Protein 5XEY (pdb70)

Organism: Mycobacteroides abscessus (strain ATCC 19977 / DSM 44196 / CCUG 20993 / CIP 104536 / JCM 13569 / NCTC 13031 / TMC 1543 / L948) (NCBI:txid561007)

Nearest PDB structures (foldseek):
  5xey-assembly1_A  TM=1.004E+00  e=2.949E-61  Mycobacteroides abscessus ATCC 19977
  5xey-assembly1_B  TM=1.003E+00  e=7.861E-56  Mycobacteroides abscessus ATCC 19977
  5xey-assembly1_C  TM=9.994E-01  e=1.393E-51  Mycobacteroides abscessus ATCC 19977
  5xey-assembly1_D  TM=1.002E+00  e=4.803E-51  Mycobacteroides abscessus ATCC 19977
  3hwp-assembly1_B  TM=9.232E-01  e=6.201E-28  Pseudomonas protegens Pf-5

Solvent-accessible surface area: 45513 Å² total; per-residue (Å²): 133,43,33,10,2,21,6,19,3,33,1,0,113,22,12,111,61,1,44,103,80,5,128,169,60,112,15,28,126,22,31,72,52,92,9,27,2,25,110,122,6,8,81,14,3,45,36,57,20,98,103,133,51,34,13,26,46,48,28,108,54,0,39,97,1,24,66,75,43,116,27,128,14,19,28,1,0,8,31,46,129,125,38,12,0,1,0,0,0,27,3,104,0,85,52,1,64,12,75,21,0,60,31,0,4,29,38,2,1,35,43,39,25,26,5,0,0,13,8,0,9,14,3,20,57,3,125,21,108,34,91,117,17,44,111,27,104,144,57,80,33,60,103,27,1,45,57,12,44,1,34,11,36,10,22,10,16,53,75,65,39,59,4,28,14,47,4,17,76,0,53,119,0,26,7,50,29,147,14,14,89,103,26,18,7,23,2,19,0,1,0,14,7,46,34,130,60,52,79,40,26,6,3,0,10,0,5,0,0,19,102,40,156,112,11,2,3,0,1,0,3,8,13,0,0,24,167,16,28,9,148,75,125,74,100,100,87,66,50,56,15,37,87,52,129,86,52,38,3,49,66,25,0,2,30,13,0,26,9,0,0,6,12,2,23,10,0,15,102,13,0,34,79,8,72,158,135,134,45,31,9,1,21,7,20,4,27,1,4,116,23,2,115,66,1,19,123,85,0,125,148,51,51,2,9,29,11,24,71,45,92,9,27,2,22,111,115,8,10,82,14,3,56,36,38,20,107,104,140,45,34,9,26,49,62,39,100,46,0,42,94,0,24,77,128,42,116,26,120,15,20,26,0,0,7,31,44,141,80,39,3,0,1,0,0,0,18,2,103,0,79,53,2,63,11,82,21,0,51,9,0,4,33,14,3,1,32,41,34,27,31,4,0,0,14,9,0,6,13,3,21,52,4,113,14,102,35,83,135,35,102,54,59,148,95,0,39,64,9,37,1,28,11,32,11,22,9,16,52,77,64,40,66,3,34,17,48,3,23,78,2,51,115,2,16,8,69,38,137,17,12,88,104,22,18,7,25,1,21,0,1,0,14,8,47,33,112,56,50,95,30,25,5,2,0,11,0,5,0,0,20,104,42,156,107,14,1,4,0,0,0,2,8,12,0,0,18,162,22,23,6,176,76,122,46,103,98,86,62,55,47,12,34,88,50,130,87,50,39,1,34,67,27,0,2,28,12,0,24,9,0,0,6,12,2,26,9,0,14,104,12,0,24,32,0,54,115,26,44,64,130,75,92,31,131,149,61,21,101,39,1,65,138,22,14,153,56,1,42,107,90,5,140,152,67,113,14,22,89,18,32,73,58,108,8,31,4,36,108,143,11,59,80,14,34,159,57,68,21,107,103,142,43,33,13,29,47,62,47,102,53,0,38,94,0,22,60,128,40,119,29,126,14,20,28,0,25,7,34,42,142,75,36,2,0,2,0,0,0,23,2,124,1,81,54,2,62,11,81,25,1,126,38,0,24,129,39,3,0,105,37,38,27,43,5,0,0,14,9,0,37,13,3,20,51,3,116,69,164,74,44,4,37,8,33,10,17,8,16,93,93,66,44,71,3,38,18,53,42,43,81,2,42,123,0,20,7,70,44,145,14,15,94,102,22,19,9,32,2,80,7,1,0,14,8,51,24,118,56,48,96,34,31,3,2,0,12,0,4,0,0,22,107,51,150,102,14,0,6,0,0,0,2,7,10,0,0,17,148,20,36,7,166,75,120,50,111,96,86,60,56,39,11,38,87,52,139,79,50,40,3,85,182,23,0,72,64,12,0,44,11,0,0,7,12,2,30,9,0,17,105,12,0,37,84,5,72,164,127,108,96,28,129,151,63,20,97,48,1,81,133,24,12,167,62,1,38,95,87,4,141,154,67,108,14,22,122,25,30,68,51,113,8,48,7,34,118,114,4,58,76,14,36,160,54,67,20,100,96,139,52,39,14,30,79,63,59,106,58,5,12,98,0,0,38,24,38,117,25,130,15,19,26,0,26,6,34,42,123,146,54,30,0,1,0,0,0,16,2,116,0,80,56,3,66,10,74,22,0,56,33,0,6,27,37,2,0,35,40,35,26,30,2,0,0,12,10,0,38,11,2,21,46,4,114,31,117,90,120,41,46,116,51,94,141,70,32,57,123,35,0,42,61,20,44,1,26,13,56,13,33,11,14,111,82,76,34,62,5,30,11,50,4,26,58,2,48,162,64,26,7,38,41,75,0,15,91,33,10,17,8,24,1,21,0,1,0,19,8,48,49,116,55,72,111,123,138,41,7,31,19,0,5,0,0,18,104,43,156,112,12,1,3,0,0,0,3,3,28,42,43,101,195,54,0,67,60,15,0,47,8,0,0,6,12,2,27,9,0,15,102,12,0,32,79,8,75,149,133

Sequence (1059 aa):
VHPITYYPVDTQRLVRSNAERIRHKPYAHYFNPDVAVPEEVFAALKAPLEPEQVLGTSSTELNRLLEPGYLEGETGYCGLPDGAGYTSSLVRFPGATPEMFRWWFWWHSFEPERYSLWHPWCHADIWRTDPETETAPNLTDEQRYVGSTHHINEYIGQDPLDIEITFIDPARWGFDADGFAAAGIGAHACGSVLMKGSHMRLATMVHLARITDDGFELRSRYWIADRAEPRHDPVAGIAQLTTVPGFSGERQAYEQLVHDQTEFNHLATFLPDIYQEVHPITYYPVDTQRLVRSNAERIRHKPYAHYFNPDVAVPEEVFAALKAPLEPEQVLGTSSTELNRLLEPGYLEGETGYCGLPDGAGYTSSLVRFPGATPEMFRWWFWWHSFEPERYSLWHPWCHADIWRTDPETEDEQRYVGSTHHINEYIGQDPLDIEITFIDPARWGFDADGFAAAGIGAHACGSVLMKGSHMRLATMVHLARITDDGFELRSRYWIADRAEPRHDPVAGIAQLTTVPGFSGERQAYEQLVHDQTEFNHLATFLPDIYQEFGVHPITYYPVDTQRLVRSNAERIRHKPYAHYFNPDVAVPEEVFAALKAPLEPEQVLGTSSTELNRLLEPGYLEGETGYCGLPDGAGYTSSLVRFPGATPEMFRWWFWWHSFEPERYSLWHPWCHADIWRTSTHHINEYIGQDPLDIEITFIDPARWGFDADGFAAAGIGAHACGSVLMKGSHMRLATMVHLARITDDGFELRSRYWIADRAEPRHDPVAGIAQLTTVPGFSGERQAYEQLVHDQTEFNHLATFLPDIYQEHPITYYPVDTQRLVRSNAERIRHKPYAHYFNPDVAVPEEVFAALKAPLEPEQVLGTSSTELNRLLEPGYLEGETGYCGLPDGAGYTSSLVRFPGATPEMFRWWFWWHSFEPERYSLWHPWCHADIWRTPETETAPNTDEQRYVGSTHHINEYIGQDPLDIEITFIDPARWGFDADGFAAAGIGAHACGSVLMKGSHMRLATMVHLARITDDGFELRSRYWIGERQAYEQLVHDQTEFNHLATFLPDIYQE

Radius of gyration: 37.28 Å; Cα contacts (8 Å, |Δi|>4): 2227; chains: 4; bounding box: 93×84×107 Å

Foldseek 3Di:
DAWDDDAAPQLVVQLVVLLVVCPPPPCSVLADQTWGFDPVCPVQLPDADDPVQAFDLALVSVQVVLDPDDGRCQAHKFADDQQAIKGKAKADQFPAAQLLVLQLQQPQQPFQSSVCSLNSRWWRDKHWPPNVLVPDPPDRSNSRAAQTKIFTWTDLDNDTFTKIWHWHQCVLQNHPSVCCVVSQFDHKTWTFIAGPPLRATQWGKIWTWGDDPRYTMIIIMITGQDQDDHPDDRDPPHDGPSVDPPRGNGVSNSSVSVVCSGRVNSCSVCSVVVSVD/DAWDDDAAPQLVVQLVVLLVVCPPPPCSVLADQTWDFDPVCVVQLPDADDPVQAFDQALVRVQVVLDPDDGRCQAHKFADDVLAIKGKAKADQFPAAQVLVQCLQQVQQPFQSSVCSLNSRWFHDWYWPCNVLPGNVSQAQTKIFGWTDLDRDTFTKIWHWHDCVLQNYPSVCCVVSQFSHKTWTWIAGPPLRATQWGKIWTWGQDPRHTMIIMMITGQDQDRHPDHRDPPHDRPSPDPPDGNGVSNSSVSVVCSTRVNSCSVCSVPVSVVPD/DAWDPDAAPQLVVQLVVLLVVCPPPPCNVLADQTWGFDPVCVVQLPDADDPVQAFDQALVRVQVLLDPDDGRCQAHKFADDVLAIKGKDKADQFPAAQVLVVVLVVVQADFQSSVCSLHSRWFHDWHPVVKIFGWTDLDNDTFTKIKDWDDVCLLNYPVVSCVVSQFSHKTWTWIAGPPLRATAWGKIWTWGDDPRYTMIIMMITGLDQDHRVDHRDPPRDRPSVPVPDGNGVSNSSVSCVCSTSVNSCSVCSVVVSVD/DWDDDAAPQLVVQLVVLLVVCPPPPCSVLADQTWDFDPVQVVQLPDADDPVQAFDLALVRVQVVLDPDDGHCQAHKFADPPQDIKGKDKADQFPAAQLLVLQLQQPLQPFQSSVCSLNSRWFRDKYFPHCLVPPPDGSNSSAAQTKIFTWTDQDNDTFTKIWHWHDCVVSNHPPVSCVVSQFPDKTWTWIAGPPVRHTAWTKIWTWGDDPRYTMIIMMITGHRVSNSSVSVVCSGRVNSCSVCSVVVSVD

GO terms:
  GO:0050180 phloretin hydrolase activity (F, EXP)

InterPro domains:
  IPR041526 DAPG hydrolase, PhiG domain [PF18089] (59-276)

B-factor: mean 22.13, std 8.42, range [7.18, 62.17]

Secondary structure (DSSP, 8-state):
-EE-----HHHHHHHHHHHHHHTTSTTGGG-----EE-GGGHHHHHSPPPGGG----SHHHHHGGGSSS--TTSSEEEE-TTS-EEEEEEEEEET--HHHHHHHHHHGGG-HHHHHHH-TTTEEEEE-S-GGGGT-TT--TGGGTTT-EEEEEEESSSSEEEEEEEEE-GGGGT--GGGTGGGTEEEE-EEEEEETTT--EEEEEEEEEEE-SSEEEEEEEEEET-SS-TTSPPPTT---GGGSTT--HHHHHHHHHHHHHHHHHHHHHHHHHHHH-/-EE-----HHHHHHHHHHHHHTTTSTTGGG-----EE-GGGHHHHHSPPPGGG----SHHHHGGGGSSS--TTSSEEEE-TTS-EEEEEEEEEET--HHHHHHHHHHGGG-HHHHHHH-TTTEEEEE-S-GGG--GGGTTT-EEEEEEESSSSEEEEEEEEE-GGGGT--GGGTTTTTEEEEEEEEEEETTT--EEEEEEEEEEE-SSEEEEEEEEEET-SS-TTSPPPTTS--GGGSTT--HHHHHHHHHHHHHHHHHHHHTTHHHHHHHH-/-EE-----HHHHHHHHHHHHHTTTSTTGGG-----EE-GGGTGGGTSPPPGGG----SHHHHHGGGSSS--TTSSEEEE-TTS-EEEEEEEEEET--HHHHHHHHHHGGG-HHHHHHH-TTTEEEEE---EEEEEEESSSSEEEEEEEEE-GGGGT--GGGHHHHTEEEEEEEEEEETTT--EEEEEEEEEEEETTEEEEEEEEEET-SS-TTSPPPTT---GGGSTT--HHHHHHHHHHHHHHHHHHHHTTHHHHHH-/-B-----HHHHHHHHHHHHHHTTSTTGGG-----B--GGGTGGGTSPPPGGG----SHHHHGGGGSSS--S-SSEEEE-STT-EEEEEEEEEET--HHHHHHHHHHGGG-HHHHHHH-TTTEEEEE---GGGTS---TGGGTTT-EEEEEEEETTEEEEEEEEE--GGGGT--GGGTTTTTEEEEEEEEEEETTT--EEEEEEEEEEE-SSEEEEEEEEE--HHHHHHHHHHHHHHHHHHHTTHHHHHH-

Structure (mmCIF, N/CA/C/O backbone):
data_5XEY
#
_entry.id   5XEY
#
_cell.length_a   75.195
_cell.length_b   65.091
_cell.length_c   136.861
_cell.angle_alpha   90.000
_cell.angle_beta   105.740
_cell.angle_gamma   90.000
#
_symmetry.space_group_name_H-M   'P 1 21 1'
#
loop_
_entity.id
_entity.type
_entity.pdbx_description
1 polymer 'phloretin hydrolase'
2 non-polymer 1-[2,4,6-tris(oxidanyl)phenyl]ethanone
3 water water
#
loop_
_atom_site.group_PDB
_atom_site.id
_atom_site.type_symbol
_atom_site.label_atom_id
_atom_site.label_alt_id
_atom_site.label_comp_id
_atom_site.label_asym_id
_atom_site.label_entity_id
_atom_site.label_seq_id
_atom_site.pdbx_PDB_ins_code
_atom_site.Cartn_x
_atom_site.Cartn_y
_atom_site.Cartn_z
_atom_site.occupancy
_atom_site.B_iso_or_equiv
_atom_site.auth_seq_id
_atom_site.auth_comp_id
_atom_site.auth_asym_id
_atom_site.auth_atom_id
_atom_site.pdbx_PDB_model_num
ATOM 1 N N . VAL A 1 1 ? 63.924 28.484 99.646 1.00 28.33 11 VAL A N 1
ATOM 2 C CA . VAL A 1 1 ? 64.265 27.630 100.783 1.00 23.52 11 VAL A CA 1
ATOM 3 C C . VAL A 1 1 ? 63.997 28.358 102.088 1.00 26.23 11 VAL A C 1
ATOM 4 O O . VAL A 1 1 ? 63.885 29.588 102.118 1.00 25.71 11 VAL A O 1
ATOM 8 N N . HIS A 1 2 ? 63.895 27.576 103.158 1.00 19.96 12 HIS A N 1
ATOM 9 C CA . HIS A 1 2 ? 63.616 28.082 104.489 1.00 21.22 12 HIS A CA 1
ATOM 10 C C . HIS A 1 2 ? 64.643 27.541 105.469 1.00 17.12 12 HIS A C 1
ATOM 11 O O . HIS A 1 2 ? 64.889 26.331 105.498 1.00 15.42 12 HIS A O 1
ATOM 18 N N . PRO A 1 3 ? 65.262 28.435 106.256 1.00 16.20 13 PRO A N 1
ATOM 19 C CA . PRO A 1 3 ? 66.327 28.027 107.176 1.00 14.02 13 PRO A CA 1
ATOM 20 C C . PRO A 1 3 ? 65.795 27.119 108.274 1.00 14.99 13 PRO A C 1
ATOM 21 O O . PRO A 1 3 ? 64.675 27.342 108.728 1.00 12.20 13 PRO A O 1
ATOM 25 N N . ILE A 1 4 ? 66.589 26.129 108.677 1.00 12.57 14 ILE A N 1
ATOM 26 C CA . ILE A 1 4 ? 66.255 25.247 109.785 1.00 11.18 14 ILE A CA 1
ATOM 27 C C . ILE A 1 4 ? 66.054 26.085 111.041 1.00 11.99 14 ILE A C 1
ATOM 28 O O . ILE A 1 4 ? 66.828 26.998 111.299 1.00 12.66 14 ILE A O 1
ATOM 33 N N . THR A 1 5 ? 65.015 25.767 111.812 1.00 9.94 15 THR A N 1
ATOM 34 C CA . THR A 1 5 ? 64.662 26.523 112.997 1.00 9.58 15 THR A CA 1
ATOM 35 C C . THR A 1 5 ? 64.850 25.734 114.282 1.00 10.54 15 THR A C 1
ATOM 36 O O . THR A 1 5 ? 64.436 26.184 115.340 1.00 11.47 15 THR A O 1
ATOM 40 N N . TYR A 1 6 ? 65.486 24.572 114.196 1.00 10.21 16 TYR A N 1
ATOM 41 C CA . TYR A 1 6 ? 65.645 23.715 115.374 1.00 9.25 16 TYR A CA 1
ATOM 42 C C . TYR A 1 6 ? 66.985 23.004 115.317 1.00 9.77 16 TYR A C 1
ATOM 43 O O . TYR A 1 6 ? 67.260 22.267 114.369 1.00 10.30 16 TYR A O 1
ATOM 52 N N . TYR A 1 7 ? 67.820 23.261 116.319 1.00 10.53 17 TYR A N 1
ATOM 53 C CA . TYR A 1 7 ? 69.158 22.709 116.393 1.00 11.61 17 TYR A CA 1
ATOM 54 C C . TYR A 1 7 ? 69.346 22.120 117.777 1.00 10.32 17 TYR A C 1
ATOM 55 O O . TYR A 1 7 ? 69.548 22.862 118.725 1.00 9.47 17 TYR A O 1
ATOM 64 N N . PRO A 1 8 ? 69.264 20.788 117.896 1.00 11.59 18 PRO A N 1
ATOM 65 C CA . PRO A 1 8 ? 69.446 20.156 119.214 1.00 12.36 18 PRO A CA 1
ATOM 66 C C . PRO A 1 8 ? 70.713 20.643 119.896 1.00 10.45 18 PRO A C 1
ATOM 67 O O . PRO A 1 8 ? 71.721 20.881 119.223 1.00 10.32 18 PRO A O 1
ATOM 71 N N . VAL A 1 9 ? 70.664 20.794 121.212 1.00 10.96 19 VAL A N 1
ATOM 72 C CA . VAL A 1 9 ? 71.720 21.512 121.923 1.00 12.56 19 VAL A CA 1
ATOM 73 C C . VAL A 1 9 ? 73.109 20.923 121.722 1.00 11.61 19 VAL A C 1
ATOM 74 O O . VAL A 1 9 ? 74.081 21.664 121.570 1.00 13.36 19 VAL A O 1
ATOM 78 N N . ASP A 1 10 ? 73.214 19.598 121.688 1.00 10.89 20 ASP A N 1
ATOM 79 C CA . ASP A 1 10 ? 74.517 18.976 121.443 1.00 13.32 20 ASP A CA 1
ATOM 80 C C . ASP A 1 10 ? 75.069 19.310 120.062 1.00 15.09 20 ASP A C 1
ATOM 81 O O . ASP A 1 10 ? 76.284 19.363 119.888 1.00 12.58 20 ASP A O 1
ATOM 86 N N . THR A 1 11 ? 74.189 19.507 119.081 1.00 11.30 21 THR A N 1
ATOM 87 C CA . THR A 1 11 ? 74.653 19.806 117.727 1.00 12.83 21 THR A CA 1
ATOM 88 C C . THR A 1 11 ? 75.124 21.253 117.648 1.00 12.16 21 THR A C 1
ATOM 89 O O . THR A 1 11 ? 75.980 21.584 116.836 1.00 11.78 21 THR A O 1
ATOM 93 N N . GLN A 1 12 ? 74.613 22.107 118.530 1.00 10.96 22 GLN A N 1
ATOM 94 C CA . GLN A 1 12 ? 75.134 23.469 118.609 1.00 14.71 22 GLN A CA 1
ATOM 95 C C . GLN A 1 12 ? 76.607 23.483 119.053 1.00 13.83 22 GLN A C 1
ATOM 96 O O . GLN A 1 12 ? 77.378 24.330 118.603 1.00 13.51 22 GLN A O 1
ATOM 102 N N . ARG A 1 13 ? 76.995 22.564 119.939 1.00 11.28 23 ARG A N 1
ATOM 103 C CA . ARG A 1 13 ? 78.407 22.414 120.284 1.00 12.37 23 ARG A CA 1
ATOM 104 C C . ARG A 1 13 ? 79.191 21.824 119.122 1.00 14.18 23 ARG A C 1
ATOM 105 O O . ARG A 1 13 ? 80.311 22.267 118.813 1.00 15.37 23 ARG A O 1
ATOM 113 N N . LEU A 1 14 ? 78.603 20.818 118.483 1.00 13.00 24 LEU A N 1
ATOM 114 C CA . LEU A 1 14 ? 79.325 20.070 117.460 1.00 12.02 24 LEU A CA 1
ATOM 115 C C . LEU A 1 14 ? 79.672 20.959 116.272 1.00 12.99 24 LEU A C 1
ATOM 116 O O . LEU A 1 14 ? 80.760 20.844 115.723 1.00 12.92 24 LEU A O 1
ATOM 121 N N . VAL A 1 15 ? 78.759 21.840 115.861 1.00 10.89 25 VAL A N 1
ATOM 122 C CA . VAL A 1 15 ? 79.058 22.664 114.690 1.00 13.15 25 VAL A CA 1
ATOM 123 C C . VAL A 1 15 ? 80.269 23.568 114.974 1.00 14.36 25 VAL A C 1
ATOM 124 O O . VAL A 1 15 ? 81.071 23.870 114.070 1.00 13.46 25 VAL A O 1
ATOM 128 N N . ARG A 1 16 ? 80.427 23.979 116.230 1.00 13.64 26 ARG A N 1
ATOM 129 C CA . ARG A 1 16 ? 81.544 24.854 116.583 1.00 14.70 26 ARG A CA 1
ATOM 130 C C . ARG A 1 16 ? 82.862 24.089 116.633 1.00 16.22 26 ARG A C 1
ATOM 131 O O . ARG A 1 16 ? 83.899 24.572 116.150 1.00 16.70 26 ARG A O 1
ATOM 139 N N . SER A 1 17 ? 82.837 22.894 117.199 1.00 16.50 27 SER A N 1
ATOM 140 C CA . SER A 1 17 ? 84.045 22.085 117.231 1.00 18.11 27 SER A CA 1
ATOM 141 C C . SER A 1 17 ? 84.414 21.640 115.810 1.00 19.64 27 SER A C 1
ATOM 142 O O . SER A 1 17 ? 85.591 21.583 115.462 1.00 16.89 27 SER A O 1
ATOM 145 N N . ASN A 1 18 ? 83.410 21.356 114.979 1.00 14.63 28 ASN A N 1
ATOM 146 C CA . ASN A 1 18 ? 83.667 21.056 113.576 1.00 13.79 28 ASN A CA 1
ATOM 147 C C . ASN A 1 18 ? 84.306 22.238 112.843 1.00 16.65 28 ASN A C 1
ATOM 148 O O . ASN A 1 18 ? 85.223 22.050 112.045 1.00 16.23 28 ASN A O 1
ATOM 153 N N . ALA A 1 19 ? 83.837 23.450 113.117 1.00 16.73 29 ALA A N 1
ATOM 154 C CA . ALA A 1 19 ? 84.395 24.633 112.464 1.00 16.67 29 ALA A CA 1
ATOM 155 C C . ALA A 1 19 ? 85.861 24.818 112.841 1.00 17.77 29 ALA A C 1
ATOM 156 O O . ALA A 1 19 ? 86.686 25.179 111.997 1.00 20.95 29 ALA A O 1
ATOM 158 N N . GLU A 1 20 ? 86.178 24.557 114.104 1.00 14.69 30 GLU A N 1
ATOM 159 C CA . GLU A 1 20 ? 87.547 24.689 114.601 1.00 20.39 30 GLU A CA 1
ATOM 160 C C . GLU A 1 20 ? 88.476 23.650 113.979 1.00 21.27 30 GLU A C 1
ATOM 161 O O . GLU A 1 20 ? 89.577 23.965 113.529 1.00 25.37 30 GLU A O 1
ATOM 167 N N . ARG A 1 21 ? 88.006 22.411 113.955 1.00 19.41 31 ARG A N 1
ATOM 168 C CA . ARG A 1 21 ? 88.782 21.277 113.483 1.00 18.90 31 ARG A CA 1
ATOM 169 C C . ARG A 1 21 ? 89.143 21.392 111.985 1.00 22.71 31 ARG A C 1
ATOM 170 O O . ARG A 1 21 ? 90.195 20.916 111.540 1.00 22.68 31 ARG A O 1
ATOM 178 N N . ILE A 1 22 ? 88.267 22.013 111.207 1.00 20.51 32 ILE A N 1
ATOM 179 C CA . ILE A 1 22 ? 88.445 22.024 109.758 1.00 21.43 32 ILE A CA 1
ATOM 180 C C . ILE A 1 22 ? 89.316 23.186 109.281 1.00 22.93 32 ILE A C 1
ATOM 181 O O . ILE A 1 22 ? 89.751 23.205 108.134 1.00 19.73 32 ILE A O 1
ATOM 186 N N . ARG A 1 23 ? 89.587 24.146 110.161 1.00 22.49 33 ARG A N 1
ATOM 187 C CA . ARG A 1 23 ? 90.466 25.248 109.794 1.00 29.18 33 ARG A CA 1
ATOM 188 C C . ARG A 1 23 ? 91.804 24.695 109.276 1.00 27.95 33 ARG A C 1
ATOM 189 O O . ARG A 1 23 ? 92.297 23.670 109.759 1.00 30.65 33 ARG A O 1
ATOM 197 N N . HIS A 1 24 ? 92.340 25.346 108.252 1.00 31.76 34 HIS A N 1
ATOM 198 C CA . HIS A 1 24 ? 93.616 24.964 107.641 1.00 29.24 34 HIS A CA 1
ATOM 199 C C . HIS A 1 24 ? 93.551 23.663 106.829 1.00 30.08 34 HIS A C 1
ATOM 200 O O . HIS A 1 24 ? 94.579 23.205 106.336 1.00 27.27 34 HIS A O 1
ATOM 207 N N . LYS A 1 25 ? 92.366 23.063 106.684 1.00 24.01 35 LYS A N 1
ATOM 208 C CA . LYS A 1 25 ? 92.190 22.008 105.677 1.00 24.29 35 LYS A CA 1
ATOM 209 C C . LYS A 1 25 ? 92.028 22.648 104.297 1.00 22.68 35 LYS A C 1
ATOM 210 O O . LYS A 1 25 ? 91.498 23.755 104.186 1.00 20.90 35 LYS A O 1
ATOM 216 N N . PRO A 1 26 ? 92.465 21.955 103.236 1.00 20.93 36 PRO A N 1
ATOM 217 C CA . PRO A 1 26 ? 92.372 22.557 101.899 1.00 21.10 36 PRO A CA 1
ATOM 218 C C . PRO A 1 26 ? 90.936 22.896 101.501 1.00 25.54 36 PRO A C 1
ATOM 219 O O . PRO A 1 26 ? 90.707 23.826 100.735 1.00 19.24 36 PRO A O 1
ATOM 223 N N . TYR A 1 27 ? 89.986 22.134 102.031 1.00 21.77 37 TYR A N 1
ATOM 224 C CA . TYR A 1 27 ? 88.582 22.276 101.663 1.00 23.59 37 TYR A CA 1
ATOM 225 C C . TYR A 1 27 ? 87.791 23.056 102.715 1.00 22.61 37 TYR A C 1
ATOM 226 O O . TYR A 1 27 ? 86.557 23.007 102.738 1.00 20.16 37 TYR A O 1
ATOM 235 N N . ALA A 1 28 ? 88.500 23.786 103.575 1.00 21.93 38 ALA A N 1
ATOM 236 C CA . ALA A 1 28 ? 87.853 24.489 104.678 1.00 18.63 38 ALA A CA 1
ATOM 237 C C . ALA A 1 28 ? 86.815 25.503 104.206 1.00 17.27 38 ALA A C 1
ATOM 238 O O . ALA A 1 28 ? 85.822 25.714 104.885 1.00 20.71 38 ALA A O 1
ATOM 240 N N . HIS A 1 29 ? 87.009 26.123 103.043 1.00 18.26 39 HIS A N 1
ATOM 241 C CA . HIS A 1 29 ? 86.060 27.154 102.617 1.00 16.24 39 HIS A CA 1
ATOM 242 C C . HIS A 1 29 ? 84.700 26.584 102.163 1.00 18.70 39 HIS A C 1
ATOM 243 O O . HIS A 1 29 ? 83.755 27.346 101.922 1.00 20.88 39 HIS A O 1
ATOM 250 N N . TYR A 1 30 ? 84.587 25.258 102.075 1.00 14.21 40 TYR A N 1
ATOM 251 C CA . TYR A 1 30 ? 83.280 24.631 101.848 1.00 16.55 40 TYR A CA 1
ATOM 252 C C . TYR A 1 30 ? 82.479 24.458 103.145 1.00 14.21 40 TYR A C 1
ATOM 253 O O . TYR A 1 30 ? 81.297 24.102 103.114 1.00 15.67 40 TYR A O 1
ATOM 262 N N . PHE A 1 31 ? 83.107 24.727 104.278 1.00 14.32 41 PHE A N 1
ATOM 263 C CA . PHE A 1 31 ? 82.391 24.623 105.542 1.00 15.54 41 PHE A CA 1
ATOM 264 C C . PHE A 1 31 ? 81.470 25.815 105.748 1.00 17.00 41 PHE A C 1
ATOM 265 O O . PHE A 1 31 ? 81.917 26.961 105.871 1.00 15.82 41 PHE A O 1
ATOM 273 N N . ASN A 1 32 ? 80.171 25.530 105.787 1.00 14.92 42 ASN A N 1
ATOM 274 C CA . ASN A 1 32 ? 79.154 26.554 105.998 1.00 14.77 42 ASN A CA 1
ATOM 275 C C . ASN A 1 32 ? 78.041 25.980 106.854 1.00 15.05 42 ASN A C 1
ATOM 276 O O . ASN A 1 32 ? 77.374 25.049 106.432 1.00 13.68 42 ASN A O 1
ATOM 281 N N . PRO A 1 33 ? 77.820 26.547 108.050 1.00 14.17 43 PRO A N 1
ATOM 282 C CA . PRO A 1 33 ? 76.779 25.996 108.928 1.00 14.39 43 PRO A CA 1
ATOM 283 C C . PRO A 1 33 ? 75.350 26.287 108.461 1.00 14.10 43 PRO A C 1
ATOM 284 O O . PRO A 1 33 ? 74.413 25.679 108.971 1.00 12.22 43 PRO A O 1
ATOM 288 N N . ASP A 1 34 ? 75.181 27.223 107.534 1.00 14.63 44 ASP A N 1
ATOM 289 C CA . ASP A 1 34 ? 73.844 27.618 107.114 1.00 15.18 44 ASP A CA 1
ATOM 290 C C . ASP A 1 34 ? 73.121 26.449 106.443 1.00 12.87 44 ASP A C 1
ATOM 291 O O . ASP A 1 34 ? 73.566 25.942 105.424 1.00 13.05 44 ASP A O 1
ATOM 296 N N . VAL A 1 35 ? 72.008 26.028 107.032 1.00 12.04 45 VAL A N 1
ATOM 297 C CA . VAL A 1 35 ? 71.212 24.945 106.462 1.00 12.39 45 VAL A CA 1
ATOM 298 C C . VAL A 1 35 ? 69.740 25.345 106.288 1.00 15.57 45 VAL A C 1
ATOM 299 O O . VAL A 1 35 ? 69.198 26.150 107.046 1.00 14.29 45 VAL A O 1
ATOM 303 N N . ALA A 1 36 ? 69.095 24.769 105.278 1.00 12.33 46 ALA A N 1
ATOM 304 C CA . ALA A 1 36 ? 67.753 25.171 104.902 1.00 15.50 46 ALA A CA 1
ATOM 305 C C . ALA A 1 36 ? 67.070 24.022 104.184 1.00 17.71 46 ALA A C 1
ATOM 306 O O . ALA A 1 36 ? 67.736 23.109 103.694 1.00 19.24 46 ALA A O 1
ATOM 308 N N . VAL A 1 37 ? 65.748 24.073 104.091 1.00 14.03 47 VAL A N 1
ATOM 309 C CA . VAL A 1 37 ? 65.022 23.063 103.330 1.00 16.15 47 VAL A CA 1
ATOM 310 C C . VAL A 1 37 ? 64.068 23.760 102.371 1.00 18.63 47 VAL A C 1
ATOM 311 O O . VAL A 1 37 ? 63.613 24.871 102.660 1.00 16.04 47 VAL A O 1
ATOM 315 N N . PRO A 1 38 ? 63.790 23.131 101.221 1.00 19.01 48 PRO A N 1
ATOM 316 C CA . PRO A 1 38 ? 62.903 23.689 100.191 1.00 19.33 48 PRO A CA 1
ATOM 317 C C . PRO A 1 38 ? 61.459 23.785 100.630 1.00 21.86 48 PRO A C 1
ATOM 318 O O . PRO A 1 38 ? 60.986 22.903 101.339 1.00 19.05 48 PRO A O 1
ATOM 322 N N . GLU A 1 39 ? 60.766 24.826 100.173 1.00 21.53 49 GLU A N 1
ATOM 323 C CA . GLU A 1 39 ? 59.341 25.009 100.436 1.00 23.47 49 GLU A CA 1
ATOM 324 C C . GLU A 1 39 ? 58.520 23.750 100.139 1.00 21.61 49 GLU A C 1
ATOM 325 O O . GLU A 1 39 ? 57.551 23.439 100.836 1.00 24.82 49 GLU A O 1
ATOM 331 N N . GLU A 1 40 ? 58.928 23.023 99.112 1.00 21.57 50 GLU A N 1
ATOM 332 C CA . GLU A 1 40 ? 58.148 21.890 98.621 1.00 27.13 50 GLU A CA 1
ATOM 333 C C . GLU A 1 40 ? 58.113 20.677 99.550 1.00 25.33 50 GLU A C 1
ATOM 334 O O . GLU A 1 40 ? 57.263 19.806 99.393 1.00 29.79 50 GLU A O 1
ATOM 340 N N . VAL A 1 41 ? 59.016 20.612 100.523 1.00 27.00 51 VAL A N 1
ATOM 341 C CA . VAL A 1 41 ? 58.998 19.498 101.468 1.00 24.77 51 VAL A CA 1
ATOM 342 C C . VAL A 1 41 ? 58.357 19.877 102.794 1.00 19.40 51 VAL A C 1
ATOM 343 O O . VAL A 1 41 ? 58.329 19.074 103.727 1.00 20.21 51 VAL A O 1
ATOM 347 N N . PHE A 1 42 ? 57.839 21.093 102.909 1.00 17.71 52 PHE A N 1
ATOM 348 C CA . PHE A 1 42 ? 57.284 21.475 104.198 1.00 18.75 52 PHE A CA 1
ATOM 349 C C . PHE A 1 42 ? 56.069 20.657 104.589 1.00 15.30 52 PHE A C 1
ATOM 350 O O . PHE A 1 42 ? 55.912 20.322 105.762 1.00 17.80 52 PHE A O 1
ATOM 358 N N . ALA A 1 43 ? 55.229 20.294 103.620 1.00 18.83 53 ALA A N 1
ATOM 359 C CA . ALA A 1 43 ? 54.067 19.467 103.927 1.00 15.45 53 ALA A CA 1
ATOM 360 C C . ALA A 1 43 ? 54.517 18.143 104.544 1.00 14.18 53 ALA A C 1
ATOM 361 O O . ALA A 1 43 ? 53.862 17.608 105.444 1.00 15.83 53 ALA A O 1
ATOM 363 N N . ALA A 1 44 ? 55.643 17.634 104.065 1.00 15.53 54 ALA A N 1
ATOM 364 C CA . ALA A 1 44 ? 56.196 16.375 104.570 1.00 15.32 54 ALA A CA 1
ATOM 365 C C . ALA A 1 44 ? 56.675 16.447 106.027 1.00 15.51 54 ALA A C 1
ATOM 366 O O . ALA A 1 44 ? 56.694 15.427 106.742 1.00 16.08 54 ALA A O 1
ATOM 368 N N . LEU A 1 45 ? 57.080 17.635 106.469 1.00 14.34 55 LEU A N 1
ATOM 369 C CA . LEU A 1 45 ? 57.572 17.815 107.831 1.00 12.93 55 LEU A CA 1
ATOM 370 C C . LEU A 1 45 ? 56.433 17.939 108.835 1.00 15.42 55 LEU A C 1
ATOM 371 O O . LEU A 1 45 ? 56.659 17.917 110.048 1.00 15.42 55 LEU A O 1
ATOM 376 N N . LYS A 1 46 ? 55.213 18.078 108.330 1.00 12.01 56 LYS A N 1
ATOM 377 C CA . LYS A 1 46 ? 54.067 18.403 109.179 1.00 12.52 56 LYS A CA 1
ATOM 378 C C . LYS A 1 46 ? 53.054 17.284 109.378 1.00 14.73 56 LYS A C 1
ATOM 379 O O . LYS A 1 46 ? 52.175 17.386 110.247 1.00 14.71 56 LYS A O 1
ATOM 385 N N . ALA A 1 47 ? 53.136 16.243 108.562 1.00 12.73 57 ALA A N 1
ATOM 386 C CA . ALA A 1 47 ? 52.199 15.113 108.672 1.00 15.01 57 ALA A CA 1
ATOM 387 C C . ALA A 1 47 ? 52.816 13.838 108.112 1.00 13.77 57 ALA A C 1
ATOM 388 O O . ALA A 1 47 ? 53.570 13.902 107.150 1.00 16.42 57 ALA A O 1
ATOM 390 N N . PRO A 1 48 ? 52.496 12.674 108.707 1.00 14.50 58 PRO A N 1
ATOM 391 C CA . PRO A 1 48 ? 53.051 11.422 108.173 1.00 15.45 58 PRO A CA 1
ATOM 392 C C . PRO A 1 48 ? 52.427 11.000 106.842 1.00 17.64 58 PRO A C 1
ATOM 393 O O . PRO A 1 48 ? 51.317 11.425 106.489 1.00 15.11 58 PRO A O 1
ATOM 397 N N . LEU A 1 49 ? 53.168 10.181 106.099 1.00 15.99 59 LEU A N 1
ATOM 398 C CA . LEU A 1 49 ? 52.643 9.451 104.949 1.00 16.67 59 LEU A CA 1
ATOM 399 C C . LEU A 1 49 ? 51.531 8.491 105.358 1.00 16.59 59 LEU A C 1
ATOM 400 O O . LEU A 1 49 ? 51.510 7.998 106.483 1.00 17.10 59 LEU A O 1
ATOM 405 N N . GLU A 1 50 ? 50.634 8.201 104.423 1.00 19.46 60 GLU A N 1
ATOM 406 C CA . GLU A 1 50 ? 49.651 7.147 104.613 1.00 25.04 60 GLU A CA 1
ATOM 407 C C . GLU A 1 50 ? 50.298 5.816 104.255 1.00 22.35 60 GLU A C 1
ATOM 408 O O . GLU A 1 50 ? 51.246 5.786 103.475 1.00 20.06 60 GLU A O 1
ATOM 414 N N . PRO A 1 51 ? 49.788 4.704 104.808 1.00 27.07 61 PRO A N 1
ATOM 415 C CA . PRO A 1 51 ? 50.424 3.410 104.528 1.00 25.50 61 PRO A CA 1
ATOM 416 C C . PRO A 1 51 ? 50.504 3.079 103.034 1.00 25.35 61 PRO A C 1
ATOM 417 O O . PRO A 1 51 ? 51.433 2.392 102.625 1.00 29.26 61 PRO A O 1
ATOM 421 N N . GLU A 1 52 ? 49.582 3.596 102.230 1.00 22.88 62 GLU A N 1
ATOM 422 C CA . GLU A 1 52 ? 49.572 3.300 100.798 1.00 28.54 62 GLU A CA 1
ATOM 423 C C . GLU A 1 52 ? 50.725 3.984 100.075 1.00 24.09 62 GLU A C 1
ATOM 424 O O . GLU A 1 52 ? 51.052 3.637 98.944 1.00 26.12 62 GLU A O 1
ATOM 430 N N . GLN A 1 53 ? 51.349 4.949 100.739 1.00 22.54 63 GLN A N 1
ATOM 431 C CA . GLN A 1 53 ? 52.428 5.707 100.129 1.00 22.12 63 GLN A CA 1
ATOM 432 C C . GLN A 1 53 ? 53.788 5.111 100.445 1.00 20.79 63 GLN A C 1
ATOM 433 O O . GLN A 1 53 ? 54.815 5.680 100.081 1.00 25.52 63 GLN A O 1
ATOM 439 N N . VAL A 1 54 ? 53.789 3.978 101.135 1.00 20.28 64 VAL A N 1
ATOM 440 C CA . VAL A 1 54 ? 55.021 3.340 101.598 1.00 19.29 64 VAL A CA 1
ATOM 441 C C . VAL A 1 54 ? 55.514 2.264 100.637 1.00 23.99 64 VAL A C 1
ATOM 442 O O . VAL A 1 54 ? 54.788 1.327 100.327 1.00 23.60 64 VAL A O 1
ATOM 446 N N . LEU A 1 55 ? 56.758 2.384 100.188 1.00 19.37 65 LEU A N 1
ATOM 447 C CA . LEU A 1 55 ? 57.325 1.375 99.301 1.00 19.24 65 LEU A CA 1
ATOM 448 C C . LEU A 1 55 ? 57.795 0.157 100.082 1.00 17.62 65 LEU A C 1
ATOM 449 O O . LEU A 1 55 ? 58.378 0.310 101.146 1.00 17.34 65 LEU A O 1
ATOM 454 N N . GLY A 1 56 ? 57.549 -1.052 99.566 1.00 18.17 66 GLY A N 1
ATOM 455 C CA . GLY A 1 56 ? 58.045 -2.267 100.212 1.00 17.29 66 GLY A CA 1
ATOM 456 C C . GLY A 1 56 ? 59.503 -2.567 99.866 1.00 17.51 66 GLY A C 1
ATOM 457 O O . GLY A 1 56 ? 60.138 -1.801 99.135 1.00 20.95 66 GLY A O 1
ATOM 458 N N . THR A 1 57 ? 60.031 -3.687 100.360 1.00 20.07 67 THR A N 1
ATOM 459 C CA . THR A 1 57 ? 61.425 -4.067 100.074 1.00 18.97 67 THR A CA 1
ATOM 460 C C . THR A 1 57 ? 61.544 -5.353 99.251 1.00 21.39 67 THR A C 1
ATOM 461 O O . THR A 1 57 ? 62.642 -5.893 99.086 1.00 19.11 67 THR A O 1
ATOM 465 N N . SER A 1 58 ? 60.420 -5.855 98.750 1.00 22.54 68 SER A N 1
ATOM 466 C CA . SER A 1 58 ? 60.454 -6.949 97.790 1.00 21.54 68 SER A CA 1
ATOM 467 C C . SER A 1 58 ? 61.156 -6.464 96.528 1.00 20.33 68 SER A C 1
ATOM 468 O O . SER A 1 58 ? 61.191 -5.260 96.265 1.00 20.77 68 SER A O 1
ATOM 471 N N . SER A 1 59 ? 61.704 -7.389 95.743 1.00 21.27 69 SER A N 1
ATOM 472 C CA . SER A 1 59 ? 62.415 -7.005 94.522 1.00 20.85 69 SER A CA 1
ATOM 473 C C . SER A 1 59 ? 61.525 -6.205 93.589 1.00 20.97 69 SER A C 1
ATOM 474 O O . SER A 1 59 ? 61.963 -5.230 92.985 1.00 18.03 69 SER A O 1
ATOM 477 N N . THR A 1 60 ? 60.266 -6.611 93.489 1.00 18.05 70 THR A N 1
ATOM 478 C CA . THR A 1 60 ? 59.326 -5.927 92.619 1.00 20.56 70 THR A CA 1
ATOM 479 C C . THR A 1 60 ? 59.076 -4.501 93.117 1.00 18.13 70 THR A C 1
ATOM 480 O O . THR A 1 60 ? 59.027 -3.552 92.334 1.00 19.82 70 THR A O 1
ATOM 484 N N . GLU A 1 61 ? 58.955 -4.350 94.427 1.00 18.48 71 GLU A N 1
ATOM 485 C CA . GLU A 1 61 ? 58.759 -3.027 95.014 1.00 18.67 71 GLU A CA 1
ATOM 486 C C . GLU A 1 61 ? 60.002 -2.149 94.821 1.00 17.18 71 GLU A C 1
ATOM 487 O O . GLU A 1 61 ? 59.897 -1.004 94.374 1.00 14.64 71 GLU A O 1
ATOM 493 N N . LEU A 1 62 ? 61.176 -2.686 95.143 1.00 17.50 72 LEU A N 1
ATOM 494 C CA . LEU A 1 62 ? 62.412 -1.925 94.975 1.00 15.19 72 LEU A CA 1
ATOM 495 C C . LEU A 1 62 ? 62.557 -1.445 93.541 1.00 18.30 72 LEU A C 1
ATOM 496 O O . LEU A 1 62 ? 62.899 -0.292 93.290 1.00 16.21 72 LEU A O 1
ATOM 501 N N . ASN A 1 63 ? 62.268 -2.317 92.585 1.00 18.71 73 ASN A N 1
ATOM 502 C CA . ASN A 1 63 ? 62.500 -1.939 91.198 1.00 17.51 73 ASN A CA 1
ATOM 503 C C . ASN A 1 63 ? 61.490 -0.934 90.658 1.00 19.79 73 ASN A C 1
ATOM 504 O O . ASN A 1 63 ? 61.691 -0.378 89.578 1.00 16.45 73 ASN A O 1
ATOM 509 N N . ARG A 1 64 ? 60.443 -0.642 91.428 1.00 17.38 74 ARG A N 1
ATOM 510 C CA . ARG A 1 64 ? 59.553 0.457 91.067 1.00 16.72 74 ARG A CA 1
ATOM 511 C C . ARG A 1 64 ? 60.312 1.782 91.019 1.00 18.68 74 ARG A C 1
ATOM 512 O O . ARG A 1 64 ? 59.943 2.690 90.280 1.00 16.80 74 ARG A O 1
ATOM 520 N N . LEU A 1 65 ? 61.399 1.876 91.782 1.00 15.13 75 LEU A N 1
ATOM 521 C CA . LEU A 1 65 ? 62.215 3.078 91.784 1.00 16.28 75 LEU A CA 1
ATOM 522 C C . LEU A 1 65 ? 62.866 3.346 90.422 1.00 18.19 75 LEU A C 1
ATOM 523 O O . LEU A 1 65 ? 63.321 4.451 90.180 1.00 16.97 75 LEU A O 1
ATOM 528 N N . LEU A 1 66 ? 62.896 2.346 89.540 1.00 17.53 76 LEU A N 1
ATOM 529 C CA . LEU A 1 66 ? 63.485 2.510 88.206 1.00 16.73 76 LEU A CA 1
ATOM 530 C C . LEU A 1 66 ? 62.494 3.078 87.207 1.00 20.44 76 LEU A C 1
ATOM 531 O O . LEU A 1 66 ? 62.873 3.506 86.110 1.00 18.52 76 LEU A O 1
ATOM 536 N N . GLU A 1 67 ? 61.219 3.052 87.577 1.00 18.28 77 GLU A N 1
ATOM 537 C CA . GLU A 1 67 ? 60.173 3.612 86.731 1.00 21.25 77 GLU A CA 1
ATOM 538 C C . GLU A 1 67 ? 60.384 5.097 86.498 1.00 21.51 77 GLU A C 1
ATOM 539 O O . GLU A 1 67 ? 60.755 5.833 87.422 1.00 19.88 77 GLU A O 1
ATOM 545 N N . PRO A 1 68 ? 60.160 5.548 85.253 1.00 20.47 78 PRO A N 1
ATOM 546 C CA . PRO A 1 68 ? 60.221 6.983 84.977 1.00 21.72 78 PRO A CA 1
ATOM 547 C C . PRO A 1 68 ? 59.181 7.713 85.823 1.00 22.41 78 PRO A C 1
ATOM 548 O O . PRO A 1 68 ? 58.223 7.095 86.287 1.00 21.79 78 PRO A O 1
ATOM 552 N N . GLY A 1 69 ? 59.361 9.007 86.029 1.00 22.38 79 GLY A N 1
ATOM 553 C CA . GLY A 1 69 ? 58.406 9.748 86.831 1.00 22.99 79 GLY A CA 1
ATOM 554 C C . GLY A 1 69 ? 58.509 9.408 88.309 1.00 23.92 79 GLY A C 1
ATOM 555 O O . GLY A 1 69 ? 59.471 8.783 88.760 1.00 20.98 79 GLY A O 1
ATOM 556 N N . TYR A 1 70 ? 57.496 9.805 89.066 1.00 18.90 80 TYR A N 1
ATOM 557 C CA . TYR A 1 70 ? 57.554 9.670 90.510 1.00 20.97 80 TYR A CA 1
ATOM 558 C C . TYR A 1 70 ? 56.520 8.693 91.036 1.00 22.02 80 TYR A C 1
ATOM 559 O O . TYR A 1 70 ? 55.539 8.374 90.357 1.00 24.25 80 TYR A O 1
ATOM 568 N N . LEU A 1 71 ? 56.778 8.197 92.239 1.00 22.89 81 LEU A N 1
ATOM 569 C CA . LEU A 1 71 ? 55.852 7.345 92.965 1.00 22.06 81 LEU A CA 1
ATOM 570 C C . LEU A 1 71 ? 55.134 8.180 94.010 1.00 21.05 81 LEU A C 1
ATOM 571 O O . LEU A 1 71 ? 55.520 9.318 94.260 1.00 20.35 81 LEU A O 1
ATOM 576 N N . GLU A 1 72 ? 54.103 7.618 94.632 1.00 19.29 82 GLU A N 1
ATOM 577 C CA . GLU A 1 72 ? 53.450 8.301 95.739 1.00 21.85 82 GLU A CA 1
ATOM 578 C C . GLU A 1 72 ? 54.398 8.436 96.936 1.00 22.26 82 GLU A C 1
ATOM 579 O O . GLU A 1 72 ? 55.118 7.496 97.273 1.00 19.83 82 GLU A O 1
ATOM 585 N N . GLY A 1 73 ? 54.405 9.613 97.553 1.00 21.47 83 GLY A N 1
ATOM 586 C CA . GLY A 1 73 ? 55.217 9.857 98.736 1.00 21.23 83 GLY A CA 1
ATOM 587 C C . GLY A 1 73 ? 56.717 9.836 98.502 1.00 19.74 83 GLY A C 1
ATOM 588 O O . GLY A 1 73 ? 57.446 9.130 99.212 1.00 17.91 83 GLY A O 1
ATOM 589 N N . GLU A 1 74 ? 57.196 10.612 97.532 1.00 17.42 84 GLU A N 1
ATOM 590 C CA . GLU A 1 74 ? 58.632 10.686 97.289 1.00 18.36 84 GLU A CA 1
ATOM 591 C C . GLU A 1 74 ? 59.349 11.245 98.514 1.00 17.88 84 GLU A C 1
ATOM 592 O O . GLU A 1 74 ? 60.513 10.929 98.746 1.00 14.98 84 GLU A O 1
ATOM 598 N N . THR A 1 75 ? 58.651 12.074 99.287 1.00 16.53 85 THR A N 1
ATOM 599 C CA . THR A 1 75 ? 59.226 12.643 100.502 1.00 14.88 85 THR A CA 1
ATOM 600 C C . THR A 1 75 ? 58.230 12.545 101.646 1.00 16.42 85 THR A C 1
ATOM 601 O O . THR A 1 75 ? 57.080 12.971 101.527 1.00 17.60 85 THR A O 1
ATOM 605 N N . GLY A 1 76 ? 58.677 12.001 102.765 1.00 12.30 86 GLY A N 1
ATOM 606 C CA . GLY A 1 76 ? 57.807 11.848 103.910 1.00 12.02 86 GLY A CA 1
ATOM 607 C C . GLY A 1 76 ? 58.339 10.827 104.893 1.00 12.34 86 GLY A C 1
ATOM 608 O O . GLY A 1 76 ? 59.409 10.256 104.688 1.00 14.47 86 GLY A O 1
ATOM 609 N N . TYR A 1 77 ? 57.594 10.614 105.973 1.00 12.03 87 TYR A N 1
ATOM 610 C CA . TYR A 1 77 ? 57.960 9.621 106.974 1.00 9.48 87 TYR A CA 1
ATOM 611 C C . TYR A 1 77 ? 56.675 9.007 107.517 1.00 12.95 87 TYR A C 1
ATOM 612 O O . TYR A 1 77 ? 55.596 9.595 107.395 1.00 14.30 87 TYR A O 1
ATOM 621 N N . CYS A 1 78 ? 56.789 7.837 108.121 1.00 12.12 88 CYS A N 1
ATOM 622 C CA . CYS A 1 78 ? 55.706 7.332 108.948 1.00 15.58 88 CYS A CA 1
ATOM 623 C C . CYS A 1 78 ? 56.209 6.220 109.837 1.00 15.90 88 CYS A C 1
ATOM 624 O O . CYS A 1 78 ? 57.292 5.684 109.626 1.00 15.50 88 CYS A O 1
ATOM 627 N N . GLY A 1 79 ? 55.417 5.908 110.857 1.00 17.65 89 GLY A N 1
ATOM 628 C CA . GLY A 1 79 ? 55.612 4.696 111.624 1.00 18.86 89 GLY A CA 1
ATOM 629 C C . GLY A 1 79 ? 55.084 3.526 110.811 1.00 18.46 89 GLY A C 1
ATOM 630 O O . GLY A 1 79 ? 54.253 3.691 109.917 1.00 19.90 89 GLY A O 1
ATOM 631 N N . LEU A 1 80 ? 55.607 2.344 111.099 1.00 19.36 90 LEU A N 1
ATOM 632 C CA . LEU A 1 80 ? 55.155 1.101 110.486 1.00 22.74 90 LEU A CA 1
ATOM 633 C C . LEU A 1 80 ? 54.574 0.211 111.594 1.00 24.08 90 LEU A C 1
ATOM 634 O O . LEU A 1 80 ? 54.874 0.434 112.769 1.00 25.21 90 LEU A O 1
ATOM 639 N N . PRO A 1 81 ? 53.735 -0.787 111.229 1.00 33.93 91 PRO A N 1
ATOM 640 C CA . PRO A 1 81 ? 52.918 -1.597 112.152 1.00 33.18 91 PRO A CA 1
ATOM 641 C C . PRO A 1 81 ? 53.539 -2.057 113.474 1.00 37.86 91 PRO A C 1
ATOM 642 O O . PRO A 1 81 ? 52.921 -1.845 114.524 1.00 42.40 91 PRO A O 1
ATOM 646 N N . ASP A 1 82 ? 54.705 -2.691 113.444 1.00 37.65 92 ASP A N 1
ATOM 647 C CA . ASP A 1 82 ? 55.253 -3.244 114.677 1.00 34.84 92 ASP A CA 1
ATOM 648 C C . ASP A 1 82 ? 56.485 -2.503 115.170 1.00 31.77 92 ASP A C 1
ATOM 649 O O . ASP A 1 82 ? 57.511 -3.116 115.468 1.00 32.57 92 ASP A O 1
ATOM 654 N N . GLY A 1 83 ? 56.364 -1.183 115.274 1.00 27.82 93 GLY A N 1
ATOM 655 C CA . GLY A 1 83 ? 57.386 -0.365 115.898 1.00 27.70 93 GLY A CA 1
ATOM 656 C C . GLY A 1 83 ? 58.483 0.117 114.962 1.00 21.95 93 GLY A C 1
ATOM 657 O O . GLY A 1 83 ? 59.375 0.858 115.382 1.00 21.31 93 GLY A O 1
ATOM 658 N N . ALA A 1 84 ? 58.427 -0.297 113.701 1.00 22.14 94 ALA A N 1
ATOM 659 C CA . ALA A 1 84 ? 59.448 0.104 112.740 1.00 21.00 94 ALA A CA 1
ATOM 660 C C . ALA A 1 84 ? 59.107 1.473 112.150 1.00 16.09 94 ALA A C 1
ATOM 661 O O . ALA A 1 84 ? 58.104 2.083 112.508 1.00 16.72 94 ALA A O 1
ATOM 663 N N . GLY A 1 85 ? 59.963 1.972 111.272 1.00 14.51 95 GLY A N 1
ATOM 664 C CA . GLY A 1 85 ? 59.739 3.284 110.699 1.00 11.07 95 GLY A CA 1
ATOM 665 C C . GLY A 1 85 ? 60.117 3.333 109.242 1.00 10.62 95 GLY A C 1
ATOM 666 O O . GLY A 1 85 ? 60.788 2.429 108.733 1.00 13.22 95 GLY A O 1
ATOM 667 N N . TYR A 1 86 ? 59.711 4.405 108.571 1.00 11.59 96 TYR A N 1
ATOM 668 C CA . TYR A 1 86 ? 59.971 4.548 107.144 1.00 13.25 96 TYR A CA 1
ATOM 669 C C . TYR A 1 86 ? 60.187 5.994 106.775 1.00 11.49 96 TYR A C 1
ATOM 670 O O . TYR A 1 86 ? 59.456 6.876 107.237 1.00 11.53 96 TYR A O 1
ATOM 679 N N . THR A 1 87 ? 61.179 6.222 105.925 1.00 11.40 97 THR A N 1
ATOM 680 C CA . THR A 1 87 ? 61.519 7.555 105.466 1.00 11.50 97 THR A CA 1
ATOM 681 C C . THR A 1 87 ? 61.760 7.519 103.974 1.00 9.89 97 THR A C 1
ATOM 682 O O . THR A 1 87 ? 62.452 6.636 103.480 1.00 11.33 97 THR A O 1
ATOM 686 N N . SER A 1 88 ? 61.150 8.449 103.254 1.00 12.52 98 SER A N 1
ATOM 687 C CA . SER A 1 88 ? 61.473 8.666 101.846 1.00 10.18 98 SER A CA 1
ATOM 688 C C . SER A 1 88 ? 61.898 10.111 101.732 1.00 13.66 98 SER A C 1
ATOM 689 O O . SER A 1 88 ? 61.383 10.976 102.453 1.00 12.72 98 SER A O 1
ATOM 692 N N . SER A 1 89 ? 62.824 10.397 100.830 1.00 11.60 99 SER A N 1
ATOM 693 C CA . SER A 1 89 ? 63.278 11.776 100.712 1.00 11.63 99 SER A CA 1
ATOM 694 C C . SER A 1 89 ? 63.844 12.051 99.330 1.00 12.24 99 SER A C 1
ATOM 695 O O . SER A 1 89 ? 64.771 11.377 98.873 1.00 11.03 99 SER A O 1
ATOM 698 N N . LEU A 1 90 ? 63.259 13.039 98.663 1.00 11.39 100 LEU A N 1
ATOM 699 C CA . LEU A 1 90 ? 63.726 13.452 97.348 1.00 13.53 100 LEU A CA 1
ATOM 700 C C . LEU A 1 90 ? 64.482 14.771 97.487 1.00 12.65 100 LEU A C 1
ATOM 701 O O . LEU A 1 90 ? 63.949 15.728 98.043 1.00 13.55 100 LEU A O 1
ATOM 706 N N . VAL A 1 91 ? 65.716 14.824 96.992 1.00 11.42 101 VAL A N 1
ATOM 707 C CA . VAL A 1 91 ? 66.514 16.054 97.067 1.00 11.83 101 VAL A CA 1
ATOM 708 C C . VAL A 1 91 ? 67.085 16.364 95.688 1.00 16.37 101 VAL A C 1
ATOM 709 O O . VAL A 1 91 ? 67.675 15.496 95.021 1.00 12.81 101 VAL A O 1
ATOM 713 N N . ARG A 1 92 ? 66.919 17.606 95.256 1.00 14.46 102 ARG A N 1
ATOM 714 C CA . ARG A 1 92 ? 67.439 18.003 93.954 1.00 15.70 102 ARG A CA 1
ATOM 715 C C . ARG A 1 92 ? 68.861 18.523 94.022 1.00 12.86 102 ARG A C 1
ATOM 716 O O . ARG A 1 92 ? 69.224 19.290 94.928 1.00 16.44 102 ARG A O 1
ATOM 724 N N . PHE A 1 93 ? 69.655 18.102 93.035 1.00 13.42 103 PHE A N 1
ATOM 725 C CA . PHE A 1 93 ? 71.047 18.510 92.897 1.00 14.47 103 PHE A CA 1
ATOM 726 C C . PHE A 1 93 ? 71.268 19.256 91.580 1.00 15.08 103 PHE A C 1
ATOM 727 O O . PHE A 1 93 ? 71.885 18.719 90.647 1.00 15.31 103 PHE A O 1
ATOM 735 N N . PRO A 1 94 ? 70.761 20.488 91.491 1.00 20.20 104 PRO A N 1
ATOM 736 C CA . PRO A 1 94 ? 70.942 21.218 90.231 1.00 17.05 104 PRO A CA 1
ATOM 737 C C . PRO A 1 94 ? 72.420 21.445 89.956 1.00 16.01 104 PRO A C 1
ATOM 738 O O . PRO A 1 94 ? 73.178 21.738 90.882 1.00 16.68 104 PRO A O 1
ATOM 742 N N . GLY A 1 95 ? 72.833 21.264 88.703 1.00 16.06 105 GLY A N 1
ATOM 743 C CA . GLY A 1 95 ? 74.210 21.526 88.327 1.00 19.94 105 GLY A CA 1
ATOM 744 C C . GLY A 1 95 ? 75.200 20.430 88.670 1.00 17.84 105 GLY A C 1
ATOM 745 O O . GLY A 1 95 ? 76.404 20.590 88.454 1.00 19.71 105 GLY A O 1
ATOM 746 N N . ALA A 1 96 ? 74.704 19.318 89.214 1.00 15.62 106 ALA A N 1
ATOM 747 C CA . ALA A 1 96 ? 75.561 18.197 89.562 1.00 14.53 106 ALA A CA 1
ATOM 748 C C . ALA A 1 96 ? 75.302 17.015 88.634 1.00 14.88 106 ALA A C 1
ATOM 749 O O . ALA A 1 96 ? 74.278 16.957 87.960 1.00 16.88 106 ALA A O 1
ATOM 751 N N . THR A 1 97 ? 76.245 16.082 88.595 1.00 14.20 107 THR A N 1
ATOM 752 C CA . THR A 1 97 ? 76.078 14.853 87.838 1.00 18.04 107 THR A CA 1
ATOM 753 C C . THR A 1 97 ? 76.194 13.657 88.797 1.00 15.76 107 THR A C 1
ATOM 754 O O . THR A 1 97 ? 76.841 13.754 89.838 1.00 14.30 107 THR A O 1
ATOM 758 N N . PRO A 1 98 ? 75.547 12.534 88.458 1.00 16.44 108 PRO A N 1
ATOM 759 C CA . PRO A 1 98 ? 75.628 11.344 89.319 1.00 15.19 108 PRO A CA 1
ATOM 760 C C . PRO A 1 98 ? 77.072 10.936 89.608 1.00 15.19 108 PRO A C 1
ATOM 761 O O . PRO A 1 98 ? 77.377 10.499 90.714 1.00 15.59 108 PRO A O 1
ATOM 765 N N . GLU A 1 99 ? 77.964 11.113 88.642 1.00 13.24 109 GLU A N 1
ATOM 766 C CA . GLU A 1 99 ? 79.382 10.860 88.887 1.00 16.11 109 GLU A CA 1
ATOM 767 C C . GLU A 1 99 ? 79.923 11.573 90.139 1.00 17.75 109 GLU A C 1
ATOM 768 O O . GLU A 1 99 ? 80.760 11.037 90.867 1.00 14.60 109 GLU A O 1
ATOM 774 N N . MET A 1 100 ? 79.446 12.783 90.395 1.00 15.51 110 MET A N 1
ATOM 775 C CA . MET A 1 100 ? 79.916 13.528 91.550 1.00 15.81 110 MET A CA 1
ATOM 776 C C . MET A 1 100 ? 79.476 12.851 92.829 1.00 12.12 110 MET A C 1
ATOM 777 O O . MET A 1 100 ? 80.144 12.942 93.828 1.00 13.50 110 MET A O 1
ATOM 782 N N . PHE A 1 101 ? 78.328 12.191 92.773 1.00 14.19 111 PHE A N 1
ATOM 783 C CA . PHE A 1 101 ? 77.773 11.512 93.942 1.00 14.84 111 PHE A CA 1
ATOM 784 C C . PHE A 1 101 ? 78.575 10.247 94.243 1.00 14.00 111 PHE A C 1
ATOM 785 O O . PHE A 1 101 ? 78.924 9.992 95.401 1.00 13.65 111 PHE A O 1
ATOM 793 N N . ARG A 1 102 ? 78.890 9.464 93.210 1.00 13.00 112 ARG A N 1
ATOM 794 C CA . ARG A 1 102 ? 79.785 8.316 93.369 1.00 16.23 112 ARG A CA 1
ATOM 795 C C . ARG A 1 102 ? 81.122 8.759 93.946 1.00 16.26 112 ARG A C 1
ATOM 796 O O . ARG A 1 102 ? 81.679 8.116 94.837 1.00 16.56 112 ARG A O 1
ATOM 804 N N . TRP A 1 103 ? 81.647 9.863 93.426 1.00 15.44 113 TRP A N 1
ATOM 805 C CA . TRP A 1 103 ? 82.911 10.370 93.932 1.00 14.45 113 TRP A CA 1
ATOM 806 C C . TRP A 1 103 ? 82.790 10.747 95.406 1.00 12.66 113 TRP A C 1
ATOM 807 O O . TRP A 1 103 ? 83.621 10.367 96.235 1.00 13.90 113 TRP A O 1
ATOM 818 N N . TRP A 1 104 ? 81.751 11.507 95.724 1.00 13.83 114 TRP A N 1
ATOM 819 C CA . TRP A 1 104 ? 81.536 11.984 97.086 1.00 13.71 114 TRP A CA 1
ATOM 820 C C . TRP A 1 104 ? 81.474 10.831 98.090 1.00 13.81 114 TRP A C 1
ATOM 821 O O . TRP A 1 104 ? 82.012 10.929 99.205 1.00 13.47 114 TRP A O 1
ATOM 832 N N . PHE A 1 105 ? 80.841 9.731 97.699 1.00 12.39 115 PHE A N 1
ATOM 833 C CA . PHE A 1 105 ? 80.631 8.656 98.662 1.00 14.05 115 PHE A CA 1
ATOM 834 C C . PHE A 1 105 ? 81.888 7.859 99.014 1.00 14.85 115 PHE A C 1
ATOM 835 O O . PHE A 1 105 ? 81.892 7.141 100.012 1.00 14.96 115 PHE A O 1
ATOM 843 N N . TRP A 1 106 ? 82.979 8.030 98.270 1.00 14.76 116 TRP A N 1
ATOM 844 C CA . TRP A 1 106 ? 84.238 7.531 98.795 1.00 13.82 116 TRP A CA 1
ATOM 845 C C . TRP A 1 106 ? 85.085 8.649 99.361 1.00 15.34 116 TRP A C 1
ATOM 846 O O . TRP A 1 106 ? 85.689 8.486 100.423 1.00 14.46 116 TRP A O 1
ATOM 857 N N . TRP A 1 107 ? 85.096 9.796 98.689 1.00 13.53 117 TRP A N 1
ATOM 858 C CA . TRP A 1 107 ? 86.021 10.853 99.054 1.00 15.00 117 TRP A CA 1
ATOM 859 C C . TRP A 1 107 ? 85.793 11.388 100.475 1.00 14.00 117 TRP A C 1
ATOM 860 O O . TRP A 1 107 ? 86.753 11.606 101.213 1.00 14.00 117 TRP A O 1
ATOM 871 N N . HIS A 1 108 ? 84.542 11.574 100.873 1.00 12.57 118 HIS A N 1
ATOM 872 C CA . HIS A 1 108 ? 84.268 12.071 102.220 1.00 11.97 118 HIS A CA 1
ATOM 873 C C . HIS A 1 108 ? 84.709 11.113 103.330 1.00 14.17 118 HIS A C 1
ATOM 874 O O . HIS A 1 108 ? 84.940 11.545 104.461 1.00 13.73 118 HIS A O 1
ATOM 881 N N . SER A 1 109 ? 84.810 9.823 103.019 1.00 11.74 119 SER A N 1
ATOM 882 C CA . SER A 1 109 ? 84.903 8.804 104.072 1.00 14.22 119 SER A CA 1
ATOM 883 C C . SER A 1 109 ? 86.291 8.634 104.676 1.00 13.93 119 SER A C 1
ATOM 884 O O . SER A 1 109 ? 86.456 7.875 105.624 1.00 17.51 119 SER A O 1
ATOM 887 N N . PHE A 1 110 ? 87.289 9.332 104.147 1.00 15.98 120 PHE A N 1
ATOM 888 C CA . PHE A 1 110 ? 88.664 9.076 104.592 1.00 15.68 120 PHE A CA 1
ATOM 889 C C . PHE A 1 110 ? 89.192 10.142 105.538 1.00 16.45 120 PHE A C 1
ATOM 890 O O . PHE A 1 110 ? 90.301 10.024 106.059 1.00 19.35 120 PHE A O 1
ATOM 898 N N . GLU A 1 111 ? 88.390 11.176 105.778 1.00 14.28 121 GLU A N 1
ATOM 899 C CA . GLU A 1 111 ? 88.731 12.191 106.771 1.00 14.38 121 GLU A CA 1
ATOM 900 C C . GLU A 1 111 ? 87.473 12.691 107.442 1.00 15.01 121 GLU A C 1
ATOM 901 O O . GLU A 1 111 ? 86.523 13.075 106.762 1.00 15.71 121 GLU A O 1
ATOM 907 N N . PRO A 1 112 ? 87.466 12.706 108.779 1.00 16.06 122 PRO A N 1
ATOM 908 C CA . PRO A 1 112 ? 86.317 13.214 109.536 1.00 16.30 122 PRO A CA 1
ATOM 909 C C . PRO A 1 112 ? 85.936 14.636 109.132 1.00 17.56 122 PRO A C 1
ATOM 910 O O . PRO A 1 112 ? 84.755 14.956 109.072 1.00 13.56 122 PRO A O 1
ATOM 914 N N . GLU A 1 113 ? 86.927 15.477 108.843 1.00 15.05 123 GLU A N 1
ATOM 915 C CA . GLU A 1 113 ? 86.667 16.859 108.470 1.00 15.10 123 GLU A CA 1
ATOM 916 C C . GLU A 1 113 ? 85.874 16.972 107.160 1.00 16.18 123 GLU A C 1
ATOM 917 O O . GLU A 1 113 ? 85.024 17.866 107.011 1.00 13.02 123 GLU A O 1
ATOM 923 N N . ARG A 1 114 ? 86.135 16.062 106.223 1.00 13.35 124 ARG A N 1
ATOM 924 C CA . ARG A 1 114 ? 85.388 16.036 104.964 1.00 14.69 124 ARG A CA 1
ATOM 925 C C . ARG A 1 114 ? 83.930 15.680 105.212 1.00 13.40 124 ARG A C 1
ATOM 926 O O . ARG A 1 114 ? 83.001 16.271 104.650 1.00 10.92 124 ARG A O 1
ATOM 934 N N . TYR A 1 115 ? 83.745 14.693 106.075 1.00 13.63 125 TYR A N 1
ATOM 935 C CA . TYR A 1 115 ? 82.418 14.251 106.471 1.00 12.79 125 TYR A CA 1
ATOM 936 C C . TYR A 1 115 ? 81.649 15.402 107.147 1.00 10.99 125 TYR A C 1
ATOM 937 O O . TYR A 1 115 ? 80.436 15.540 106.984 1.00 12.35 125 TYR A O 1
ATOM 946 N N . SER A 1 116 ? 82.353 16.253 107.888 1.00 13.07 126 SER A N 1
ATOM 947 C CA . SER A 1 116 ? 81.673 17.364 108.566 1.00 12.96 126 SER A CA 1
ATOM 948 C C . SER A 1 116 ? 81.138 18.433 107.604 1.00 14.05 126 SER A C 1
ATOM 949 O O . SER A 1 116 ? 80.208 19.163 107.946 1.00 12.45 126 SER A O 1
ATOM 952 N N . LEU A 1 117 ? 81.721 18.546 106.408 1.00 12.79 127 LEU A N 1
ATOM 953 C CA . LEU A 1 117 ? 81.195 19.469 105.390 1.00 10.78 127 LEU A CA 1
ATOM 954 C C . LEU A 1 117 ? 79.731 19.203 105.093 1.00 13.27 127 LEU A C 1
ATOM 955 O O . LEU A 1 117 ? 78.954 20.110 104.839 1.00 11.50 127 LEU A O 1
ATOM 960 N N . TRP A 1 118 ? 79.392 17.919 105.114 1.00 11.70 128 TRP A N 1
ATOM 961 C CA . TRP A 1 118 ? 78.117 17.395 104.643 1.00 12.23 128 TRP A CA 1
ATOM 962 C C . TRP A 1 118 ? 76.972 17.752 105.588 1.00 11.17 128 TRP A C 1
ATOM 963 O O . TRP A 1 118 ? 75.903 18.188 105.166 1.00 12.94 128 TRP A O 1
ATOM 974 N N . HIS A 1 119 ? 77.207 17.541 106.876 1.00 10.84 129 HIS A N 1
ATOM 975 C CA . HIS A 1 119 ? 76.283 18.025 107.885 1.00 12.58 129 HIS A CA 1
ATOM 976 C C . HIS A 1 119 ? 77.079 18.630 109.024 1.00 10.04 129 HIS A C 1
ATOM 977 O O . HIS A 1 119 ? 77.491 17.919 109.961 1.00 10.60 129 HIS A O 1
ATOM 984 N N . PRO A 1 120 ? 77.339 19.938 108.934 1.00 11.34 130 PRO A N 1
ATOM 985 C CA . PRO A 1 120 ? 78.191 20.628 109.903 1.00 11.49 130 PRO A CA 1
ATOM 986 C C . PRO A 1 120 ? 77.719 20.454 111.351 1.00 10.28 130 PRO A C 1
ATOM 987 O O . PRO A 1 120 ? 78.547 20.422 112.245 1.00 12.59 130 PRO A O 1
ATOM 991 N N . TRP A 1 121 ? 76.421 20.275 111.545 1.00 10.67 131 TRP A N 1
ATOM 992 C CA . TRP A 1 121 ? 75.826 20.190 112.885 1.00 12.26 131 TRP A CA 1
ATOM 993 C C . TRP A 1 121 ? 75.814 18.782 113.493 1.00 11.95 131 TRP A C 1
ATOM 994 O O . TRP A 1 121 ? 75.841 18.637 114.718 1.00 12.67 131 TRP A O 1
ATOM 1005 N N . CYS A 1 122 ? 75.755 17.757 112.650 1.00 10.41 132 CYS A N 1
ATOM 1006 C CA . CYS A 1 122 ? 75.462 16.405 113.132 1.00 12.15 132 CYS A CA 1
ATOM 1007 C C . CYS A 1 122 ? 76.601 15.387 112.928 1.00 13.18 132 CYS A C 1
ATOM 1008 O O . CYS A 1 122 ? 76.633 14.370 113.593 1.00 9.45 132 CYS A O 1
ATOM 1011 N N . HIS A 1 123 ? 77.524 15.660 112.010 1.00 12.19 133 HIS A N 1
ATOM 1012 C CA . HIS A 1 123 ? 78.581 14.692 111.681 1.00 10.06 133 HIS A CA 1
ATOM 1013 C C . HIS A 1 123 ? 79.794 14.862 112.569 1.00 13.13 133 HIS A C 1
ATOM 1014 O O . HIS A 1 123 ? 80.488 15.883 112.486 1.00 13.73 133 HIS A O 1
ATOM 1021 N N . ALA A 1 124 ? 80.076 13.866 113.405 1.00 12.56 134 ALA A N 1
ATOM 1022 C CA . ALA A 1 124 ? 81.151 14.030 114.391 1.00 13.03 134 ALA A CA 1
ATOM 1023 C C . ALA A 1 124 ? 82.406 13.252 114.015 1.00 13.37 134 ALA A C 1
ATOM 1024 O O . ALA A 1 124 ? 83.512 13.726 114.224 1.00 14.91 134 ALA A O 1
ATOM 1026 N N . ASP A 1 125 ? 82.235 12.048 113.476 1.00 14.46 135 ASP A N 1
ATOM 1027 C CA . ASP A 1 125 ? 83.393 11.221 113.146 1.00 10.79 135 ASP A CA 1
ATOM 1028 C C . ASP A 1 125 ? 83.061 10.180 112.085 1.00 13.74 135 ASP A C 1
ATOM 1029 O O . ASP A 1 125 ? 81.919 9.744 111.953 1.00 11.65 135 ASP A O 1
ATOM 1034 N N . ILE A 1 126 ? 84.082 9.773 111.342 1.00 14.18 136 ILE A N 1
ATOM 1035 C CA . ILE A 1 126 ? 83.946 8.674 110.415 1.00 13.26 136 ILE A CA 1
ATOM 1036 C C . ILE A 1 126 ? 85.310 8.021 110.257 1.00 13.79 136 ILE A C 1
ATOM 1037 O O . ILE A 1 126 ? 86.344 8.702 110.277 1.00 14.93 136 ILE A O 1
ATOM 1042 N N . TRP A 1 127 ? 85.315 6.697 110.170 1.00 13.45 137 TRP A N 1
ATOM 1043 C CA . TRP A 1 127 ? 86.540 5.969 109.843 1.00 12.81 137 TRP A CA 1
ATOM 1044 C C . TRP A 1 127 ? 86.275 4.647 109.113 1.00 14.20 137 TRP A C 1
ATOM 1045 O O . TRP A 1 127 ? 85.218 4.037 109.259 1.00 14.18 137 TRP A O 1
ATOM 1056 N N . ARG A 1 128 ? 87.267 4.231 108.324 1.00 13.84 138 ARG A N 1
ATOM 1057 C CA . ARG A 1 128 ? 87.268 2.972 107.590 1.00 14.95 138 ARG A CA 1
ATOM 1058 C C . ARG A 1 128 ? 88.624 2.348 107.851 1.00 16.13 138 ARG A C 1
ATOM 1059 O O . ARG A 1 128 ? 89.566 3.045 108.199 1.00 18.16 138 ARG A O 1
ATOM 1067 N N . THR A 1 129 ? 88.729 1.046 107.656 1.00 16.01 139 THR A N 1
ATOM 1068 C CA . THR A 1 129 ? 89.963 0.347 107.968 1.00 17.11 139 THR A CA 1
ATOM 1069 C C . THR A 1 129 ? 90.761 -0.012 106.717 1.00 20.51 139 THR A C 1
ATOM 1070 O O . THR A 1 129 ? 91.731 -0.762 106.793 1.00 19.42 139 THR A O 1
ATOM 1074 N N . ASP A 1 130 ? 90.340 0.520 105.571 1.00 16.66 140 ASP A N 1
ATOM 1075 C CA . ASP A 1 130 ? 91.077 0.357 104.319 1.00 20.37 140 ASP A CA 1
ATOM 1076 C C . ASP A 1 130 ? 91.552 1.700 103.763 1.00 21.54 140 ASP A C 1
ATOM 1077 O O . ASP A 1 130 ? 91.107 2.134 102.705 1.00 19.65 140 ASP A O 1
ATOM 1082 N N . PRO A 1 131 ? 92.474 2.368 104.470 1.00 22.20 141 PRO A N 1
ATOM 1083 C CA . PRO A 1 131 ? 92.872 3.701 104.005 1.00 18.26 141 PRO A CA 1
ATOM 1084 C C . PRO A 1 131 ? 93.519 3.652 102.618 1.00 21.09 141 PRO A C 1
ATOM 1085 O O . PRO A 1 131 ? 93.404 4.604 101.852 1.00 20.50 141 PRO A O 1
ATOM 1089 N N . GLU A 1 132 ? 94.159 2.535 102.304 1.00 21.19 142 GLU A N 1
ATOM 1090 C CA . GLU A 1 132 ? 94.782 2.328 100.993 1.00 24.82 142 GLU A CA 1
ATOM 1091 C C . GLU A 1 132 ? 93.804 2.511 99.825 1.00 22.38 142 GLU A C 1
ATOM 1092 O O . GLU A 1 132 ? 94.203 2.855 98.716 1.00 20.53 142 GLU A O 1
ATOM 1098 N N . THR A 1 133 ? 92.521 2.274 100.075 1.00 20.15 143 THR A N 1
ATOM 1099 C CA . THR A 1 133 ? 91.522 2.356 99.019 1.00 21.57 143 THR A CA 1
ATOM 1100 C C . THR A 1 133 ? 91.366 3.789 98.493 1.00 21.33 143 THR A C 1
ATOM 1101 O O . THR A 1 133 ? 90.946 3.995 97.351 1.00 19.51 143 THR A O 1
ATOM 1105 N N . GLU A 1 134 ? 91.728 4.782 99.303 1.00 16.15 144 GLU A N 1
ATOM 1106 C CA . GLU A 1 134 ? 91.593 6.160 98.854 1.00 17.27 144 GLU A CA 1
ATOM 1107 C C . GLU A 1 134 ? 92.471 6.462 97.644 1.00 22.26 144 GLU A C 1
ATOM 1108 O O . GLU A 1 134 ? 92.067 7.179 96.724 1.00 21.23 144 GLU A O 1
ATOM 1114 N N . THR A 1 135 ? 93.686 5.935 97.663 1.00 22.19 145 THR A N 1
ATOM 1115 C CA . THR A 1 135 ? 94.650 6.287 96.635 1.00 25.24 145 THR A CA 1
ATOM 1116 C C . THR A 1 135 ? 95.068 5.116 95.749 1.00 24.84 145 THR A C 1
ATOM 1117 O O . THR A 1 135 ? 95.961 5.270 94.926 1.00 23.18 145 THR A O 1
ATOM 1121 N N . ALA A 1 136 ? 94.434 3.957 95.917 1.00 21.70 146 ALA A N 1
ATOM 1122 C CA . ALA A 1 136 ? 94.720 2.807 95.061 1.00 22.66 146 ALA A CA 1
ATOM 1123 C C . ALA A 1 136 ? 94.475 3.156 93.599 1.00 26.51 146 ALA A C 1
ATOM 1124 O O . ALA A 1 136 ? 93.417 3.684 93.255 1.00 24.87 146 ALA A O 1
ATOM 1126 N N . PRO A 1 137 ? 95.448 2.858 92.726 1.00 26.36 147 PRO A N 1
ATOM 1127 C CA . PRO A 1 137 ? 95.264 3.213 91.316 1.00 26.77 147 PRO A CA 1
ATOM 1128 C C . PRO A 1 137 ? 94.152 2.417 90.631 1.00 24.82 147 PRO A C 1
ATOM 1129 O O . PRO A 1 137 ? 93.849 1.282 91.011 1.00 25.92 147 PRO A O 1
ATOM 1133 N N . ASN A 1 138 ? 93.528 3.048 89.644 1.00 24.55 148 ASN A N 1
ATOM 1134 C CA . ASN A 1 138 ? 92.667 2.363 88.691 1.00 24.82 148 ASN A CA 1
ATOM 1135 C C . ASN A 1 138 ? 91.346 1.844 89.255 1.00 25.90 148 ASN A C 1
ATOM 1136 O O . ASN A 1 138 ? 90.685 1.021 88.620 1.00 27.95 148 ASN A O 1
ATOM 1141 N N . LEU A 1 139 ? 90.944 2.303 90.435 1.00 20.72 149 LEU A N 1
ATOM 1142 C CA . LEU A 1 139 ? 89.629 1.914 90.927 1.00 21.23 149 LEU A CA 1
ATOM 1143 C C . LEU A 1 139 ? 88.585 2.908 90.462 1.00 18.47 149 LEU A C 1
ATOM 1144 O O . LEU A 1 139 ? 88.837 4.110 90.463 1.00 23.28 149 LEU A O 1
ATOM 1149 N N . THR A 1 140 ? 87.413 2.409 90.087 1.00 19.82 150 THR A N 1
ATOM 1150 C CA . THR A 1 140 ? 86.273 3.269 89.806 1.00 20.60 150 THR A CA 1
ATOM 1151 C C . THR A 1 140 ? 85.824 3.942 91.099 1.00 21.25 150 THR A C 1
ATOM 1152 O O . THR A 1 140 ? 86.223 3.526 92.188 1.00 19.70 150 THR A O 1
ATOM 1156 N N . ASP A 1 141 ? 84.979 4.962 90.980 1.00 19.34 151 ASP A N 1
ATOM 1157 C CA . ASP A 1 141 ? 84.457 5.641 92.165 1.00 17.00 151 ASP A CA 1
ATOM 1158 C C . ASP A 1 141 ? 83.701 4.659 93.023 1.00 16.61 151 ASP A C 1
ATOM 1159 O O . ASP A 1 141 ? 83.867 4.634 94.246 1.00 19.23 151 ASP A O 1
ATOM 1164 N N . GLU A 1 142 ? 82.871 3.842 92.384 1.00 19.82 152 GLU A N 1
ATOM 1165 C CA . GLU A 1 142 ? 82.096 2.834 93.100 1.00 19.17 152 GLU A CA 1
ATOM 1166 C C . GLU A 1 142 ? 82.977 1.827 93.830 1.00 21.34 152 GLU A C 1
ATOM 1167 O O . GLU A 1 142 ? 82.668 1.426 94.951 1.00 21.63 152 GLU A O 1
ATOM 1173 N N . GLN A 1 143 ? 84.068 1.403 93.195 1.00 20.70 153 GLN A N 1
ATOM 1174 C CA . GLN A 1 143 ? 84.970 0.427 93.811 1.00 23.42 153 GLN A CA 1
ATOM 1175 C C . GLN A 1 143 ? 85.602 0.962 95.096 1.00 21.73 153 GLN A C 1
ATOM 1176 O O . GLN A 1 143 ? 86.085 0.196 95.935 1.00 19.47 153 GLN A O 1
ATOM 1182 N N . ARG A 1 144 ? 85.598 2.280 95.248 1.00 17.97 154 ARG A N 1
ATOM 1183 C CA . ARG A 1 144 ? 86.198 2.885 96.421 1.00 16.81 154 ARG A CA 1
ATOM 1184 C C . ARG A 1 144 ? 85.217 3.032 97.592 1.00 16.88 154 ARG A C 1
ATOM 1185 O O . ARG A 1 144 ? 85.620 3.494 98.652 1.00 14.88 154 ARG A O 1
ATOM 1193 N N . TYR A 1 145 ? 83.947 2.662 97.421 1.00 14.68 155 TYR A N 1
ATOM 1194 C CA . TYR A 1 145 ? 83.104 2.534 98.613 1.00 14.52 155 TYR A CA 1
ATOM 1195 C C . TYR A 1 145 ? 82.182 1.315 98.645 1.00 16.65 155 TYR A C 1
ATOM 1196 O O . TYR A 1 145 ? 81.815 0.875 99.728 1.00 15.67 155 TYR A O 1
ATOM 1205 N N . VAL A 1 146 ? 81.782 0.779 97.499 1.00 13.88 156 VAL A N 1
ATOM 1206 C CA . VAL A 1 146 ? 80.908 -0.386 97.547 1.00 13.06 156 VAL A CA 1
ATOM 1207 C C . VAL A 1 146 ? 81.714 -1.543 98.130 1.00 17.68 156 VAL A C 1
ATOM 1208 O O . VAL A 1 146 ? 82.851 -1.805 97.703 1.00 14.11 156 VAL A O 1
ATOM 1212 N N . GLY A 1 147 ? 81.140 -2.187 99.145 1.00 14.97 157 GLY A N 1
ATOM 1213 C CA . GLY A 1 147 ? 81.815 -3.234 99.886 1.00 16.88 157 GLY A CA 1
ATOM 1214 C C . GLY A 1 147 ? 82.543 -2.743 101.129 1.00 17.06 157 GLY A C 1
ATOM 1215 O O . GLY A 1 147 ? 82.958 -3.549 101.961 1.00 19.02 157 GLY A O 1
ATOM 1216 N N . SER A 1 148 ? 82.679 -1.428 101.276 1.00 14.55 158 SER A N 1
ATOM 1217 C CA . SER A 1 148 ? 83.428 -0.885 102.407 1.00 16.38 158 SER A CA 1
ATOM 1218 C C . SER A 1 148 ? 82.482 -0.661 103.574 1.00 18.11 158 SER A C 1
ATOM 1219 O O . SER A 1 148 ? 81.271 -0.593 103.393 1.00 16.55 158 SER A O 1
ATOM 1222 N N . THR A 1 149 ? 83.039 -0.544 104.769 1.00 17.03 159 THR A N 1
ATOM 1223 C CA . THR A 1 149 ? 82.231 -0.282 105.948 1.00 15.23 159 THR A CA 1
ATOM 1224 C C . THR A 1 149 ? 82.674 1.048 106.526 1.00 13.02 159 THR A C 1
ATOM 1225 O O . THR A 1 149 ? 83.850 1.235 106.825 1.00 14.60 159 THR A O 1
ATOM 1229 N N . HIS A 1 150 ? 81.732 1.978 106.666 1.00 11.34 160 HIS A N 1
ATOM 1230 C CA . HIS A 1 150 ? 82.021 3.279 107.247 1.00 10.83 160 HIS A CA 1
ATOM 1231 C C . HIS A 1 150 ? 81.596 3.293 108.704 1.00 10.50 160 HIS A C 1
ATOM 1232 O O . HIS A 1 150 ? 80.430 3.073 109.018 1.00 12.28 160 HIS A O 1
ATOM 1239 N N . HIS A 1 151 ? 82.544 3.546 109.599 1.00 10.43 161 HIS A N 1
ATOM 1240 C CA . HIS A 1 151 ? 82.211 3.612 111.027 1.00 12.72 161 HIS A CA 1
ATOM 1241 C C . HIS A 1 151 ? 81.945 5.063 111.411 1.00 11.57 161 HIS A C 1
ATOM 1242 O O . HIS A 1 151 ? 82.852 5.890 111.411 1.00 13.66 161 HIS A O 1
ATOM 1249 N N . ILE A 1 152 ? 80.697 5.347 111.759 1.00 13.60 162 ILE A N 1
ATOM 1250 C CA . ILE A 1 152 ? 80.195 6.711 111.845 1.00 12.07 162 ILE A CA 1
ATOM 1251 C C . ILE A 1 152 ? 79.694 7.040 113.231 1.00 13.34 162 ILE A C 1
ATOM 1252 O O . ILE A 1 152 ? 79.009 6.223 113.866 1.00 11.48 162 ILE A O 1
ATOM 1257 N N . ASN A 1 153 ? 80.089 8.213 113.714 1.00 11.10 163 ASN A N 1
ATOM 1258 C CA . ASN A 1 153 ? 79.465 8.817 114.885 1.00 13.14 163 ASN A CA 1
ATOM 1259 C C . ASN A 1 153 ? 78.747 10.082 114.455 1.00 13.82 163 ASN A C 1
ATOM 1260 O O . ASN A 1 153 ? 79.377 11.019 113.952 1.00 9.83 163 ASN A O 1
ATOM 1265 N N . GLU A 1 154 ? 77.434 10.108 114.636 1.00 14.24 164 GLU A N 1
ATOM 1266 C CA . GLU A 1 154 ? 76.663 11.289 114.275 1.00 11.74 164 GLU A CA 1
ATOM 1267 C C . GLU A 1 154 ? 75.380 11.391 115.062 1.00 14.28 164 GLU A C 1
ATOM 1268 O O . GLU A 1 154 ? 74.934 10.419 115.691 1.00 12.98 164 GLU A O 1
ATOM 1274 N N . TYR A 1 155 ? 74.785 12.575 114.992 1.00 13.16 165 TYR A N 1
ATOM 1275 C CA . TYR A 1 155 ? 73.481 12.841 115.570 1.00 13.54 165 TYR A CA 1
ATOM 1276 C C . TYR A 1 155 ? 72.398 12.619 114.525 1.00 11.80 165 TYR A C 1
ATOM 1277 O O . TYR A 1 155 ? 72.475 13.147 113.415 1.00 12.14 165 TYR A O 1
ATOM 1286 N N . ILE A 1 156 ? 71.403 11.810 114.858 1.00 13.63 166 ILE A N 1
ATOM 1287 C CA . ILE A 1 156 ? 70.187 11.758 114.052 1.00 14.97 166 ILE A CA 1
ATOM 1288 C C . ILE A 1 156 ? 69.026 11.954 115.013 1.00 15.54 166 ILE A C 1
ATOM 1289 O O . ILE A 1 156 ? 68.222 11.040 115.254 1.00 19.31 166 ILE A O 1
ATOM 1294 N N . GLY A 1 157 ? 68.958 13.158 115.567 1.00 16.21 167 GLY A N 1
ATOM 1295 C CA . GLY A 1 157 ? 68.156 13.415 116.751 1.00 18.67 167 GLY A CA 1
ATOM 1296 C C . GLY A 1 157 ? 69.026 14.030 117.833 1.00 16.04 167 GLY A C 1
ATOM 1297 O O . GLY A 1 157 ? 70.010 14.702 117.527 1.00 14.12 167 GLY A O 1
ATOM 1298 N N . GLN A 1 158 ? 68.685 13.779 119.096 1.00 15.75 168 GLN A N 1
ATOM 1299 C CA . GLN A 1 158 ? 69.301 14.489 120.214 1.00 15.29 168 GLN A CA 1
ATOM 1300 C C . GLN A 1 158 ? 70.652 13.929 120.637 1.00 15.88 168 GLN A C 1
ATOM 1301 O O . GLN A 1 158 ? 71.457 14.632 121.231 1.00 13.72 168 GLN A O 1
ATOM 1307 N N . ASP A 1 159 ? 70.876 12.655 120.372 1.00 19.45 169 ASP A N 1
ATOM 1308 C CA . ASP A 1 159 ? 71.992 11.954 120.988 1.00 17.90 169 ASP A CA 1
ATOM 1309 C C . ASP A 1 159 ? 72.925 11.397 119.934 1.00 15.61 169 ASP A C 1
ATOM 1310 O O . ASP A 1 159 ? 72.489 11.105 118.823 1.00 17.80 169 ASP A O 1
ATOM 1315 N N . PRO A 1 160 ? 74.221 11.282 120.264 1.00 14.77 170 PRO A N 1
ATOM 1316 C CA . PRO A 1 160 ? 75.127 10.700 119.277 1.00 16.14 170 PRO A CA 1
ATOM 1317 C C . PRO A 1 160 ? 74.863 9.213 119.116 1.00 17.23 170 PRO A C 1
ATOM 1318 O O . PRO A 1 160 ? 74.523 8.529 120.073 1.00 16.22 170 PRO A O 1
ATOM 1322 N N . LEU A 1 161 ? 74.983 8.737 117.884 1.00 16.75 171 LEU A N 1
ATOM 1323 C CA . LEU A 1 161 ? 74.833 7.335 117.566 1.00 15.79 171 LEU A CA 1
ATOM 1324 C C . LEU A 1 161 ? 76.154 6.847 117.015 1.00 17.77 171 LEU A C 1
ATOM 1325 O O . LEU A 1 161 ? 76.819 7.577 116.296 1.00 14.78 171 LEU A O 1
ATOM 1330 N N . ASP A 1 162 ? 76.526 5.625 117.360 1.00 14.73 172 ASP A N 1
ATOM 1331 C CA . ASP A 1 162 ? 77.643 4.968 116.715 1.00 15.67 172 ASP A CA 1
ATOM 1332 C C . ASP A 1 162 ? 77.088 3.890 115.816 1.00 15.62 172 ASP A C 1
ATOM 1333 O O . ASP A 1 162 ? 76.483 2.922 116.279 1.00 13.33 172 ASP A O 1
ATOM 1338 N N . ILE A 1 163 ? 77.263 4.090 114.517 1.00 12.76 173 ILE A N 1
ATOM 1339 C CA . ILE A 1 163 ? 76.717 3.168 113.549 1.00 9.77 173 ILE A CA 1
ATOM 1340 C C . ILE A 1 163 ? 77.773 2.697 112.554 1.00 13.51 173 ILE A C 1
ATOM 1341 O O . ILE A 1 163 ? 78.851 3.273 112.443 1.00 11.34 173 ILE A O 1
ATOM 1346 N N . GLU A 1 164 ? 77.447 1.628 111.845 1.00 13.16 174 GLU A N 1
ATOM 1347 C CA . GLU A 1 164 ? 78.331 1.058 110.844 1.00 12.16 174 GLU A CA 1
ATOM 1348 C C . GLU A 1 164 ? 77.538 0.842 109.573 1.00 14.59 174 GLU A C 1
ATOM 1349 O O . GLU A 1 164 ? 76.549 0.111 109.570 1.00 11.89 174 GLU A O 1
ATOM 1355 N N . ILE A 1 165 ? 77.967 1.488 108.499 1.00 13.41 175 ILE A N 1
ATOM 1356 C CA . ILE A 1 165 ? 77.291 1.336 107.223 1.00 13.98 175 ILE A CA 1
ATOM 1357 C C . ILE A 1 165 ? 78.146 0.550 106.246 1.00 12.30 175 ILE A C 1
ATOM 1358 O O . ILE A 1 165 ? 79.256 0.950 105.937 1.00 11.74 175 ILE A O 1
ATOM 1363 N N . THR A 1 166 ? 77.614 -0.565 105.762 1.00 13.83 176 THR A N 1
ATOM 1364 C CA . THR A 1 166 ? 78.307 -1.357 104.756 1.00 11.49 176 THR A CA 1
ATOM 1365 C C . THR A 1 166 ? 77.562 -1.235 103.435 1.00 12.93 176 THR A C 1
ATOM 1366 O O . THR A 1 166 ? 76.395 -1.617 103.343 1.00 16.23 176 THR A O 1
ATOM 1370 N N . PHE A 1 167 ? 78.230 -0.678 102.431 1.00 10.94 177 PHE A N 1
ATOM 1371 C CA . PHE A 1 167 ? 77.623 -0.424 101.136 1.00 13.63 177 PHE A CA 1
ATOM 1372 C C . PHE A 1 167 ? 77.642 -1.674 100.271 1.00 15.97 177 PHE A C 1
ATOM 1373 O O . PHE A 1 167 ? 78.639 -2.388 100.221 1.00 16.38 177 PHE A O 1
ATOM 1381 N N . ILE A 1 168 ? 76.522 -1.948 99.616 1.00 15.96 178 ILE A N 1
ATOM 1382 C CA . ILE A 1 168 ? 76.395 -3.175 98.837 1.00 14.74 178 ILE A CA 1
ATOM 1383 C C . ILE A 1 168 ? 76.048 -2.884 97.385 1.00 17.05 178 ILE A C 1
ATOM 1384 O O . ILE A 1 168 ? 75.605 -1.795 97.057 1.00 15.93 178 ILE A O 1
ATOM 1389 N N . ASP A 1 169 ? 76.280 -3.869 96.525 1.00 16.11 179 ASP A N 1
ATOM 1390 C CA . ASP A 1 169 ? 75.768 -3.855 95.162 1.00 16.06 179 ASP A CA 1
ATOM 1391 C C . ASP A 1 169 ? 74.235 -4.036 95.216 1.00 14.75 179 ASP A C 1
ATOM 1392 O O . ASP A 1 169 ? 73.760 -5.025 95.742 1.00 18.07 179 ASP A O 1
ATOM 1397 N N . PRO A 1 170 ? 73.456 -3.054 94.705 1.00 15.51 180 PRO A N 1
ATOM 1398 C CA . PRO A 1 170 ? 71.990 -3.128 94.770 1.00 15.85 180 PRO A CA 1
ATOM 1399 C C . PRO A 1 170 ? 71.429 -4.439 94.216 1.00 17.76 180 PRO A C 1
ATOM 1400 O O . PRO A 1 170 ? 70.340 -4.870 94.620 1.00 16.23 180 PRO A O 1
ATOM 1404 N N . ALA A 1 171 ? 72.176 -5.072 93.317 1.00 17.84 181 ALA A N 1
ATOM 1405 C CA . ALA A 1 171 ? 71.782 -6.376 92.781 1.00 19.92 181 ALA A CA 1
ATOM 1406 C C . ALA A 1 171 ? 71.536 -7.389 93.897 1.00 19.41 181 ALA A C 1
ATOM 1407 O O . ALA A 1 171 ? 70.660 -8.248 93.787 1.00 21.35 181 ALA A O 1
ATOM 1409 N N . ARG A 1 172 ? 72.300 -7.261 94.978 1.00 18.34 182 ARG A N 1
ATOM 1410 C CA . ARG A 1 172 ? 72.183 -8.129 96.146 1.00 21.07 182 ARG A CA 1
ATOM 1411 C C . ARG A 1 172 ? 70.773 -8.117 96.740 1.00 23.15 182 ARG A C 1
ATOM 1412 O O . ARG A 1 172 ? 70.330 -9.099 97.340 1.00 17.84 182 ARG A O 1
ATOM 1420 N N . TRP A 1 173 ? 70.073 -7.000 96.568 1.00 17.35 183 TRP A N 1
ATOM 1421 C CA . TRP A 1 173 ? 68.735 -6.845 97.126 1.00 20.02 183 TRP A CA 1
ATOM 1422 C C . TRP A 1 173 ? 67.634 -7.089 96.097 1.00 20.43 183 TRP A C 1
ATOM 1423 O O . TRP A 1 173 ? 66.456 -6.913 96.395 1.00 21.50 183 TRP A O 1
ATOM 1434 N N . GLY A 1 174 ? 68.018 -7.487 94.889 1.00 17.31 184 GLY A N 1
ATOM 1435 C CA . GLY A 1 174 ? 67.046 -7.783 93.851 1.00 20.32 184 GLY A CA 1
ATOM 1436 C C . GLY A 1 174 ? 66.791 -6.644 92.881 1.00 21.44 184 GLY A C 1
ATOM 1437 O O . GLY A 1 174 ? 65.951 -6.754 91.982 1.00 17.59 184 GLY A O 1
ATOM 1438 N N . PHE A 1 175 ? 67.495 -5.534 93.064 1.00 16.20 185 PHE A N 1
ATOM 1439 C CA . PHE A 1 175 ? 67.411 -4.454 92.092 1.00 15.47 185 PHE A CA 1
ATOM 1440 C C . PHE A 1 175 ? 67.897 -4.973 90.755 1.00 24.41 185 PHE A C 1
ATOM 1441 O O . PHE A 1 175 ? 68.887 -5.715 90.700 1.00 21.78 185 PHE A O 1
ATOM 1449 N N . ASP A 1 176 ? 67.230 -4.570 89.683 1.00 18.79 186 ASP A N 1
ATOM 1450 C CA . ASP A 1 176 ? 67.768 -4.782 88.338 1.00 22.90 186 ASP A CA 1
ATOM 1451 C C . ASP A 1 176 ? 68.928 -3.812 88.118 1.00 22.74 186 ASP A C 1
ATOM 1452 O O . ASP A 1 176 ? 68.772 -2.784 87.457 1.00 23.91 186 ASP A O 1
ATOM 1457 N N . ALA A 1 177 ? 70.086 -4.141 88.693 1.00 24.59 187 ALA A N 1
ATOM 1458 C CA . ALA A 1 177 ? 71.240 -3.238 88.711 1.00 21.71 187 ALA A CA 1
ATOM 1459 C C . ALA A 1 177 ? 71.790 -3.001 87.316 1.00 25.97 187 ALA A C 1
ATOM 1460 O O . ALA A 1 177 ? 72.283 -1.918 87.015 1.00 24.32 187 ALA A O 1
ATOM 1462 N N . ASP A 1 178 ? 71.700 -4.019 86.465 1.00 25.65 188 ASP A N 1
ATOM 1463 C CA . ASP A 1 178 ? 72.146 -3.893 85.087 1.00 26.46 188 ASP A CA 1
ATOM 1464 C C . ASP A 1 178 ? 71.227 -2.982 84.280 1.00 25.38 188 ASP A C 1
ATOM 1465 O O . ASP A 1 178 ? 71.565 -2.589 83.167 1.00 29.77 188 ASP A O 1
ATOM 1470 N N . GLY A 1 179 ? 70.070 -2.655 84.849 1.00 25.53 189 GLY A N 1
ATOM 1471 C CA . GLY A 1 179 ? 69.094 -1.792 84.209 1.00 23.11 189 GLY A CA 1
ATOM 1472 C C . GLY A 1 179 ? 69.094 -0.353 84.703 1.00 23.77 189 GLY A C 1
ATOM 1473 O O . GLY A 1 179 ? 68.303 0.461 84.232 1.00 22.25 189 GLY A O 1
ATOM 1474 N N . PHE A 1 180 ? 69.977 -0.040 85.646 1.00 23.12 190 PHE A N 1
ATOM 1475 C CA . PHE A 1 180 ? 70.090 1.317 86.190 1.00 21.82 190 PHE A CA 1
ATOM 1476 C C . PHE A 1 180 ? 70.329 2.376 85.102 1.00 23.96 190 PHE A C 1
ATOM 1477 O O . PHE A 1 180 ? 69.634 3.396 85.045 1.00 19.93 190 PHE A O 1
ATOM 1485 N N . ALA A 1 181 ? 71.314 2.132 84.241 1.00 25.68 191 ALA A N 1
ATOM 1486 C CA . ALA A 1 181 ? 71.688 3.115 83.224 1.00 25.77 191 ALA A CA 1
ATOM 1487 C C . ALA A 1 181 ? 70.500 3.470 82.336 1.00 24.60 191 ALA A C 1
ATOM 1488 O O . ALA A 1 181 ? 70.261 4.641 82.043 1.00 22.95 191 ALA A O 1
ATOM 1490 N N . ALA A 1 182 ? 69.742 2.460 81.926 1.00 26.30 192 ALA A N 1
ATOM 1491 C CA . ALA A 1 182 ? 68.573 2.699 81.095 1.00 24.22 192 ALA A CA 1
ATOM 1492 C C . ALA A 1 182 ? 67.519 3.533 81.828 1.00 24.16 192 ALA A C 1
ATOM 1493 O O . ALA A 1 182 ? 66.781 4.299 81.209 1.00 23.13 192 ALA A O 1
ATOM 1495 N N . ALA A 1 183 ? 67.454 3.395 83.149 1.00 22.21 193 ALA A N 1
ATOM 1496 C CA . ALA A 1 183 ? 66.452 4.107 83.943 1.00 22.42 193 ALA A CA 1
ATOM 1497 C C . ALA A 1 183 ? 66.959 5.492 84.380 1.00 20.53 193 ALA A C 1
ATOM 1498 O O . ALA A 1 183 ? 66.304 6.208 85.150 1.00 20.27 193 ALA A O 1
ATOM 1500 N N . GLY A 1 184 ? 68.123 5.872 83.865 1.00 19.77 194 GLY A N 1
ATOM 1501 C CA . GLY A 1 184 ? 68.705 7.162 84.180 1.00 18.13 194 GLY A CA 1
ATOM 1502 C C . GLY A 1 184 ? 69.306 7.197 85.571 1.00 19.58 194 GLY A C 1
ATOM 1503 O O . GLY A 1 184 ? 69.573 8.272 86.097 1.00 20.60 194 GLY A O 1
ATOM 1504 N N . ILE A 1 185 ? 69.530 6.026 86.165 1.00 15.97 195 ILE A N 1
ATOM 1505 C CA . ILE A 1 185 ? 70.151 5.960 87.486 1.00 19.48 195 ILE A CA 1
ATOM 1506 C C . ILE A 1 185 ? 71.657 5.896 87.342 1.00 20.46 195 ILE A C 1
ATOM 1507 O O . ILE A 1 185 ? 72.202 4.870 86.955 1.00 20.67 195 ILE A O 1
ATOM 1512 N N . GLY A 1 186 ? 72.335 6.998 87.640 1.00 17.31 196 GLY A N 1
ATOM 1513 C CA . GLY A 1 186 ? 73.758 7.079 87.377 1.00 15.86 196 GLY A CA 1
ATOM 1514 C C . GLY A 1 186 ? 74.628 6.815 88.591 1.00 16.14 196 GLY A C 1
ATOM 1515 O O . GLY A 1 186 ? 75.830 6.651 88.463 1.00 20.90 196 GLY A O 1
ATOM 1516 N N . ALA A 1 187 ? 74.027 6.793 89.775 1.00 16.94 197 ALA A N 1
ATOM 1517 C CA . ALA A 1 187 ? 74.771 6.456 90.980 1.00 14.90 197 ALA A CA 1
ATOM 1518 C C . ALA A 1 187 ? 73.861 5.814 92.016 1.00 13.14 197 ALA A C 1
ATOM 1519 O O . ALA A 1 187 ? 72.654 6.039 92.029 1.00 12.45 197 ALA A O 1
ATOM 1521 N N . HIS A 1 188 ? 74.461 5.020 92.890 1.00 15.12 198 HIS A N 1
ATOM 1522 C CA . HIS A 1 188 ? 73.738 4.436 94.000 1.00 15.77 198 HIS A CA 1
ATOM 1523 C C . HIS A 1 188 ? 74.615 4.405 95.241 1.00 16.67 198 HIS A C 1
ATOM 1524 O O . HIS A 1 188 ? 75.855 4.283 95.172 1.00 14.99 198 HIS A O 1
ATOM 1531 N N . ALA A 1 189 ? 73.957 4.481 96.383 1.00 12.65 199 ALA A N 1
ATOM 1532 C CA . ALA A 1 189 ? 74.625 4.272 97.648 1.00 14.12 199 ALA A CA 1
ATOM 1533 C C . ALA A 1 189 ? 73.623 3.580 98.532 1.00 17.68 199 ALA A C 1
ATOM 1534 O O . ALA A 1 189 ? 72.791 4.220 99.158 1.00 17.85 199 ALA A O 1
ATOM 1536 N N . CYS A 1 190 ? 73.698 2.257 98.541 1.00 15.54 200 CYS A N 1
ATOM 1537 C CA . CYS A 1 190 ? 72.768 1.428 99.286 1.00 16.37 200 CYS A CA 1
ATOM 1538 C C . CYS A 1 190 ? 73.507 0.582 100.296 1.00 17.87 200 CYS A C 1
ATOM 1539 O O . CYS A 1 190 ? 74.609 0.087 100.026 1.00 15.02 200 CYS A O 1
ATOM 1542 N N . GLY A 1 191 ? 72.901 0.398 101.455 1.00 16.19 201 GLY A N 1
ATOM 1543 C CA . GLY A 1 191 ? 73.478 -0.527 102.398 1.00 18.37 201 GLY A CA 1
ATOM 1544 C C . GLY A 1 191 ? 72.703 -0.680 103.676 1.00 16.79 201 GLY A C 1
ATOM 1545 O O . GLY A 1 191 ? 71.645 -0.071 103.867 1.00 15.55 201 GLY A O 1
ATOM 1546 N N . SER A 1 192 ? 73.253 -1.508 104.553 1.00 14.78 202 SER A N 1
ATOM 1547 C CA . SER A 1 192 ? 72.694 -1.722 105.884 1.00 15.35 202 SER A CA 1
ATOM 1548 C C . SER A 1 192 ? 73.371 -0.811 106.896 1.00 16.05 202 SER A C 1
ATOM 1549 O O . SER A 1 192 ? 74.600 -0.672 106.915 1.00 14.54 202 SER A O 1
ATOM 1552 N N . VAL A 1 193 ? 72.556 -0.174 107.725 1.00 14.55 203 VAL A N 1
ATOM 1553 C CA . VAL A 1 193 ? 73.042 0.655 108.812 1.00 14.31 203 VAL A CA 1
ATOM 1554 C C . VAL A 1 193 ? 72.847 -0.114 110.105 1.00 13.93 203 VAL A C 1
ATOM 1555 O O . VAL A 1 193 ? 71.712 -0.321 110.541 1.00 16.51 203 VAL A O 1
ATOM 1559 N N . LEU A 1 194 ? 73.958 -0.527 110.710 1.00 12.52 204 LEU A N 1
ATOM 1560 C CA . LEU A 1 194 ? 73.922 -1.320 111.938 1.00 14.39 204 LEU A CA 1
ATOM 1561 C C . LEU A 1 194 ? 74.461 -0.537 113.114 1.00 13.04 204 LEU A C 1
ATOM 1562 O O . LEU A 1 194 ? 75.337 0.303 112.957 1.00 14.61 204 LEU A O 1
ATOM 1567 N N . MET A 1 195 ? 73.953 -0.832 114.301 1.00 14.56 205 MET A N 1
ATOM 1568 C CA . MET A 1 195 ? 74.448 -0.188 115.508 1.00 13.73 205 MET A CA 1
ATOM 1569 C C . MET A 1 195 ? 75.798 -0.788 115.883 1.00 15.34 205 MET A C 1
ATOM 1570 O O . MET A 1 195 ? 75.992 -2.002 115.800 1.00 16.82 205 MET A O 1
ATOM 1575 N N . LYS A 1 196 ? 76.744 0.064 116.265 1.00 13.76 206 LYS A N 1
ATOM 1576 C CA . LYS A 1 196 ? 78.027 -0.417 116.759 1.00 13.60 206 LYS A CA 1
ATOM 1577 C C . LYS A 1 196 ? 77.809 -1.383 117.932 1.00 15.06 206 LYS A C 1
ATOM 1578 O O . LYS A 1 196 ? 76.901 -1.193 118.746 1.00 16.47 206 LYS A O 1
ATOM 1584 N N . GLY A 1 197 ? 78.617 -2.434 117.999 1.00 18.58 207 GLY A N 1
ATOM 1585 C CA . GLY A 1 197 ? 78.532 -3.367 119.116 1.00 21.02 207 GLY A CA 1
ATOM 1586 C C . GLY A 1 197 ? 77.392 -4.363 118.998 1.00 21.73 207 GLY A C 1
ATOM 1587 O O . GLY A 1 197 ? 77.624 -5.539 118.714 1.00 22.00 207 GLY A O 1
ATOM 1588 N N . SER A 1 198 ? 76.159 -3.889 119.186 1.00 18.37 208 SER A N 1
ATOM 1589 C CA . SER A 1 198 ? 74.983 -4.761 119.158 1.00 18.66 208 SER A CA 1
ATOM 1590 C C . SER A 1 198 ? 74.686 -5.315 117.764 1.00 22.52 208 SER A C 1
ATOM 1591 O O . SER A 1 198 ? 74.118 -6.397 117.631 1.00 19.30 208 SER A O 1
ATOM 1594 N N . HIS A 1 199 ? 75.080 -4.559 116.740 1.00 18.35 209 HIS A N 1
ATOM 1595 C CA . HIS A 1 199 ? 74.780 -4.843 115.336 1.00 22.26 209 HIS A CA 1
ATOM 1596 C C . HIS A 1 199 ? 73.293 -4.954 115.026 1.00 17.25 209 HIS A C 1
ATOM 1597 O O . HIS A 1 199 ? 72.910 -5.539 114.018 1.00 18.50 209 HIS A O 1
ATOM 1604 N N . MET A 1 200 ? 72.456 -4.363 115.875 1.00 16.69 210 MET A N 1
ATOM 1605 C CA . MET A 1 200 ? 71.038 -4.268 115.579 1.00 18.36 210 MET A CA 1
ATOM 1606 C C . MET A 1 200 ? 70.855 -3.421 114.330 1.00 19.62 210 MET A C 1
ATOM 1607 O O . MET A 1 200 ? 71.616 -2.474 114.115 1.00 16.25 210 MET A O 1
ATOM 1612 N N . ARG A 1 201 ? 69.856 -3.751 113.516 1.00 19.12 211 ARG A N 1
ATOM 1613 C CA . ARG A 1 201 ? 69.607 -2.989 112.293 1.00 19.62 211 ARG A CA 1
ATOM 1614 C C . ARG A 1 201 ? 68.924 -1.660 112.595 1.00 20.11 211 ARG A C 1
ATOM 1615 O O . ARG A 1 201 ? 67.787 -1.639 113.055 1.00 18.46 211 ARG A O 1
ATOM 1623 N N . LEU A 1 202 ? 69.612 -0.555 112.322 1.00 15.62 212 LEU A N 1
ATOM 1624 C CA . LEU A 1 202 ? 68.996 0.762 112.421 1.00 14.48 212 LEU A CA 1
ATOM 1625 C C . LEU A 1 202 ? 68.235 1.077 111.127 1.00 18.66 212 LEU A C 1
ATOM 1626 O O . LEU A 1 202 ? 67.131 1.628 111.168 1.00 18.01 212 LEU A O 1
ATOM 1631 N N . ALA A 1 203 ? 68.802 0.707 109.982 1.00 16.10 213 ALA A N 1
ATOM 1632 C CA . ALA A 1 203 ? 68.135 0.961 108.713 1.00 13.72 213 ALA A CA 1
ATOM 1633 C C . ALA A 1 203 ? 68.612 0.102 107.547 1.00 14.26 213 ALA A C 1
ATOM 1634 O O . ALA A 1 203 ? 69.795 -0.240 107.435 1.00 15.63 213 ALA A O 1
ATOM 1636 N N . THR A 1 204 ? 67.665 -0.229 106.676 1.00 15.78 214 THR A N 1
ATOM 1637 C CA . THR A 1 204 ? 67.970 -0.595 105.308 1.00 15.18 214 THR A CA 1
ATOM 1638 C C . THR A 1 204 ? 67.912 0.707 104.540 1.00 16.98 214 THR A C 1
ATOM 1639 O O . THR A 1 204 ? 66.912 1.431 104.635 1.00 13.78 214 THR A O 1
ATOM 1643 N N . MET A 1 205 ? 68.977 1.019 103.810 1.00 13.51 215 MET A N 1
ATOM 1644 C CA . MET A 1 205 ? 69.151 2.348 103.222 1.00 13.71 215 MET A CA 1
ATOM 1645 C C . MET A 1 205 ? 69.346 2.276 101.720 1.00 13.07 215 MET A C 1
ATOM 1646 O O . MET A 1 205 ? 70.157 1.482 101.233 1.00 12.62 215 MET A O 1
ATOM 1651 N N . VAL A 1 206 ? 68.585 3.093 100.992 1.00 11.76 216 VAL A N 1
ATOM 1652 C CA . VAL A 1 206 ? 68.717 3.230 99.544 1.00 13.57 216 VAL A CA 1
ATOM 1653 C C . VAL A 1 206 ? 68.870 4.707 99.155 1.00 13.33 216 VAL A C 1
ATOM 1654 O O . VAL A 1 206 ? 68.105 5.559 99.597 1.00 13.31 216 VAL A O 1
ATOM 1658 N N . HIS A 1 207 ? 69.903 5.002 98.372 1.00 13.96 217 HIS A N 1
ATOM 1659 C CA . HIS A 1 207 ? 70.085 6.301 97.745 1.00 12.46 217 HIS A CA 1
ATOM 1660 C C . HIS A 1 207 ? 70.276 6.045 96.266 1.00 12.96 217 HIS A C 1
ATOM 1661 O O . HIS A 1 207 ? 71.198 5.315 95.908 1.00 14.24 217 HIS A O 1
ATOM 1668 N N . LEU A 1 208 ? 69.412 6.613 95.424 1.00 10.76 218 LEU A N 1
ATOM 1669 C CA . LEU A 1 208 ? 69.558 6.496 93.967 1.00 11.53 218 LEU A CA 1
ATOM 1670 C C . LEU A 1 208 ? 69.646 7.886 93.361 1.00 14.39 218 LEU A C 1
ATOM 1671 O O . LEU A 1 208 ? 68.786 8.735 93.614 1.00 13.99 218 LEU A O 1
ATOM 1676 N N . ALA A 1 209 ? 70.696 8.127 92.583 1.00 16.22 219 ALA A N 1
ATOM 1677 C CA . ALA A 1 209 ? 70.829 9.388 91.877 1.00 13.51 219 ALA A CA 1
ATOM 1678 C C . ALA A 1 209 ? 70.339 9.247 90.432 1.00 13.43 219 ALA A C 1
ATOM 1679 O O . ALA A 1 209 ? 70.912 8.506 89.638 1.00 15.73 219 ALA A O 1
ATOM 1681 N N . ARG A 1 210 ? 69.256 9.940 90.113 1.00 14.21 220 ARG A N 1
ATOM 1682 C CA . ARG A 1 210 ? 68.642 9.853 88.789 1.00 15.32 220 ARG A CA 1
ATOM 1683 C C . ARG A 1 210 ? 68.842 11.139 88.002 1.00 15.08 220 ARG A C 1
ATOM 1684 O O . ARG A 1 210 ? 68.501 12.229 88.472 1.00 15.61 220 ARG A O 1
ATOM 1692 N N . ILE A 1 211 ? 69.409 10.999 86.802 1.00 16.07 221 ILE A N 1
ATOM 1693 C CA . ILE A 1 211 ? 69.679 12.125 85.904 1.00 14.35 221 ILE A CA 1
ATOM 1694 C C . ILE A 1 211 ? 68.431 12.954 85.608 1.00 20.50 221 ILE A C 1
ATOM 1695 O O . ILE A 1 211 ? 67.367 12.405 85.311 1.00 18.03 221 ILE A O 1
ATOM 1700 N N . THR A 1 212 ? 68.576 14.274 85.691 1.00 17.57 222 THR A N 1
ATOM 1701 C CA . THR A 1 212 ? 67.551 15.223 85.261 1.00 22.21 222 THR A CA 1
ATOM 1702 C C . THR A 1 212 ? 68.194 16.220 84.290 1.00 19.61 222 THR A C 1
ATOM 1703 O O . THR A 1 212 ? 69.413 16.244 84.153 1.00 18.49 222 THR A O 1
ATOM 1707 N N . ASP A 1 213 ? 67.412 17.058 83.624 1.00 24.95 223 ASP A N 1
ATOM 1708 C CA . ASP A 1 213 ? 68.055 17.997 82.704 1.00 28.12 223 ASP A CA 1
ATOM 1709 C C . ASP A 1 213 ? 68.863 19.037 83.475 1.00 27.97 223 ASP A C 1
ATOM 1710 O O . ASP A 1 213 ? 69.873 19.528 82.974 1.00 33.23 223 ASP A O 1
ATOM 1715 N N . ASP A 1 214 ? 68.426 19.345 84.693 1.00 24.40 224 ASP A N 1
ATOM 1716 C CA . ASP A 1 214 ? 69.074 20.359 85.535 1.00 23.52 224 ASP A CA 1
ATOM 1717 C C . ASP A 1 214 ? 70.326 19.854 86.263 1.00 22.04 224 ASP A C 1
ATOM 1718 O O . ASP A 1 214 ? 71.138 20.653 86.726 1.00 20.24 224 ASP A O 1
ATOM 1723 N N . GLY A 1 215 ? 70.456 18.537 86.388 1.00 20.93 225 GLY A N 1
ATOM 1724 C CA . GLY A 1 215 ? 71.524 17.934 87.174 1.00 17.98 225 GLY A CA 1
ATOM 1725 C C . GLY A 1 215 ? 71.181 16.491 87.495 1.00 17.74 225 GLY A C 1
ATOM 1726 O O . GLY A 1 215 ? 71.120 15.661 86.607 1.00 16.67 225 GLY A O 1
ATOM 1727 N N . PHE A 1 216 ? 70.947 16.182 88.765 1.00 14.13 226 PHE A N 1
ATOM 1728 C CA . PHE A 1 216 ? 70.290 14.927 89.082 1.00 15.69 226 PHE A CA 1
ATOM 1729 C C . PHE A 1 216 ? 69.386 15.121 90.288 1.00 17.26 226 PHE A C 1
ATOM 1730 O O . PHE A 1 216 ? 69.396 16.171 90.922 1.00 13.82 226 PHE A O 1
ATOM 1738 N N . GLU A 1 217 ? 68.569 14.118 90.566 1.00 12.09 227 GLU A N 1
ATOM 1739 C CA . GLU A 1 217 ? 67.741 14.138 91.761 1.00 14.16 227 GLU A CA 1
ATOM 1740 C C . GLU A 1 217 ? 68.091 12.903 92.576 1.00 13.60 227 GLU A C 1
ATOM 1741 O O . GLU A 1 217 ? 68.363 11.843 92.023 1.00 15.17 227 GLU A O 1
ATOM 1747 N N . LEU A 1 218 ? 68.169 13.074 93.886 1.00 11.79 228 LEU A N 1
ATOM 1748 C CA . LEU A 1 218 ? 68.474 11.983 94.798 1.00 12.04 228 LEU A CA 1
ATOM 1749 C C . LEU A 1 218 ? 67.180 11.479 95.391 1.00 12.07 228 LEU A C 1
ATOM 1750 O O . LEU A 1 218 ? 66.435 12.248 95.991 1.00 13.26 228 LEU A O 1
ATOM 1755 N N . ARG A 1 219 ? 66.913 10.192 95.198 1.00 12.69 229 ARG A N 1
ATOM 1756 C CA . ARG A 1 219 ? 65.731 9.559 95.749 1.00 10.38 229 ARG A CA 1
ATOM 1757 C C . ARG A 1 219 ? 66.176 8.553 96.793 1.00 10.85 229 ARG A C 1
ATOM 1758 O O . ARG A 1 219 ? 66.945 7.640 96.493 1.00 11.02 229 ARG A O 1
ATOM 1766 N N . SER A 1 220 ? 65.749 8.776 98.028 1.00 12.68 230 SER A N 1
ATOM 1767 C CA . SER A 1 220 ? 66.259 7.997 99.151 1.00 13.95 230 SER A CA 1
ATOM 1768 C C . SER A 1 220 ? 65.133 7.293 99.885 1.00 11.26 230 SER A C 1
ATOM 1769 O O . SER A 1 220 ? 64.042 7.840 100.023 1.00 11.94 230 SER A O 1
ATOM 1772 N N . ARG A 1 221 ? 65.417 6.090 100.365 1.00 11.05 231 ARG A N 1
ATOM 1773 C CA . ARG A 1 221 ? 64.452 5.322 101.133 1.00 12.00 231 ARG A CA 1
ATOM 1774 C C . ARG A 1 221 ? 65.153 4.747 102.346 1.00 11.09 231 ARG A C 1
ATOM 1775 O O . ARG A 1 221 ? 66.293 4.310 102.244 1.00 12.44 231 ARG A O 1
ATOM 1783 N N . TYR A 1 222 ? 64.478 4.762 103.489 1.00 11.44 232 TYR A N 1
ATOM 1784 C CA . TYR A 1 222 ? 65.016 4.120 104.693 1.00 12.21 232 TYR A CA 1
ATOM 1785 C C . TYR A 1 222 ? 63.926 3.288 105.322 1.00 13.60 232 TYR A C 1
ATOM 1786 O O . TYR A 1 222 ? 62.854 3.797 105.626 1.00 13.09 232 TYR A O 1
ATOM 1795 N N . TRP A 1 223 ? 64.194 2.014 105.520 1.00 12.56 233 TRP A N 1
ATOM 1796 C CA . TRP A 1 223 ? 63.298 1.219 106.344 1.00 13.92 233 TRP A CA 1
ATOM 1797 C C . TRP A 1 223 ? 63.967 1.084 107.698 1.00 13.87 233 TRP A C 1
ATOM 1798 O O . TRP A 1 223 ? 64.985 0.403 107.843 1.00 16.13 233 TRP A O 1
ATOM 1809 N N . ILE A 1 224 ? 63.404 1.787 108.672 1.00 13.14 234 ILE A N 1
ATOM 1810 C CA . ILE A 1 224 ? 63.986 1.935 110.000 1.00 14.70 234 ILE A CA 1
ATOM 1811 C C . ILE A 1 224 ? 63.618 0.788 110.935 1.00 16.51 234 ILE A C 1
ATOM 1812 O O . ILE A 1 224 ? 62.445 0.422 111.042 1.00 17.58 234 ILE A O 1
ATOM 1817 N N . ALA A 1 225 ? 64.627 0.250 111.611 1.00 14.66 235 ALA A N 1
ATOM 1818 C CA . ALA A 1 225 ? 64.466 -0.782 112.633 1.00 18.98 235 ALA A CA 1
ATOM 1819 C C . ALA A 1 225 ? 63.723 -2.002 112.083 1.00 21.11 235 ALA A C 1
ATOM 1820 O O . ALA A 1 225 ? 62.855 -2.564 112.757 1.00 24.39 235 ALA A O 1
ATOM 1822 N N . ASP A 1 226 ? 64.061 -2.396 110.855 1.00 18.79 236 ASP A N 1
ATOM 1823 C CA . ASP A 1 226 ? 63.406 -3.522 110.201 1.00 18.13 236 ASP A CA 1
ATOM 1824 C C . ASP A 1 226 ? 64.037 -4.835 110.666 1.00 24.40 236 ASP A C 1
ATOM 1825 O O . ASP A 1 226 ? 65.061 -4.828 111.346 1.00 21.01 236 ASP A O 1
ATOM 1830 N N . ARG A 1 227 ? 63.422 -5.963 110.332 1.00 26.46 237 ARG A N 1
ATOM 1831 C CA . ARG A 1 227 ? 63.862 -7.219 110.937 1.00 29.13 237 ARG A CA 1
ATOM 1832 C C . ARG A 1 227 ? 64.946 -7.921 110.122 1.00 27.15 237 ARG A C 1
ATOM 1833 O O . ARG A 1 227 ? 65.701 -8.723 110.668 1.00 32.10 237 ARG A O 1
ATOM 1841 N N . ALA A 1 228 ? 65.053 -7.614 108.829 1.00 23.38 238 ALA A N 1
ATOM 1842 C CA . ALA A 1 228 ? 66.103 -8.223 108.017 1.00 25.36 238 ALA A CA 1
ATOM 1843 C C . ALA A 1 228 ? 66.540 -7.405 106.798 1.00 24.07 238 ALA A C 1
ATOM 1844 O O . ALA A 1 228 ? 65.791 -6.587 106.265 1.00 20.14 238 ALA A O 1
ATOM 1846 N N . GLU A 1 229 ? 67.775 -7.649 106.373 1.00 22.94 239 GLU A N 1
ATOM 1847 C CA . GLU A 1 229 ? 68.272 -7.177 105.086 1.00 21.73 239 GLU A CA 1
ATOM 1848 C C . GLU A 1 229 ? 67.425 -7.799 103.972 1.00 21.25 239 GLU A C 1
ATOM 1849 O O . GLU A 1 229 ? 67.091 -8.980 104.052 1.00 21.44 239 GLU A O 1
ATOM 1855 N N . PRO A 1 230 ? 67.053 -7.008 102.947 1.00 19.20 240 PRO A N 1
ATOM 1856 C CA . PRO A 1 230 ? 66.268 -7.563 101.837 1.00 20.96 240 PRO A CA 1
ATOM 1857 C C . PRO A 1 230 ? 66.928 -8.802 101.220 1.00 25.27 240 PRO A C 1
ATOM 1858 O O . PRO A 1 230 ? 68.148 -8.815 101.062 1.00 21.12 240 PRO A O 1
ATOM 1862 N N . ARG A 1 231 ? 66.126 -9.829 100.935 1.00 22.48 241 ARG A N 1
ATOM 1863 C CA . ARG A 1 231 ? 66.585 -11.068 100.291 1.00 23.58 241 ARG A CA 1
ATOM 1864 C C . ARG A 1 231 ? 67.461 -11.917 101.226 1.00 28.67 241 ARG A C 1
ATOM 1865 O O . ARG A 1 231 ? 68.113 -12.878 100.800 1.00 27.54 241 ARG A O 1
ATOM 1873 N N . HIS A 1 232 ? 67.431 -11.575 102.510 1.00 23.83 242 HIS A N 1
ATOM 1874 C CA . HIS A 1 232 ? 68.157 -12.309 103.536 1.00 26.88 242 HIS A CA 1
ATOM 1875 C C . HIS A 1 232 ? 67.277 -12.614 104.748 1.00 28.38 242 HIS A C 1
ATOM 1876 O O . HIS A 1 232 ? 66.318 -11.896 105.028 1.00 28.58 242 HIS A O 1
ATOM 1883 N N . ASP A 1 233 ? 67.606 -13.688 105.461 1.00 32.75 243 ASP A N 1
ATOM 1884 C CA . ASP A 1 233 ? 66.938 -14.022 106.719 1.00 32.99 243 ASP A CA 1
ATOM 1885 C C . ASP A 1 233 ? 67.387 -13.092 107.839 1.00 31.41 243 ASP A C 1
ATOM 1886 O O . ASP A 1 233 ? 68.506 -12.583 107.796 1.00 28.12 243 ASP A O 1
ATOM 1891 N N . PRO A 1 234 ? 66.533 -12.897 108.863 1.00 34.36 244 PRO A N 1
ATOM 1892 C CA . PRO A 1 234 ? 66.973 -12.203 110.080 1.00 29.22 244 PRO A CA 1
ATOM 1893 C C . PRO A 1 234 ? 68.227 -12.858 110.654 1.00 33.03 244 PRO A C 1
ATOM 1894 O O . PRO A 1 234 ? 68.379 -14.076 110.559 1.00 37.45 244 PRO A O 1
ATOM 1898 N N . VAL A 1 235 ? 69.129 -12.068 111.219 1.00 32.45 245 VAL A N 1
ATOM 1899 C CA . VAL A 1 235 ? 70.389 -12.616 111.706 1.00 32.42 245 VAL A CA 1
ATOM 1900 C C . VAL A 1 235 ? 70.210 -13.221 113.093 1.00 29.35 245 VAL A C 1
ATOM 1901 O O . VAL A 1 235 ? 69.704 -12.568 114.000 1.00 26.25 245 VAL A O 1
ATOM 1905 N N . ALA A 1 236 ? 70.623 -14.475 113.245 1.00 30.45 246 ALA A N 1
ATOM 1906 C CA . ALA A 1 236 ? 70.420 -15.202 114.489 1.00 30.84 246 ALA A CA 1
ATOM 1907 C C . ALA A 1 236 ? 71.206 -14.572 115.629 1.00 24.65 246 ALA A C 1
ATOM 1908 O O . ALA A 1 236 ? 72.378 -14.234 115.474 1.00 31.04 246 ALA A O 1
ATOM 1910 N N . GLY A 1 237 ? 70.547 -14.408 116.768 1.00 27.86 247 GLY A N 1
ATOM 1911 C CA . GLY A 1 237 ? 71.202 -13.928 117.964 1.00 25.27 247 GLY A CA 1
ATOM 1912 C C . GLY A 1 237 ? 71.025 -12.441 118.194 1.00 28.63 247 GLY A C 1
ATOM 1913 O O . GLY A 1 237 ? 71.350 -11.931 119.271 1.00 29.92 247 GLY A O 1
ATOM 1914 N N . ILE A 1 238 ? 70.493 -11.737 117.198 1.00 25.66 248 ILE A N 1
ATOM 1915 C CA . ILE A 1 238 ? 70.418 -10.277 117.280 1.00 23.05 248 ILE A CA 1
ATOM 1916 C C . ILE A 1 238 ? 68.986 -9.762 117.259 1.00 20.69 248 ILE A C 1
ATOM 1917 O O . ILE A 1 238 ? 68.219 -10.054 116.352 1.00 24.07 248 ILE A O 1
ATOM 1922 N N . ALA A 1 239 ? 68.630 -9.008 118.291 1.00 22.19 249 ALA A N 1
ATOM 1923 C CA . ALA A 1 239 ? 67.271 -8.511 118.444 1.00 25.74 249 ALA A CA 1
ATOM 1924 C C . ALA A 1 239 ? 66.974 -7.360 117.490 1.00 29.83 249 ALA A C 1
ATOM 1925 O O . ALA A 1 239 ? 67.871 -6.578 117.132 1.00 20.76 249 ALA A O 1
ATOM 1927 N N . GLN A 1 240 ? 65.711 -7.272 117.071 1.00 27.84 250 GLN A N 1
ATOM 1928 C CA . GLN A 1 240 ? 65.243 -6.138 116.284 1.00 28.29 250 GLN A CA 1
ATOM 1929 C C . GLN A 1 240 ? 65.320 -4.890 117.159 1.00 26.85 250 GLN A C 1
ATOM 1930 O O . GLN A 1 240 ? 65.109 -4.952 118.370 1.00 24.72 250 GLN A O 1
ATOM 1936 N N . LEU A 1 241 ? 65.630 -3.755 116.547 1.00 21.91 251 LEU A N 1
ATOM 1937 C CA . LEU A 1 241 ? 65.837 -2.530 117.311 1.00 25.05 251 LEU A CA 1
ATOM 1938 C C . LEU A 1 241 ? 64.561 -2.095 118.030 1.00 23.09 251 LEU A C 1
ATOM 1939 O O . LEU A 1 241 ? 64.603 -1.377 119.026 1.00 24.81 251 LEU A O 1
ATOM 1944 N N . THR A 1 242 ? 63.424 -2.547 117.517 1.00 23.83 252 THR A N 1
ATOM 1945 C CA . THR A 1 242 ? 62.135 -2.224 118.107 1.00 27.15 252 THR A CA 1
ATOM 1946 C C . THR A 1 242 ? 61.955 -2.844 119.499 1.00 28.20 252 THR A C 1
ATOM 1947 O O . THR A 1 242 ? 61.009 -2.510 120.211 1.00 29.64 252 THR A O 1
ATOM 1951 N N . THR A 1 243 ? 62.857 -3.743 119.882 1.00 27.95 253 THR A N 1
ATOM 1952 C CA . THR A 1 243 ? 62.795 -4.382 121.200 1.00 32.55 253 THR A CA 1
ATOM 1953 C C . THR A 1 243 ? 63.414 -3.510 122.285 1.00 32.08 253 THR A C 1
ATOM 1954 O O . THR A 1 243 ? 63.205 -3.740 123.473 1.00 33.46 253 THR A O 1
ATOM 1958 N N . VAL A 1 244 ? 64.189 -2.514 121.868 1.00 31.39 254 VAL A N 1
ATOM 1959 C CA . VAL A 1 244 ? 64.858 -1.609 122.797 1.00 29.43 254 VAL A CA 1
ATOM 1960 C C . VAL A 1 244 ? 63.849 -0.725 123.520 1.00 30.94 254 VAL A C 1
ATOM 1961 O O . VAL A 1 244 ? 63.021 -0.075 122.881 1.00 29.15 254 VAL A O 1
ATOM 1965 N N . PRO A 1 245 ? 63.904 -0.710 124.862 1.00 30.38 255 PRO A N 1
ATOM 1966 C CA . PRO A 1 245 ? 62.979 0.136 125.619 1.00 32.25 255 PRO A CA 1
ATOM 1967 C C . PRO A 1 245 ? 63.136 1.607 125.247 1.00 28.47 255 PRO A C 1
ATOM 1968 O O . PRO A 1 245 ? 64.248 2.138 125.251 1.00 29.61 255 PRO A O 1
ATOM 1972 N N . GLY A 1 246 ? 62.029 2.247 124.895 1.00 26.99 256 GLY A N 1
ATOM 1973 C CA . GLY A 1 246 ? 62.037 3.669 124.619 1.00 25.11 256 GLY A CA 1
ATOM 1974 C C . GLY A 1 246 ? 62.352 4.008 123.175 1.00 26.83 256 GLY A C 1
ATOM 1975 O O . GLY A 1 246 ? 62.364 5.183 122.795 1.00 27.04 256 GLY A O 1
ATOM 1976 N N . PHE A 1 247 ? 62.620 3.000 122.354 1.00 21.58 257 PHE A N 1
ATOM 1977 C CA . PHE A 1 247 ? 62.876 3.302 120.951 1.00 25.34 257 PHE A CA 1
ATOM 1978 C C . PHE A 1 247 ? 61.565 3.501 120.214 1.00 22.61 257 PHE A C 1
ATOM 1979 O O . PHE A 1 247 ? 60.605 2.755 120.413 1.00 25.32 257 PHE A O 1
ATOM 1987 N N . SER A 1 248 ? 61.521 4.516 119.359 1.00 19.57 258 SER A N 1
ATOM 1988 C CA . SER A 1 248 ? 60.324 4.771 118.569 1.00 16.83 258 SER A CA 1
ATOM 1989 C C . SER A 1 248 ? 60.676 4.828 117.101 1.00 18.85 258 SER A C 1
ATOM 1990 O O . SER A 1 248 ? 61.317 5.783 116.653 1.00 18.61 258 SER A O 1
ATOM 1993 N N . GLY A 1 249 ? 60.252 3.812 116.354 1.00 16.58 259 GLY A N 1
ATOM 1994 C CA . GLY A 1 249 ? 60.479 3.786 114.920 1.00 17.14 259 GLY A CA 1
ATOM 1995 C C . GLY A 1 249 ? 59.883 4.995 114.222 1.00 13.77 259 GLY A C 1
ATOM 1996 O O . GLY A 1 249 ? 60.465 5.555 113.282 1.00 15.43 259 GLY A O 1
ATOM 1997 N N . GLU A 1 250 ? 58.717 5.405 114.693 1.00 18.18 260 GLU A N 1
ATOM 1998 C CA . GLU A 1 250 ? 58.021 6.544 114.129 1.00 17.75 260 GLU A CA 1
ATOM 1999 C C . GLU A 1 250 ? 58.817 7.828 114.312 1.00 15.54 260 GLU A C 1
ATOM 2000 O O . GLU A 1 250 ? 59.031 8.593 113.361 1.00 12.80 260 GLU A O 1
ATOM 2006 N N . ARG A 1 251 ? 59.245 8.073 115.544 1.00 14.64 261 ARG A N 1
ATOM 2007 C CA . ARG A 1 251 ? 60.048 9.263 115.820 1.00 12.95 261 ARG A CA 1
ATOM 2008 C C . ARG A 1 251 ? 61.402 9.212 115.114 1.00 13.96 261 ARG A C 1
ATOM 2009 O O . ARG A 1 251 ? 61.902 10.241 114.646 1.00 12.13 261 ARG A O 1
ATOM 2017 N N . GLN A 1 252 ? 62.002 8.027 115.049 1.00 14.83 262 GLN A N 1
ATOM 2018 C CA . GLN A 1 252 ? 63.299 7.911 114.391 1.00 15.69 262 GLN A CA 1
ATOM 2019 C C . GLN A 1 252 ? 63.178 8.215 112.900 1.00 12.84 262 GLN A C 1
ATOM 2020 O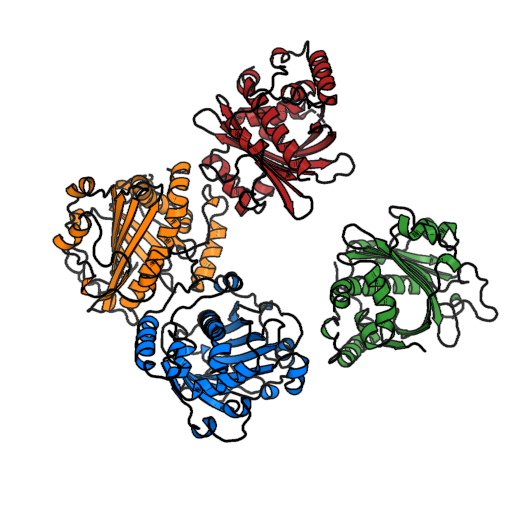 O . GLN A 1 252 ? 64.057 8.863 112.327 1.00 12.00 262 GLN A O 1
ATOM 2026 N N . ALA A 1 253 ? 62.089 7.767 112.278 1.00 11.83 263 ALA A N 1
ATOM 2027 C CA . ALA A 1 253 ? 61.847 8.047 110.873 1.00 13.44 263 ALA A CA 1
ATOM 2028 C C . ALA A 1 253 ? 61.685 9.545 110.633 1.00 11.75 263 ALA A C 1
ATOM 2029 O O . ALA A 1 253 ? 62.100 10.048 109.603 1.00 9.67 263 ALA A O 1
ATOM 2031 N N . TYR A 1 254 ? 61.055 10.248 111.568 1.00 11.64 264 TYR A N 1
ATOM 2032 C CA . TYR A 1 254 ? 60.932 11.686 111.417 1.00 11.19 264 TYR A CA 1
ATOM 2033 C C . TYR A 1 254 ? 62.297 12.348 111.503 1.00 12.10 264 TYR A C 1
ATOM 2034 O O . TYR A 1 254 ? 62.610 13.252 110.715 1.00 10.46 264 TYR A O 1
ATOM 2043 N N . GLU A 1 255 ? 63.126 11.891 112.440 1.00 10.57 265 GLU A N 1
ATOM 2044 C CA . GLU A 1 255 ? 64.475 12.446 112.548 1.00 12.41 265 GLU A CA 1
ATOM 2045 C C . GLU A 1 255 ? 65.256 12.181 111.269 1.00 11.49 265 GLU A C 1
ATOM 2046 O O . GLU A 1 255 ? 65.968 13.054 110.786 1.00 12.44 265 GLU A O 1
ATOM 2052 N N . GLN A 1 256 ? 65.106 10.980 110.716 1.00 10.80 266 GLN A N 1
ATOM 2053 C CA . GLN A 1 256 ? 65.824 10.628 109.509 1.00 11.24 266 GLN A CA 1
ATOM 2054 C C . GLN A 1 256 ? 65.379 11.489 108.318 1.00 12.31 266 GLN A C 1
ATOM 2055 O O . GLN A 1 256 ? 66.205 11.823 107.455 1.00 12.53 266 GLN A O 1
ATOM 2061 N N . LEU A 1 257 ? 64.094 11.858 108.278 1.00 11.24 267 LEU A N 1
ATOM 2062 C CA . LEU A 1 257 ? 63.583 12.747 107.224 1.00 10.33 267 LEU A CA 1
ATOM 2063 C C . LEU A 1 257 ? 64.191 14.143 107.298 1.00 10.54 267 LEU A C 1
ATOM 2064 O O . LEU A 1 257 ? 64.622 14.705 106.293 1.00 10.95 267 LEU A O 1
ATOM 2069 N N . VAL A 1 258 ? 64.186 14.706 108.495 1.00 8.20 268 VAL A N 1
ATOM 2070 C CA . VAL A 1 258 ? 64.782 16.022 108.731 1.00 12.93 268 VAL A CA 1
ATOM 2071 C C . VAL A 1 258 ? 66.273 15.993 108.424 1.00 11.42 268 VAL A C 1
ATOM 2072 O O . VAL A 1 258 ? 66.810 16.901 107.778 1.00 10.92 268 VAL A O 1
ATOM 2076 N N . HIS A 1 259 ? 66.920 14.910 108.846 1.00 9.20 269 HIS A N 1
ATOM 2077 C CA . HIS A 1 259 ? 68.356 14.717 108.676 1.00 11.46 269 HIS A CA 1
ATOM 2078 C C . HIS A 1 259 ? 68.739 14.599 107.199 1.00 13.41 269 HIS A C 1
ATOM 2079 O O . HIS A 1 259 ? 69.643 15.298 106.723 1.00 10.58 269 HIS A O 1
ATOM 2086 N N . ASP A 1 260 ? 68.022 13.749 106.470 1.00 10.10 270 ASP A N 1
ATOM 2087 C CA . ASP A 1 260 ? 68.255 13.592 105.042 1.00 10.84 270 ASP A CA 1
ATOM 2088 C C . ASP A 1 260 ? 68.046 14.897 104.272 1.00 12.69 270 ASP A C 1
ATOM 2089 O O . ASP A 1 260 ? 68.905 15.304 103.486 1.00 10.15 270 ASP A O 1
ATOM 2094 N N . GLN A 1 261 ? 66.899 15.542 104.478 1.00 10.20 271 GLN A N 1
ATOM 2095 C CA . GLN A 1 261 ? 66.623 16.806 103.809 1.00 9.85 271 GLN A CA 1
ATOM 2096 C C . GLN A 1 261 ? 67.662 17.867 104.164 1.00 11.83 271 GLN A C 1
ATOM 2097 O O . GLN A 1 261 ? 68.115 18.627 103.301 1.00 12.86 271 GLN A O 1
ATOM 2103 N N . THR A 1 262 ? 68.073 17.910 105.420 1.00 9.01 272 THR A N 1
ATOM 2104 C CA . THR A 1 262 ? 69.044 18.922 105.833 1.00 12.16 272 THR A CA 1
ATOM 2105 C C . THR A 1 262 ? 70.398 18.696 105.179 1.00 12.31 272 THR A C 1
ATOM 2106 O O . THR A 1 262 ? 70.963 19.616 104.574 1.00 11.60 272 THR A O 1
ATOM 2110 N N . GLU A 1 263 ? 70.929 17.481 105.284 1.00 13.02 273 GLU A N 1
ATOM 2111 C CA . GLU A 1 263 ? 72.305 17.269 104.837 1.00 11.38 273 GLU A CA 1
ATOM 2112 C C . GLU A 1 263 ? 72.423 17.129 103.323 1.00 11.56 273 GLU A C 1
ATOM 2113 O O . GLU A 1 263 ? 73.384 17.613 102.736 1.00 9.89 273 GLU A O 1
ATOM 2119 N N . PHE A 1 264 ? 71.460 16.493 102.663 1.00 9.78 274 PHE A N 1
ATOM 2120 C CA . PHE A 1 264 ? 71.619 16.375 101.221 1.00 11.36 274 PHE A CA 1
ATOM 2121 C C . PHE A 1 264 ? 71.311 17.689 100.507 1.00 14.05 274 PHE A C 1
ATOM 2122 O O . PHE A 1 264 ? 71.935 18.000 99.495 1.00 11.50 274 PHE A O 1
ATOM 2130 N N . ASN A 1 265 ? 70.396 18.501 101.037 1.00 11.34 275 ASN A N 1
ATOM 2131 C CA . ASN A 1 265 ? 70.269 19.826 100.458 1.00 13.90 275 ASN A CA 1
ATOM 2132 C C . ASN A 1 265 ? 71.536 20.624 100.691 1.00 12.80 275 ASN A C 1
ATOM 2133 O O . ASN A 1 265 ? 71.958 21.382 99.829 1.00 12.64 275 ASN A O 1
ATOM 2138 N N . HIS A 1 266 ? 72.146 20.448 101.851 1.00 13.12 276 HIS A N 1
ATOM 2139 C CA . HIS A 1 266 ? 73.384 21.140 102.112 1.00 14.07 276 HIS A CA 1
ATOM 2140 C C . HIS A 1 266 ? 74.461 20.669 101.126 1.00 12.31 276 HIS A C 1
ATOM 2141 O O . HIS A 1 266 ? 75.164 21.490 100.539 1.00 13.37 276 HIS A O 1
ATOM 2148 N N . LEU A 1 267 ? 74.551 19.363 100.901 1.00 11.80 277 LEU A N 1
ATOM 2149 C CA . LEU A 1 267 ? 75.552 18.834 99.976 1.00 13.00 277 LEU A CA 1
ATOM 2150 C C . LEU A 1 267 ? 75.340 19.398 98.567 1.00 14.37 277 LEU A C 1
ATOM 2151 O O . LEU A 1 267 ? 76.301 19.693 97.856 1.00 14.72 277 LEU A O 1
ATOM 2156 N N . ALA A 1 268 ? 74.080 19.572 98.182 1.00 11.23 278 ALA A N 1
ATOM 2157 C CA . ALA A 1 268 ? 73.764 20.099 96.857 1.00 14.19 278 ALA A CA 1
ATOM 2158 C C . ALA A 1 268 ? 74.325 21.512 96.657 1.00 16.07 278 ALA A C 1
ATOM 2159 O O . ALA A 1 268 ? 74.592 21.920 95.522 1.00 14.53 278 ALA A O 1
ATOM 2161 N N . THR A 1 269 ? 74.508 22.267 97.735 1.00 14.97 279 THR A N 1
ATOM 2162 C CA . THR A 1 269 ? 74.992 23.646 97.573 1.00 18.16 279 THR A CA 1
ATOM 2163 C C . THR A 1 269 ? 76.458 23.745 97.177 1.00 16.20 279 THR A C 1
ATOM 2164 O O . THR A 1 269 ? 76.878 24.791 96.672 1.00 19.20 279 THR A O 1
ATOM 2168 N N . PHE A 1 270 ? 77.252 22.703 97.417 1.00 13.36 280 PHE A N 1
ATOM 2169 C CA . PHE A 1 270 ? 78.680 22.813 97.118 1.00 17.80 280 PHE A CA 1
ATOM 2170 C C . PHE A 1 270 ? 79.262 21.601 96.393 1.00 13.60 280 PHE A C 1
ATOM 2171 O O . PHE A 1 270 ? 80.444 21.596 96.085 1.00 15.63 280 PHE A O 1
ATOM 2179 N N . LEU A 1 271 ? 78.449 20.581 96.123 1.00 13.54 281 LEU A N 1
ATOM 2180 C CA . LEU A 1 271 ? 78.990 19.369 95.502 1.00 12.96 281 LEU A CA 1
ATOM 2181 C C . LEU A 1 271 ? 79.662 19.652 94.147 1.00 14.80 281 LEU A C 1
ATOM 2182 O O . LEU A 1 271 ? 80.749 19.147 93.891 1.00 13.23 281 LEU A O 1
ATOM 2187 N N . PRO A 1 272 ? 79.022 20.441 93.272 1.00 14.57 282 PRO A N 1
ATOM 2188 C CA . PRO A 1 272 ? 79.734 20.607 91.998 1.00 16.00 282 PRO A CA 1
ATOM 2189 C C . PRO A 1 272 ? 81.070 21.349 92.142 1.00 16.34 282 PRO A C 1
ATOM 2190 O O . PRO A 1 272 ? 82.035 20.958 91.481 1.00 18.97 282 PRO A O 1
ATOM 2194 N N . ASP A 1 273 ? 81.141 22.357 93.006 1.00 18.14 283 ASP A N 1
ATOM 2195 C CA . ASP A 1 273 ? 82.401 23.076 93.228 1.00 20.44 283 ASP A CA 1
ATOM 2196 C C . ASP A 1 273 ? 83.475 22.202 93.846 1.00 15.30 283 ASP A C 1
ATOM 2197 O O . ASP A 1 273 ? 84.635 22.209 93.418 1.00 15.03 283 ASP A O 1
ATOM 2202 N N . ILE A 1 274 ? 83.119 21.465 94.889 1.00 15.44 284 ILE A N 1
ATOM 2203 C CA . ILE A 1 274 ? 84.131 20.692 95.568 1.00 13.26 284 ILE A CA 1
ATOM 2204 C C . ILE A 1 274 ? 84.592 19.533 94.685 1.00 13.41 284 ILE A C 1
ATOM 2205 O O . ILE A 1 274 ? 85.747 19.109 94.764 1.00 14.32 284 ILE A O 1
ATOM 2210 N N . TYR A 1 275 ? 83.699 19.023 93.844 1.00 12.49 285 TYR A N 1
ATOM 2211 C CA . TYR A 1 275 ? 84.071 17.995 92.883 1.00 13.77 285 TYR A CA 1
ATOM 2212 C C . TYR A 1 275 ? 85.080 18.580 91.903 1.00 14.87 285 TYR A C 1
ATOM 2213 O O . TYR A 1 275 ? 86.071 17.947 91.538 1.00 15.40 285 TYR A O 1
ATOM 2222 N N . GLN A 1 276 ? 84.818 19.800 91.479 1.00 16.64 286 GLN A N 1
ATOM 2223 C CA . GLN A 1 276 ? 85.701 20.439 90.508 1.00 19.40 286 GLN A CA 1
ATOM 2224 C C . GLN A 1 276 ? 87.092 20.681 91.094 1.00 19.62 286 GLN A C 1
ATOM 2225 O O . GLN A 1 276 ? 88.107 20.563 90.398 1.00 21.48 286 GLN A O 1
ATOM 2231 N N . GLU A 1 277 ? 87.143 20.986 92.384 1.00 15.37 287 GLU A N 1
ATOM 2232 C CA . GLU A 1 277 ? 88.407 21.330 93.021 1.00 17.92 287 GLU A CA 1
ATOM 2233 C C . GLU A 1 277 ? 89.147 20.100 93.513 1.00 25.20 287 GLU A C 1
ATOM 2234 O O . GLU A 1 277 ? 90.360 19.986 93.304 1.00 25.06 287 GLU A O 1
ATOM 2240 N N . VAL B 1 1 ? 60.302 36.782 108.674 1.00 23.79 11 VAL B N 1
ATOM 2241 C CA . VAL B 1 1 ? 60.031 35.577 109.467 1.00 20.75 11 VAL B CA 1
ATOM 2242 C C . VAL B 1 1 ? 60.298 34.302 108.670 1.00 24.14 11 VAL B C 1
ATOM 2243 O O . VAL B 1 1 ? 60.189 34.272 107.440 1.00 26.65 11 VAL B O 1
ATOM 2247 N N . HIS B 1 2 ? 60.638 33.242 109.386 1.00 20.15 12 HIS B N 1
ATOM 2248 C CA . HIS B 1 2 ? 60.970 31.964 108.770 1.00 22.39 12 HIS B CA 1
ATOM 2249 C C . HIS B 1 2 ? 60.093 30.884 109.382 1.00 16.39 12 HIS B C 1
ATOM 2250 O O . HIS B 1 2 ? 59.974 30.830 110.598 1.00 15.84 12 HIS B O 1
ATOM 2257 N N . PRO B 1 3 ? 59.466 30.031 108.546 1.00 16.10 13 PRO B N 1
ATOM 2258 C CA . PRO B 1 3 ? 58.531 29.024 109.073 1.00 12.35 13 PRO B CA 1
ATOM 2259 C C . PRO B 1 3 ? 59.243 27.976 109.903 1.00 14.83 13 PRO B C 1
ATOM 2260 O O . PRO B 1 3 ? 60.367 27.621 109.573 1.00 13.45 13 PRO B O 1
ATOM 2264 N N . ILE B 1 4 ? 58.588 27.477 110.943 1.00 14.17 14 ILE B N 1
ATOM 2265 C CA . ILE B 1 4 ? 59.154 26.401 111.743 1.00 13.46 14 ILE B CA 1
ATOM 2266 C C . ILE B 1 4 ? 59.419 25.171 110.862 1.00 14.53 14 ILE B C 1
ATOM 2267 O O . ILE B 1 4 ? 58.607 24.823 110.010 1.00 13.80 14 ILE B O 1
ATOM 2272 N N . THR B 1 5 ? 60.561 24.521 111.062 1.00 11.35 15 THR B N 1
ATOM 2273 C CA . THR B 1 5 ? 60.933 23.378 110.219 1.00 10.90 15 THR B CA 1
ATOM 2274 C C . THR B 1 5 ? 60.929 22.063 110.983 1.00 11.18 15 THR B C 1
ATOM 2275 O O . THR B 1 5 ? 61.385 21.044 110.466 1.00 11.06 15 THR B O 1
ATOM 2279 N N . TYR B 1 6 ? 60.439 22.088 112.216 1.00 10.69 16 TYR B N 1
ATOM 2280 C CA . TYR B 1 6 ? 60.493 20.897 113.060 1.00 10.62 16 TYR B CA 1
ATOM 2281 C C . TYR B 1 6 ? 59.247 20.777 113.911 1.00 11.14 16 TYR B C 1
ATOM 2282 O O . TYR B 1 6 ? 58.949 21.665 114.718 1.00 12.45 16 TYR B O 1
ATOM 2291 N N . TYR B 1 7 ? 58.524 19.679 113.726 1.00 10.70 17 TYR B N 1
ATOM 2292 C CA . TYR B 1 7 ? 57.253 19.474 114.391 1.00 9.98 17 TYR B CA 1
ATOM 2293 C C . TYR B 1 7 ? 57.252 18.067 114.975 1.00 11.57 17 TYR B C 1
ATOM 2294 O O . TYR B 1 7 ? 57.091 17.102 114.230 1.00 12.32 17 TYR B O 1
ATOM 2303 N N . PRO B 1 8 ? 57.459 17.945 116.292 1.00 12.46 18 PRO B N 1
ATOM 2304 C CA . PRO B 1 8 ? 57.475 16.615 116.917 1.00 11.62 18 PRO B CA 1
ATOM 2305 C C . PRO B 1 8 ? 56.247 15.814 116.513 1.00 11.73 18 PRO B C 1
ATOM 2306 O O . PRO B 1 8 ? 55.163 16.395 116.357 1.00 12.48 18 PRO B O 1
ATOM 2310 N N . VAL B 1 9 ? 56.429 14.515 116.319 1.00 11.98 19 VAL B N 1
ATOM 2311 C CA . VAL B 1 9 ? 55.389 13.675 115.728 1.00 14.44 19 VAL B CA 1
ATOM 2312 C C . VAL B 1 9 ? 54.061 13.766 116.478 1.00 14.94 19 VAL B C 1
ATOM 2313 O O . VAL B 1 9 ? 53.009 13.866 115.846 1.00 14.66 19 VAL B O 1
ATOM 2317 N N . ASP B 1 10 ? 54.101 13.772 117.813 1.00 14.22 20 ASP B N 1
ATOM 2318 C CA . ASP B 1 10 ? 52.863 13.859 118.594 1.00 16.51 20 ASP B CA 1
ATOM 2319 C C . ASP B 1 10 ? 52.111 15.173 118.353 1.00 14.71 20 ASP B C 1
ATOM 2320 O O . ASP B 1 10 ? 50.875 15.207 118.365 1.00 15.38 20 ASP B O 1
ATOM 2325 N N . THR B 1 11 ? 52.846 16.259 118.136 1.00 12.38 21 THR B N 1
ATOM 2326 C CA . THR B 1 11 ? 52.187 17.535 117.897 1.00 13.70 21 THR B CA 1
ATOM 2327 C C . THR B 1 11 ? 51.544 17.560 116.515 1.00 13.99 21 THR B C 1
ATOM 2328 O O . THR B 1 11 ? 50.628 18.356 116.251 1.00 11.63 21 THR B O 1
ATOM 2332 N N . GLN B 1 12 ? 52.034 16.703 115.624 1.00 12.03 22 GLN B N 1
ATOM 2333 C CA . GLN B 1 12 ? 51.458 16.639 114.296 1.00 13.13 22 GLN B CA 1
ATOM 2334 C C . GLN B 1 12 ? 50.056 16.048 114.401 1.00 15.84 22 GLN B C 1
ATOM 2335 O O . GLN B 1 12 ? 49.170 16.374 113.613 1.00 18.20 22 GLN B O 1
ATOM 2341 N N . ARG B 1 13 ? 49.854 15.178 115.381 1.00 13.42 23 ARG B N 1
ATOM 2342 C CA . ARG B 1 13 ? 48.511 14.655 115.618 1.00 15.14 23 ARG B CA 1
ATOM 2343 C C . ARG B 1 13 ? 47.641 15.675 116.362 1.00 16.46 23 ARG B C 1
ATOM 2344 O O . ARG B 1 13 ? 46.462 15.859 116.035 1.00 16.05 23 ARG B O 1
ATOM 2352 N N . LEU B 1 14 ? 48.231 16.347 117.341 1.00 15.29 24 LEU B N 1
ATOM 2353 C CA . LEU B 1 14 ? 47.508 17.350 118.129 1.00 14.15 24 LEU B CA 1
ATOM 2354 C C . LEU B 1 14 ? 46.975 18.513 117.295 1.00 15.74 24 LEU B C 1
ATOM 2355 O O . LEU B 1 14 ? 45.850 18.970 117.510 1.00 16.04 24 LEU B O 1
ATOM 2360 N N . VAL B 1 15 ? 47.761 19.015 116.350 1.00 13.98 25 VAL B N 1
ATOM 2361 C CA . VAL B 1 15 ? 47.291 20.161 115.574 1.00 12.48 25 VAL B CA 1
ATOM 2362 C C . VAL B 1 15 ? 46.016 19.785 114.785 1.00 16.47 25 VAL B C 1
ATOM 2363 O O . VAL B 1 15 ? 45.137 20.627 114.578 1.00 15.64 25 VAL B O 1
ATOM 2367 N N . ARG B 1 16 ? 45.895 18.516 114.403 1.00 13.15 26 ARG B N 1
ATOM 2368 C CA . ARG B 1 16 ? 44.750 18.065 113.619 1.00 16.38 26 ARG B CA 1
ATOM 2369 C C . ARG B 1 16 ? 43.529 17.860 114.532 1.00 18.02 26 ARG B C 1
ATOM 2370 O O . ARG B 1 16 ? 42.420 18.263 114.180 1.00 18.61 26 ARG B O 1
ATOM 2378 N N . SER B 1 17 ? 43.736 17.250 115.703 1.00 17.90 27 SER B N 1
ATOM 2379 C CA . SER B 1 17 ? 42.675 17.151 116.712 1.00 19.22 27 SER B CA 1
ATOM 2380 C C . SER B 1 17 ? 42.177 18.540 117.085 1.00 18.68 27 SER B C 1
ATOM 2381 O O . SER B 1 17 ? 40.979 18.763 117.203 1.00 18.29 27 SER B O 1
ATOM 2384 N N . ASN B 1 18 ? 43.105 19.475 117.275 1.00 14.84 28 ASN B N 1
ATOM 2385 C CA . ASN B 1 18 ? 42.716 20.840 117.621 1.00 15.65 28 ASN B CA 1
ATOM 2386 C C . ASN B 1 18 ? 41.899 21.516 116.530 1.00 17.12 28 ASN B C 1
ATOM 2387 O O . ASN B 1 18 ? 40.911 22.186 116.818 1.00 16.46 28 ASN B O 1
ATOM 2392 N N . ALA B 1 19 ? 42.312 21.341 115.280 1.00 16.60 29 ALA B N 1
ATOM 2393 C CA . ALA B 1 19 ? 41.566 21.921 114.173 1.00 18.61 29 ALA B CA 1
ATOM 2394 C C . ALA B 1 19 ? 40.138 21.362 114.165 1.00 21.84 29 ALA B C 1
ATOM 2395 O O . ALA B 1 19 ? 39.177 22.099 113.997 1.00 18.86 29 ALA B O 1
ATOM 2397 N N . GLU B 1 20 ? 40.010 20.063 114.390 1.00 18.47 30 GLU B N 1
ATOM 2398 C CA . GLU B 1 20 ? 38.699 19.414 114.364 1.00 23.57 30 GLU B CA 1
ATOM 2399 C C . GLU B 1 20 ? 37.764 19.909 115.459 1.00 23.14 30 GLU B C 1
ATOM 2400 O O . GLU B 1 20 ? 36.603 20.228 115.196 1.00 25.69 30 GLU B O 1
ATOM 2406 N N . ARG B 1 21 ? 38.256 19.966 116.691 1.00 20.25 31 ARG B N 1
ATOM 2407 C CA . ARG B 1 21 ? 37.372 20.276 117.803 1.00 20.27 31 ARG B CA 1
ATOM 2408 C C . ARG B 1 21 ? 37.026 21.763 117.860 1.00 19.75 31 ARG B C 1
ATOM 2409 O O . ARG B 1 21 ? 36.056 22.145 118.493 1.00 21.75 31 ARG B O 1
ATOM 2417 N N . ILE B 1 22 ? 37.811 22.608 117.201 1.00 20.87 32 ILE B N 1
ATOM 2418 C CA . ILE B 1 22 ? 37.524 24.036 117.252 1.00 17.86 32 ILE B CA 1
ATOM 2419 C C . ILE B 1 22 ? 36.504 24.469 116.187 1.00 20.68 32 ILE B C 1
ATOM 2420 O O . ILE B 1 22 ? 36.069 25.622 116.167 1.00 22.39 32 ILE B O 1
ATOM 2425 N N . ARG B 1 23 ? 36.119 23.555 115.304 1.00 24.32 33 ARG B N 1
ATOM 2426 C CA . ARG B 1 23 ? 35.061 23.878 114.339 1.00 27.76 33 ARG B CA 1
ATOM 2427 C C . ARG B 1 23 ? 33.791 24.340 115.069 1.00 25.22 33 ARG B C 1
ATOM 2428 O O . ARG B 1 23 ? 33.424 23.781 116.109 1.00 28.02 33 ARG B O 1
ATOM 2436 N N . HIS B 1 24 ? 33.175 25.394 114.534 1.00 26.26 34 HIS B N 1
ATOM 2437 C CA . HIS B 1 24 ? 31.901 25.954 115.010 1.00 29.37 34 HIS B CA 1
ATOM 2438 C C . HIS B 1 24 ? 32.029 26.830 116.247 1.00 28.26 34 HIS B C 1
ATOM 2439 O O . HIS B 1 24 ? 31.036 27.387 116.715 1.00 27.76 34 HIS B O 1
ATOM 2446 N N . LYS B 1 25 ? 33.242 26.965 116.772 1.00 22.91 35 LYS B N 1
ATOM 2447 C CA . LYS B 1 25 ? 33.489 27.970 117.798 1.00 20.65 35 LYS B CA 1
ATOM 2448 C C . LYS B 1 25 ? 33.476 29.332 117.122 1.00 19.98 35 LYS B C 1
ATOM 2449 O O . LYS B 1 25 ? 33.912 29.462 115.983 1.00 19.45 35 LYS B O 1
ATOM 2455 N N . PRO B 1 26 ? 32.976 30.357 117.818 1.00 18.09 36 PRO B N 1
ATOM 2456 C CA . PRO B 1 26 ? 32.890 31.666 117.159 1.00 19.76 36 PRO B CA 1
ATOM 2457 C C . PRO B 1 26 ? 34.259 32.217 116.774 1.00 20.64 36 PRO B C 1
ATOM 2458 O O . PRO B 1 26 ? 34.348 33.025 115.851 1.00 18.52 36 PRO B O 1
ATOM 2462 N N . TYR B 1 27 ? 35.314 31.758 117.449 1.00 21.71 37 TYR B N 1
ATOM 2463 C CA . TYR B 1 27 ? 36.676 32.222 117.163 1.00 18.93 37 TYR B CA 1
ATOM 2464 C C . TYR B 1 27 ? 37.461 31.247 116.278 1.00 21.56 37 TYR B C 1
ATOM 2465 O O . TYR B 1 27 ? 38.679 31.382 116.131 1.00 18.40 37 TYR B O 1
ATOM 2474 N N . ALA B 1 28 ? 36.770 30.269 115.695 1.00 20.24 38 ALA B N 1
ATOM 2475 C CA . ALA B 1 28 ? 37.420 29.260 114.856 1.00 19.43 38 ALA B CA 1
ATOM 2476 C C . ALA B 1 28 ? 38.342 29.839 113.776 1.00 20.87 38 ALA B C 1
ATOM 2477 O O . ALA B 1 28 ? 39.409 29.274 113.501 1.00 19.30 38 ALA B O 1
ATOM 2479 N N . HIS B 1 29 ? 37.982 30.963 113.158 1.00 19.22 39 HIS B N 1
ATOM 2480 C CA . HIS B 1 29 ? 38.794 31.389 112.014 1.00 20.52 39 HIS B CA 1
ATOM 2481 C C . HIS B 1 29 ? 40.145 31.977 112.433 1.00 19.45 39 HIS B C 1
ATOM 2482 O O . HIS B 1 29 ? 40.944 32.343 111.575 1.00 20.56 39 HIS B O 1
ATOM 2489 N N . TYR B 1 30 ? 40.404 32.056 113.743 1.00 17.98 40 TYR B N 1
ATOM 2490 C CA . TYR B 1 30 ? 41.714 32.482 114.228 1.00 19.55 40 TYR B CA 1
ATOM 2491 C C . TYR B 1 30 ? 42.653 31.300 114.343 1.00 18.87 40 TYR B C 1
ATOM 2492 O O . TYR B 1 30 ? 43.856 31.468 114.588 1.00 19.18 40 TYR B O 1
ATOM 2501 N N . PHE B 1 31 ? 42.101 30.109 114.161 1.00 15.57 41 PHE B N 1
ATOM 2502 C CA . PHE B 1 31 ? 42.915 28.906 114.210 1.00 17.43 41 PHE B CA 1
ATOM 2503 C C . PHE B 1 31 ? 43.699 28.798 112.910 1.00 19.80 41 PHE B C 1
ATOM 2504 O O . PHE B 1 31 ? 43.137 28.652 111.829 1.00 19.79 41 PHE B O 1
ATOM 2512 N N . ASN B 1 32 ? 45.013 28.886 113.036 1.00 17.80 42 ASN B N 1
ATOM 2513 C CA . ASN B 1 32 ? 45.916 28.868 111.903 1.00 16.97 42 ASN B CA 1
ATOM 2514 C C . ASN B 1 32 ? 47.184 28.133 112.312 1.00 15.78 42 ASN B C 1
ATOM 2515 O O . ASN B 1 32 ? 47.917 28.616 113.172 1.00 16.08 42 ASN B O 1
ATOM 2520 N N . PRO B 1 33 ? 47.444 26.976 111.699 1.00 14.71 43 PRO B N 1
ATOM 2521 C CA . PRO B 1 33 ? 48.615 26.161 112.053 1.00 15.07 43 PRO B CA 1
ATOM 2522 C C . PRO B 1 33 ? 49.958 26.767 111.629 1.00 15.42 43 PRO B C 1
ATOM 2523 O O . PRO B 1 33 ? 50.998 26.303 112.095 1.00 14.62 43 PRO B O 1
ATOM 2527 N N . ASP B 1 34 ? 49.951 27.766 110.756 1.00 14.94 44 ASP B N 1
ATOM 2528 C CA . ASP B 1 34 ? 51.209 28.313 110.267 1.00 14.71 44 ASP B CA 1
ATOM 2529 C C . ASP B 1 34 ? 51.954 29.048 111.371 1.00 16.99 44 ASP B C 1
ATOM 2530 O O . ASP B 1 34 ? 51.443 29.997 111.975 1.00 15.25 44 ASP B O 1
ATOM 2535 N N . VAL B 1 35 ? 53.165 28.583 111.641 1.00 14.69 45 VAL B N 1
ATOM 2536 C CA . VAL B 1 35 ? 53.990 29.186 112.679 1.00 12.39 45 VAL B CA 1
ATOM 2537 C C . VAL B 1 35 ? 55.372 29.529 112.131 1.00 15.05 45 VAL B C 1
ATOM 2538 O O . VAL B 1 35 ? 55.861 28.885 111.207 1.00 15.15 45 VAL B O 1
ATOM 2542 N N . ALA B 1 36 ? 55.983 30.558 112.707 1.00 14.43 46 ALA B N 1
ATOM 2543 C CA . ALA B 1 36 ? 57.268 31.084 112.234 1.00 16.78 46 ALA B CA 1
ATOM 2544 C C . ALA B 1 36 ? 57.966 31.871 113.328 1.00 18.58 46 ALA B C 1
ATOM 2545 O O . ALA B 1 36 ? 57.339 32.297 114.297 1.00 21.24 46 ALA B O 1
ATOM 2547 N N . VAL B 1 37 ? 59.267 32.087 113.157 1.00 17.65 47 VAL B N 1
ATOM 2548 C CA . VAL B 1 37 ? 60.024 32.903 114.090 1.00 17.15 47 VAL B CA 1
ATOM 2549 C C . VAL B 1 37 ? 60.788 33.953 113.293 1.00 20.67 47 VAL B C 1
ATOM 2550 O O . VAL B 1 37 ? 61.199 33.704 112.149 1.00 17.43 47 VAL B O 1
ATOM 2554 N N . PRO B 1 38 ? 60.961 35.142 113.881 1.00 18.91 48 PRO B N 1
ATOM 2555 C CA . PRO B 1 38 ? 61.592 36.246 113.152 1.00 21.50 48 PRO B CA 1
ATOM 2556 C C . PRO B 1 38 ? 63.092 36.084 113.002 1.00 22.87 48 PRO B C 1
ATOM 2557 O O . PRO B 1 38 ? 63.755 35.529 113.885 1.00 23.93 48 PRO B O 1
ATOM 2561 N N . GLU B 1 39 ? 63.611 36.592 111.885 1.00 23.71 49 GLU B N 1
ATOM 2562 C CA . GLU B 1 39 ? 65.028 36.532 111.559 1.00 27.17 49 GLU B CA 1
ATOM 2563 C C . GLU B 1 39 ? 65.905 37.017 112.705 1.00 24.74 49 GLU B C 1
ATOM 2564 O O . GLU B 1 39 ? 66.995 36.500 112.927 1.00 25.62 49 GLU B O 1
ATOM 2570 N N . GLU B 1 40 ? 65.411 37.994 113.454 1.00 25.73 50 GLU B N 1
ATOM 2571 C CA . GLU B 1 40 ? 66.219 38.604 114.499 1.00 30.14 50 GLU B CA 1
ATOM 2572 C C . GLU B 1 40 ? 66.519 37.667 115.675 1.00 30.23 50 GLU B C 1
ATOM 2573 O O . GLU B 1 40 ? 67.389 37.965 116.487 1.00 32.41 50 GLU B O 1
ATOM 2579 N N . VAL B 1 41 ? 65.829 36.533 115.778 1.00 27.36 51 VAL B N 1
ATOM 2580 C CA . VAL B 1 41 ? 66.134 35.628 116.886 1.00 26.34 51 VAL B CA 1
ATOM 2581 C C . VAL B 1 41 ? 66.848 34.364 116.430 1.00 23.20 51 VAL B C 1
ATOM 2582 O O . VAL B 1 41 ? 67.101 33.475 117.229 1.00 17.59 51 VAL B O 1
ATOM 2586 N N . PHE B 1 42 ? 67.202 34.278 115.150 1.00 20.49 52 PHE B N 1
ATOM 2587 C CA . PHE B 1 42 ? 67.831 33.056 114.672 1.00 20.29 52 PHE B CA 1
ATOM 2588 C C . PHE B 1 42 ? 69.168 32.768 115.320 1.00 19.02 52 PHE B C 1
ATOM 2589 O O . PHE B 1 42 ? 69.514 31.603 115.527 1.00 19.15 52 PHE B O 1
ATOM 2597 N N . ALA B 1 43 ? 69.923 33.805 115.669 1.00 16.37 53 ALA B N 1
ATOM 2598 C CA . ALA B 1 43 ? 71.192 33.541 116.341 1.00 16.81 53 ALA B CA 1
ATOM 2599 C C . ALA B 1 43 ? 70.947 32.811 117.665 1.00 13.48 53 ALA B C 1
ATOM 2600 O O . ALA B 1 43 ? 71.724 31.938 118.053 1.00 13.16 53 ALA B O 1
ATOM 2602 N N . ALA B 1 44 ? 69.862 33.165 118.346 1.00 15.07 54 ALA B N 1
ATOM 2603 C CA . ALA B 1 44 ? 69.545 32.566 119.638 1.00 14.70 54 ALA B CA 1
ATOM 2604 C C . ALA B 1 44 ? 69.138 31.102 119.511 1.00 12.80 54 ALA B C 1
ATOM 2605 O O . ALA B 1 44 ? 69.267 30.325 120.459 1.00 13.90 54 ALA B O 1
ATOM 2607 N N . LEU B 1 45 ? 68.671 30.701 118.340 1.00 11.28 55 LEU B N 1
ATOM 2608 C CA . LEU B 1 45 ? 68.326 29.293 118.144 1.00 15.23 55 LEU B CA 1
ATOM 2609 C C . LEU B 1 45 ? 69.547 28.414 117.934 1.00 16.31 55 LEU B C 1
ATOM 2610 O O . LEU B 1 45 ? 69.439 27.180 117.992 1.00 13.44 55 LEU B O 1
ATOM 2615 N N . LYS B 1 46 ? 70.702 29.035 117.687 1.00 11.67 56 LYS B N 1
ATOM 2616 C CA . LYS B 1 46 ? 71.868 28.285 117.209 1.00 11.64 56 LYS B CA 1
ATOM 2617 C C . LYS B 1 46 ? 72.998 28.148 118.214 1.00 13.51 56 LYS B C 1
ATOM 2618 O O . LYS B 1 46 ? 73.914 27.366 118.002 1.00 13.73 56 LYS B O 1
ATOM 2624 N N . ALA B 1 47 ? 72.954 28.930 119.290 1.00 11.31 57 ALA B N 1
ATOM 2625 C CA . ALA B 1 47 ? 74.017 28.885 120.289 1.00 15.39 57 ALA B CA 1
ATOM 2626 C C . ALA B 1 47 ? 73.486 29.387 121.624 1.00 12.02 57 ALA B C 1
ATOM 2627 O O . ALA B 1 47 ? 72.659 30.308 121.662 1.00 12.91 57 ALA B O 1
ATOM 2629 N N . PRO B 1 48 ? 73.965 28.790 122.725 1.00 12.22 58 PRO B N 1
ATOM 2630 C CA . PRO B 1 48 ? 73.476 29.225 124.038 1.00 11.62 58 PRO B CA 1
ATOM 2631 C C . PRO B 1 48 ? 73.982 30.600 124.458 1.00 13.41 58 PRO B C 1
ATOM 2632 O O . PRO B 1 48 ? 74.989 31.110 123.933 1.00 12.09 58 PRO B O 1
ATOM 2636 N N . LEU B 1 49 ? 73.278 31.195 125.414 1.00 15.47 59 LEU B N 1
ATOM 2637 C CA . LEU B 1 49 ? 73.768 32.400 126.076 1.00 14.30 59 LEU B CA 1
ATOM 2638 C C . LEU B 1 49 ? 75.042 32.107 126.828 1.00 15.79 59 LEU B C 1
ATOM 2639 O O . LEU B 1 49 ? 75.303 30.962 127.192 1.00 13.88 59 LEU B O 1
ATOM 2644 N N . GLU B 1 50 ? 75.821 33.158 127.072 1.00 15.04 60 GLU B N 1
ATOM 2645 C CA . GLU B 1 50 ? 76.986 33.063 127.936 1.00 18.37 60 GLU B CA 1
ATOM 2646 C C . GLU B 1 50 ? 76.517 33.285 129.359 1.00 20.88 60 GLU B C 1
ATOM 2647 O O . GLU B 1 50 ? 75.534 33.994 129.565 1.00 18.83 60 GLU B O 1
ATOM 2653 N N . PRO B 1 51 ? 77.224 32.709 130.344 1.00 19.87 61 PRO B N 1
ATOM 2654 C CA . PRO B 1 51 ? 76.813 32.847 131.747 1.00 24.37 61 PRO B CA 1
ATOM 2655 C C . PRO B 1 51 ? 76.603 34.298 132.187 1.00 23.02 61 PRO B C 1
ATOM 2656 O O . PRO B 1 51 ? 75.740 34.560 133.022 1.00 23.69 61 PRO B O 1
ATOM 2660 N N . GLU B 1 52 ? 77.379 35.218 131.622 1.00 23.87 62 GLU B N 1
ATOM 2661 C CA . GLU B 1 52 ? 77.284 36.630 131.956 1.00 29.23 62 GLU B CA 1
ATOM 2662 C C . GLU B 1 52 ? 75.935 37.232 131.571 1.00 24.55 62 GLU B C 1
ATOM 2663 O O . GLU B 1 52 ? 75.493 38.201 132.177 1.00 27.77 62 GLU B O 1
ATOM 2669 N N . GLN B 1 53 ? 75.286 36.647 130.567 1.00 19.16 63 GLN B N 1
ATOM 2670 C CA . GLN B 1 53 ? 74.047 37.190 130.004 1.00 17.88 63 GLN B CA 1
ATOM 2671 C C . GLN B 1 53 ? 72.765 36.695 130.691 1.00 17.90 63 GLN B C 1
ATOM 2672 O O . GLN B 1 53 ? 71.658 37.052 130.272 1.00 22.39 63 GLN B O 1
ATOM 2678 N N . VAL B 1 54 ? 72.929 35.886 131.731 1.00 15.06 64 VAL B N 1
ATOM 2679 C CA . VAL B 1 54 ? 71.822 35.313 132.484 1.00 17.03 64 VAL B CA 1
ATOM 2680 C C . VAL B 1 54 ? 71.380 36.240 133.602 1.00 18.87 64 VAL B C 1
ATOM 2681 O O . VAL B 1 54 ? 72.191 36.667 134.422 1.00 17.85 64 VAL B O 1
ATOM 2685 N N . LEU B 1 55 ? 70.092 36.554 133.619 1.00 10.21 65 LEU B N 1
ATOM 2686 C CA . LEU B 1 55 ? 69.507 37.369 134.690 1.00 14.41 65 LEU B CA 1
ATOM 2687 C C . LEU B 1 55 ? 69.273 36.533 135.939 1.00 13.54 65 LEU B C 1
ATOM 2688 O O . LEU B 1 55 ? 68.772 35.420 135.849 1.00 14.91 65 LEU B O 1
ATOM 2693 N N . GLY B 1 56 ? 69.621 37.079 137.097 1.00 15.89 66 GLY B N 1
ATOM 2694 C CA . GLY B 1 56 ? 69.346 36.412 138.365 1.00 15.93 66 GLY B CA 1
ATOM 2695 C C . GLY B 1 56 ? 67.939 36.651 138.874 1.00 17.23 66 GLY B C 1
ATOM 2696 O O . GLY B 1 56 ? 67.149 37.344 138.224 1.00 16.70 66 GLY B O 1
ATOM 2697 N N . THR B 1 57 ? 67.639 36.115 140.061 1.00 15.38 67 THR B N 1
ATOM 2698 C CA . THR B 1 57 ? 66.294 36.181 140.622 1.00 14.55 67 THR B CA 1
ATOM 2699 C C . THR B 1 57 ? 66.216 37.008 141.900 1.00 15.43 67 THR B C 1
ATOM 2700 O O . THR B 1 57 ? 65.154 37.075 142.521 1.00 16.09 67 THR B O 1
ATOM 2704 N N . SER B 1 58 ? 67.321 37.641 142.295 1.00 14.35 68 SER B N 1
ATOM 2705 C CA . SER B 1 58 ? 67.263 38.600 143.400 1.00 18.62 68 SER B CA 1
ATOM 2706 C C . SER B 1 58 ? 66.383 39.792 143.011 1.00 15.99 68 SER B C 1
ATOM 2707 O O . SER B 1 58 ? 66.161 40.034 141.834 1.00 15.32 68 SER B O 1
ATOM 2710 N N . SER B 1 59 ? 65.909 40.554 143.997 1.00 17.05 69 SER B N 1
ATOM 2711 C CA . SER B 1 59 ? 65.116 41.752 143.714 1.00 18.04 69 SER B CA 1
ATOM 2712 C C . SER B 1 59 ? 65.875 42.732 142.808 1.00 18.33 69 SER B C 1
ATOM 2713 O O . SER B 1 59 ? 65.316 43.262 141.852 1.00 18.35 69 SER B O 1
ATOM 2716 N N . THR B 1 60 ? 67.147 42.958 143.117 1.00 18.84 70 THR B N 1
ATOM 2717 C CA . THR B 1 60 ? 68.026 43.803 142.313 1.00 21.57 70 THR B CA 1
ATOM 2718 C C . THR B 1 60 ? 68.052 43.386 140.846 1.00 17.00 70 THR B C 1
ATOM 2719 O O . THR B 1 60 ? 67.947 44.215 139.936 1.00 14.27 70 THR B O 1
ATOM 2723 N N . GLU B 1 61 ? 68.213 42.091 140.625 1.00 18.76 71 GLU B N 1
ATOM 2724 C CA . GLU B 1 61 ? 68.296 41.566 139.264 1.00 17.67 71 GLU B CA 1
ATOM 2725 C C . GLU B 1 61 ? 66.943 41.669 138.557 1.00 17.51 71 GLU B C 1
ATOM 2726 O O . GLU B 1 61 ? 66.870 42.176 137.434 1.00 16.62 71 GLU B O 1
ATOM 2732 N N . LEU B 1 62 ? 65.875 41.204 139.206 1.00 15.26 72 LEU B N 1
ATOM 2733 C CA . LEU B 1 62 ? 64.545 41.263 138.585 1.00 15.69 72 LEU B CA 1
ATOM 2734 C C . LEU B 1 62 ? 64.161 42.703 138.190 1.00 17.32 72 LEU B C 1
ATOM 2735 O O . LEU B 1 62 ? 63.589 42.946 137.124 1.00 18.45 72 LEU B O 1
ATOM 2740 N N . ASN B 1 63 ? 64.503 43.658 139.045 1.00 17.10 73 ASN B N 1
ATOM 2741 C CA . ASN B 1 63 ? 64.140 45.044 138.794 1.00 17.20 73 ASN B CA 1
ATOM 2742 C C . ASN B 1 63 ? 64.957 45.681 137.671 1.00 19.94 73 ASN B C 1
ATOM 2743 O O . ASN B 1 63 ? 64.604 46.748 137.192 1.00 17.76 73 ASN B O 1
ATOM 2748 N N . ARG B 1 64 ? 66.021 45.017 137.227 1.00 17.29 74 ARG B N 1
ATOM 2749 C CA . ARG B 1 64 ? 66.762 45.516 136.067 1.00 17.89 74 ARG B CA 1
ATOM 2750 C C . ARG B 1 64 ? 65.895 45.478 134.815 1.00 16.93 74 ARG B C 1
ATOM 2751 O O . ARG B 1 64 ? 66.126 46.228 133.864 1.00 15.34 74 ARG B O 1
ATOM 2759 N N . LEU B 1 65 ? 64.894 44.606 134.820 1.00 15.50 75 LEU B N 1
ATOM 2760 C CA . LEU B 1 65 ? 63.922 44.536 133.732 1.00 19.12 75 LEU B CA 1
ATOM 2761 C C . LEU B 1 65 ? 63.099 45.833 133.613 1.00 19.93 75 LEU B C 1
ATOM 2762 O O . LEU B 1 65 ? 62.460 46.077 132.595 1.00 18.95 75 LEU B O 1
ATOM 2767 N N . LEU B 1 66 ? 63.106 46.651 134.657 1.00 17.34 76 LEU B N 1
ATOM 2768 C CA . LEU B 1 66 ? 62.404 47.932 134.589 1.00 19.00 76 LEU B CA 1
ATOM 2769 C C . LEU B 1 66 ? 63.262 49.038 133.953 1.00 19.23 76 LEU B C 1
ATOM 2770 O O . LEU B 1 66 ? 62.743 50.111 133.625 1.00 22.78 76 LEU B O 1
ATOM 2775 N N . GLU B 1 67 ? 64.559 48.785 133.783 1.00 19.12 77 GLU B N 1
ATOM 2776 C CA . GLU B 1 67 ? 65.461 49.773 133.167 1.00 19.49 77 GLU B CA 1
ATOM 2777 C C . GLU B 1 67 ? 65.107 50.029 131.703 1.00 24.06 77 GLU B C 1
ATOM 2778 O O . GLU B 1 67 ? 64.791 49.094 130.964 1.00 18.79 77 GLU B O 1
ATOM 2784 N N . PRO B 1 68 ? 65.166 51.304 131.271 1.00 23.13 78 PRO B N 1
ATOM 2785 C CA . PRO B 1 68 ? 64.952 51.620 129.856 1.00 23.53 78 PRO B CA 1
ATOM 2786 C C . PRO B 1 68 ? 65.945 50.876 128.982 1.00 19.35 78 PRO B C 1
ATOM 2787 O O . PRO B 1 68 ? 67.024 50.528 129.452 1.00 22.98 78 PRO B O 1
ATOM 2791 N N . GLY B 1 69 ? 65.591 50.658 127.723 1.00 20.93 79 GLY B N 1
ATOM 2792 C CA . GLY B 1 69 ? 66.459 49.941 126.817 1.00 24.17 79 GLY B CA 1
ATOM 2793 C C . GLY B 1 69 ? 66.487 48.460 127.132 1.00 21.36 79 GLY B C 1
ATOM 2794 O O . GLY B 1 69 ? 65.565 47.911 127.740 1.00 19.68 79 GLY B O 1
ATOM 2795 N N . TYR B 1 70 ? 67.567 47.813 126.723 1.00 20.50 80 TYR B N 1
ATOM 2796 C CA . TYR B 1 70 ? 67.632 46.363 126.776 1.00 18.79 80 TYR B CA 1
ATOM 2797 C C . TYR B 1 70 ? 68.814 45.868 127.592 1.00 20.62 80 TYR B C 1
ATOM 2798 O O . TYR B 1 70 ? 69.817 46.566 127.759 1.00 21.80 80 TYR B O 1
ATOM 2807 N N . LEU B 1 71 ? 68.663 44.658 128.115 1.00 15.16 81 LEU B N 1
ATOM 2808 C CA . LEU B 1 71 ? 69.720 43.988 128.833 1.00 18.32 81 LEU B CA 1
ATOM 2809 C C . LEU B 1 71 ? 70.437 43.055 127.888 1.00 18.23 81 LEU B C 1
ATOM 2810 O O . LEU B 1 71 ? 69.974 42.820 126.774 1.00 21.91 81 LEU B O 1
ATOM 2815 N N . GLU B 1 72 ? 71.558 42.521 128.344 1.00 14.09 82 GLU B N 1
ATOM 2816 C CA . GLU B 1 72 ? 72.251 41.461 127.630 1.00 22.12 82 GLU B CA 1
ATOM 2817 C C . GLU B 1 72 ? 71.361 40.228 127.525 1.00 18.10 82 GLU B C 1
ATOM 2818 O O . GLU B 1 72 ? 70.647 39.886 128.471 1.00 20.85 82 GLU B O 1
ATOM 2824 N N . GLY B 1 73 ? 71.399 39.583 126.367 1.00 16.80 83 GLY B N 1
ATOM 2825 C CA . GLY B 1 73 ? 70.642 38.361 126.139 1.00 17.97 83 GLY B CA 1
ATOM 2826 C C . GLY B 1 73 ? 69.133 38.462 126.317 1.00 16.76 83 GLY B C 1
ATOM 2827 O O . GLY B 1 73 ? 68.555 37.642 127.038 1.00 13.89 83 GLY B O 1
ATOM 2828 N N . GLU B 1 74 ? 68.478 39.427 125.659 1.00 13.87 84 GLU B N 1
ATOM 2829 C CA . GLU B 1 74 ? 67.008 39.511 125.739 1.00 16.34 84 GLU B CA 1
ATOM 2830 C C . GLU B 1 74 ? 66.335 38.254 125.209 1.00 15.02 84 GLU B C 1
ATOM 2831 O O . GLU B 1 74 ? 65.199 37.924 125.592 1.00 12.39 84 GLU B O 1
ATOM 2837 N N . THR B 1 75 ? 67.025 37.564 124.306 1.00 14.15 85 THR B N 1
ATOM 2838 C CA . THR B 1 75 ? 66.502 36.328 123.748 1.00 11.32 85 THR B CA 1
ATOM 2839 C C . THR B 1 75 ? 67.617 35.279 123.707 1.00 13.22 85 THR B C 1
ATOM 2840 O O . THR B 1 75 ? 68.682 35.513 123.146 1.00 12.69 85 THR B O 1
ATOM 2844 N N . GLY B 1 76 ? 67.373 34.129 124.322 1.00 11.05 86 GLY B N 1
ATOM 2845 C CA . GLY B 1 76 ? 68.319 33.027 124.246 1.00 10.37 86 GLY B CA 1
ATOM 2846 C C . GLY B 1 76 ? 68.043 31.964 125.293 1.00 10.21 86 GLY B C 1
ATOM 2847 O O . GLY B 1 76 ? 67.027 31.995 125.971 1.00 12.25 86 GLY B O 1
ATOM 2848 N N . TYR B 1 77 ? 68.951 31.008 125.416 1.00 10.64 87 TYR B N 1
ATOM 2849 C CA . TYR B 1 77 ? 68.780 29.943 126.401 1.00 11.04 87 TYR B CA 1
ATOM 2850 C C . TYR B 1 77 ? 70.161 29.517 126.868 1.00 11.95 87 TYR B C 1
ATOM 2851 O O . TYR B 1 77 ? 71.140 29.784 126.190 1.00 13.95 87 TYR B O 1
ATOM 2860 N N . CYS B 1 78 ? 70.239 28.814 127.994 1.00 10.07 88 CYS B N 1
ATOM 2861 C CA . CYS B 1 78 ? 71.466 28.091 128.337 1.00 15.32 88 CYS B CA 1
ATOM 2862 C C . CYS B 1 78 ? 71.218 27.116 129.475 1.00 15.99 88 CYS B C 1
ATOM 2863 O O . CYS B 1 78 ? 70.188 27.183 130.146 1.00 14.11 88 CYS B O 1
ATOM 2866 N N . GLY B 1 79 ? 72.147 26.190 129.692 1.00 17.03 89 GLY B N 1
ATOM 2867 C CA . GLY B 1 79 ? 72.089 25.377 130.896 1.00 14.86 89 GLY B CA 1
ATOM 2868 C C . GLY B 1 79 ? 72.667 26.190 132.038 1.00 19.16 89 GLY B C 1
ATOM 2869 O O . GLY B 1 79 ? 73.447 27.111 131.805 1.00 18.61 89 GLY B O 1
ATOM 2870 N N . LEU B 1 80 ? 72.271 25.875 133.267 1.00 15.04 90 LEU B N 1
ATOM 2871 C CA . LEU B 1 80 ? 72.859 26.499 134.450 1.00 19.73 90 LEU B CA 1
ATOM 2872 C C . LEU B 1 80 ? 73.622 25.435 135.253 1.00 22.07 90 LEU B C 1
ATOM 2873 O O . LEU B 1 80 ? 73.465 24.241 134.987 1.00 20.97 90 LEU B O 1
ATOM 2878 N N . PRO B 1 81 ? 74.468 25.861 136.213 1.00 23.55 91 PRO B N 1
ATOM 2879 C CA . PRO B 1 81 ? 75.402 24.918 136.847 1.00 31.17 91 PRO B CA 1
ATOM 2880 C C . PRO B 1 81 ? 74.803 23.728 137.613 1.00 32.23 91 PRO B C 1
ATOM 2881 O O . PRO B 1 81 ? 75.498 22.718 137.732 1.00 38.65 91 PRO B O 1
ATOM 2885 N N . ASP B 1 82 ? 73.581 23.813 138.127 1.00 32.08 92 ASP B N 1
ATOM 2886 C CA . ASP B 1 82 ? 73.082 22.686 138.919 1.00 32.20 92 ASP B CA 1
ATOM 2887 C C . ASP B 1 82 ? 72.253 21.719 138.060 1.00 30.22 92 ASP B C 1
ATOM 2888 O O . ASP B 1 82 ? 71.512 20.881 138.581 1.00 27.58 92 ASP B O 1
ATOM 2893 N N . GLY B 1 83 ? 72.410 21.819 136.741 1.00 23.95 93 GLY B N 1
ATOM 2894 C CA . GLY B 1 83 ? 71.603 21.041 135.818 1.00 20.51 93 GLY B CA 1
ATOM 2895 C C . GLY B 1 83 ? 70.304 21.771 135.495 1.00 16.77 93 GLY B C 1
ATOM 2896 O O . GLY B 1 83 ? 69.444 21.254 134.783 1.00 15.71 93 GLY B O 1
ATOM 2897 N N . ALA B 1 84 ? 70.151 22.970 136.043 1.00 16.18 94 ALA B N 1
ATOM 2898 C CA . ALA B 1 84 ? 68.971 23.786 135.771 1.00 15.39 94 ALA B CA 1
ATOM 2899 C C . ALA B 1 84 ? 69.108 24.429 134.392 1.00 13.82 94 ALA B C 1
ATOM 2900 O O . ALA B 1 84 ? 70.083 24.185 133.681 1.00 15.22 94 ALA B O 1
ATOM 2902 N N . GLY B 1 85 ? 68.137 25.248 134.003 1.00 14.15 95 GLY B N 1
ATOM 2903 C CA . GLY B 1 85 ? 68.219 25.915 132.716 1.00 11.81 95 GLY B CA 1
ATOM 2904 C C . GLY B 1 85 ? 67.615 27.310 132.757 1.00 10.97 95 GLY B C 1
ATOM 2905 O O . GLY B 1 85 ? 67.015 27.719 133.747 1.00 10.40 95 GLY B O 1
ATOM 2906 N N . TYR B 1 86 ? 67.803 28.052 131.672 1.00 10.64 96 TYR B N 1
ATOM 2907 C CA . TYR B 1 86 ? 67.386 29.449 131.631 1.00 11.67 96 TYR B CA 1
ATOM 2908 C C . TYR B 1 86 ? 66.940 29.796 130.237 1.00 10.08 96 TYR B C 1
ATOM 2909 O O . TYR B 1 86 ? 67.598 29.436 129.262 1.00 9.71 96 TYR B O 1
ATOM 2918 N N . THR B 1 87 ? 65.816 30.498 130.151 1.00 8.83 97 THR B N 1
ATOM 2919 C CA . THR B 1 87 ? 65.286 30.928 128.874 1.00 11.09 97 THR B CA 1
ATOM 2920 C C . THR B 1 87 ? 64.915 32.397 128.953 1.00 7.96 97 THR B C 1
ATOM 2921 O O . THR B 1 87 ? 64.282 32.805 129.908 1.00 10.36 97 THR B O 1
ATOM 2925 N N . SER B 1 88 ? 65.341 33.187 127.973 1.00 9.96 98 SER B N 1
ATOM 2926 C CA . SER B 1 88 ? 64.901 34.563 127.855 1.00 11.33 98 SER B CA 1
ATOM 2927 C C . SER B 1 88 ? 64.335 34.725 126.455 1.00 13.02 98 SER B C 1
ATOM 2928 O O . SER B 1 88 ? 64.837 34.124 125.515 1.00 12.90 98 SER B O 1
ATOM 2931 N N . SER B 1 89 ? 63.288 35.523 126.310 1.00 12.71 99 SER B N 1
ATOM 2932 C CA . SER B 1 89 ? 62.646 35.614 125.020 1.00 10.12 99 SER B CA 1
ATOM 2933 C C . SER B 1 89 ? 61.910 36.945 124.826 1.00 14.34 99 SER B C 1
ATOM 2934 O O . SER B 1 89 ? 60.990 37.258 125.565 1.00 13.56 99 SER B O 1
ATOM 2937 N N . LEU B 1 90 ? 62.315 37.698 123.805 1.00 13.88 100 LEU B N 1
ATOM 2938 C CA . LEU B 1 90 ? 61.663 38.956 123.467 1.00 16.67 100 LEU B CA 1
ATOM 2939 C C . LEU B 1 90 ? 60.806 38.761 122.221 1.00 14.11 100 LEU B C 1
ATOM 2940 O O . LEU B 1 90 ? 61.300 38.296 121.194 1.00 15.50 100 LEU B O 1
ATOM 2945 N N . VAL B 1 91 ? 59.526 39.103 122.317 1.00 13.33 101 VAL B N 1
ATOM 2946 C CA . VAL B 1 91 ? 58.617 38.977 121.187 1.00 14.35 101 VAL B CA 1
ATOM 2947 C C . VAL B 1 91 ? 57.868 40.285 121.001 1.00 17.47 101 VAL B C 1
ATOM 2948 O O . VAL B 1 91 ? 57.321 40.850 121.959 1.00 16.26 101 VAL B O 1
ATOM 2952 N N . ARG B 1 92 ? 57.847 40.777 119.768 1.00 16.20 102 ARG B N 1
ATOM 2953 C CA . ARG B 1 92 ? 57.171 42.037 119.507 1.00 16.71 102 ARG B CA 1
ATOM 2954 C C . ARG B 1 92 ? 55.699 41.837 119.183 1.00 19.68 102 ARG B C 1
ATOM 2955 O O . ARG B 1 92 ? 55.319 40.885 118.487 1.00 15.08 102 ARG B O 1
ATOM 2963 N N . PHE B 1 93 ? 54.872 42.751 119.695 1.00 17.69 103 PHE B N 1
ATOM 2964 C CA . PHE B 1 93 ? 53.432 42.729 119.450 1.00 16.89 103 PHE B CA 1
ATOM 2965 C C . PHE B 1 93 ? 52.992 44.047 118.814 1.00 20.74 103 PHE B C 1
ATOM 2966 O O . PHE B 1 93 ? 52.374 44.882 119.468 1.00 17.94 103 PHE B O 1
ATOM 2974 N N . PRO B 1 94 ? 53.320 44.236 117.535 1.00 24.53 104 PRO B N 1
ATOM 2975 C CA . PRO B 1 94 ? 52.898 45.473 116.863 1.00 23.39 104 PRO B CA 1
ATOM 2976 C C . PRO B 1 94 ? 51.377 45.576 116.824 1.00 20.16 104 PRO B C 1
ATOM 2977 O O . PRO B 1 94 ? 50.676 44.572 116.721 1.00 19.37 104 PRO B O 1
ATOM 2981 N N . GLY B 1 95 ? 50.858 46.787 116.973 1.00 25.11 105 GLY B N 1
ATOM 2982 C CA . GLY B 1 95 ? 49.421 46.984 116.911 1.00 21.59 105 GLY B CA 1
ATOM 2983 C C . GLY B 1 95 ? 48.645 46.539 118.130 1.00 23.04 105 GLY B C 1
ATOM 2984 O O . GLY B 1 95 ? 47.420 46.710 118.184 1.00 25.91 105 GLY B O 1
ATOM 2985 N N . ALA B 1 96 ? 49.326 45.967 119.120 1.00 20.59 106 ALA B N 1
ATOM 2986 C CA . ALA B 1 96 ? 48.633 45.566 120.343 1.00 18.95 106 ALA B CA 1
ATOM 2987 C C . ALA B 1 96 ? 48.935 46.475 121.534 1.00 16.84 106 ALA B C 1
ATOM 2988 O O . ALA B 1 96 ? 49.913 47.224 121.528 1.00 21.80 106 ALA B O 1
ATOM 2990 N N . THR B 1 97 ? 48.092 46.395 122.564 1.00 17.16 107 THR B N 1
ATOM 2991 C CA . THR B 1 97 ? 48.360 47.086 123.819 1.00 19.13 107 THR B CA 1
ATOM 2992 C C . THR B 1 97 ? 48.495 46.077 124.966 1.00 17.94 107 THR B C 1
ATOM 2993 O O . THR B 1 97 ? 47.974 44.977 124.874 1.00 22.11 107 THR B O 1
ATOM 2997 N N . PRO B 1 98 ? 49.207 46.454 126.042 1.00 20.28 108 PRO B N 1
ATOM 2998 C CA . PRO B 1 98 ? 49.296 45.641 127.260 1.00 18.47 108 PRO B CA 1
ATOM 2999 C C . PRO B 1 98 ? 47.935 45.191 127.783 1.00 23.88 108 PRO B C 1
ATOM 3000 O O . PRO B 1 98 ? 47.799 44.066 128.297 1.00 21.51 108 PRO B O 1
ATOM 3004 N N . GLU B 1 99 ? 46.936 46.061 127.653 1.00 19.57 109 GLU B N 1
ATOM 3005 C CA . GLU B 1 99 ? 45.575 45.729 128.056 1.00 22.47 109 GLU B CA 1
ATOM 3006 C C . GLU B 1 99 ? 45.099 44.434 127.393 1.00 20.01 109 GLU B C 1
ATOM 3007 O O . GLU B 1 99 ? 44.376 43.626 127.991 1.00 21.47 109 GLU B O 1
ATOM 3013 N N . MET B 1 100 ? 45.487 44.266 126.136 1.00 17.64 110 MET B N 1
ATOM 3014 C CA . MET B 1 100 ? 45.101 43.096 125.358 1.00 20.37 110 MET B CA 1
ATOM 3015 C C . MET B 1 100 ? 45.768 41.855 125.923 1.00 19.06 110 MET B C 1
ATOM 3016 O O . MET B 1 100 ? 45.172 40.784 125.945 1.00 16.73 110 MET B O 1
ATOM 3021 N N . PHE B 1 101 ? 47.008 42.019 126.372 1.00 19.26 111 PHE B N 1
ATOM 3022 C CA . PHE B 1 101 ? 47.764 40.916 126.964 1.00 20.11 111 PHE B CA 1
ATOM 3023 C C . PHE B 1 101 ? 47.120 40.489 128.276 1.00 18.57 111 PHE B C 1
ATOM 3024 O O . PHE B 1 101 ? 46.907 39.304 128.500 1.00 15.85 111 PHE B O 1
ATOM 3032 N N . ARG B 1 102 ? 46.793 41.451 129.137 1.00 18.17 112 ARG B N 1
ATOM 3033 C CA . ARG B 1 102 ? 46.088 41.139 130.385 1.00 22.89 112 ARG B CA 1
ATOM 3034 C C . ARG B 1 102 ? 44.802 40.368 130.120 1.00 21.49 112 ARG B C 1
ATOM 3035 O O . ARG B 1 102 ? 44.487 39.400 130.808 1.00 20.04 112 ARG B O 1
ATOM 3043 N N . TRP B 1 103 ? 44.050 40.823 129.123 1.00 21.35 113 TRP B N 1
ATOM 3044 C CA . TRP 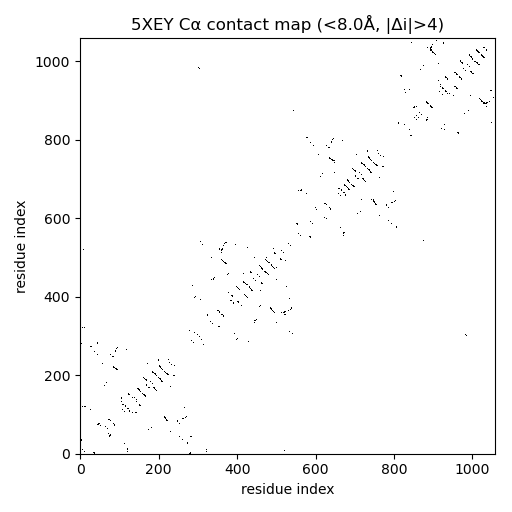B 1 103 ? 42.792 40.191 128.768 1.00 17.77 113 TRP B CA 1
ATOM 3045 C C . TRP B 1 103 ? 43.023 38.767 128.318 1.00 16.61 113 TRP B C 1
ATOM 3046 O O . TRP B 1 103 ? 42.339 37.841 128.755 1.00 15.37 113 TRP B O 1
ATOM 3057 N N . TRP B 1 104 ? 43.974 38.610 127.407 1.00 20.88 114 TRP B N 1
ATOM 3058 C CA . TRP B 1 104 ? 44.253 37.296 126.851 1.00 18.46 114 TRP B CA 1
ATOM 3059 C C . TRP B 1 104 ? 44.566 36.291 127.953 1.00 16.79 114 TRP B C 1
ATOM 3060 O O . TRP B 1 104 ? 44.106 35.151 127.913 1.00 15.21 114 TRP B O 1
ATOM 3071 N N . PHE B 1 105 ? 45.324 36.716 128.955 1.00 16.01 115 PHE B N 1
ATOM 3072 C CA . PHE B 1 105 ? 45.797 35.749 129.940 1.00 17.40 115 PHE B CA 1
ATOM 3073 C C . PHE B 1 105 ? 44.716 35.207 130.869 1.00 21.55 115 PHE B C 1
ATOM 3074 O O . PHE B 1 105 ? 44.944 34.184 131.505 1.00 20.32 115 PHE B O 1
ATOM 3082 N N . TRP B 1 106 ? 43.537 35.834 130.927 1.00 18.58 116 TRP B N 1
ATOM 3083 C CA . TRP B 1 106 ? 42.421 35.157 131.581 1.00 18.38 116 TRP B CA 1
ATOM 3084 C C . TRP B 1 106 ? 41.459 34.533 130.564 1.00 18.21 116 TRP B C 1
ATOM 3085 O O . TRP B 1 106 ? 40.993 33.414 130.765 1.00 18.48 116 TRP B O 1
ATOM 3096 N N . TRP B 1 107 ? 41.183 35.240 129.473 1.00 19.02 117 TRP B N 1
ATOM 3097 C CA . TRP B 1 107 ? 40.179 34.787 128.506 1.00 19.62 117 TRP B CA 1
ATOM 3098 C C . TRP B 1 107 ? 40.472 33.403 127.942 1.00 19.42 117 TRP B C 1
ATOM 3099 O O . TRP B 1 107 ? 39.567 32.581 127.811 1.00 19.46 117 TRP B O 1
ATOM 3110 N N . HIS B 1 108 ? 41.732 33.139 127.609 1.00 18.52 118 HIS B N 1
ATOM 3111 C CA . HIS B 1 108 ? 42.073 31.875 126.958 1.00 17.79 118 HIS B CA 1
ATOM 3112 C C . HIS B 1 108 ? 41.852 30.681 127.874 1.00 18.31 118 HIS B C 1
ATOM 3113 O O . HIS B 1 108 ? 41.731 29.554 127.402 1.00 18.73 118 HIS B O 1
ATOM 3120 N N . SER B 1 109 ? 41.815 30.922 129.183 1.00 18.04 119 SER B N 1
ATOM 3121 C CA . SER B 1 109 ? 41.935 29.830 130.144 1.00 19.60 119 SER B CA 1
ATOM 3122 C C . SER B 1 109 ? 40.617 29.147 130.468 1.00 23.17 119 SER B C 1
ATOM 3123 O O . SER B 1 109 ? 40.584 28.208 131.254 1.00 24.74 119 SER B O 1
ATOM 3126 N N . PHE B 1 110 ? 39.530 29.606 129.863 1.00 18.84 120 PHE B N 1
ATOM 3127 C CA . PHE B 1 110 ? 38.228 29.064 130.202 1.00 23.27 120 PHE B CA 1
ATOM 3128 C C . PHE B 1 110 ? 37.715 28.054 129.180 1.00 25.25 120 PHE B C 1
ATOM 3129 O O . PHE B 1 110 ? 36.710 27.395 129.419 1.00 22.68 120 PHE B O 1
ATOM 3137 N N . GLU B 1 111 ? 38.431 27.902 128.065 1.00 22.25 121 GLU B N 1
ATOM 3138 C CA . GLU B 1 111 ? 38.114 26.877 127.071 1.00 22.18 121 GLU B CA 1
ATOM 3139 C C . GLU B 1 111 ? 39.414 26.345 126.454 1.00 18.02 121 GLU B C 1
ATOM 3140 O O . GLU B 1 111 ? 40.297 27.130 126.084 1.00 17.83 121 GLU B O 1
ATOM 3146 N N . PRO B 1 112 ? 39.540 25.018 126.342 1.00 18.74 122 PRO B N 1
ATOM 3147 C CA . PRO B 1 112 ? 40.717 24.436 125.681 1.00 17.89 122 PRO B CA 1
ATOM 3148 C C . PRO B 1 112 ? 40.882 24.932 124.251 1.00 16.62 122 PRO B C 1
ATOM 3149 O O . PRO B 1 112 ? 42.005 25.092 123.781 1.00 17.53 122 PRO B O 1
ATOM 3153 N N . GLU B 1 113 ? 39.767 25.173 123.568 1.00 17.54 123 GLU B N 1
ATOM 3154 C CA . GLU B 1 113 ? 39.819 25.590 122.175 1.00 16.69 123 GLU B CA 1
ATOM 3155 C C . GLU B 1 113 ? 40.468 26.970 122.041 1.00 15.00 123 GLU B C 1
ATOM 3156 O O . GLU B 1 113 ? 41.187 27.239 121.071 1.00 15.85 123 GLU B O 1
ATOM 3162 N N . ARG B 1 114 ? 40.195 27.847 123.004 1.00 15.59 124 ARG B N 1
ATOM 3163 C CA . ARG B 1 114 ? 40.820 29.168 123.030 1.00 17.19 124 ARG B CA 1
ATOM 3164 C C . ARG B 1 114 ? 42.324 29.027 123.204 1.00 15.73 124 ARG B C 1
ATOM 3165 O O . ARG B 1 114 ? 43.117 29.673 122.512 1.00 16.50 124 ARG B O 1
ATOM 3173 N N . TYR B 1 115 ? 42.693 28.179 124.158 1.00 15.54 125 TYR B N 1
ATOM 3174 C CA . TYR B 1 115 ? 44.082 27.875 124.471 1.00 14.63 125 TYR B CA 1
ATOM 3175 C C . TYR B 1 115 ? 44.808 27.345 123.221 1.00 13.50 125 TYR B C 1
ATOM 3176 O O . TYR B 1 115 ? 45.939 27.753 122.937 1.00 17.25 125 TYR B O 1
ATOM 3185 N N . SER B 1 116 ? 44.136 26.491 122.449 1.00 17.49 126 SER B N 1
ATOM 3186 C CA . SER B 1 116 ? 44.717 25.915 121.226 1.00 15.69 126 SER B CA 1
ATOM 3187 C C . SER B 1 116 ? 45.036 26.964 120.141 1.00 15.60 126 SER B C 1
ATOM 3188 O O . SER B 1 116 ? 45.924 26.748 119.325 1.00 14.11 126 SER B O 1
ATOM 3191 N N . LEU B 1 117 ? 44.333 28.097 120.117 1.00 12.27 127 LEU B N 1
ATOM 3192 C CA . LEU B 1 117 ? 44.648 29.157 119.143 1.00 13.73 127 LEU B CA 1
ATOM 3193 C C . LEU B 1 117 ? 46.074 29.670 119.266 1.00 12.87 127 LEU B C 1
ATOM 3194 O O . LEU B 1 117 ? 46.703 30.061 118.287 1.00 12.71 127 LEU B O 1
ATOM 3199 N N . TRP B 1 118 ? 46.541 29.692 120.510 1.00 12.13 128 TRP B N 1
ATOM 3200 C CA . TRP B 1 118 ? 47.816 30.260 120.930 1.00 13.32 128 TRP B CA 1
ATOM 3201 C C . TRP B 1 118 ? 48.992 29.425 120.426 1.00 13.68 128 TRP B C 1
ATOM 3202 O O . TRP B 1 118 ? 49.970 29.940 119.912 1.00 12.77 128 TRP B O 1
ATOM 3213 N N . HIS B 1 119 ? 48.873 28.117 120.582 1.00 12.70 129 HIS B N 1
ATOM 3214 C CA . HIS B 1 119 ? 49.839 27.200 120.003 1.00 11.51 129 HIS B CA 1
ATOM 3215 C C . HIS B 1 119 ? 49.092 25.985 119.490 1.00 10.92 129 HIS B C 1
ATOM 3216 O O . HIS B 1 119 ? 48.873 25.016 120.226 1.00 12.60 129 HIS B O 1
ATOM 3223 N N . PRO B 1 120 ? 48.672 26.046 118.223 1.00 11.65 130 PRO B N 1
ATOM 3224 C CA . PRO B 1 120 ? 47.860 25.004 117.597 1.00 14.23 130 PRO B CA 1
ATOM 3225 C C . PRO B 1 120 ? 48.481 23.621 117.704 1.00 14.03 130 PRO B C 1
ATOM 3226 O O . PRO B 1 120 ? 47.747 22.632 117.769 1.00 15.34 130 PRO B O 1
ATOM 3230 N N . TRP B 1 121 ? 49.810 23.564 117.742 1.00 13.50 131 TRP B N 1
ATOM 3231 C CA . TRP B 1 121 ? 50.523 22.293 117.697 1.00 15.19 131 TRP B CA 1
ATOM 3232 C C . TRP B 1 121 ? 50.735 21.691 119.067 1.00 13.12 131 TRP B C 1
ATOM 3233 O O . TRP B 1 121 ? 50.829 20.473 119.188 1.00 14.13 131 TRP B O 1
ATOM 3244 N N . CYS B 1 122 ? 50.832 22.528 120.095 1.00 12.08 132 CYS B N 1
ATOM 3245 C CA . CYS B 1 122 ? 51.314 22.040 121.389 1.00 11.11 132 CYS B CA 1
ATOM 3246 C C . CYS B 1 122 ? 50.296 22.097 122.518 1.00 13.88 132 CYS B C 1
ATOM 3247 O O . CYS B 1 122 ? 50.460 21.426 123.532 1.00 12.15 132 CYS B O 1
ATOM 3250 N N . HIS B 1 123 ? 49.258 22.919 122.368 1.00 13.90 133 HIS B N 1
ATOM 3251 C CA . HIS B 1 123 ? 48.292 23.097 123.454 1.00 15.98 133 HIS B CA 1
ATOM 3252 C C . HIS B 1 123 ? 47.147 22.111 123.401 1.00 12.97 133 HIS B C 1
ATOM 3253 O O . HIS B 1 123 ? 46.358 22.134 122.469 1.00 14.79 133 HIS B O 1
ATOM 3260 N N . ALA B 1 124 ? 47.039 21.273 124.426 1.00 13.95 134 ALA B N 1
ATOM 3261 C CA . ALA B 1 124 ? 46.059 20.188 124.413 1.00 15.64 134 ALA B CA 1
ATOM 3262 C C . ALA B 1 124 ? 44.877 20.459 125.336 1.00 18.06 134 ALA B C 1
ATOM 3263 O O . ALA B 1 124 ? 43.733 20.207 124.974 1.00 20.35 134 ALA B O 1
ATOM 3265 N N . ASP B 1 125 ? 45.142 20.963 126.533 1.00 12.92 135 ASP B N 1
ATOM 3266 C CA . ASP B 1 125 ? 44.051 21.174 127.483 1.00 17.31 135 ASP B CA 1
ATOM 3267 C C . ASP B 1 125 ? 44.353 22.269 128.490 1.00 17.00 135 ASP B C 1
ATOM 3268 O O . ASP B 1 125 ? 45.503 22.543 128.794 1.00 14.64 135 ASP B O 1
ATOM 3273 N N . ILE B 1 126 ? 43.305 22.901 129.000 1.00 17.27 136 ILE B N 1
ATOM 3274 C CA . ILE B 1 126 ? 43.449 23.789 130.129 1.00 14.00 136 ILE B CA 1
ATOM 3275 C C . ILE B 1 126 ? 42.141 23.816 130.919 1.00 21.05 136 ILE B C 1
ATOM 3276 O O . ILE B 1 126 ? 41.055 23.753 130.342 1.00 18.58 136 ILE B O 1
ATOM 3281 N N . TRP B 1 127 ? 42.249 23.848 132.240 1.00 16.33 137 TRP B N 1
ATOM 3282 C CA . TRP B 1 127 ? 41.080 24.115 133.076 1.00 22.76 137 TRP B CA 1
ATOM 3283 C C . TRP B 1 127 ? 41.470 24.854 134.349 1.00 26.01 137 TRP B C 1
ATOM 3284 O O . TRP B 1 127 ? 42.656 24.941 134.695 1.00 22.46 137 TRP B O 1
ATOM 3295 N N . ARG B 1 128 ? 40.471 25.410 135.031 1.00 25.03 138 ARG B N 1
ATOM 3296 C CA . ARG B 1 128 ? 40.694 25.998 136.342 1.00 29.95 138 ARG B CA 1
ATOM 3297 C C . ARG B 1 128 ? 39.516 25.720 137.258 1.00 31.25 138 ARG B C 1
ATOM 3298 O O . ARG B 1 128 ? 38.410 25.431 136.796 1.00 37.91 138 ARG B O 1
ATOM 3306 N N . THR B 1 129 ? 39.773 25.778 138.560 1.00 37.67 139 THR B N 1
ATOM 3307 C CA . THR B 1 129 ? 38.766 25.458 139.568 1.00 39.39 139 THR B CA 1
ATOM 3308 C C . THR B 1 129 ? 37.767 26.599 139.796 1.00 44.68 139 THR B C 1
ATOM 3309 O O . THR B 1 129 ? 36.810 26.444 140.555 1.00 46.31 139 THR B O 1
ATOM 3313 N N . ASP B 1 130 ? 37.988 27.742 139.149 1.00 43.82 140 ASP B N 1
ATOM 3314 C CA . ASP B 1 130 ? 37.083 28.882 139.304 1.00 43.90 140 ASP B CA 1
ATOM 3315 C C . ASP B 1 130 ? 36.575 29.415 137.956 1.00 44.13 140 ASP B C 1
ATOM 3316 O O . ASP B 1 130 ? 36.945 30.512 137.532 1.00 43.93 140 ASP B O 1
ATOM 3321 N N . PRO B 1 131 ? 35.712 28.634 137.277 1.00 46.41 141 PRO B N 1
ATOM 3322 C CA . PRO B 1 131 ? 35.120 29.099 136.017 1.00 43.66 141 PRO B CA 1
ATOM 3323 C C . PRO B 1 131 ? 34.151 30.258 136.245 1.00 44.12 141 PRO B C 1
ATOM 3324 O O . PRO B 1 131 ? 33.725 30.903 135.288 1.00 43.65 141 PRO B O 1
ATOM 3328 N N . GLU B 1 132 ? 33.821 30.523 137.505 1.00 46.10 142 GLU B N 1
ATOM 3329 C CA . GLU B 1 132 ? 32.953 31.642 137.848 1.00 45.05 142 GLU B CA 1
ATOM 3330 C C . GLU B 1 132 ? 33.666 32.977 137.609 1.00 45.06 142 GLU B C 1
ATOM 3331 O O . GLU B 1 132 ? 33.024 34.009 137.404 1.00 43.99 142 GLU B O 1
ATOM 3337 N N . THR B 1 133 ? 34.997 32.938 137.601 1.00 42.12 143 THR B N 1
ATOM 3338 C CA . THR B 1 133 ? 35.834 34.136 137.522 1.00 41.39 143 THR B CA 1
ATOM 3339 C C . THR B 1 133 ? 35.699 34.881 136.176 1.00 39.44 143 THR B C 1
ATOM 3340 O O . THR B 1 133 ? 36.224 35.981 136.006 1.00 37.66 143 THR B O 1
ATOM 3344 N N . GLU B 1 134 ? 34.979 34.291 135.226 1.00 44.13 144 GLU B N 1
ATOM 3345 C CA . GLU B 1 134 ? 34.536 35.037 134.045 1.00 46.51 144 GLU B CA 1
ATOM 3346 C C . GLU B 1 134 ? 33.012 35.115 134.009 1.00 42.26 144 GLU B C 1
ATOM 3347 O O . GLU B 1 134 ? 32.415 36.107 134.432 1.00 51.45 144 GLU B O 1
ATOM 3353 N N . ASP B 1 141 ? 41.287 42.838 134.651 1.00 43.96 151 ASP B N 1
ATOM 3354 C CA . ASP B 1 141 ? 41.812 41.686 133.923 1.00 37.47 151 ASP B CA 1
ATOM 3355 C C . ASP B 1 141 ? 42.732 40.865 134.813 1.00 37.97 151 ASP B C 1
ATOM 3356 O O . ASP B 1 141 ? 42.682 39.631 134.807 1.00 36.41 151 ASP B O 1
ATOM 3361 N N . GLU B 1 142 ? 43.564 41.560 135.581 1.00 37.36 152 GLU B N 1
ATOM 3362 C CA . GLU B 1 142 ? 44.591 40.913 136.388 1.00 37.76 152 GLU B CA 1
ATOM 3363 C C . GLU B 1 142 ? 43.999 40.022 137.464 1.00 35.51 152 GLU B C 1
ATOM 3364 O O . GLU B 1 142 ? 44.440 38.891 137.659 1.00 34.93 152 GLU B O 1
ATOM 3370 N N . GLN B 1 143 ? 42.994 40.538 138.159 1.00 42.68 153 GLN B N 1
ATOM 3371 C CA . GLN B 1 143 ? 42.300 39.771 139.186 1.00 40.39 153 GLN B CA 1
ATOM 3372 C C . GLN B 1 143 ? 41.728 38.475 138.615 1.00 38.31 153 GLN B C 1
ATOM 3373 O O . GLN B 1 143 ? 41.525 37.501 139.343 1.00 35.89 153 GLN B O 1
ATOM 3379 N N . ARG B 1 144 ? 41.490 38.464 137.305 1.00 34.20 154 ARG B N 1
ATOM 3380 C CA . ARG B 1 144 ? 40.889 37.306 136.653 1.00 35.66 154 ARG B CA 1
ATOM 3381 C C . ARG B 1 144 ? 41.903 36.208 136.317 1.00 31.67 154 ARG B C 1
ATOM 3382 O O . ARG B 1 144 ? 41.513 35.130 135.869 1.00 30.12 154 ARG B O 1
ATOM 3390 N N . TYR B 1 145 ? 43.196 36.474 136.502 1.00 29.42 155 TYR B N 1
ATOM 3391 C CA . TYR B 1 145 ? 44.155 35.375 136.425 1.00 30.17 155 TYR B CA 1
ATOM 3392 C C . TYR B 1 145 ? 45.170 35.372 137.562 1.00 26.59 155 TYR B C 1
ATOM 3393 O O . TYR B 1 145 ? 45.700 34.321 137.898 1.00 25.38 155 TYR B O 1
ATOM 3402 N N . VAL B 1 146 ? 45.451 36.521 138.161 1.00 28.44 156 VAL B N 1
ATOM 3403 C CA . VAL B 1 146 ? 46.368 36.519 139.303 1.00 26.60 156 VAL B CA 1
ATOM 3404 C C . VAL B 1 146 ? 45.643 35.856 140.468 1.00 32.06 156 VAL B C 1
ATOM 3405 O O . VAL B 1 146 ? 44.460 36.110 140.704 1.00 29.29 156 VAL B O 1
ATOM 3409 N N . GLY B 1 147 ? 46.339 34.967 141.167 1.00 26.57 157 GLY B N 1
ATOM 3410 C CA . GLY B 1 147 ? 45.714 34.223 142.234 1.00 25.48 157 GLY B CA 1
ATOM 3411 C C . GLY B 1 147 ? 45.113 32.937 141.712 1.00 26.26 157 GLY B C 1
ATOM 3412 O O . GLY B 1 147 ? 44.812 32.034 142.480 1.00 29.21 157 GLY B O 1
ATOM 3413 N N . SER B 1 148 ? 44.946 32.834 140.398 1.00 26.52 158 SER B N 1
ATOM 3414 C CA . SER B 1 148 ? 44.358 31.623 139.835 1.00 26.45 158 SER B CA 1
ATOM 3415 C C . SER B 1 148 ? 45.423 30.608 139.437 1.00 23.65 158 SER B C 1
ATOM 3416 O O . SER B 1 148 ? 46.577 30.966 139.182 1.00 25.16 158 SER B O 1
ATOM 3419 N N . THR B 1 149 ? 45.024 29.343 139.391 1.00 24.30 159 THR B N 1
ATOM 3420 C CA . THR B 1 149 ? 45.894 28.281 138.897 1.00 24.17 159 THR B CA 1
ATOM 3421 C C . THR B 1 149 ? 45.327 27.747 137.583 1.00 26.85 159 THR B C 1
ATOM 3422 O O . THR B 1 149 ? 44.121 27.491 137.475 1.00 23.79 159 THR B O 1
ATOM 3426 N N . HIS B 1 150 ? 46.189 27.600 136.581 1.00 19.47 160 HIS B N 1
ATOM 3427 C CA . HIS B 1 150 ? 45.774 27.018 135.308 1.00 16.96 160 HIS B CA 1
ATOM 3428 C C . HIS B 1 150 ? 46.316 25.603 135.195 1.00 20.34 160 HIS B C 1
ATOM 3429 O O . HIS B 1 150 ? 47.523 25.396 135.252 1.00 16.63 160 HIS B O 1
ATOM 3436 N N . HIS B 1 151 ? 45.422 24.631 135.053 1.00 16.91 161 HIS B N 1
ATOM 3437 C CA . HIS B 1 151 ? 45.809 23.235 134.935 1.00 18.26 161 HIS B CA 1
ATOM 3438 C C . HIS B 1 151 ? 45.898 22.899 133.456 1.00 17.50 161 HIS B C 1
ATOM 3439 O O . HIS B 1 151 ? 44.893 22.906 132.750 1.00 16.44 161 HIS B O 1
ATOM 3446 N N . ILE B 1 152 ? 47.104 22.596 133.001 1.00 12.30 162 ILE B N 1
ATOM 3447 C CA . ILE B 1 152 ? 47.431 22.613 131.587 1.00 13.12 162 ILE B CA 1
ATOM 3448 C C . ILE B 1 152 ? 48.001 21.282 131.135 1.00 14.69 162 ILE B C 1
ATOM 3449 O O . ILE B 1 152 ? 48.786 20.673 131.845 1.00 14.01 162 ILE B O 1
ATOM 3454 N N . ASN B 1 153 ? 47.557 20.811 129.977 1.00 13.32 163 ASN B N 1
ATOM 3455 C CA . ASN B 1 153 ? 48.264 19.746 129.286 1.00 13.83 163 ASN B CA 1
ATOM 3456 C C . ASN B 1 153 ? 48.818 20.306 127.987 1.00 14.20 163 ASN B C 1
ATOM 3457 O O . ASN B 1 153 ? 48.068 20.836 127.170 1.00 12.38 163 ASN B O 1
ATOM 3462 N N . GLU B 1 154 ? 50.130 20.212 127.799 1.00 12.21 164 GLU B N 1
ATOM 3463 C CA . GLU B 1 154 ? 50.744 20.762 126.594 1.00 13.14 164 GLU B CA 1
ATOM 3464 C C . GLU B 1 154 ? 52.091 20.100 126.332 1.00 12.88 164 GLU B C 1
ATOM 3465 O O . GLU B 1 154 ? 52.672 19.476 127.221 1.00 14.12 164 GLU B O 1
ATOM 3471 N N . TYR B 1 155 ? 52.563 20.252 125.102 1.00 13.32 165 TYR B N 1
ATOM 3472 C CA . TYR B 1 155 ? 53.893 19.803 124.696 1.00 12.43 165 TYR B CA 1
ATOM 3473 C C . TYR B 1 155 ? 54.896 20.937 124.796 1.00 13.85 165 TYR B C 1
ATOM 3474 O O . TYR B 1 155 ? 54.629 22.026 124.307 1.00 13.13 165 TYR B O 1
ATOM 3483 N N . ILE B 1 156 ? 56.026 20.693 125.468 1.00 12.77 166 ILE B N 1
ATOM 3484 C CA . ILE B 1 156 ? 57.170 21.594 125.413 1.00 14.02 166 ILE B CA 1
ATOM 3485 C C . ILE B 1 156 ? 58.375 20.725 125.072 1.00 17.90 166 ILE B C 1
ATOM 3486 O O . ILE B 1 156 ? 59.270 20.533 125.894 1.00 17.45 166 ILE B O 1
ATOM 3491 N N . GLY B 1 157 ? 58.373 20.193 123.853 1.00 15.36 167 GLY B N 1
ATOM 3492 C CA . GLY B 1 157 ? 59.259 19.098 123.487 1.00 14.80 167 GLY B CA 1
ATOM 3493 C C . GLY B 1 157 ? 58.443 17.927 122.952 1.00 15.98 167 GLY B C 1
ATOM 3494 O O . GLY B 1 157 ? 57.390 18.134 122.357 1.00 14.33 167 GLY B O 1
ATOM 3495 N N . GLN B 1 158 ? 58.920 16.700 123.161 1.00 16.72 168 GLN B N 1
ATOM 3496 C CA . GLN B 1 158 ? 58.324 15.532 122.502 1.00 13.90 168 GLN B CA 1
ATOM 3497 C C . GLN B 1 158 ? 57.070 14.980 123.176 1.00 14.59 168 GLN B C 1
ATOM 3498 O O . GLN B 1 158 ? 56.247 14.342 122.520 1.00 13.82 168 GLN B O 1
ATOM 3504 N N . ASP B 1 159 ? 56.926 15.228 124.471 1.00 13.45 169 ASP B N 1
ATOM 3505 C CA . ASP B 1 159 ? 55.946 14.504 125.271 1.00 17.76 169 ASP B CA 1
ATOM 3506 C C . ASP B 1 159 ? 54.947 15.443 125.927 1.00 16.03 169 ASP B C 1
ATOM 3507 O O . ASP B 1 159 ? 55.282 16.580 126.246 1.00 16.25 169 ASP B O 1
ATOM 3512 N N . PRO B 1 160 ? 53.710 14.975 126.125 1.00 15.24 170 PRO B N 1
ATOM 3513 C CA . PRO B 1 160 ? 52.745 15.874 126.768 1.00 14.10 170 PRO B CA 1
ATOM 3514 C C . PRO B 1 160 ? 53.043 16.008 128.263 1.00 16.01 170 PRO B C 1
ATOM 3515 O O . PRO B 1 160 ? 53.359 15.012 128.924 1.00 17.72 170 PRO B O 1
ATOM 3519 N N . LEU B 1 161 ? 52.989 17.237 128.768 1.00 13.15 171 LEU B N 1
ATOM 3520 C CA . LEU B 1 161 ? 53.198 17.520 130.185 1.00 13.26 171 LEU B CA 1
ATOM 3521 C C . LEU B 1 161 ? 51.911 18.005 130.852 1.00 14.37 171 LEU B C 1
ATOM 3522 O O . LEU B 1 161 ? 51.179 18.818 130.290 1.00 15.02 171 LEU B O 1
ATOM 3527 N N . ASP B 1 162 ? 51.654 17.498 132.052 1.00 16.29 172 ASP B N 1
ATOM 3528 C CA . ASP B 1 162 ? 50.609 18.020 132.909 1.00 14.06 172 ASP B CA 1
ATOM 3529 C C . ASP B 1 162 ? 51.242 18.957 133.918 1.00 14.30 172 ASP B C 1
ATOM 3530 O O . ASP B 1 162 ? 52.042 18.539 134.770 1.00 12.53 172 ASP B O 1
ATOM 3535 N N . ILE B 1 163 ? 50.927 20.241 133.786 1.00 14.14 173 ILE B N 1
ATOM 3536 C CA . ILE B 1 163 ? 51.555 21.255 134.625 1.00 10.09 173 ILE B CA 1
ATOM 3537 C C . ILE B 1 163 ? 50.505 22.164 135.231 1.00 11.45 173 ILE B C 1
ATOM 3538 O O . ILE B 1 163 ? 49.366 22.214 134.775 1.00 14.49 173 ILE B O 1
ATOM 3543 N N . GLU B 1 164 ? 50.906 22.875 136.276 1.00 13.12 174 GLU B N 1
ATOM 3544 C CA . GLU B 1 164 ? 50.018 23.758 137.023 1.00 13.35 174 GLU B CA 1
ATOM 3545 C C . GLU B 1 164 ? 50.690 25.116 137.144 1.00 16.61 174 GLU B C 1
ATOM 3546 O O . GLU B 1 164 ? 51.765 25.228 137.721 1.00 15.60 174 GLU B O 1
ATOM 3552 N N . ILE B 1 165 ? 50.085 26.134 136.546 1.00 15.76 175 ILE B N 1
ATOM 3553 C CA . ILE B 1 165 ? 50.660 27.471 136.579 1.00 14.13 175 ILE B CA 1
ATOM 3554 C C . ILE B 1 165 ? 49.841 28.359 137.494 1.00 16.45 175 ILE B C 1
ATOM 3555 O O . ILE B 1 165 ? 48.661 28.602 137.244 1.00 15.87 175 ILE B O 1
ATOM 3560 N N . THR B 1 166 ? 50.460 28.831 138.567 1.00 16.78 176 THR B N 1
ATOM 3561 C CA . THR B 1 166 ? 49.778 29.740 139.479 1.00 16.42 176 THR B CA 1
ATOM 3562 C C . THR B 1 166 ? 50.392 31.116 139.370 1.00 20.15 176 THR B C 1
ATOM 3563 O O . THR B 1 166 ? 51.594 31.275 139.548 1.00 18.85 176 THR B O 1
ATOM 3567 N N . PHE B 1 167 ? 49.564 32.110 139.064 1.00 19.26 177 PHE B N 1
ATOM 3568 C CA . PHE B 1 167 ? 50.056 33.456 138.844 1.00 18.94 177 PHE B CA 1
ATOM 3569 C C . PHE B 1 167 ? 50.053 34.222 140.162 1.00 21.12 177 PHE B C 1
ATOM 3570 O O . PHE B 1 167 ? 49.150 34.048 140.989 1.00 20.70 177 PHE B O 1
ATOM 3578 N N . ILE B 1 168 ? 51.074 35.047 140.365 1.00 18.56 178 ILE B N 1
ATOM 3579 C CA . ILE B 1 168 ? 51.213 35.781 141.621 1.00 15.01 178 ILE B CA 1
ATOM 3580 C C . ILE B 1 168 ? 51.362 37.276 141.384 1.00 17.66 178 ILE B C 1
ATOM 3581 O O . ILE B 1 168 ? 51.620 37.715 140.266 1.00 18.06 178 ILE B O 1
ATOM 3586 N N . ASP B 1 169 ? 51.213 38.049 142.453 1.00 18.35 179 ASP B N 1
ATOM 3587 C CA . ASP B 1 169 ? 51.567 39.460 142.444 1.00 20.15 179 ASP B CA 1
ATOM 3588 C C . ASP B 1 169 ? 53.084 39.577 142.439 1.00 17.64 179 ASP B C 1
ATOM 3589 O O . ASP B 1 169 ? 53.729 39.143 143.386 1.00 21.08 179 ASP B O 1
ATOM 3594 N N . PRO B 1 170 ? 53.657 40.177 141.382 1.00 18.83 180 PRO B N 1
ATOM 3595 C CA . PRO B 1 170 ? 55.113 40.285 141.234 1.00 21.51 180 PRO B CA 1
ATOM 3596 C C . PRO B 1 170 ? 55.821 40.894 142.445 1.00 18.22 180 PRO B C 1
ATOM 3597 O O . PRO B 1 170 ? 56.994 40.603 142.631 1.00 20.49 180 PRO B O 1
ATOM 3601 N N . ALA B 1 171 ? 55.129 41.701 143.251 1.00 20.06 181 ALA B N 1
ATOM 3602 C CA . ALA B 1 171 ? 55.729 42.239 144.476 1.00 23.05 181 ALA B CA 1
ATOM 3603 C C . ALA B 1 171 ? 56.170 41.122 145.423 1.00 18.38 181 ALA B C 1
ATOM 3604 O O . ALA B 1 171 ? 57.075 41.311 146.228 1.00 20.15 181 ALA B O 1
ATOM 3606 N N . ARG B 1 172 ? 55.522 39.965 145.318 1.00 18.16 182 ARG B N 1
ATOM 3607 C CA . ARG B 1 172 ? 55.823 38.798 146.148 1.00 18.15 182 ARG B CA 1
ATOM 3608 C C . ARG B 1 172 ? 57.254 38.310 145.915 1.00 18.72 182 ARG B C 1
ATOM 3609 O O . ARG B 1 172 ? 57.859 37.665 146.787 1.00 17.14 182 ARG B O 1
ATOM 3617 N N . TRP B 1 173 ? 57.796 38.632 144.744 1.00 17.67 183 TRP B N 1
ATOM 3618 C CA . TRP B 1 173 ? 59.138 38.188 144.371 1.00 17.79 183 TRP B CA 1
ATOM 3619 C C . TRP B 1 173 ? 60.185 39.298 144.489 1.00 18.78 183 TRP B C 1
ATOM 3620 O O . TRP B 1 173 ? 61.349 39.073 144.170 1.00 21.31 183 TRP B O 1
ATOM 3631 N N . GLY B 1 174 ? 59.777 40.490 144.917 1.00 19.74 184 GLY B N 1
ATOM 3632 C CA . GLY B 1 174 ? 60.707 41.597 145.053 1.00 22.11 184 GLY B CA 1
ATOM 3633 C C . GLY B 1 174 ? 60.680 42.617 143.932 1.00 21.05 184 GLY B C 1
ATOM 3634 O O . GLY B 1 174 ? 61.451 43.577 143.939 1.00 21.78 184 GLY B O 1
ATOM 3635 N N . PHE B 1 175 ? 59.805 42.414 142.951 1.00 17.80 185 PHE B N 1
ATOM 3636 C CA . PHE B 1 175 ? 59.611 43.417 141.913 1.00 18.21 185 PHE B CA 1
ATOM 3637 C C . PHE B 1 175 ? 59.125 44.727 142.521 1.00 22.38 185 PHE B C 1
ATOM 3638 O O . PHE B 1 175 ? 58.320 44.736 143.452 1.00 22.92 185 PHE B O 1
ATOM 3646 N N . ASP B 1 176 ? 59.618 45.825 141.977 1.00 21.69 186 ASP B N 1
ATOM 3647 C CA . ASP B 1 176 ? 59.108 47.142 142.308 1.00 24.62 186 ASP B CA 1
ATOM 3648 C C . ASP B 1 176 ? 57.808 47.351 141.537 1.00 24.09 186 ASP B C 1
ATOM 3649 O O . ASP B 1 176 ? 57.800 48.007 140.501 1.00 24.14 186 ASP B O 1
ATOM 3654 N N . ALA B 1 177 ? 56.723 46.759 142.033 1.00 25.26 187 ALA B N 1
ATOM 3655 C CA . ALA B 1 177 ? 55.441 46.779 141.335 1.00 27.30 187 ALA B CA 1
ATOM 3656 C C . ALA B 1 177 ? 54.949 48.208 141.138 1.00 28.91 187 ALA B C 1
ATOM 3657 O O . ALA B 1 177 ? 54.344 48.521 140.118 1.00 29.30 187 ALA B O 1
ATOM 3659 N N . ASP B 1 178 ? 55.222 49.064 142.118 1.00 28.87 188 ASP B N 1
ATOM 3660 C CA . ASP B 1 178 ? 54.889 50.484 142.035 1.00 34.75 188 ASP B CA 1
ATOM 3661 C C . ASP B 1 178 ? 55.543 51.138 140.831 1.00 33.38 188 ASP B C 1
ATOM 3662 O O . ASP B 1 178 ? 54.978 52.043 140.219 1.00 36.16 188 ASP B O 1
ATOM 3667 N N . GLY B 1 179 ? 56.752 50.690 140.509 1.00 26.49 189 GLY B N 1
ATOM 3668 C CA . GLY B 1 179 ? 57.528 51.311 139.453 1.00 23.63 189 GLY B CA 1
ATOM 3669 C C . GLY B 1 179 ? 57.202 50.798 138.063 1.00 23.23 189 GLY B C 1
ATOM 3670 O O . GLY B 1 179 ? 57.803 51.247 137.091 1.00 22.55 189 GLY B O 1
ATOM 3671 N N . PHE B 1 180 ? 56.268 49.852 137.963 1.00 23.47 190 PHE B N 1
ATOM 3672 C CA . PHE B 1 180 ? 55.920 49.272 136.662 1.00 26.31 190 PHE B CA 1
ATOM 3673 C C . PHE B 1 180 ? 55.391 50.332 135.694 1.00 25.21 190 PHE B C 1
ATOM 3674 O O . PHE B 1 180 ? 55.859 50.427 134.561 1.00 19.51 190 PHE B O 1
ATOM 3682 N N . ALA B 1 181 ? 54.430 51.137 136.146 1.00 27.32 191 ALA B N 1
ATOM 3683 C CA . ALA B 1 181 ? 53.831 52.162 135.285 1.00 28.62 191 ALA B CA 1
ATOM 3684 C C . ALA B 1 181 ? 54.887 53.066 134.660 1.00 23.68 191 ALA B C 1
ATOM 3685 O O . ALA B 1 181 ? 54.942 53.207 133.438 1.00 27.85 191 ALA B O 1
ATOM 3687 N N . ALA B 1 182 ? 55.735 53.660 135.495 1.00 22.67 192 ALA B N 1
ATOM 3688 C CA . ALA B 1 182 ? 56.780 54.548 135.022 1.00 27.04 192 ALA B CA 1
ATOM 3689 C C . ALA B 1 182 ? 57.723 53.832 134.070 1.00 26.39 192 ALA B C 1
ATOM 3690 O O . ALA B 1 182 ? 58.329 54.458 133.206 1.00 28.89 192 ALA B O 1
ATOM 3692 N N . ALA B 1 183 ? 57.854 52.516 134.221 1.00 24.31 193 ALA B N 1
ATOM 3693 C CA . ALA B 1 183 ? 58.812 51.787 133.399 1.00 20.28 193 ALA B CA 1
ATOM 3694 C C . ALA B 1 183 ? 58.201 51.313 132.079 1.00 20.82 193 ALA B C 1
ATOM 3695 O O . ALA B 1 183 ? 58.861 50.642 131.287 1.00 24.42 193 ALA B O 1
ATOM 3697 N N . GLY B 1 184 ? 56.943 51.671 131.835 1.00 20.32 194 GLY B N 1
ATOM 3698 C CA . GLY B 1 184 ? 56.288 51.283 130.600 1.00 18.85 194 GLY B CA 1
ATOM 3699 C C . GLY B 1 184 ? 55.731 49.865 130.634 1.00 21.66 194 GLY B C 1
ATOM 3700 O O . GLY B 1 184 ? 55.268 49.352 129.618 1.00 22.51 194 GLY B O 1
ATOM 3701 N N . ILE B 1 185 ? 55.777 49.224 131.799 1.00 22.98 195 ILE B N 1
ATOM 3702 C CA . ILE B 1 185 ? 55.258 47.862 131.930 1.00 22.29 195 ILE B CA 1
ATOM 3703 C C . ILE B 1 185 ? 53.769 47.890 132.243 1.00 22.13 195 ILE B C 1
ATOM 3704 O O . ILE B 1 185 ? 53.380 48.103 133.392 1.00 23.86 195 ILE B O 1
ATOM 3709 N N . GLY B 1 186 ? 52.941 47.663 131.227 1.00 20.31 196 GLY B N 1
ATOM 3710 C CA . GLY B 1 186 ? 51.500 47.772 131.373 1.00 21.81 196 GLY B CA 1
ATOM 3711 C C . GLY B 1 186 ? 50.814 46.459 131.680 1.00 22.37 196 GLY B C 1
ATOM 3712 O O . GLY B 1 186 ? 49.622 46.417 131.976 1.00 24.75 196 GLY B O 1
ATOM 3713 N N . ALA B 1 187 ? 51.571 45.374 131.600 1.00 22.67 197 ALA B N 1
ATOM 3714 C CA . ALA B 1 187 ? 51.022 44.065 131.903 1.00 24.25 197 ALA B CA 1
ATOM 3715 C C . ALA B 1 187 ? 52.117 43.144 132.390 1.00 20.87 197 ALA B C 1
ATOM 3716 O O . ALA B 1 187 ? 53.288 43.290 132.045 1.00 19.56 197 ALA B O 1
ATOM 3718 N N . HIS B 1 188 ? 51.729 42.197 133.219 1.00 21.14 198 HIS B N 1
ATOM 3719 C CA . HIS B 1 188 ? 52.670 41.219 133.684 1.00 25.59 198 HIS B CA 1
ATOM 3720 C C . HIS B 1 188 ? 51.912 39.921 133.893 1.00 23.62 198 HIS B C 1
ATOM 3721 O O . HIS B 1 188 ? 50.697 39.922 134.127 1.00 24.72 198 HIS B O 1
ATOM 3728 N N . ALA B 1 189 ? 52.623 38.812 133.776 1.00 17.89 199 ALA B N 1
ATOM 3729 C CA . ALA B 1 189 ? 52.053 37.521 134.123 1.00 18.77 199 ALA B CA 1
ATOM 3730 C C . ALA B 1 189 ? 53.187 36.701 134.659 1.00 22.56 199 ALA B C 1
ATOM 3731 O O . ALA B 1 189 ? 53.992 36.164 133.895 1.00 22.20 199 ALA B O 1
ATOM 3733 N N . CYS B 1 190 ? 53.273 36.648 135.980 1.00 17.30 200 CYS B N 1
ATOM 3734 C CA . CYS B 1 190 ? 54.400 36.016 136.637 1.00 18.36 200 CYS B CA 1
ATOM 3735 C C . CYS B 1 190 ? 53.896 34.886 137.477 1.00 18.19 200 CYS B C 1
ATOM 3736 O O . CYS B 1 190 ? 52.840 34.983 138.086 1.00 19.83 200 CYS B O 1
ATOM 3739 N N . GLY B 1 191 ? 54.632 33.785 137.502 1.00 19.30 201 GLY B N 1
ATOM 3740 C CA . GLY B 1 191 ? 54.156 32.695 138.311 1.00 18.13 201 GLY B CA 1
ATOM 3741 C C . GLY B 1 191 ? 55.041 31.482 138.317 1.00 19.12 201 GLY B C 1
ATOM 3742 O O . GLY B 1 191 ? 56.098 31.452 137.681 1.00 17.59 201 GLY B O 1
ATOM 3743 N N . SER B 1 192 ? 54.594 30.495 139.079 1.00 16.50 202 SER B N 1
ATOM 3744 C CA . SER B 1 192 ? 55.290 29.234 139.223 1.00 14.88 202 SER B CA 1
ATOM 3745 C C . SER B 1 192 ? 54.644 28.172 138.359 1.00 15.17 202 SER B C 1
ATOM 3746 O O . SER B 1 192 ? 53.422 28.064 138.306 1.00 17.17 202 SER B O 1
ATOM 3749 N N . VAL B 1 193 ? 55.479 27.393 137.677 1.00 11.75 203 VAL B N 1
ATOM 3750 C CA . VAL B 1 193 ? 55.018 26.287 136.856 1.00 14.42 203 VAL B CA 1
ATOM 3751 C C . VAL B 1 193 ? 55.425 24.985 137.541 1.00 12.87 203 VAL B C 1
ATOM 3752 O O . VAL B 1 193 ? 56.612 24.680 137.607 1.00 12.68 203 VAL B O 1
ATOM 3756 N N . LEU B 1 194 ? 54.455 24.238 138.062 1.00 12.99 204 LEU B N 1
ATOM 3757 C CA . LEU B 1 194 ? 54.737 22.984 138.767 1.00 12.72 204 LEU B CA 1
ATOM 3758 C C . LEU B 1 194 ? 54.255 21.760 138.002 1.00 14.02 204 LEU B C 1
ATOM 3759 O O . LEU B 1 194 ? 53.268 21.837 137.280 1.00 13.85 204 LEU B O 1
ATOM 3764 N N . MET B 1 195 ? 54.920 20.623 138.179 1.00 11.19 205 MET B N 1
ATOM 3765 C CA . MET B 1 195 ? 54.418 19.378 137.574 1.00 13.52 205 MET B CA 1
ATOM 3766 C C . MET B 1 195 ? 53.188 18.911 138.332 1.00 15.92 205 MET B C 1
ATOM 3767 O O . MET B 1 195 ? 53.173 18.935 139.566 1.00 17.10 205 MET B O 1
ATOM 3772 N N . LYS B 1 196 ? 52.134 18.533 137.605 1.00 13.26 206 LYS B N 1
ATOM 3773 C CA . LYS B 1 196 ? 50.975 17.924 138.249 1.00 15.44 206 LYS B CA 1
ATOM 3774 C C . LYS B 1 196 ? 51.429 16.676 139.006 1.00 18.33 206 LYS B C 1
ATOM 3775 O O . LYS B 1 196 ? 52.281 15.930 138.538 1.00 17.92 206 LYS B O 1
ATOM 3781 N N . GLY B 1 197 ? 50.877 16.452 140.190 1.00 22.20 207 GLY B N 1
ATOM 3782 C CA . GLY B 1 197 ? 51.183 15.231 140.910 1.00 22.04 207 GLY B CA 1
ATOM 3783 C C . GLY B 1 197 ? 52.393 15.349 141.812 1.00 22.29 207 GLY B C 1
ATOM 3784 O O . GLY B 1 197 ? 52.257 15.376 143.035 1.00 23.71 207 GLY B O 1
ATOM 3785 N N . SER B 1 198 ? 53.578 15.425 141.213 1.00 19.23 208 SER B N 1
ATOM 3786 C CA . SER B 1 198 ? 54.818 15.514 141.978 1.00 21.62 208 SER B CA 1
ATOM 3787 C C . SER B 1 198 ? 55.065 16.888 142.590 1.00 20.44 208 SER B C 1
ATOM 3788 O O . SER B 1 198 ? 55.841 17.018 143.538 1.00 17.70 208 SER B O 1
ATOM 3791 N N . HIS B 1 199 ? 54.428 17.909 142.018 1.00 18.02 209 HIS B N 1
ATOM 3792 C CA . HIS B 1 199 ? 54.608 19.299 142.435 1.00 19.13 209 HIS B CA 1
ATOM 3793 C C . HIS B 1 199 ? 56.027 19.790 142.197 1.00 16.11 209 HIS B C 1
ATOM 3794 O O . HIS B 1 199 ? 56.393 20.860 142.661 1.00 15.37 209 HIS B O 1
ATOM 3801 N N . MET B 1 200 ? 56.822 19.045 141.437 1.00 18.18 210 MET B N 1
ATOM 3802 C CA . MET B 1 200 ? 58.177 19.528 141.138 1.00 16.31 210 MET B CA 1
ATOM 3803 C C . MET B 1 200 ? 58.159 20.817 140.324 1.00 13.68 210 MET B C 1
ATOM 3804 O O . MET B 1 200 ? 57.298 21.022 139.483 1.00 13.18 210 MET B O 1
ATOM 3809 N N . ARG B 1 201 ? 59.112 21.699 140.597 1.00 14.43 211 ARG B N 1
ATOM 3810 C CA . ARG B 1 201 ? 59.179 22.971 139.901 1.00 13.35 211 ARG B CA 1
ATOM 3811 C C . ARG B 1 201 ? 59.713 22.821 138.493 1.00 14.01 211 ARG B C 1
ATOM 3812 O O . ARG B 1 201 ? 60.888 22.533 138.314 1.00 16.30 211 ARG B O 1
ATOM 3820 N N . LEU B 1 202 ? 58.862 23.027 137.496 1.00 12.23 212 LEU B N 1
ATOM 3821 C CA . LEU B 1 202 ? 59.345 23.093 136.123 1.00 11.16 212 LEU B CA 1
ATOM 3822 C C . LEU B 1 202 ? 59.961 24.463 135.842 1.00 13.02 212 LEU B C 1
ATOM 3823 O O . LEU B 1 202 ? 61.006 24.553 135.202 1.00 12.44 212 LEU B O 1
ATOM 3828 N N . ALA B 1 203 ? 59.316 25.537 136.305 1.00 14.42 213 ALA B N 1
ATOM 3829 C CA . ALA B 1 203 ? 59.837 26.883 136.046 1.00 12.18 213 ALA B CA 1
ATOM 3830 C C . ALA B 1 203 ? 59.344 27.991 136.990 1.00 12.52 213 ALA B C 1
ATOM 3831 O O . ALA B 1 203 ? 58.190 27.991 137.421 1.00 13.89 213 ALA B O 1
ATOM 3833 N N . THR B 1 204 ? 60.237 28.930 137.287 1.00 12.26 214 THR B N 1
ATOM 3834 C CA . THR B 1 204 ? 59.855 30.295 137.656 1.00 12.07 214 THR B CA 1
ATOM 3835 C C . THR B 1 204 ? 59.697 31.072 136.351 1.00 13.54 214 THR B C 1
ATOM 3836 O O . THR B 1 204 ? 60.584 31.059 135.511 1.00 10.79 214 THR B O 1
ATOM 3840 N N . MET B 1 205 ? 58.573 31.748 136.178 1.00 10.29 215 MET B N 1
ATOM 3841 C CA . MET B 1 205 ? 58.242 32.335 134.887 1.00 13.20 215 MET B CA 1
ATOM 3842 C C . MET B 1 205 ? 57.884 33.802 135.023 1.00 13.73 215 MET B C 1
ATOM 3843 O O . MET B 1 205 ? 57.094 34.177 135.892 1.00 13.18 215 MET B O 1
ATOM 3848 N N . VAL B 1 206 ? 58.455 34.634 134.160 1.00 11.34 216 VAL B N 1
ATOM 3849 C CA . VAL B 1 206 ? 58.126 36.054 134.128 1.00 14.60 216 VAL B CA 1
ATOM 3850 C C . VAL B 1 206 ? 57.735 36.479 132.708 1.00 12.31 216 VAL B C 1
ATOM 3851 O O . VAL B 1 206 ? 58.436 36.183 131.766 1.00 11.50 216 VAL B O 1
ATOM 3855 N N . HIS B 1 207 ? 56.582 37.123 132.563 1.00 14.65 217 HIS B N 1
ATOM 3856 C CA . HIS B 1 207 ? 56.205 37.760 131.304 1.00 16.76 217 HIS B CA 1
ATOM 3857 C C . HIS B 1 207 ? 55.924 39.234 131.590 1.00 16.93 217 HIS B C 1
ATOM 3858 O O . HIS B 1 207 ? 55.034 39.535 132.386 1.00 19.54 217 HIS B O 1
ATOM 3865 N N . LEU B 1 208 ? 56.668 40.135 130.958 1.00 14.74 218 LEU B N 1
ATOM 3866 C CA . LEU B 1 208 ? 56.451 41.577 131.136 1.00 16.96 218 LEU B CA 1
ATOM 3867 C C . LEU B 1 208 ? 56.165 42.224 129.795 1.00 16.89 218 LEU B C 1
ATOM 3868 O O . LEU B 1 208 ? 56.961 42.086 128.865 1.00 16.45 218 LEU B O 1
ATOM 3873 N N . ALA B 1 209 ? 55.033 42.921 129.699 1.00 17.82 219 ALA B N 1
ATOM 3874 C CA . ALA B 1 209 ? 54.664 43.634 128.476 1.00 20.59 219 ALA B CA 1
ATOM 3875 C C . ALA B 1 209 ? 55.022 45.119 128.586 1.00 20.63 219 ALA B C 1
ATOM 3876 O O . ALA B 1 209 ? 54.414 45.854 129.379 1.00 20.75 219 ALA B O 1
ATOM 3878 N N . ARG B 1 210 ? 56.010 45.551 127.808 1.00 19.24 220 ARG B N 1
ATOM 3879 C CA . ARG B 1 210 ? 56.450 46.944 127.838 1.00 23.33 220 ARG B CA 1
ATOM 3880 C C . ARG B 1 210 ? 55.954 47.684 126.607 1.00 21.36 220 ARG B C 1
ATOM 3881 O O . ARG B 1 210 ? 56.168 47.242 125.482 1.00 21.64 220 ARG B O 1
ATOM 3889 N N . ILE B 1 211 ? 55.282 48.806 126.838 1.00 22.64 221 ILE B N 1
ATOM 3890 C CA . ILE B 1 211 ? 54.780 49.656 125.764 1.00 19.56 221 ILE B CA 1
ATOM 3891 C C . ILE B 1 211 ? 55.911 50.075 124.846 1.00 22.29 221 ILE B C 1
ATOM 3892 O O . ILE B 1 211 ? 57.009 50.401 125.310 1.00 19.45 221 ILE B O 1
ATOM 3897 N N . THR B 1 212 ? 55.648 50.038 123.541 1.00 22.82 222 THR B N 1
ATOM 3898 C CA . THR B 1 212 ? 56.610 50.465 122.535 1.00 23.17 222 THR B CA 1
ATOM 3899 C C . THR B 1 212 ? 55.902 51.399 121.582 1.00 26.32 222 THR B C 1
ATOM 3900 O O . THR B 1 212 ? 54.689 51.559 121.662 1.00 22.78 222 THR B O 1
ATOM 3904 N N . ASP B 1 213 ? 56.651 52.005 120.674 1.00 28.40 223 ASP B N 1
ATOM 3905 C CA . ASP B 1 213 ? 56.033 52.936 119.746 1.00 33.74 223 ASP B CA 1
ATOM 3906 C C . ASP B 1 213 ? 55.038 52.223 118.838 1.00 32.12 223 ASP B C 1
ATOM 3907 O O . ASP B 1 213 ? 53.990 52.771 118.519 1.00 30.56 223 ASP B O 1
ATOM 3912 N N . ASP B 1 214 ? 55.341 50.981 118.474 1.00 30.78 224 ASP B N 1
ATOM 3913 C CA . ASP B 1 214 ? 54.492 50.226 117.560 1.00 31.19 224 ASP B CA 1
ATOM 3914 C C . ASP B 1 214 ? 53.361 49.460 118.234 1.00 25.75 224 ASP B C 1
ATOM 3915 O O . ASP B 1 214 ? 52.466 48.961 117.563 1.00 26.70 224 ASP B O 1
ATOM 3920 N N . GLY B 1 215 ? 53.400 49.362 119.556 1.00 25.23 225 GLY B N 1
ATOM 3921 C CA . GLY B 1 215 ? 52.459 48.515 120.266 1.00 21.31 225 GLY B CA 1
ATOM 3922 C C . GLY B 1 215 ? 53.043 48.128 121.604 1.00 21.93 225 GLY B C 1
ATOM 3923 O O . GLY B 1 215 ? 53.144 48.964 122.502 1.00 22.52 225 GLY B O 1
ATOM 3924 N N . PHE B 1 216 ? 53.438 46.867 121.758 1.00 20.27 226 PHE B N 1
ATOM 3925 C CA . PHE B 1 216 ? 54.234 46.514 122.934 1.00 20.07 226 PHE B CA 1
ATOM 3926 C C . PHE B 1 216 ? 55.176 45.363 122.637 1.00 20.71 226 PHE B C 1
ATOM 3927 O O . PHE B 1 216 ? 55.059 44.693 121.615 1.00 20.19 226 PHE B O 1
ATOM 3935 N N . GLU B 1 217 ? 56.132 45.168 123.534 1.00 17.61 227 GLU B N 1
ATOM 3936 C CA . GLU B 1 217 ? 57.062 44.069 123.413 1.00 18.18 227 GLU B CA 1
ATOM 3937 C C . GLU B 1 217 ? 56.944 43.221 124.671 1.00 17.50 227 GLU B C 1
ATOM 3938 O O . GLU B 1 217 ? 56.807 43.746 125.786 1.00 18.80 227 GLU B O 1
ATOM 3944 N N . LEU B 1 218 ? 56.955 41.911 124.471 1.00 17.58 228 LEU B N 1
ATOM 3945 C CA . LEU B 1 218 ? 56.886 40.968 125.572 1.00 14.70 228 LEU B CA 1
ATOM 3946 C C . LEU B 1 218 ? 58.292 40.509 125.904 1.00 13.49 228 LEU B C 1
ATOM 3947 O O . LEU B 1 218 ? 58.996 39.991 125.046 1.00 15.86 228 LEU B O 1
ATOM 3952 N N . ARG B 1 219 ? 58.691 40.712 127.151 1.00 13.32 229 ARG B N 1
ATOM 3953 C CA . ARG B 1 219 ? 59.983 40.255 127.635 1.00 13.23 229 ARG B CA 1
ATOM 3954 C C . ARG B 1 219 ? 59.761 39.167 128.681 1.00 12.56 229 ARG B C 1
ATOM 3955 O O . ARG B 1 219 ? 59.188 39.415 129.728 1.00 14.33 229 ARG B O 1
ATOM 3963 N N . SER B 1 220 ? 60.226 37.965 128.366 1.00 11.17 230 SER B N 1
ATOM 3964 C CA . SER B 1 220 ? 59.929 36.769 129.148 1.00 11.29 230 SER B CA 1
ATOM 3965 C C . SER B 1 220 ? 61.217 36.180 129.699 1.00 12.54 230 SER B C 1
ATOM 3966 O O . SER B 1 220 ? 62.237 36.170 129.020 1.00 12.05 230 SER B O 1
ATOM 3969 N N . ARG B 1 221 ? 61.155 35.680 130.926 1.00 11.77 231 ARG B N 1
ATOM 3970 C CA . ARG B 1 221 ? 62.280 34.978 131.533 1.00 11.48 231 ARG B CA 1
ATOM 3971 C C . ARG B 1 221 ? 61.767 33.687 132.159 1.00 10.57 231 ARG B C 1
ATOM 3972 O O . ARG B 1 221 ? 60.711 33.681 132.794 1.00 13.96 231 ARG B O 1
ATOM 3980 N N . TYR B 1 222 ? 62.520 32.602 131.999 1.00 10.73 232 TYR B N 1
ATOM 3981 C CA . TYR B 1 222 ? 62.175 31.352 132.672 1.00 10.82 232 TYR B CA 1
ATOM 3982 C C . TYR B 1 222 ? 63.411 30.795 133.344 1.00 12.07 232 TYR B C 1
ATOM 3983 O O . TYR B 1 222 ? 64.434 30.643 132.695 1.00 11.68 232 TYR B O 1
ATOM 3992 N N . TRP B 1 223 ? 63.297 30.473 134.625 1.00 10.43 233 TRP B N 1
ATOM 3993 C CA . TRP B 1 223 ? 64.329 29.711 135.308 1.00 9.95 233 TRP B CA 1
ATOM 3994 C C . TRP B 1 223 ? 63.809 28.278 135.447 1.00 11.86 233 TRP B C 1
ATOM 3995 O O . TRP B 1 223 ? 62.896 27.994 136.225 1.00 13.61 233 TRP B O 1
ATOM 4006 N N . ILE B 1 224 ? 64.373 27.399 134.628 1.00 11.44 234 ILE B N 1
ATOM 4007 C CA . ILE B 1 224 ? 63.869 26.045 134.427 1.00 13.36 234 ILE B CA 1
ATOM 4008 C C . ILE B 1 224 ? 64.465 25.085 135.437 1.00 12.51 234 ILE B C 1
ATOM 4009 O O . ILE B 1 224 ? 65.689 25.034 135.597 1.00 11.30 234 ILE B O 1
ATOM 4014 N N . ALA B 1 225 ? 63.598 24.323 136.097 1.00 11.23 235 ALA B N 1
ATOM 4015 C CA . ALA B 1 225 ? 64.033 23.342 137.073 1.00 12.47 235 ALA B CA 1
ATOM 4016 C C . ALA B 1 225 ? 64.863 24.014 138.153 1.00 13.14 235 ALA B C 1
ATOM 4017 O O . ALA B 1 225 ? 65.904 23.497 138.561 1.00 15.47 235 ALA B O 1
ATOM 4019 N N . ASP B 1 226 ? 64.395 25.163 138.637 1.00 15.20 236 ASP B N 1
ATOM 4020 C CA . ASP B 1 226 ? 65.187 25.888 139.614 1.00 15.20 236 ASP B CA 1
ATOM 4021 C C . ASP B 1 226 ? 64.946 25.372 141.025 1.00 18.96 236 ASP B C 1
ATOM 4022 O O . ASP B 1 226 ? 64.053 24.563 141.266 1.00 15.44 236 ASP B O 1
ATOM 4027 N N . ARG B 1 227 ? 65.794 25.826 141.939 1.00 17.48 237 ARG B N 1
ATOM 4028 C CA . ARG B 1 227 ? 65.820 25.312 143.306 1.00 22.92 237 ARG B CA 1
ATOM 4029 C C . ARG B 1 227 ? 64.670 25.877 144.136 1.00 23.37 237 ARG B C 1
ATOM 4030 O O . ARG B 1 227 ? 64.120 25.184 144.997 1.00 20.84 237 ARG B O 1
ATOM 4038 N N . ALA B 1 228 ? 64.287 27.125 143.861 1.00 19.79 238 ALA B N 1
ATOM 4039 C CA . ALA B 1 228 ? 63.272 27.800 144.671 1.00 17.51 238 ALA B CA 1
ATOM 4040 C C . ALA B 1 228 ? 62.584 28.955 143.960 1.00 16.16 238 ALA B C 1
ATOM 4041 O O . ALA B 1 228 ? 63.192 29.662 143.162 1.00 18.06 238 ALA B O 1
ATOM 4043 N N . GLU B 1 229 ? 61.310 29.138 144.269 1.00 15.88 239 GLU B N 1
ATOM 4044 C CA . GLU B 1 229 ? 60.609 30.371 143.934 1.00 19.18 239 GLU B CA 1
ATOM 4045 C C . GLU B 1 229 ? 61.382 31.544 144.536 1.00 14.28 239 GLU B C 1
ATOM 4046 O O . GLU B 1 229 ? 61.903 31.413 145.644 1.00 12.18 239 GLU B O 1
ATOM 4052 N N . PRO B 1 230 ? 61.487 32.676 143.805 1.00 15.73 240 PRO B N 1
ATOM 4053 C CA . PRO B 1 230 ? 62.174 33.850 144.341 1.00 17.85 240 PRO B CA 1
ATOM 4054 C C . PRO B 1 230 ? 61.647 34.231 145.714 1.00 16.40 240 PRO B C 1
ATOM 4055 O O . PRO B 1 230 ? 60.444 34.155 145.955 1.00 16.32 240 PRO B O 1
ATOM 4059 N N . ARG B 1 231 ? 62.559 34.578 146.610 1.00 16.51 241 ARG B N 1
ATOM 4060 C CA . ARG B 1 231 ? 62.210 35.075 147.931 1.00 15.40 241 ARG B CA 1
ATOM 4061 C C . ARG B 1 231 ? 61.529 33.993 148.775 1.00 16.91 241 ARG B C 1
ATOM 4062 O O . ARG B 1 231 ? 60.839 34.290 149.748 1.00 16.75 241 ARG B O 1
ATOM 4070 N N . HIS B 1 232 ? 61.758 32.736 148.400 1.00 15.42 242 HIS B N 1
ATOM 4071 C CA . HIS B 1 232 ? 61.280 31.581 149.155 1.00 13.73 242 HIS B CA 1
ATOM 4072 C C . HIS B 1 232 ? 62.365 30.544 149.334 1.00 14.47 242 HIS B C 1
ATOM 4073 O O . HIS B 1 232 ? 63.332 30.500 148.567 1.00 15.80 242 HIS B O 1
ATOM 4080 N N . ASP B 1 233 ? 62.188 29.706 150.352 1.00 15.01 243 ASP B N 1
ATOM 4081 C CA . ASP B 1 233 ? 62.958 28.481 150.506 1.00 15.75 243 ASP B CA 1
ATOM 4082 C C . ASP B 1 233 ? 62.519 27.489 149.445 1.00 16.57 243 ASP B C 1
ATOM 4083 O O . ASP B 1 233 ? 61.393 27.576 148.971 1.00 15.22 243 ASP B O 1
ATOM 4088 N N . PRO B 1 234 ? 63.388 26.533 149.089 1.00 14.97 244 PRO B N 1
ATOM 4089 C CA . PRO B 1 234 ? 62.891 25.379 148.333 1.00 17.20 244 PRO B CA 1
ATOM 4090 C C . PRO B 1 234 ? 61.775 24.694 149.111 1.00 17.70 244 PRO B C 1
ATOM 4091 O O . PRO B 1 234 ? 61.786 24.736 150.337 1.00 16.68 244 PRO B O 1
ATOM 4095 N N . VAL B 1 235 ? 60.820 24.080 148.425 1.00 14.39 245 VAL B N 1
ATOM 4096 C CA . VAL B 1 235 ? 59.721 23.438 149.123 1.00 16.30 245 VAL B CA 1
ATOM 4097 C C . VAL B 1 235 ? 60.226 22.130 149.750 1.00 16.53 245 VAL B C 1
ATOM 4098 O O . VAL B 1 235 ? 60.754 21.238 149.063 1.00 16.34 245 VAL B O 1
ATOM 4102 N N . ALA B 1 236 ? 60.095 22.027 151.072 1.00 18.42 246 ALA B N 1
ATOM 4103 C CA . ALA B 1 236 ? 60.629 20.863 151.761 1.00 15.28 246 ALA B CA 1
ATOM 4104 C C . ALA B 1 236 ? 59.835 19.619 151.347 1.00 15.45 246 ALA B C 1
ATOM 4105 O O . ALA B 1 236 ? 58.617 19.674 151.168 1.00 14.84 246 ALA B O 1
ATOM 4107 N N . GLY B 1 237 ? 60.520 18.499 151.190 1.00 13.91 247 GLY B N 1
ATOM 4108 C CA . GLY B 1 237 ? 59.837 17.266 150.842 1.00 14.44 247 GLY B CA 1
ATOM 4109 C C . GLY B 1 237 ? 59.583 17.057 149.355 1.00 17.86 247 GLY B C 1
ATOM 4110 O O . GLY B 1 237 ? 59.121 15.992 148.942 1.00 17.99 247 GLY B O 1
ATOM 4111 N N . ILE B 1 238 ? 59.859 18.078 148.550 1.00 15.65 248 ILE B N 1
ATOM 4112 C CA . ILE B 1 238 ? 59.717 17.955 147.099 1.00 16.11 248 ILE B CA 1
ATOM 4113 C C . ILE B 1 238 ? 61.094 18.081 146.443 1.00 14.78 248 ILE B C 1
ATOM 4114 O O . ILE B 1 238 ? 61.823 19.032 146.715 1.00 19.55 248 ILE B O 1
ATOM 4119 N N . ALA B 1 239 ? 61.451 17.136 145.587 1.00 15.93 249 ALA B N 1
ATOM 4120 C CA . ALA B 1 239 ? 62.774 17.142 144.967 1.00 20.32 249 ALA B CA 1
ATOM 4121 C C . ALA B 1 239 ? 62.869 18.219 143.887 1.00 17.18 249 ALA B C 1
ATOM 4122 O O . ALA B 1 239 ? 61.851 18.599 143.307 1.00 17.30 249 ALA B O 1
ATOM 4124 N N . GLN B 1 240 ? 64.078 18.729 143.648 1.00 17.80 250 GLN B N 1
ATOM 4125 C CA . GLN B 1 240 ? 64.335 19.582 142.484 1.00 18.01 250 GLN B CA 1
ATOM 4126 C C . GLN B 1 240 ? 64.142 18.738 141.217 1.00 18.71 250 GLN B C 1
ATOM 4127 O O . GLN B 1 240 ? 64.478 17.552 141.207 1.00 15.42 250 GLN B O 1
ATOM 4133 N N . LEU B 1 241 ? 63.621 19.337 140.148 1.00 13.29 251 LEU B N 1
ATOM 4134 C CA . LEU B 1 241 ? 63.341 18.573 138.931 1.00 15.33 251 LEU B CA 1
ATOM 4135 C C . LEU B 1 241 ? 64.629 18.000 138.325 1.00 17.73 251 LEU B C 1
ATOM 4136 O O . LEU B 1 241 ? 64.608 16.994 137.618 1.00 18.83 251 LEU B O 1
ATOM 4141 N N . THR B 1 242 ? 65.752 18.639 138.627 1.00 16.19 252 THR B N 1
ATOM 4142 C CA . THR B 1 242 ? 67.053 18.176 138.159 1.00 20.80 252 THR B CA 1
ATOM 4143 C C . THR B 1 242 ? 67.427 16.791 138.675 1.00 19.90 252 THR B C 1
ATOM 4144 O O . THR B 1 242 ? 68.376 16.193 138.172 1.00 24.23 252 THR B O 1
ATOM 4148 N N . THR B 1 243 ? 66.700 16.290 139.678 1.00 19.63 253 THR B N 1
ATOM 4149 C CA . THR B 1 243 ? 66.958 14.944 140.214 1.00 19.16 253 THR B CA 1
ATOM 4150 C C . THR B 1 243 ? 66.327 13.839 139.382 1.00 23.27 253 THR B C 1
ATOM 4151 O O . THR B 1 243 ? 66.611 12.660 139.586 1.00 24.55 253 THR B O 1
ATOM 4155 N N . VAL B 1 244 ? 65.463 14.211 138.446 1.00 20.14 254 VAL B N 1
ATOM 4156 C CA . VAL B 1 244 ? 64.778 13.228 137.620 1.00 17.60 254 VAL B CA 1
ATOM 4157 C C . VAL B 1 244 ? 65.724 12.629 136.592 1.00 26.58 254 VAL B C 1
ATOM 4158 O O . VAL B 1 244 ? 66.354 13.360 135.832 1.00 22.17 254 VAL B O 1
ATOM 4162 N N . PRO B 1 245 ? 65.837 11.289 136.573 1.00 28.96 255 PRO B N 1
ATOM 4163 C CA . PRO B 1 245 ? 66.754 10.655 135.624 1.00 28.74 255 PRO B CA 1
ATOM 4164 C C . PRO B 1 245 ? 66.409 11.025 134.187 1.00 21.96 255 PRO B C 1
ATOM 4165 O O . PRO B 1 245 ? 65.248 10.949 133.796 1.00 24.03 255 PRO B O 1
ATOM 4169 N N . GLY B 1 246 ? 67.413 11.434 133.419 1.00 28.08 256 GLY B N 1
ATOM 4170 C CA . GLY B 1 246 ? 67.204 11.753 132.023 1.00 24.46 256 GLY B CA 1
ATOM 4171 C C . GLY B 1 246 ? 66.708 13.167 131.777 1.00 25.62 256 GLY B C 1
ATOM 4172 O O . GLY B 1 246 ? 66.601 13.586 130.629 1.00 27.25 256 GLY B O 1
ATOM 4173 N N . PHE B 1 247 ? 66.381 13.906 132.834 1.00 22.64 257 PHE B N 1
ATOM 4174 C CA . PHE B 1 247 ? 65.974 15.301 132.635 1.00 20.01 257 PHE B CA 1
ATOM 4175 C C . PHE B 1 247 ? 67.179 16.201 132.416 1.00 19.89 257 PHE B C 1
ATOM 4176 O O . PHE B 1 247 ? 68.121 16.185 133.204 1.00 20.10 257 PHE B O 1
ATOM 4184 N N . SER B 1 248 ? 67.123 17.007 131.357 1.00 14.94 258 SER B N 1
ATOM 4185 C CA . SER B 1 248 ? 68.149 17.980 131.055 1.00 11.90 258 SER B CA 1
ATOM 4186 C C . SER B 1 248 ? 67.579 19.389 131.096 1.00 12.85 258 SER B C 1
ATOM 4187 O O . SER B 1 248 ? 66.724 19.724 130.279 1.00 13.62 258 SER B O 1
ATOM 4190 N N . GLY B 1 249 ? 68.036 20.202 132.040 1.00 13.35 259 GLY B N 1
ATOM 4191 C CA . GLY B 1 249 ? 67.580 21.574 132.143 1.00 15.83 259 GLY B CA 1
ATOM 4192 C C . GLY B 1 249 ? 68.020 22.411 130.956 1.00 12.45 259 GLY B C 1
ATOM 4193 O O . GLY B 1 249 ? 67.320 23.329 130.532 1.00 13.65 259 GLY B O 1
ATOM 4194 N N . GLU B 1 250 ? 69.192 22.097 130.427 1.00 10.95 260 GLU B N 1
ATOM 4195 C CA . GLU B 1 250 ? 69.689 22.761 129.231 1.00 10.28 260 GLU B CA 1
ATOM 4196 C C . GLU B 1 250 ? 68.780 22.510 128.023 1.00 10.70 260 GLU B C 1
ATOM 4197 O O . GLU B 1 250 ? 68.369 23.447 127.329 1.00 12.37 260 GLU B O 1
ATOM 4203 N N . ARG B 1 251 ? 68.492 21.243 127.765 1.00 11.49 261 ARG B N 1
ATOM 4204 C CA . ARG B 1 251 ? 67.604 20.891 126.665 1.00 10.54 261 ARG B CA 1
ATOM 4205 C C . ARG B 1 251 ? 66.215 21.457 126.900 1.00 10.53 261 ARG B C 1
ATOM 4206 O O . ARG B 1 251 ? 65.576 21.939 125.970 1.00 11.07 261 ARG B O 1
ATOM 4214 N N . GLN B 1 252 ? 65.744 21.403 128.141 1.00 9.47 262 GLN B N 1
ATOM 4215 C CA . GLN B 1 252 ? 64.388 21.900 128.391 1.00 12.68 262 GLN B CA 1
ATOM 4216 C C . GLN B 1 252 ? 64.337 23.414 128.175 1.00 9.37 262 GLN B C 1
ATOM 4217 O O . GLN B 1 252 ? 63.338 23.932 127.677 1.00 10.45 262 GLN B O 1
ATOM 4223 N N . ALA B 1 253 ? 65.411 24.123 128.508 1.00 8.83 263 ALA B N 1
ATOM 4224 C CA . ALA B 1 253 ? 65.471 25.574 128.272 1.00 11.25 263 ALA B CA 1
ATOM 4225 C C . ALA B 1 253 ? 65.429 25.872 126.780 1.00 10.79 263 ALA B C 1
ATOM 4226 O O . ALA B 1 253 ? 64.846 26.867 126.340 1.00 8.79 263 ALA B O 1
ATOM 4228 N N . TYR B 1 254 ? 66.068 25.016 125.993 1.00 8.79 264 TYR B N 1
ATOM 4229 C CA . TYR B 1 254 ? 66.025 25.197 124.555 1.00 9.04 264 TYR B CA 1
ATOM 4230 C C . TYR B 1 254 ? 64.605 24.974 124.046 1.00 10.12 264 TYR B C 1
ATOM 4231 O O . TYR B 1 254 ? 64.109 25.735 123.223 1.00 8.96 264 TYR B O 1
ATOM 4240 N N . GLU B 1 255 ? 63.946 23.934 124.541 1.00 9.94 265 GLU B N 1
ATOM 4241 C CA . GLU B 1 255 ? 62.563 23.695 124.143 1.00 9.36 265 GLU B CA 1
ATOM 4242 C C . GLU B 1 255 ? 61.691 24.881 124.498 1.00 11.24 265 GLU B C 1
ATOM 4243 O O . GLU B 1 255 ? 60.817 25.257 123.728 1.00 10.78 265 GLU B O 1
ATOM 4249 N N . GLN B 1 256 ? 61.906 25.439 125.684 1.00 9.47 266 GLN B N 1
ATOM 4250 C CA . GLN B 1 256 ? 61.092 26.556 126.131 1.00 10.74 266 GLN B CA 1
ATOM 4251 C C . GLN B 1 256 ? 61.355 27.799 125.274 1.00 12.49 266 GLN B C 1
ATOM 4252 O O . GLN B 1 256 ? 60.434 28.570 124.999 1.00 10.00 266 GLN B O 1
ATOM 4258 N N . LEU B 1 257 ? 62.605 28.005 124.873 1.00 8.39 267 LEU B N 1
ATOM 4259 C CA . LEU B 1 257 ? 62.924 29.105 123.947 1.00 8.44 267 LEU B CA 1
ATOM 4260 C C . LEU B 1 257 ? 62.143 28.953 122.635 1.00 11.67 267 LEU B C 1
ATOM 4261 O O . LEU B 1 257 ? 61.447 29.875 122.201 1.00 10.21 267 LEU B O 1
ATOM 4266 N N . VAL B 1 258 ? 62.278 27.790 121.998 1.00 9.56 268 VAL B N 1
ATOM 4267 C CA . VAL B 1 258 ? 61.537 27.500 120.764 1.00 10.99 268 VAL B CA 1
ATOM 4268 C C . VAL B 1 258 ? 60.029 27.680 120.970 1.00 12.36 268 VAL B C 1
ATOM 4269 O O . VAL B 1 258 ? 59.355 28.322 120.158 1.00 12.54 268 VAL B O 1
ATOM 4273 N N . HIS B 1 259 ? 59.514 27.141 122.075 1.00 11.24 269 HIS B N 1
ATOM 4274 C CA . HIS B 1 259 ? 58.093 27.180 122.411 1.00 13.48 269 HIS B CA 1
ATOM 4275 C C . HIS B 1 259 ? 57.569 28.621 122.572 1.00 13.05 269 HIS B C 1
ATOM 4276 O O . HIS B 1 259 ? 56.553 28.998 121.963 1.00 12.46 269 HIS B O 1
ATOM 4283 N N . ASP B 1 260 ? 58.287 29.419 123.360 1.00 10.37 270 ASP B N 1
ATOM 4284 C CA . ASP B 1 260 ? 57.920 30.812 123.621 1.00 11.85 270 ASP B CA 1
ATOM 4285 C C . ASP B 1 260 ? 57.896 31.616 122.322 1.00 13.43 270 ASP B C 1
ATOM 4286 O O . ASP B 1 260 ? 56.905 32.291 121.992 1.00 13.26 270 ASP B O 1
ATOM 4291 N N . GLN B 1 261 ? 58.995 31.545 121.580 1.00 12.96 271 GLN B N 1
ATOM 4292 C CA . GLN B 1 261 ? 59.089 32.284 120.330 1.00 10.82 271 GLN B CA 1
ATOM 4293 C C . GLN B 1 261 ? 58.000 31.840 119.348 1.00 13.78 271 GLN B C 1
ATOM 4294 O O . GLN B 1 261 ? 57.404 32.666 118.647 1.00 14.57 271 GLN B O 1
ATOM 4300 N N . THR B 1 262 ? 57.720 30.544 119.308 1.00 10.45 272 THR B N 1
ATOM 4301 C CA . THR B 1 262 ? 56.700 30.049 118.389 1.00 10.14 272 THR B CA 1
ATOM 4302 C C . THR B 1 262 ? 55.307 30.584 118.741 1.00 11.38 272 THR B C 1
ATOM 4303 O O . THR B 1 262 ? 54.633 31.180 117.894 1.00 13.36 272 THR B O 1
ATOM 4307 N N . GLU B 1 263 ? 54.871 30.382 119.981 1.00 11.44 273 GLU B N 1
ATOM 4308 C CA . GLU B 1 263 ? 53.487 30.681 120.338 1.00 13.57 273 GLU B CA 1
ATOM 4309 C C . GLU B 1 263 ? 53.236 32.171 120.571 1.00 12.90 273 GLU B C 1
ATOM 4310 O O . GLU B 1 263 ? 52.165 32.693 120.254 1.00 12.90 273 GLU B O 1
ATOM 4316 N N . PHE B 1 264 ? 54.214 32.883 121.104 1.00 14.26 274 PHE B N 1
ATOM 4317 C CA . PHE B 1 264 ? 53.960 34.304 121.332 1.00 13.07 274 PHE B CA 1
ATOM 4318 C C . PHE B 1 264 ? 54.067 35.095 120.038 1.00 12.89 274 PHE B C 1
ATOM 4319 O O . PHE B 1 264 ? 53.338 36.073 119.855 1.00 15.83 274 PHE B O 1
ATOM 4327 N N . ASN B 1 265 ? 54.929 34.680 119.111 1.00 13.02 275 ASN B N 1
ATOM 4328 C CA . ASN B 1 265 ? 54.862 35.313 117.798 1.00 13.76 275 ASN B CA 1
ATOM 4329 C C . ASN B 1 265 ? 53.547 34.947 117.120 1.00 17.60 275 ASN B C 1
ATOM 4330 O O . ASN B 1 265 ? 52.978 35.754 116.373 1.00 18.21 275 ASN B O 1
ATOM 4335 N N . HIS B 1 266 ? 53.056 33.739 117.377 1.00 13.73 276 HIS B N 1
ATOM 4336 C CA . HIS B 1 266 ? 51.789 33.346 116.793 1.00 15.94 276 HIS B CA 1
ATOM 4337 C C . HIS B 1 266 ? 50.677 34.226 117.361 1.00 17.01 276 HIS B C 1
ATOM 4338 O O . HIS B 1 266 ? 49.868 34.766 116.616 1.00 15.12 276 HIS B O 1
ATOM 4345 N N . LEU B 1 267 ? 50.653 34.363 118.679 1.00 13.93 277 LEU B N 1
ATOM 4346 C CA . LEU B 1 267 ? 49.654 35.210 119.328 1.00 13.18 277 LEU B CA 1
ATOM 4347 C C . LEU B 1 267 ? 49.702 36.638 118.781 1.00 17.04 277 LEU B C 1
ATOM 4348 O O . LEU B 1 267 ? 48.656 37.263 118.601 1.00 18.08 277 LEU B O 1
ATOM 4353 N N . ALA B 1 268 ? 50.907 37.154 118.514 1.00 13.95 278 ALA B N 1
ATOM 4354 C CA . ALA B 1 268 ? 51.046 38.531 118.027 1.00 18.48 278 ALA B CA 1
ATOM 4355 C C . ALA B 1 268 ? 50.359 38.740 116.679 1.00 19.24 278 ALA B C 1
ATOM 4356 O O . ALA B 1 268 ? 50.028 39.875 116.309 1.00 18.65 278 ALA B O 1
ATOM 4358 N N . THR B 1 269 ? 50.120 37.656 115.948 1.00 17.28 279 THR B N 1
ATOM 4359 C CA . THR B 1 269 ? 49.541 37.796 114.613 1.00 17.41 279 THR B CA 1
ATOM 4360 C C . THR B 1 269 ? 48.016 37.950 114.660 1.00 20.18 279 THR B C 1
ATOM 4361 O O . THR B 1 269 ? 47.415 38.375 113.676 1.00 23.33 279 THR B O 1
ATOM 4365 N N . PHE B 1 270 ? 47.377 37.611 115.780 1.00 17.60 280 PHE B N 1
ATOM 4366 C CA . PHE B 1 270 ? 45.923 37.776 115.844 1.00 18.78 280 PHE B CA 1
ATOM 4367 C C . PHE B 1 270 ? 45.388 38.413 117.128 1.00 19.42 280 PHE B C 1
ATOM 4368 O O . PHE B 1 270 ? 44.167 38.575 117.265 1.00 19.88 280 PHE B O 1
ATOM 4376 N N . LEU B 1 271 ? 46.263 38.761 118.073 1.00 17.12 281 LEU B N 1
ATOM 4377 C CA . LEU B 1 271 ? 45.776 39.292 119.344 1.00 18.08 281 LEU B CA 1
ATOM 4378 C C . LEU B 1 271 ? 44.944 40.582 119.166 1.00 18.60 281 LEU B C 1
ATOM 4379 O O . LEU B 1 271 ? 43.864 40.683 119.742 1.00 17.96 281 LEU B O 1
ATOM 4384 N N . PRO B 1 272 ? 45.437 41.573 118.395 1.00 19.77 282 PRO B N 1
ATOM 4385 C CA . PRO B 1 272 ? 44.548 42.741 118.280 1.00 20.25 282 PRO B CA 1
ATOM 4386 C C . PRO B 1 272 ? 43.164 42.409 117.708 1.00 21.41 282 PRO B C 1
ATOM 4387 O O . PRO B 1 272 ? 42.173 42.896 118.246 1.00 24.65 282 PRO B O 1
ATOM 4391 N N . ASP B 1 273 ? 43.096 41.568 116.677 1.00 17.99 283 ASP B N 1
ATOM 4392 C CA . ASP B 1 273 ? 41.812 41.201 116.085 1.00 24.48 283 ASP B CA 1
ATOM 4393 C C . ASP B 1 273 ? 40.890 40.430 117.038 1.00 25.02 283 ASP B C 1
ATOM 4394 O O . ASP B 1 273 ? 39.715 40.766 117.169 1.00 23.18 283 ASP B O 1
ATOM 4399 N N . ILE B 1 274 ? 41.404 39.402 117.711 1.00 21.27 284 ILE B N 1
ATOM 4400 C CA . ILE B 1 274 ? 40.527 38.587 118.541 1.00 19.05 284 ILE B CA 1
ATOM 4401 C C . ILE B 1 274 ? 40.061 39.389 119.779 1.00 16.73 284 ILE B C 1
ATOM 4402 O O . ILE B 1 274 ? 38.984 39.136 120.320 1.00 19.74 284 ILE B O 1
ATOM 4407 N N . TYR B 1 275 ? 40.867 40.360 120.198 1.00 18.78 285 TYR B N 1
ATOM 4408 C CA . TYR B 1 275 ? 40.507 41.265 121.284 1.00 20.03 285 TYR B CA 1
ATOM 4409 C C . TYR B 1 275 ? 39.358 42.164 120.825 1.00 21.45 285 TYR B C 1
ATOM 4410 O O . TYR B 1 275 ? 38.398 42.391 121.562 1.00 21.15 285 TYR B O 1
ATOM 4419 N N . GLN B 1 276 ? 39.453 42.663 119.599 1.00 24.92 286 GLN B N 1
ATOM 4420 C CA . GLN B 1 276 ? 38.365 43.466 119.032 1.00 26.39 286 GLN B CA 1
ATOM 4421 C C . GLN B 1 276 ? 37.062 42.671 118.969 1.00 27.23 286 GLN B C 1
ATOM 4422 O O . GLN B 1 276 ? 35.994 43.196 119.319 1.00 26.95 286 GLN B O 1
ATOM 4428 N N . GLU B 1 277 ? 37.138 41.412 118.535 1.00 22.17 287 GLU B N 1
ATOM 4429 C CA . GLU B 1 277 ? 35.933 40.600 118.418 1.00 23.81 287 GLU B CA 1
ATOM 4430 C C . GLU B 1 277 ? 35.387 40.176 119.774 1.00 24.74 287 GLU B C 1
ATOM 4431 O O . GLU B 1 277 ? 34.189 40.274 120.000 1.00 26.16 287 GLU B O 1
ATOM 4437 N N . PHE B 1 278 ? 36.259 39.715 120.677 1.00 24.45 288 PHE B N 1
ATOM 4438 C CA . PHE B 1 278 ? 35.796 39.058 121.901 1.00 22.40 288 PHE B CA 1
ATOM 4439 C C . PHE B 1 278 ? 36.124 39.762 123.215 1.00 19.25 288 PHE B C 1
ATOM 4440 O O . PHE B 1 278 ? 35.663 39.333 124.273 1.00 24.13 288 PHE B O 1
ATOM 4448 N N . GLY B 1 279 ? 36.916 40.828 123.167 1.00 22.95 289 GLY B N 1
ATOM 4449 C CA . GLY B 1 279 ? 37.269 41.530 124.386 1.00 20.55 289 GLY B CA 1
ATOM 4450 C C . GLY B 1 279 ? 36.184 42.503 124.798 1.00 26.66 289 GLY B C 1
ATOM 4451 O O . GLY B 1 279 ? 35.072 42.429 124.273 1.00 26.67 289 GLY B O 1
ATOM 4452 N N . VAL C 1 1 ? 33.129 6.193 87.569 1.00 27.61 11 VAL C N 1
ATOM 4453 C CA . VAL C 1 1 ? 33.936 5.235 86.823 1.00 31.37 11 VAL C CA 1
ATOM 4454 C C . VAL C 1 1 ? 33.982 3.895 87.564 1.00 35.25 11 VAL C C 1
ATOM 4455 O O . VAL C 1 1 ? 34.103 3.864 88.790 1.00 36.85 11 VAL C O 1
ATOM 4459 N N . HIS C 1 2 ? 33.886 2.794 86.821 1.00 26.89 12 HIS C N 1
ATOM 4460 C CA . HIS C 1 2 ? 33.743 1.466 87.423 1.00 24.05 12 HIS C CA 1
ATOM 4461 C C . HIS C 1 2 ? 34.637 0.445 86.732 1.00 27.31 12 HIS C C 1
ATOM 4462 O O . HIS C 1 2 ? 34.605 0.315 85.511 1.00 24.44 12 HIS C O 1
ATOM 4469 N N . PRO C 1 3 ? 35.434 -0.290 87.515 1.00 21.45 13 PRO C N 1
ATOM 4470 C CA . PRO C 1 3 ? 36.342 -1.283 86.933 1.00 20.56 13 PRO C CA 1
ATOM 4471 C C . PRO C 1 3 ? 35.611 -2.435 86.255 1.00 19.70 13 PRO C C 1
ATOM 4472 O O . PRO C 1 3 ? 34.539 -2.854 86.696 1.00 22.38 13 PRO C O 1
ATOM 4476 N N . ILE C 1 4 ? 36.196 -2.930 85.174 1.00 20.82 14 ILE C N 1
ATOM 4477 C CA . ILE C 1 4 ? 35.666 -4.098 84.488 1.00 20.84 14 ILE C CA 1
ATOM 4478 C C . ILE C 1 4 ? 35.578 -5.276 85.462 1.00 19.05 14 ILE C C 1
ATOM 4479 O O . ILE C 1 4 ? 36.497 -5.505 86.251 1.00 19.95 14 ILE C O 1
ATOM 4484 N N . THR C 1 5 ? 34.477 -6.018 85.407 1.00 20.82 15 THR C N 1
ATOM 4485 C CA . THR C 1 5 ? 34.291 -7.148 86.305 1.00 18.79 15 THR C CA 1
ATOM 4486 C C . THR C 1 5 ? 34.368 -8.472 85.573 1.00 19.97 15 THR C C 1
ATOM 4487 O O . THR C 1 5 ? 34.027 -9.511 86.134 1.00 18.71 15 THR C O 1
ATOM 4491 N N . TYR C 1 6 ? 34.803 -8.438 84.314 1.00 17.53 16 TYR C N 1
ATOM 4492 C CA . TYR C 1 6 ? 34.812 -9.644 83.503 1.00 19.21 16 TYR C CA 1
ATOM 4493 C C . TYR C 1 6 ? 36.007 -9.701 82.548 1.00 22.10 16 TYR C C 1
ATOM 4494 O O . TYR C 1 6 ? 36.117 -8.878 81.641 1.00 21.39 16 TYR C O 1
ATOM 4503 N N . TYR C 1 7 ? 36.870 -10.696 82.747 1.00 20.83 17 TYR C N 1
ATOM 4504 C CA . TYR C 1 7 ? 38.087 -10.891 81.956 1.00 18.75 17 TYR C CA 1
ATOM 4505 C C . TYR C 1 7 ? 38.134 -12.308 81.409 1.00 22.47 17 TYR C C 1
ATOM 4506 O O . TYR C 1 7 ? 38.468 -13.232 82.149 1.00 19.57 17 TYR C O 1
ATOM 4515 N N . PRO C 1 8 ? 37.810 -12.484 80.117 1.00 20.26 18 PRO C N 1
ATOM 4516 C CA . PRO C 1 8 ? 37.849 -13.827 79.530 1.00 23.97 18 PRO C CA 1
ATOM 4517 C C . PRO C 1 8 ? 39.182 -14.518 79.858 1.00 19.44 18 PRO C C 1
ATOM 4518 O O . PRO C 1 8 ? 40.201 -13.840 79.980 1.00 21.41 18 PRO C O 1
ATOM 4522 N N . VAL C 1 9 ? 39.166 -15.829 80.024 1.00 23.36 19 VAL C N 1
ATOM 4523 C CA . VAL C 1 9 ? 40.315 -16.512 80.599 1.00 23.54 19 VAL C CA 1
ATOM 4524 C C . VAL C 1 9 ? 41.568 -16.405 79.719 1.00 24.76 19 VAL C C 1
ATOM 4525 O O . VAL C 1 9 ? 42.679 -16.279 80.234 1.00 23.34 19 VAL C O 1
ATOM 4529 N N . ASP C 1 10 ? 41.399 -16.433 78.402 1.00 23.65 20 ASP C N 1
ATOM 4530 C CA . ASP C 1 10 ? 42.551 -16.262 77.512 1.00 25.01 20 ASP C CA 1
ATOM 4531 C C . ASP C 1 10 ? 43.201 -14.896 77.714 1.00 24.30 20 ASP C C 1
ATOM 4532 O O . ASP C 1 10 ? 44.422 -14.773 77.662 1.00 29.13 20 ASP C O 1
ATOM 4537 N N . THR C 1 11 ? 42.389 -13.871 77.952 1.00 22.31 21 THR C N 1
ATOM 4538 C CA . THR C 1 11 ? 42.928 -12.519 78.100 1.00 20.00 21 THR C CA 1
ATOM 4539 C C . THR C 1 11 ? 43.642 -12.374 79.429 1.00 23.04 21 THR C C 1
ATOM 4540 O O . THR C 1 11 ? 44.468 -11.468 79.605 1.00 24.28 21 THR C O 1
ATOM 4544 N N . GLN C 1 12 ? 43.320 -13.253 80.373 1.00 23.02 22 GLN C N 1
ATOM 4545 C CA . GLN C 1 12 ? 44.030 -13.231 81.639 1.00 25.57 22 GLN C CA 1
ATOM 4546 C C . GLN C 1 12 ? 45.478 -13.634 81.372 1.00 28.09 22 GLN C C 1
ATOM 4547 O O . GLN C 1 12 ? 46.413 -13.011 81.880 1.00 25.88 22 GLN C O 1
ATOM 4553 N N . ARG C 1 13 ? 45.665 -14.657 80.538 1.00 28.99 23 ARG C N 1
ATOM 4554 C CA . ARG C 1 13 ? 47.015 -15.040 80.135 1.00 28.74 23 ARG C CA 1
ATOM 4555 C C . ARG C 1 13 ? 47.665 -13.956 79.280 1.00 25.96 23 ARG C C 1
ATOM 4556 O O . ARG C 1 13 ? 48.859 -13.696 79.417 1.00 24.05 23 ARG C O 1
ATOM 4564 N N . LEU C 1 14 ? 46.891 -13.310 78.408 1.00 25.09 24 LEU C N 1
ATOM 4565 C CA . LEU C 1 14 ? 47.488 -12.378 77.450 1.00 25.21 24 LEU C CA 1
ATOM 4566 C C . LEU C 1 14 ? 47.993 -11.112 78.131 1.00 24.92 24 LEU C C 1
ATOM 4567 O O . LEU C 1 14 ? 49.021 -10.571 77.735 1.00 21.40 24 LEU C O 1
ATOM 4572 N N . VAL C 1 15 ? 47.298 -10.645 79.164 1.00 19.53 25 VAL C N 1
ATOM 4573 C CA . VAL C 1 15 ? 47.716 -9.393 79.793 1.00 18.87 25 VAL C CA 1
ATOM 4574 C C . VAL C 1 15 ? 49.067 -9.625 80.480 1.00 26.80 25 VAL C C 1
ATOM 4575 O O . VAL C 1 15 ? 49.873 -8.702 80.605 1.00 27.25 25 VAL C O 1
ATOM 4579 N N . ARG C 1 16 ? 49.326 -10.873 80.867 1.00 24.80 26 ARG C N 1
ATOM 4580 C CA . ARG C 1 16 ? 50.607 -11.243 81.480 1.00 30.19 26 ARG C CA 1
ATOM 4581 C C . ARG C 1 16 ? 51.740 -11.289 80.471 1.00 27.10 26 ARG C C 1
ATOM 4582 O O . ARG C 1 16 ? 52.803 -10.718 80.694 1.00 30.81 26 ARG C O 1
ATOM 4590 N N . SER C 1 17 ? 51.523 -12.011 79.377 1.00 23.76 27 SER C N 1
ATOM 4591 C CA . SER C 1 17 ? 52.548 -12.117 78.349 1.00 28.14 27 SER C CA 1
ATOM 4592 C C . SER C 1 17 ? 52.836 -10.738 77.775 1.00 26.78 27 SER C C 1
ATOM 4593 O O . SER C 1 17 ? 53.983 -10.429 77.440 1.00 29.16 27 SER C O 1
ATOM 4596 N N . ASN C 1 18 ? 51.801 -9.904 77.683 1.00 23.96 28 ASN C N 1
ATOM 4597 C CA . ASN C 1 18 ? 51.985 -8.526 77.240 1.00 27.81 28 ASN C CA 1
ATOM 4598 C C . ASN C 1 18 ? 52.853 -7.758 78.227 1.00 25.45 28 ASN C C 1
ATOM 4599 O O . ASN C 1 18 ? 53.736 -6.982 77.837 1.00 27.83 28 ASN C O 1
ATOM 4604 N N . ALA C 1 19 ? 52.603 -7.997 79.506 1.00 25.76 29 ALA C N 1
ATOM 4605 C CA . ALA C 1 19 ? 53.370 -7.368 80.581 1.00 31.58 29 ALA C CA 1
ATOM 4606 C C . ALA C 1 19 ? 54.859 -7.701 80.504 1.00 29.47 29 ALA C C 1
ATOM 4607 O O . ALA C 1 19 ? 55.707 -6.821 80.679 1.00 31.38 29 ALA C O 1
ATOM 4609 N N . GLU C 1 20 ? 55.170 -8.969 80.249 1.00 28.50 30 GLU C N 1
ATOM 4610 C CA . GLU C 1 20 ? 56.557 -9.410 80.107 1.00 35.68 30 GLU C CA 1
ATOM 4611 C C . GLU C 1 20 ? 57.215 -8.829 78.859 1.00 34.88 30 GLU C C 1
ATOM 4612 O O . GLU C 1 20 ? 58.328 -8.302 78.924 1.00 37.36 30 GLU C O 1
ATOM 4618 N N . ARG C 1 21 ? 56.520 -8.931 77.731 1.00 32.22 31 ARG C N 1
ATOM 4619 C CA . ARG C 1 21 ? 57.013 -8.468 76.434 1.00 31.51 31 ARG C CA 1
ATOM 4620 C C . ARG C 1 21 ? 57.429 -7.006 76.388 1.00 32.16 31 ARG C C 1
ATOM 4621 O O . ARG C 1 21 ? 58.329 -6.621 75.639 1.00 30.06 31 ARG C O 1
ATOM 4629 N N . ILE C 1 22 ? 56.750 -6.183 77.168 1.00 28.95 32 ILE C N 1
ATOM 4630 C CA . ILE C 1 22 ? 56.915 -4.751 77.046 1.00 32.41 32 ILE C CA 1
ATOM 4631 C C . ILE C 1 22 ? 57.960 -4.193 78.010 1.00 30.76 32 ILE C C 1
ATOM 4632 O O . ILE C 1 22 ? 58.331 -3.029 77.894 1.00 31.78 32 ILE C O 1
ATOM 4637 N N . ARG C 1 23 ? 58.441 -5.033 78.934 1.00 35.32 33 ARG C N 1
ATOM 4638 C CA . ARG C 1 23 ? 59.245 -4.588 80.089 1.00 38.06 33 ARG C CA 1
ATOM 4639 C C . ARG C 1 23 ? 60.249 -3.472 79.841 1.00 43.22 33 ARG C C 1
ATOM 4640 O O . ARG C 1 23 ? 60.254 -2.456 80.539 1.00 44.69 33 ARG C O 1
ATOM 4648 N N . HIS C 1 24 ? 61.129 -3.676 78.870 1.00 39.37 34 HIS C N 1
ATOM 4649 C CA . HIS C 1 24 ? 62.248 -2.763 78.707 1.00 38.57 34 HIS C CA 1
ATOM 4650 C C . HIS C 1 24 ? 62.087 -1.914 77.457 1.00 40.50 34 HIS C C 1
ATOM 4651 O O . HIS C 1 24 ? 63.064 -1.409 76.893 1.00 39.43 34 HIS C O 1
ATOM 4658 N N . LYS C 1 25 ? 60.837 -1.756 77.033 1.00 36.75 35 LYS C N 1
ATOM 4659 C CA . LYS C 1 25 ? 60.501 -0.801 75.987 1.00 35.92 35 LYS C CA 1
ATOM 4660 C C . LYS C 1 25 ? 60.507 0.615 76.567 1.00 33.92 35 LYS C C 1
ATOM 4661 O O . LYS C 1 25 ? 6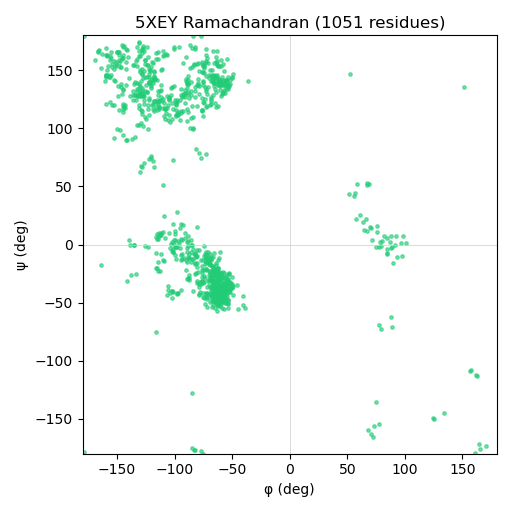0.220 0.813 77.751 1.00 26.94 35 LYS C O 1
ATOM 4667 N N . PRO C 1 26 ? 60.869 1.603 75.740 1.00 33.78 36 PRO C N 1
ATOM 4668 C CA . PRO C 1 26 ? 60.872 3.007 76.162 1.00 36.50 36 PRO C CA 1
ATOM 4669 C C . PRO C 1 26 ? 59.540 3.433 76.766 1.00 34.74 36 PRO C C 1
ATOM 4670 O O . PRO C 1 26 ? 59.533 4.169 77.753 1.00 33.85 36 PRO C O 1
ATOM 4674 N N . TYR C 1 27 ? 58.442 2.953 76.176 1.00 30.35 37 TYR C N 1
ATOM 4675 C CA . TYR C 1 27 ? 57.083 3.337 76.565 1.00 28.86 37 TYR C CA 1
ATOM 4676 C C . TYR C 1 27 ? 56.451 2.352 77.551 1.00 33.56 37 TYR C C 1
ATOM 4677 O O . TYR C 1 27 ? 55.242 2.385 77.762 1.00 28.27 37 TYR C O 1
ATOM 4686 N N . ALA C 1 28 ? 57.262 1.475 78.144 1.00 33.07 38 ALA C N 1
ATOM 4687 C CA . ALA C 1 28 ? 56.756 0.475 79.086 1.00 33.16 38 ALA C CA 1
ATOM 4688 C C . ALA C 1 28 ? 55.975 1.108 80.231 1.00 32.18 38 ALA C C 1
ATOM 4689 O O . ALA C 1 28 ? 55.001 0.530 80.725 1.00 31.18 38 ALA C O 1
ATOM 4691 N N . HIS C 1 29 ? 56.415 2.295 80.639 1.00 27.34 39 HIS C N 1
ATOM 4692 C CA . HIS C 1 29 ? 55.769 3.090 81.687 1.00 29.58 39 HIS C CA 1
ATOM 4693 C C . HIS C 1 29 ? 54.266 3.268 81.485 1.00 29.83 39 HIS C C 1
ATOM 4694 O O . HIS C 1 29 ? 53.521 3.423 82.450 1.00 26.35 39 HIS C O 1
ATOM 4701 N N . TYR C 1 30 ? 53.814 3.236 80.235 1.00 28.50 40 TYR C N 1
ATOM 4702 C CA . TYR C 1 30 ? 52.402 3.474 79.941 1.00 28.96 40 TYR C CA 1
ATOM 4703 C C . TYR C 1 30 ? 51.545 2.207 79.984 1.00 29.21 40 TYR C C 1
ATOM 4704 O O . TYR C 1 30 ? 50.328 2.274 79.806 1.00 27.81 40 TYR C O 1
ATOM 4713 N N . PHE C 1 31 ? 52.170 1.063 80.253 1.00 27.38 41 PHE C N 1
ATOM 4714 C CA . PHE C 1 31 ? 51.428 -0.195 80.354 1.00 23.70 41 PHE C CA 1
ATOM 4715 C C . PHE C 1 31 ? 50.790 -0.295 81.724 1.00 24.87 41 PHE C C 1
ATOM 4716 O O . PHE C 1 31 ? 51.485 -0.304 82.737 1.00 26.17 41 PHE C O 1
ATOM 4724 N N . ASN C 1 32 ? 49.463 -0.367 81.740 1.00 22.59 42 ASN C N 1
ATOM 4725 C CA . ASN C 1 32 ? 48.678 -0.466 82.965 1.00 23.04 42 ASN C CA 1
ATOM 4726 C C . ASN C 1 32 ? 47.447 -1.355 82.698 1.00 22.52 42 ASN C C 1
ATOM 4727 O O . ASN C 1 32 ? 46.643 -1.048 81.819 1.00 24.92 42 ASN C O 1
ATOM 4732 N N . PRO C 1 33 ? 47.304 -2.467 83.445 1.00 27.24 43 PRO C N 1
ATOM 4733 C CA . PRO C 1 33 ? 46.216 -3.427 83.191 1.00 23.77 43 PRO C CA 1
ATOM 4734 C C . PRO C 1 33 ? 44.852 -2.946 83.674 1.00 26.62 43 PRO C C 1
ATOM 4735 O O . PRO C 1 33 ? 43.802 -3.525 83.328 1.00 19.46 43 PRO C O 1
ATOM 4739 N N . ASP C 1 34 ? 44.859 -1.890 84.476 1.00 21.12 44 ASP C N 1
ATOM 4740 C CA . ASP C 1 34 ? 43.618 -1.437 85.068 1.00 21.28 44 ASP C CA 1
ATOM 4741 C C . ASP C 1 34 ? 42.709 -0.862 83.999 1.00 23.59 44 ASP C C 1
ATOM 4742 O O . ASP C 1 34 ? 43.081 0.059 83.267 1.00 20.01 44 ASP C O 1
ATOM 4747 N N . VAL C 1 35 ? 41.509 -1.420 83.906 1.00 21.93 45 VAL C N 1
ATOM 4748 C CA . VAL C 1 35 ? 40.537 -0.963 82.927 1.00 21.67 45 VAL C CA 1
ATOM 4749 C C . VAL C 1 35 ? 39.199 -0.686 83.603 1.00 21.47 45 VAL C C 1
ATOM 4750 O O . VAL C 1 35 ? 38.782 -1.419 84.514 1.00 20.49 45 VAL C O 1
ATOM 4754 N N . ALA C 1 36 ? 38.542 0.386 83.170 1.00 24.31 46 ALA C N 1
ATOM 4755 C CA . ALA C 1 36 ? 37.277 0.799 83.772 1.00 23.25 46 ALA C CA 1
ATOM 4756 C C . ALA C 1 36 ? 36.289 1.378 82.756 1.00 25.43 46 ALA C C 1
ATOM 4757 O O . ALA C 1 36 ? 36.640 1.628 81.606 1.00 27.18 46 ALA C O 1
ATOM 4759 N N . VAL C 1 37 ? 35.052 1.604 83.197 1.00 24.49 47 VAL C N 1
ATOM 4760 C CA . VAL C 1 37 ? 34.013 2.111 82.307 1.00 30.23 47 VAL C CA 1
ATOM 4761 C C . VAL C 1 37 ? 33.227 3.226 82.990 1.00 26.43 47 VAL C C 1
ATOM 4762 O O . VAL C 1 37 ? 32.931 3.147 84.179 1.00 26.82 47 VAL C O 1
ATOM 4766 N N . PRO C 1 38 ? 32.920 4.298 82.249 1.00 27.65 48 PRO C N 1
ATOM 4767 C CA . PRO C 1 38 ? 32.217 5.415 82.882 1.00 26.30 48 PRO C CA 1
ATOM 4768 C C . PRO C 1 38 ? 30.787 5.076 83.267 1.00 33.02 48 PRO C C 1
ATOM 4769 O O . PRO C 1 38 ? 30.100 4.324 82.563 1.00 28.93 48 PRO C O 1
ATOM 4773 N N . GLU C 1 39 ? 30.348 5.647 84.384 1.00 29.16 49 GLU C N 1
ATOM 4774 C CA . GLU C 1 39 ? 29.006 5.426 84.906 1.00 32.13 49 GLU C CA 1
ATOM 4775 C C . GLU C 1 39 ? 27.937 5.684 83.858 1.00 30.87 49 GLU C C 1
ATOM 4776 O O . GLU C 1 39 ? 26.899 5.027 83.844 1.00 30.96 49 GLU C O 1
ATOM 4782 N N . GLU C 1 40 ? 28.204 6.634 82.972 1.00 29.01 50 GLU C N 1
ATOM 4783 C CA . GLU C 1 40 ? 27.184 7.102 82.046 1.00 33.40 50 GLU C CA 1
ATOM 4784 C C . GLU C 1 40 ? 26.773 6.066 81.006 1.00 30.27 50 GLU C C 1
ATOM 4785 O O . GLU C 1 40 ? 25.645 6.108 80.521 1.00 38.09 50 GLU C O 1
ATOM 4791 N N . VAL C 1 41 ? 27.669 5.144 80.657 1.00 33.30 51 VAL C N 1
ATOM 4792 C CA . VAL C 1 41 ? 27.343 4.109 79.665 1.00 28.18 51 VAL C CA 1
ATOM 4793 C C . VAL C 1 41 ? 26.764 2.830 80.283 1.00 25.74 51 VAL C C 1
ATOM 4794 O O . VAL C 1 41 ? 26.543 1.834 79.585 1.00 20.08 51 VAL C O 1
ATOM 4798 N N . PHE C 1 42 ? 26.518 2.835 81.586 1.00 25.63 52 PHE C N 1
ATOM 4799 C CA . PHE C 1 42 ? 26.085 1.595 82.214 1.00 20.64 52 PHE C CA 1
ATOM 4800 C C . PHE C 1 42 ? 24.708 1.168 81.745 1.00 16.02 52 PHE C C 1
ATOM 4801 O O . PHE C 1 42 ? 24.430 -0.022 81.656 1.00 20.37 52 PHE C O 1
ATOM 4809 N N . ALA C 1 43 ? 23.847 2.123 81.418 1.00 15.60 53 ALA C N 1
ATOM 4810 C CA . ALA C 1 43 ? 22.553 1.759 80.857 1.00 18.79 53 ALA C CA 1
ATOM 4811 C C . ALA C 1 43 ? 22.725 1.018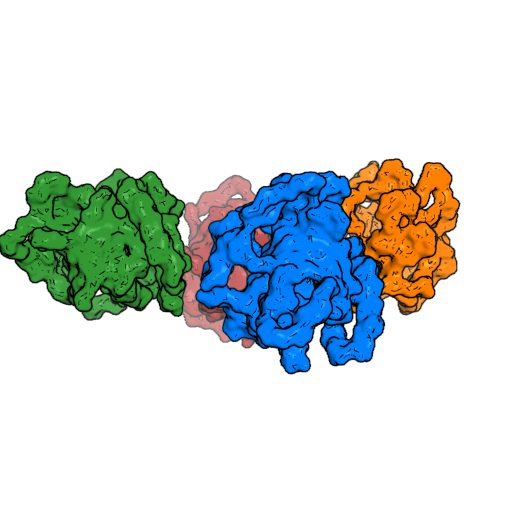 79.515 1.00 19.86 53 ALA C C 1
ATOM 4812 O O . ALA C 1 43 ? 22.003 0.062 79.230 1.00 14.33 53 ALA C O 1
ATOM 4814 N N . ALA C 1 44 ? 23.679 1.477 78.704 1.00 14.72 54 ALA C N 1
ATOM 4815 C CA . ALA C 1 44 ? 24.002 0.864 77.401 1.00 17.63 54 ALA C CA 1
ATOM 4816 C C . ALA C 1 44 ? 24.526 -0.566 77.508 1.00 16.37 54 ALA C C 1
ATOM 4817 O O . ALA C 1 44 ? 24.470 -1.343 76.553 1.00 15.97 54 ALA C O 1
ATOM 4819 N N . LEU C 1 45 ? 25.034 -0.918 78.681 1.00 15.88 55 LEU C N 1
ATOM 4820 C CA . LEU C 1 45 ? 25.577 -2.246 78.901 1.00 13.51 55 LEU C CA 1
ATOM 4821 C C . LEU C 1 45 ? 24.487 -3.255 79.267 1.00 14.69 55 LEU C C 1
ATOM 4822 O O . LEU C 1 45 ? 24.730 -4.455 79.239 1.00 13.61 55 LEU C O 1
ATOM 4827 N N . LYS C 1 46 ? 23.290 -2.763 79.587 1.00 13.76 56 LYS C N 1
ATOM 4828 C CA . LYS C 1 46 ? 22.227 -3.610 80.120 1.00 12.11 56 LYS C CA 1
ATOM 4829 C C . LYS C 1 46 ? 21.017 -3.822 79.219 1.00 11.92 56 LYS C C 1
ATOM 4830 O O . LYS C 1 46 ? 20.135 -4.615 79.547 1.00 13.21 56 LYS C O 1
ATOM 4836 N N . ALA C 1 47 ? 20.953 -3.099 78.101 1.00 12.88 57 ALA C N 1
ATOM 4837 C CA . ALA C 1 47 ? 19.823 -3.234 77.179 1.00 11.90 57 ALA C CA 1
ATOM 4838 C C . ALA C 1 47 ? 20.221 -2.718 75.806 1.00 13.16 57 ALA C C 1
ATOM 4839 O O . ALA C 1 47 ? 20.987 -1.755 75.702 1.00 12.43 57 ALA C O 1
ATOM 4841 N N . PRO C 1 48 ? 19.689 -3.342 74.745 1.00 11.16 58 PRO C N 1
ATOM 4842 C CA . PRO C 1 48 ? 20.044 -2.901 73.393 1.00 12.28 58 PRO C CA 1
ATOM 4843 C C . PRO C 1 48 ? 19.343 -1.606 72.992 1.00 14.17 58 PRO C C 1
ATOM 4844 O O . PRO C 1 48 ? 18.299 -1.256 73.556 1.00 14.04 58 PRO C O 1
ATOM 4848 N N . LEU C 1 49 ? 19.941 -0.904 72.034 1.00 14.68 59 LEU C N 1
ATOM 4849 C CA . LEU C 1 49 ? 19.295 0.211 71.358 1.00 15.08 59 LEU C CA 1
ATOM 4850 C C . LEU C 1 49 ? 18.019 -0.237 70.661 1.00 18.00 59 LEU C C 1
ATOM 4851 O O . LEU C 1 49 ? 17.895 -1.395 70.287 1.00 16.88 59 LEU C O 1
ATOM 4856 N N . GLU C 1 50 ? 17.077 0.689 70.492 1.00 19.32 60 GLU C N 1
ATOM 4857 C CA . GLU C 1 50 ? 15.912 0.468 69.637 1.00 19.63 60 GLU C CA 1
ATOM 4858 C C . GLU C 1 50 ? 16.294 0.686 68.175 1.00 20.96 60 GLU C C 1
ATOM 4859 O O . GLU C 1 50 ? 17.236 1.427 67.898 1.00 19.38 60 GLU C O 1
ATOM 4865 N N . PRO C 1 51 ? 15.548 0.073 67.234 1.00 24.68 61 PRO C N 1
ATOM 4866 C CA . PRO C 1 51 ? 15.834 0.236 65.799 1.00 25.20 61 PRO C CA 1
ATOM 4867 C C . PRO C 1 51 ? 15.882 1.693 65.345 1.00 23.01 61 PRO C C 1
ATOM 4868 O O . PRO C 1 51 ? 16.672 2.038 64.467 1.00 23.53 61 PRO C O 1
ATOM 4872 N N . GLU C 1 52 ? 15.052 2.538 65.947 1.00 25.46 62 GLU C N 1
ATOM 4873 C CA . GLU C 1 52 ? 14.980 3.946 65.581 1.00 29.41 62 GLU C CA 1
ATOM 4874 C C . GLU C 1 52 ? 16.270 4.682 65.929 1.00 27.55 62 GLU C C 1
ATOM 4875 O O . GLU C 1 52 ? 16.536 5.749 65.387 1.00 27.93 62 GLU C O 1
ATOM 4881 N N . GLN C 1 53 ? 17.073 4.102 66.820 1.00 19.22 63 GLN C N 1
ATOM 4882 C CA . GLN C 1 53 ? 18.296 4.740 67.275 1.00 21.17 63 GLN C CA 1
ATOM 4883 C C . GLN C 1 53 ? 19.542 4.312 66.497 1.00 16.43 63 GLN C C 1
ATOM 4884 O O . GLN C 1 53 ? 20.657 4.696 66.847 1.00 24.92 63 GLN C O 1
ATOM 4890 N N . VAL C 1 54 ? 19.356 3.502 65.466 1.00 18.60 64 VAL C N 1
ATOM 4891 C CA . VAL C 1 54 ? 20.474 3.012 64.673 1.00 17.53 64 VAL C CA 1
ATOM 4892 C C . VAL C 1 54 ? 20.757 3.952 63.508 1.00 16.79 64 VAL C C 1
ATOM 4893 O O . VAL C 1 54 ? 19.855 4.312 62.772 1.00 15.07 64 VAL C O 1
ATOM 4897 N N . LEU C 1 55 ? 22.011 4.359 63.354 1.00 14.23 65 LEU C N 1
ATOM 4898 C CA . LEU C 1 55 ? 22.410 5.135 62.182 1.00 15.01 65 LEU C CA 1
ATOM 4899 C C . LEU C 1 55 ? 22.615 4.229 60.973 1.00 16.10 65 LEU C C 1
ATOM 4900 O O . LEU C 1 55 ? 23.217 3.170 61.103 1.00 14.49 65 LEU C O 1
ATOM 4905 N N . GLY C 1 56 ? 22.142 4.648 59.801 1.00 16.61 66 GLY C N 1
ATOM 4906 C CA . GLY C 1 56 ? 22.433 3.929 58.565 1.00 16.76 66 GLY C CA 1
ATOM 4907 C C . GLY C 1 56 ? 23.766 4.332 57.955 1.00 15.69 66 GLY C C 1
ATOM 4908 O O . GLY C 1 56 ? 24.514 5.117 58.551 1.00 14.08 66 GLY C O 1
ATOM 4909 N N . THR C 1 57 ? 24.070 3.807 56.763 1.00 16.42 67 THR C N 1
ATOM 4910 C CA . THR C 1 57 ? 25.381 4.029 56.158 1.00 15.50 67 THR C CA 1
ATOM 4911 C C . THR C 1 57 ? 25.367 4.851 54.852 1.00 12.95 67 THR C C 1
ATOM 4912 O O . THR C 1 57 ? 26.403 5.024 54.226 1.00 15.19 67 THR C O 1
ATOM 4916 N N . SER C 1 58 ? 24.211 5.361 54.448 1.00 15.10 68 SER C N 1
ATOM 4917 C CA . SER C 1 58 ? 24.143 6.266 53.299 1.00 16.88 68 SER C CA 1
ATOM 4918 C C . SER C 1 58 ? 24.927 7.555 53.567 1.00 15.69 68 SER C C 1
ATOM 4919 O O . SER C 1 58 ? 25.254 7.856 54.713 1.00 13.11 68 SER C O 1
ATOM 4922 N N . SER C 1 59 ? 25.183 8.344 52.527 1.00 16.70 69 SER C N 1
ATOM 4923 C CA . SER C 1 59 ? 25.899 9.614 52.717 1.00 16.71 69 SER C CA 1
ATOM 4924 C C . SER C 1 59 ? 25.162 10.579 53.647 1.00 17.68 69 SER C C 1
ATOM 4925 O O . SER C 1 59 ? 25.789 11.251 54.468 1.00 15.84 69 SER C O 1
ATOM 4928 N N . THR C 1 60 ? 23.844 10.667 53.515 1.00 16.72 70 THR C N 1
ATOM 4929 C CA . THR C 1 60 ? 23.077 11.575 54.365 1.00 17.01 70 THR C CA 1
ATOM 4930 C C . THR C 1 60 ? 23.108 11.107 55.823 1.00 16.86 70 THR C C 1
ATOM 4931 O O . THR C 1 60 ? 23.201 11.924 56.738 1.00 13.57 70 THR C O 1
ATOM 4935 N N . GLU C 1 61 ? 23.059 9.798 56.035 1.00 12.85 71 GLU C N 1
ATOM 4936 C CA . GLU C 1 61 ? 23.107 9.256 57.399 1.00 15.53 71 GLU C CA 1
ATOM 4937 C C . GLU C 1 61 ? 24.462 9.492 58.043 1.00 15.90 71 GLU C C 1
ATOM 4938 O O . GLU C 1 61 ? 24.540 10.023 59.137 1.00 16.25 71 GLU C O 1
ATOM 4944 N N . LEU C 1 62 ? 25.528 9.070 57.375 1.00 14.22 72 LEU C N 1
ATOM 4945 C CA . LEU C 1 62 ? 26.873 9.335 57.879 1.00 14.92 72 LEU C CA 1
ATOM 4946 C C . LEU C 1 62 ? 27.088 10.821 58.194 1.00 19.35 72 LEU C C 1
ATOM 4947 O O . LEU C 1 62 ? 27.675 11.164 59.222 1.00 18.81 72 LEU C O 1
ATOM 4952 N N . ASN C 1 63 ? 26.578 11.709 57.340 1.00 16.28 73 ASN C N 1
ATOM 4953 C CA . ASN C 1 63 ? 26.818 13.128 57.555 1.00 19.11 73 ASN C CA 1
ATOM 4954 C C . ASN C 1 63 ? 25.991 13.701 58.693 1.00 20.31 73 ASN C C 1
ATOM 4955 O O . ASN C 1 63 ? 26.222 14.828 59.108 1.00 20.69 73 ASN C O 1
ATOM 4960 N N . ARG C 1 64 ? 25.037 12.934 59.212 1.00 17.71 74 ARG C N 1
ATOM 4961 C CA . ARG C 1 64 ? 24.349 13.377 60.422 1.00 17.66 74 ARG C CA 1
ATOM 4962 C C . ARG C 1 64 ? 25.317 13.457 61.603 1.00 20.13 74 ARG C C 1
ATOM 4963 O O . ARG C 1 64 ? 25.058 14.177 62.566 1.00 20.74 74 ARG C O 1
ATOM 4971 N N . LEU C 1 65 ? 26.430 12.733 61.513 1.00 20.46 75 LEU C N 1
ATOM 4972 C CA . LEU C 1 65 ? 27.471 12.766 62.536 1.00 18.10 75 LEU C CA 1
ATOM 4973 C C . LEU C 1 65 ? 28.189 14.120 62.555 1.00 24.22 75 LEU C C 1
ATOM 4974 O O . LEU C 1 65 ? 28.951 14.418 63.476 1.00 18.86 75 LEU C O 1
ATOM 4979 N N . LEU C 1 66 ? 27.956 14.933 61.529 1.00 21.30 76 LEU C N 1
ATOM 4980 C CA . LEU C 1 66 ? 28.562 16.259 61.474 1.00 25.63 76 LEU C CA 1
ATOM 4981 C C . LEU C 1 66 ? 27.663 17.283 62.148 1.00 23.98 76 LEU C C 1
ATOM 4982 O O . LEU C 1 66 ? 28.092 18.403 62.435 1.00 25.98 76 LEU C O 1
ATOM 4987 N N . GLU C 1 67 ? 26.410 16.906 62.383 1.00 23.24 77 GLU C N 1
ATOM 4988 C CA . GLU C 1 67 ? 25.457 17.808 63.018 1.00 26.65 77 GLU C CA 1
ATOM 4989 C C . GLU C 1 67 ? 25.951 18.159 64.415 1.00 27.62 77 GLU C C 1
ATOM 4990 O O . GLU C 1 67 ? 26.540 17.318 65.102 1.00 25.62 77 GLU C O 1
ATOM 4996 N N . PRO C 1 68 ? 25.745 19.415 64.823 1.00 27.97 78 PRO C N 1
ATOM 4997 C CA . PRO C 1 68 ? 26.094 19.820 66.188 1.00 28.04 78 PRO C CA 1
ATOM 4998 C C . PRO C 1 68 ? 25.269 19.042 67.200 1.00 25.53 78 PRO C C 1
ATOM 4999 O O . PRO C 1 68 ? 24.162 18.614 66.881 1.00 26.34 78 PRO C O 1
ATOM 5003 N N . GLY C 1 69 ? 25.788 18.876 68.410 1.00 31.26 79 GLY C N 1
ATOM 5004 C CA . GLY C 1 69 ? 25.041 18.178 69.434 1.00 29.97 79 GLY C CA 1
ATOM 5005 C C . GLY C 1 69 ? 25.110 16.686 69.190 1.00 25.64 79 GLY C C 1
ATOM 5006 O O . GLY C 1 69 ? 26.054 16.191 68.575 1.00 23.71 79 GLY C O 1
ATOM 5007 N N . TYR C 1 70 ? 24.104 15.968 69.668 1.00 27.97 80 TYR C N 1
ATOM 5008 C CA . TYR C 1 70 ? 24.154 14.513 69.642 1.00 26.94 80 TYR C CA 1
ATOM 5009 C C . TYR C 1 70 ? 22.933 13.902 68.953 1.00 28.06 80 TYR C C 1
ATOM 5010 O O . TYR C 1 70 ? 21.886 14.544 68.817 1.00 25.06 80 TYR C O 1
ATOM 5019 N N . LEU C 1 71 ? 23.099 12.665 68.494 1.00 20.54 81 LEU C N 1
ATOM 5020 C CA . LEU C 1 71 ? 22.029 11.915 67.856 1.00 22.43 81 LEU C CA 1
ATOM 5021 C C . LEU C 1 71 ? 21.452 10.948 68.876 1.00 22.58 81 LEU C C 1
ATOM 5022 O O . LEU C 1 71 ? 22.033 10.750 69.936 1.00 21.23 81 LEU C O 1
ATOM 5027 N N . GLU C 1 72 ? 20.317 10.347 68.552 1.00 23.09 82 GLU C N 1
ATOM 5028 C CA . GLU C 1 72 ? 19.781 9.266 69.370 1.00 20.95 82 GLU C CA 1
ATOM 5029 C C . GLU C 1 72 ? 20.765 8.102 69.423 1.00 21.09 82 GLU C C 1
ATOM 5030 O O . GLU C 1 72 ? 21.298 7.691 68.400 1.00 22.29 82 GLU C O 1
ATOM 5036 N N . GLY C 1 73 ? 21.010 7.584 70.622 1.00 22.37 83 GLY C N 1
ATOM 5037 C CA . GLY C 1 73 ? 21.840 6.403 70.795 1.00 18.40 83 GLY C CA 1
ATOM 5038 C C . GLY C 1 73 ? 23.316 6.590 70.492 1.00 17.85 83 GLY C C 1
ATOM 5039 O O . GLY C 1 73 ? 23.894 5.817 69.735 1.00 18.78 83 GLY C O 1
ATOM 5040 N N . GLU C 1 74 ? 23.936 7.605 71.095 1.00 18.22 84 GLU C N 1
ATOM 5041 C CA . GLU C 1 74 ? 25.369 7.826 70.914 1.00 19.94 84 GLU C CA 1
ATOM 5042 C C . GLU C 1 74 ? 26.184 6.661 71.454 1.00 19.08 84 GLU C C 1
ATOM 5043 O O . GLU C 1 74 ? 27.270 6.375 70.961 1.00 16.36 84 GLU C O 1
ATOM 5049 N N . THR C 1 75 ? 25.667 5.980 72.471 1.00 18.11 85 THR C N 1
ATOM 5050 C CA . THR C 1 75 ? 26.346 4.795 72.963 1.00 16.50 85 THR C CA 1
ATOM 5051 C C . THR C 1 75 ? 25.349 3.650 73.142 1.00 16.91 85 THR C C 1
ATOM 5052 O O . THR C 1 75 ? 24.299 3.817 73.774 1.00 15.05 85 THR C O 1
ATOM 5056 N N . GLY C 1 76 ? 25.672 2.499 72.560 1.00 14.45 86 GLY C N 1
ATOM 5057 C CA . GLY C 1 76 ? 24.814 1.330 72.679 1.00 13.27 86 GLY C CA 1
ATOM 5058 C C . GLY C 1 76 ? 25.174 0.268 71.665 1.00 13.88 86 GLY C C 1
ATOM 5059 O O . GLY C 1 76 ? 26.145 0.414 70.929 1.00 13.93 86 GLY C O 1
ATOM 5060 N N . TYR C 1 77 ? 24.387 -0.804 71.645 1.00 13.77 87 TYR C N 1
ATOM 5061 C CA . TYR C 1 77 ? 24.561 -1.886 70.690 1.00 12.36 87 TYR C CA 1
ATOM 5062 C C . TYR C 1 77 ? 23.170 -2.440 70.346 1.00 11.68 87 TYR C C 1
ATOM 5063 O O . TYR C 1 77 ? 22.209 -2.236 71.096 1.00 10.49 87 TYR C O 1
ATOM 5072 N N . CYS C 1 78 ? 23.070 -3.148 69.224 1.00 13.29 88 CYS C N 1
ATOM 5073 C CA . CYS C 1 78 ? 21.913 -3.998 68.949 1.00 14.46 88 CYS C CA 1
ATOM 5074 C C . CYS C 1 78 ? 22.186 -4.948 67.800 1.00 14.95 88 CYS C C 1
ATOM 5075 O O . CYS C 1 78 ? 23.185 -4.814 67.082 1.00 13.20 88 CYS C O 1
ATOM 5078 N N . GLY C 1 79 ? 21.300 -5.925 67.652 1.00 13.88 89 GLY C N 1
ATOM 5079 C CA . GLY C 1 79 ? 21.268 -6.755 66.468 1.00 16.54 89 GLY C CA 1
ATOM 5080 C C . GLY C 1 79 ? 20.490 -6.049 65.377 1.00 21.14 89 GLY C C 1
ATOM 5081 O O . GLY C 1 79 ? 19.630 -5.204 65.654 1.00 18.77 89 GLY C O 1
ATOM 5082 N N . LEU C 1 80 ? 20.793 -6.396 64.132 1.00 15.45 90 LEU C N 1
ATOM 5083 C CA . LEU C 1 80 ? 20.110 -5.822 62.980 1.00 23.14 90 LEU C CA 1
ATOM 5084 C C . LEU C 1 80 ? 19.366 -6.956 62.268 1.00 28.76 90 LEU C C 1
ATOM 5085 O O . LEU C 1 80 ? 19.607 -8.128 62.568 1.00 23.04 90 LEU C O 1
ATOM 5090 N N . PRO C 1 81 ? 18.425 -6.610 61.367 1.00 32.04 91 PRO C N 1
ATOM 5091 C CA . PRO C 1 81 ? 17.554 -7.606 60.727 1.00 33.43 91 PRO C CA 1
ATOM 5092 C C . PRO C 1 81 ? 18.270 -8.770 60.052 1.00 33.92 91 PRO C C 1
ATOM 5093 O O . PRO C 1 81 ? 17.887 -9.925 60.253 1.00 34.91 91 PRO C O 1
ATOM 5097 N N . ASP C 1 82 ? 19.292 -8.483 59.258 1.00 30.21 92 ASP C N 1
ATOM 5098 C CA . ASP C 1 82 ? 19.908 -9.539 58.464 1.00 34.58 92 ASP C CA 1
ATOM 5099 C C . ASP C 1 82 ? 20.887 -10.375 59.289 1.00 35.66 92 ASP C C 1
ATOM 5100 O O . ASP C 1 82 ? 21.681 -11.132 58.734 1.00 34.43 92 ASP C O 1
ATOM 5105 N N . GLY C 1 83 ? 20.821 -10.249 60.616 1.00 35.04 93 GLY C N 1
ATOM 5106 C CA . GLY C 1 83 ? 21.704 -11.003 61.496 1.00 28.70 93 GLY C CA 1
ATOM 5107 C C . GLY C 1 83 ? 22.982 -10.249 61.811 1.00 23.87 93 GLY C C 1
ATOM 5108 O O . GLY C 1 83 ? 23.849 -10.725 62.547 1.00 20.15 93 GLY C O 1
ATOM 5109 N N . ALA C 1 84 ? 23.102 -9.057 61.246 1.00 24.00 94 ALA C N 1
ATOM 5110 C CA . ALA C 1 84 ? 24.251 -8.209 61.516 1.00 20.36 94 ALA C CA 1
ATOM 5111 C C . ALA C 1 84 ? 24.117 -7.531 62.887 1.00 14.34 94 ALA C C 1
ATOM 5112 O O . ALA C 1 84 ? 23.143 -7.742 63.597 1.00 16.15 94 ALA C O 1
ATOM 5114 N N . GLY C 1 85 ? 25.114 -6.743 63.262 1.00 14.78 95 GLY C N 1
ATOM 5115 C CA . GLY C 1 85 ? 25.087 -6.047 64.536 1.00 12.78 95 GLY C CA 1
ATOM 5116 C C . GLY C 1 85 ? 25.455 -4.587 64.370 1.00 16.81 95 GLY C C 1
ATOM 5117 O O . GLY C 1 85 ? 25.910 -4.168 63.295 1.00 14.48 95 GLY C O 1
ATOM 5118 N N . TYR C 1 86 ? 25.257 -3.810 65.434 1.00 12.63 96 TYR C N 1
ATOM 5119 C CA . TYR C 1 86 ? 25.500 -2.383 65.398 1.00 13.61 96 TYR C CA 1
ATOM 5120 C C . TYR C 1 86 ? 26.031 -1.963 66.744 1.00 15.67 96 TYR C C 1
ATOM 5121 O O . TYR C 1 86 ? 25.481 -2.356 67.781 1.00 13.52 96 TYR C O 1
ATOM 5130 N N . THR C 1 87 ? 27.103 -1.184 66.714 1.00 14.49 97 THR C N 1
ATOM 5131 C CA . THR C 1 87 ? 27.678 -0.615 67.922 1.00 14.57 97 THR C CA 1
ATOM 5132 C C . THR C 1 87 ? 27.880 0.883 67.741 1.00 16.01 97 THR C C 1
ATOM 5133 O O . THR C 1 87 ? 28.449 1.323 66.743 1.00 15.72 97 THR C O 1
ATOM 5137 N N . SER C 1 88 ? 27.407 1.669 68.698 1.00 14.20 98 SER C N 1
ATOM 5138 C CA . SER C 1 88 ? 27.763 3.075 68.764 1.00 16.60 98 SER C CA 1
ATOM 5139 C C . SER C 1 88 ? 28.503 3.304 70.073 1.00 17.93 98 SER C C 1
ATOM 5140 O O . SER C 1 88 ? 28.169 2.703 71.092 1.00 17.73 98 SER C O 1
ATOM 5143 N N . SER C 1 89 ? 29.496 4.184 70.070 1.00 18.16 99 SER C N 1
ATOM 5144 C CA . SER C 1 89 ? 30.244 4.393 71.308 1.00 18.10 99 SER C CA 1
ATOM 5145 C C . SER C 1 89 ? 30.842 5.787 71.376 1.00 20.19 99 SER C C 1
ATOM 5146 O O . SER C 1 89 ? 31.621 6.183 70.511 1.00 17.82 99 SER C O 1
ATOM 5149 N N . LEU C 1 90 ? 30.440 6.532 72.403 1.00 20.44 100 LEU C N 1
ATOM 5150 C CA . LEU C 1 90 ? 31.036 7.822 72.710 1.00 21.24 100 LEU C CA 1
ATOM 5151 C C . LEU C 1 90 ? 32.049 7.657 73.843 1.00 22.48 100 LEU C C 1
ATOM 5152 O O . LEU C 1 90 ? 31.705 7.143 74.915 1.00 18.28 100 LEU C O 1
ATOM 5157 N N . VAL C 1 91 ? 33.289 8.086 73.608 1.00 20.10 101 VAL C N 1
ATOM 5158 C CA . VAL C 1 91 ? 34.320 8.062 74.649 1.00 20.01 101 VAL C CA 1
ATOM 5159 C C . VAL C 1 91 ? 35.011 9.420 74.728 1.00 24.64 101 VAL C C 1
ATOM 5160 O O . VAL C 1 91 ? 35.485 9.947 73.711 1.00 22.09 101 VAL C O 1
ATOM 5164 N N . ARG C 1 92 ? 35.071 9.995 75.927 1.00 27.07 102 ARG C N 1
ATOM 5165 C CA . ARG C 1 92 ? 35.677 11.316 76.070 1.00 25.11 102 ARG C CA 1
ATOM 5166 C C . ARG C 1 92 ? 37.179 11.233 76.238 1.00 27.78 102 ARG C C 1
ATOM 5167 O O . ARG C 1 92 ? 37.709 10.345 76.917 1.00 21.32 102 ARG C O 1
ATOM 5175 N N . PHE C 1 93 ? 37.863 12.160 75.580 1.00 26.02 103 PHE C N 1
ATOM 5176 C CA . PHE C 1 93 ? 39.296 12.304 75.726 1.00 24.92 103 PHE C CA 1
ATOM 5177 C C . PHE C 1 93 ? 39.608 13.705 76.235 1.00 30.19 103 PHE C C 1
ATOM 5178 O O . PHE C 1 93 ? 40.048 14.560 75.465 1.00 22.92 103 PHE C O 1
ATOM 5186 N N . PRO C 1 94 ? 39.379 13.943 77.537 1.00 32.87 104 PRO C N 1
ATOM 5187 C CA . PRO C 1 94 ? 39.712 15.251 78.108 1.00 31.36 104 PRO C CA 1
ATOM 5188 C C . PRO C 1 94 ? 41.224 15.454 78.140 1.00 33.64 104 PRO C C 1
ATOM 5189 O O . PRO C 1 94 ? 41.971 14.508 78.407 1.00 31.67 104 PRO C O 1
ATOM 5193 N N . GLY C 1 95 ? 41.667 16.669 77.839 1.00 32.67 105 GLY C N 1
ATOM 5194 C CA . GLY C 1 95 ? 43.081 16.980 77.832 1.00 30.16 105 GLY C CA 1
ATOM 5195 C C . GLY C 1 95 ? 43.765 16.627 76.525 1.00 32.87 105 GLY C C 1
ATOM 5196 O O . GLY C 1 95 ? 44.950 16.913 76.349 1.00 28.63 105 GLY C O 1
ATOM 5197 N N . ALA C 1 96 ? 43.026 16.016 75.600 1.00 26.80 106 ALA C N 1
ATOM 5198 C CA . ALA C 1 96 ? 43.624 15.573 74.348 1.00 28.22 106 ALA C CA 1
ATOM 5199 C C . ALA C 1 96 ? 43.138 16.400 73.159 1.00 24.16 106 ALA C C 1
ATOM 5200 O O . ALA C 1 96 ? 42.183 17.162 73.264 1.00 32.09 106 ALA C O 1
ATOM 5202 N N . THR C 1 97 ? 43.826 16.260 72.034 1.00 27.07 107 THR C N 1
ATOM 5203 C CA . THR C 1 97 ? 43.415 16.900 70.790 1.00 28.12 107 THR C CA 1
ATOM 5204 C C . THR C 1 97 ? 43.300 15.857 69.693 1.00 26.70 107 THR C C 1
ATOM 5205 O O . THR C 1 97 ? 43.957 14.814 69.750 1.00 29.82 107 THR C O 1
ATOM 5209 N N . PRO C 1 98 ? 42.474 16.139 68.677 1.00 28.32 108 PRO C N 1
ATOM 5210 C CA . PRO C 1 98 ? 42.368 15.239 67.525 1.00 26.90 108 PRO C CA 1
ATOM 5211 C C . PRO C 1 98 ? 43.721 14.871 66.893 1.00 29.28 108 PRO C C 1
ATOM 5212 O O . PRO C 1 98 ? 43.905 13.717 66.503 1.00 29.12 108 PRO C O 1
ATOM 5216 N N . GLU C 1 99 ? 44.657 15.815 66.808 1.00 32.33 109 GLU C N 1
ATOM 5217 C CA . GLU C 1 99 ? 45.977 15.515 66.248 1.00 33.04 109 GLU C CA 1
ATOM 5218 C C . GLU C 1 99 ? 46.664 14.357 66.985 1.00 31.26 109 GLU C C 1
ATOM 5219 O O . GLU C 1 99 ? 47.364 13.536 66.387 1.00 29.74 109 GLU C O 1
ATOM 5225 N N . MET C 1 100 ? 46.450 14.282 68.288 1.00 32.10 110 MET C N 1
ATOM 5226 C CA . MET C 1 100 ? 47.009 13.188 69.066 1.00 30.91 110 MET C CA 1
ATOM 5227 C C . MET C 1 100 ? 46.450 11.849 68.608 1.00 27.97 110 MET C C 1
ATOM 5228 O O . MET C 1 100 ? 47.169 10.845 68.557 1.00 27.33 110 MET C O 1
ATOM 5233 N N . PHE C 1 101 ? 45.161 11.856 68.272 1.00 31.02 111 PHE C N 1
ATOM 5234 C CA . PHE C 1 101 ? 44.461 10.662 67.821 1.00 27.45 111 PHE C CA 1
ATOM 5235 C C . PHE C 1 101 ? 44.988 10.226 66.464 1.00 29.84 111 PHE C C 1
ATOM 5236 O O . PHE C 1 101 ? 45.201 9.031 66.224 1.00 32.32 111 PHE C O 1
ATOM 5244 N N . ARG C 1 102 ? 45.189 11.201 65.577 1.00 32.57 112 ARG C N 1
ATOM 5245 C CA . ARG C 1 102 ? 45.804 10.945 64.285 1.00 32.56 112 ARG C CA 1
ATOM 5246 C C . ARG C 1 102 ? 47.155 10.283 64.481 1.00 30.16 112 ARG C C 1
ATOM 5247 O O . ARG C 1 102 ? 47.442 9.246 63.872 1.00 29.80 112 ARG C O 1
ATOM 5255 N N . TRP C 1 103 ? 47.981 10.885 65.335 1.00 29.89 113 TRP C N 1
ATOM 5256 C CA . TRP C 1 103 ? 49.309 10.352 65.625 1.00 29.77 113 TRP C CA 1
ATOM 5257 C C . TRP C 1 103 ? 49.232 8.926 66.135 1.00 28.95 113 TRP C C 1
ATOM 5258 O O . TRP C 1 103 ? 50.010 8.059 65.724 1.00 26.57 113 TRP C O 1
ATOM 5269 N N . TRP C 1 104 ? 48.287 8.684 67.039 1.00 33.15 114 TRP C N 1
ATOM 5270 C CA . TRP C 1 104 ? 48.172 7.362 67.622 1.00 22.86 114 TRP C CA 1
ATOM 5271 C C . TRP C 1 104 ? 47.863 6.295 66.577 1.00 29.06 114 TRP C C 1
ATOM 5272 O O . TRP C 1 104 ? 48.410 5.190 66.627 1.00 29.92 114 TRP C O 1
ATOM 5283 N N . PHE C 1 105 ? 46.994 6.611 65.624 1.00 27.34 115 PHE C N 1
ATOM 5284 C CA . PHE C 1 105 ? 46.498 5.546 64.773 1.00 26.99 115 PHE C CA 1
ATOM 5285 C C . PHE C 1 105 ? 47.526 5.039 63.785 1.00 28.47 115 PHE C C 1
ATOM 5286 O O . PHE C 1 105 ? 47.346 3.961 63.211 1.00 27.40 115 PHE C O 1
ATOM 5294 N N . TRP C 1 106 ? 48.615 5.779 63.596 1.00 24.59 116 TRP C N 1
ATOM 5295 C CA . TRP C 1 106 ? 49.709 5.215 62.829 1.00 26.23 116 TRP C CA 1
ATOM 5296 C C . TRP C 1 106 ? 50.827 4.750 63.759 1.00 26.68 116 TRP C C 1
ATOM 5297 O O . TRP C 1 106 ? 51.397 3.688 63.530 1.00 29.86 116 TRP C O 1
ATOM 5308 N N . TRP C 1 107 ? 51.118 5.517 64.814 1.00 25.14 117 TRP C N 1
ATOM 5309 C CA . TRP C 1 107 ? 52.221 5.178 65.724 1.00 26.94 117 TRP C CA 1
ATOM 5310 C C . TRP C 1 107 ? 52.097 3.778 66.309 1.00 27.99 117 TRP C C 1
ATOM 5311 O O . TRP C 1 107 ? 53.057 3.007 66.297 1.00 27.15 117 TRP C O 1
ATOM 5322 N N . HIS C 1 108 ? 50.908 3.453 66.812 1.00 24.37 118 HIS C N 1
ATOM 5323 C CA . HIS C 1 108 ? 50.698 2.184 67.504 1.00 25.33 118 HIS C CA 1
ATOM 5324 C C . HIS C 1 108 ? 50.972 0.975 66.603 1.00 27.65 118 HIS C C 1
ATOM 5325 O O . HIS C 1 108 ? 51.277 -0.118 67.091 1.00 29.83 118 HIS C O 1
ATOM 5332 N N . SER C 1 109 ? 50.868 1.179 65.289 1.00 28.19 119 SER C N 1
ATOM 5333 C CA . SER C 1 109 ? 50.746 0.060 64.357 1.00 29.83 119 SER C CA 1
ATOM 5334 C C . SER C 1 109 ? 52.063 -0.606 63.963 1.00 34.75 119 SER C C 1
ATOM 5335 O O . SER C 1 109 ? 52.054 -1.652 63.312 1.00 32.47 119 SER C O 1
ATOM 5338 N N . PHE C 1 110 ? 53.191 -0.026 64.361 1.00 34.51 120 PHE C N 1
ATOM 5339 C CA . PHE C 1 110 ? 54.480 -0.533 63.901 1.00 34.97 120 PHE C CA 1
ATOM 5340 C C . PHE C 1 110 ? 55.200 -1.427 64.916 1.00 38.02 120 PHE C C 1
ATOM 5341 O O . PHE C 1 110 ? 56.206 -2.058 64.591 1.00 40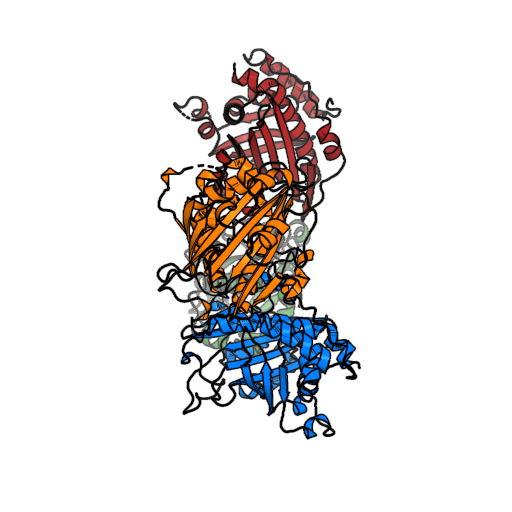.75 120 PHE C O 1
ATOM 5349 N N . GLU C 1 111 ? 54.681 -1.493 66.137 1.00 35.72 121 GLU C N 1
ATOM 5350 C CA . GLU C 1 111 ? 55.214 -2.408 67.147 1.00 35.84 121 GLU C CA 1
ATOM 5351 C C . GLU C 1 111 ? 54.072 -3.046 67.927 1.00 34.49 121 GLU C C 1
ATOM 5352 O O . GLU C 1 111 ? 53.203 -2.337 68.437 1.00 33.51 121 GLU C O 1
ATOM 5358 N N . PRO C 1 112 ? 54.063 -4.386 68.020 1.00 32.67 122 PRO C N 1
ATOM 5359 C CA . PRO C 1 112 ? 52.988 -5.067 68.751 1.00 30.76 122 PRO C CA 1
ATOM 5360 C C . PRO C 1 112 ? 52.899 -4.585 70.197 1.00 27.92 122 PRO C C 1
ATOM 5361 O O . PRO C 1 112 ? 51.806 -4.494 70.759 1.00 29.64 122 PRO C O 1
ATOM 5365 N N . GLU C 1 113 ? 54.043 -4.244 70.779 1.00 27.93 123 GLU C N 1
ATOM 5366 C CA . GLU C 1 113 ? 54.083 -3.747 72.150 1.00 29.57 123 GLU C CA 1
ATOM 5367 C C . GLU C 1 113 ? 53.338 -2.413 72.286 1.00 27.77 123 GLU C C 1
ATOM 5368 O O . GLU C 1 113 ? 52.681 -2.166 73.296 1.00 30.61 123 GLU C O 1
ATOM 5374 N N . ARG C 1 114 ? 53.415 -1.571 71.262 1.00 25.78 124 ARG C N 1
ATOM 5375 C CA . ARG C 1 114 ? 52.698 -0.287 71.264 1.00 28.29 124 ARG C CA 1
ATOM 5376 C C . ARG C 1 114 ? 51.188 -0.476 71.225 1.00 28.77 124 ARG C C 1
ATOM 5377 O O . ARG C 1 114 ? 50.430 0.267 71.849 1.00 24.36 124 ARG C O 1
ATOM 5385 N N . TYR C 1 115 ? 50.773 -1.451 70.425 1.00 30.14 125 TYR C N 1
ATOM 5386 C CA . TYR C 1 115 ? 49.378 -1.850 70.297 1.00 27.28 125 TYR C CA 1
ATOM 5387 C C . TYR C 1 115 ? 48.871 -2.415 71.629 1.00 26.35 125 TYR C C 1
ATOM 5388 O O . TYR C 1 115 ? 47.722 -2.193 72.010 1.00 25.14 125 TYR C O 1
ATOM 5397 N N . SER C 1 116 ? 49.755 -3.131 72.325 1.00 25.16 126 SER C N 1
ATOM 5398 C CA . SER C 1 116 ? 49.508 -3.685 73.661 1.00 28.43 126 SER C CA 1
ATOM 5399 C C . SER C 1 116 ? 49.055 -2.666 74.713 1.00 26.43 126 SER C C 1
ATOM 5400 O O . SER C 1 116 ? 48.271 -3.003 75.603 1.00 27.58 126 SER C O 1
ATOM 5403 N N . LEU C 1 117 ? 49.574 -1.444 74.637 1.00 24.81 127 LEU C N 1
ATOM 5404 C CA . LEU C 1 117 ? 49.222 -0.395 75.592 1.00 22.96 127 LEU C CA 1
ATOM 5405 C C . LEU C 1 117 ? 47.740 -0.077 75.551 1.00 28.81 127 LEU C C 1
ATOM 5406 O O . LEU C 1 117 ? 47.101 0.145 76.584 1.00 23.20 127 LEU C O 1
ATOM 5411 N N . TRP C 1 118 ? 47.234 -0.023 74.322 1.00 25.62 128 TRP C N 1
ATOM 5412 C CA . TRP C 1 118 ? 45.871 0.369 73.990 1.00 24.53 128 TRP C CA 1
ATOM 5413 C C . TRP C 1 118 ? 44.842 -0.499 74.697 1.00 21.64 128 TRP C C 1
ATOM 5414 O O . TRP C 1 118 ? 43.967 0.003 75.394 1.00 23.16 128 TRP C O 1
ATOM 5425 N N . HIS C 1 119 ? 44.965 -1.809 74.502 1.00 23.80 129 HIS C N 1
ATOM 5426 C CA . HIS C 1 119 ? 44.188 -2.774 75.270 1.00 22.45 129 HIS C CA 1
ATOM 5427 C C . HIS C 1 119 ? 45.079 -3.904 75.762 1.00 19.95 129 HIS C C 1
ATOM 5428 O O . HIS C 1 119 ? 45.281 -4.902 75.051 1.00 22.39 129 HIS C O 1
ATOM 5435 N N . PRO C 1 120 ? 45.614 -3.753 76.981 1.00 24.87 130 PRO C N 1
ATOM 5436 C CA . PRO C 1 120 ? 46.526 -4.718 77.613 1.00 21.41 130 PRO C CA 1
ATOM 5437 C C . PRO C 1 120 ? 46.003 -6.152 77.622 1.00 21.51 130 PRO C C 1
ATOM 5438 O O . PRO C 1 120 ? 46.809 -7.079 77.498 1.00 23.89 130 PRO C O 1
ATOM 5442 N N . TRP C 1 121 ? 44.682 -6.335 77.712 1.00 18.51 131 TRP C N 1
ATOM 5443 C CA . TRP C 1 121 ? 44.118 -7.670 77.842 1.00 18.20 131 TRP C CA 1
ATOM 5444 C C . TRP C 1 121 ? 43.821 -8.352 76.514 1.00 17.74 131 TRP C C 1
ATOM 5445 O O . TRP C 1 121 ? 43.865 -9.577 76.428 1.00 21.69 131 TRP C O 1
ATOM 5456 N N . CYS C 1 122 ? 43.515 -7.578 75.474 1.00 19.09 132 CYS C N 1
ATOM 5457 C CA . CYS C 1 122 ? 42.960 -8.174 74.263 1.00 19.27 132 CYS C CA 1
ATOM 5458 C C . CYS C 1 122 ? 43.860 -8.071 73.042 1.00 22.90 132 CYS C C 1
ATOM 5459 O O . CYS C 1 122 ? 43.730 -8.870 72.125 1.00 21.60 132 CYS C O 1
ATOM 5462 N N . HIS C 1 123 ? 44.776 -7.107 73.047 1.00 20.04 133 HIS C N 1
ATOM 5463 C CA . HIS C 1 123 ? 45.664 -6.864 71.903 1.00 23.25 133 HIS C CA 1
ATOM 5464 C C . HIS C 1 123 ? 46.915 -7.751 71.871 1.00 25.70 133 HIS C C 1
ATOM 5465 O O . HIS C 1 123 ? 47.822 -7.580 72.678 1.00 27.64 133 HIS C O 1
ATOM 5472 N N . ALA C 1 124 ? 46.966 -8.685 70.921 1.00 23.92 134 ALA C N 1
ATOM 5473 C CA . ALA C 1 124 ? 48.038 -9.679 70.884 1.00 23.73 134 ALA C CA 1
ATOM 5474 C C . ALA C 1 124 ? 49.133 -9.384 69.836 1.00 27.08 134 ALA C C 1
ATOM 5475 O O . ALA C 1 124 ? 50.321 -9.485 70.141 1.00 26.15 134 ALA C O 1
ATOM 5477 N N . ASP C 1 125 ? 48.746 -9.028 68.611 1.00 25.08 135 ASP C N 1
ATOM 5478 C CA . ASP C 1 125 ? 49.739 -8.764 67.563 1.00 24.82 135 ASP C CA 1
ATOM 5479 C C . ASP C 1 125 ? 49.227 -7.780 66.507 1.00 29.24 135 ASP C C 1
ATOM 5480 O O . ASP C 1 125 ? 48.013 -7.588 66.335 1.00 25.97 135 ASP C O 1
ATOM 5485 N N . ILE C 1 126 ? 50.174 -7.156 65.812 1.00 27.54 136 ILE C N 1
ATOM 5486 C CA . ILE C 1 126 ? 49.889 -6.252 64.710 1.00 29.50 136 ILE C CA 1
ATOM 5487 C C . ILE C 1 126 ? 51.146 -6.114 63.843 1.00 30.19 136 ILE C C 1
ATOM 5488 O O . ILE C 1 126 ? 52.266 -6.084 64.355 1.00 26.42 136 ILE C O 1
ATOM 5493 N N . TRP C 1 127 ? 50.955 -6.070 62.530 1.00 32.14 137 TRP C N 1
ATOM 5494 C CA . TRP C 1 127 ? 52.041 -5.740 61.615 1.00 30.47 137 TRP C CA 1
ATOM 5495 C C . TRP C 1 127 ? 51.496 -5.175 60.321 1.00 34.17 137 TRP C C 1
ATOM 5496 O O . TRP C 1 127 ? 50.326 -5.386 59.980 1.00 29.23 137 TRP C O 1
ATOM 5507 N N . ARG C 1 128 ? 52.370 -4.484 59.596 1.00 32.29 138 ARG C N 1
ATOM 5508 C CA . ARG C 1 128 ? 52.048 -3.922 58.289 1.00 39.04 138 ARG C CA 1
ATOM 5509 C C . ARG C 1 128 ? 53.147 -4.305 57.301 1.00 41.05 138 ARG C C 1
ATOM 5510 O O . ARG C 1 128 ? 54.219 -4.757 57.705 1.00 41.20 138 ARG C O 1
ATOM 5518 N N . THR C 1 129 ? 52.887 -4.120 56.012 1.00 42.45 139 THR C N 1
ATOM 5519 C CA . THR C 1 129 ? 53.901 -4.395 54.999 1.00 46.70 139 THR C CA 1
ATOM 5520 C C . THR C 1 129 ? 54.629 -3.119 54.576 1.00 40.71 139 THR C C 1
ATOM 5521 O O . THR C 1 129 ? 54.681 -2.139 55.322 1.00 40.20 139 THR C O 1
ATOM 5525 N N . SER C 1 148 ? 46.600 2.128 54.162 1.00 34.55 158 SER C N 1
ATOM 5526 C CA . SER C 1 148 ? 47.366 1.123 54.908 1.00 38.82 158 SER C CA 1
ATOM 5527 C C . SER C 1 148 ? 46.502 -0.039 55.413 1.00 37.87 158 SER C C 1
ATOM 5528 O O . SER C 1 148 ? 45.295 0.119 55.617 1.00 36.14 158 SER C O 1
ATOM 5531 N N . THR C 1 149 ? 47.125 -1.202 55.611 1.00 33.14 159 THR C N 1
ATOM 5532 C CA . THR C 1 149 ? 46.417 -2.392 56.089 1.00 33.56 159 THR C CA 1
ATOM 5533 C C . THR C 1 149 ? 47.094 -2.992 57.316 1.00 35.80 159 THR C C 1
ATOM 5534 O O . THR C 1 149 ? 48.286 -3.319 57.296 1.00 35.78 159 THR C O 1
ATOM 5538 N N . HIS C 1 150 ? 46.315 -3.133 58.384 1.00 30.95 160 HIS C N 1
ATOM 5539 C CA . HIS C 1 150 ? 46.831 -3.574 59.671 1.00 29.50 160 HIS C CA 1
ATOM 5540 C C . HIS C 1 150 ? 46.394 -5.005 59.930 1.00 26.56 160 HIS C C 1
ATOM 5541 O O . HIS C 1 150 ? 45.200 -5.279 60.017 1.00 23.62 160 HIS C O 1
ATOM 5548 N N . HIS C 1 151 ? 47.365 -5.912 60.037 1.00 25.38 161 HIS C N 1
ATOM 5549 C CA . HIS C 1 151 ? 47.087 -7.335 60.218 1.00 27.59 161 HIS C CA 1
ATOM 5550 C C . HIS C 1 151 ? 47.135 -7.658 61.699 1.00 28.00 161 HIS C C 1
ATOM 5551 O O . HIS C 1 151 ? 48.210 -7.683 62.302 1.00 27.32 161 HIS C O 1
ATOM 5558 N N . ILE C 1 152 ? 45.965 -7.884 62.289 1.00 25.14 162 ILE C N 1
ATOM 5559 C CA . ILE C 1 152 ? 45.842 -7.894 63.750 1.00 25.91 162 ILE C CA 1
ATOM 5560 C C . ILE C 1 152 ? 45.445 -9.253 64.311 1.00 23.79 162 ILE C C 1
ATOM 5561 O O . ILE C 1 152 ? 44.647 -9.981 63.712 1.00 22.35 162 ILE C O 1
ATOM 5566 N N . ASN C 1 153 ? 46.039 -9.597 65.449 1.00 22.81 163 ASN C N 1
ATOM 5567 C CA . ASN C 1 153 ? 45.519 -10.654 66.297 1.00 23.21 163 ASN C CA 1
ATOM 5568 C C . ASN C 1 153 ? 45.063 -10.050 67.625 1.00 25.19 163 ASN C C 1
ATOM 5569 O O . ASN C 1 153 ? 45.853 -9.424 68.339 1.00 27.76 163 ASN C O 1
ATOM 5574 N N . GLU C 1 154 ? 43.784 -10.222 67.947 1.00 25.47 164 GLU C N 1
ATOM 5575 C CA . GLU C 1 154 ? 43.243 -9.683 69.190 1.00 22.44 164 GLU C CA 1
ATOM 5576 C C . GLU C 1 154 ? 41.966 -10.401 69.591 1.00 23.82 164 GLU C C 1
ATOM 5577 O O . GLU C 1 154 ? 41.346 -11.103 68.782 1.00 22.04 164 GLU C O 1
ATOM 5583 N N . TYR C 1 155 ? 41.605 -10.236 70.860 1.00 22.74 165 TYR C N 1
ATOM 5584 C CA . TYR C 1 155 ? 40.343 -10.735 71.391 1.00 24.52 165 TYR C CA 1
ATOM 5585 C C . TYR C 1 155 ? 39.275 -9.657 71.309 1.00 21.32 165 TYR C C 1
ATOM 5586 O O . TYR C 1 155 ? 39.489 -8.518 71.724 1.00 21.06 165 TYR C O 1
ATOM 5595 N N . ILE C 1 156 ? 38.131 -10.010 70.745 1.00 22.49 166 ILE C N 1
ATOM 5596 C CA . ILE C 1 156 ? 36.967 -9.137 70.808 1.00 24.98 166 ILE C CA 1
ATOM 5597 C C . ILE C 1 156 ? 35.861 -10.038 71.287 1.00 24.03 166 ILE C C 1
ATOM 5598 O O . ILE C 1 156 ? 34.884 -10.293 70.579 1.00 29.92 166 ILE C O 1
ATOM 5603 N N . GLY C 1 157 ? 36.056 -10.555 72.492 1.00 24.62 167 GLY C N 1
ATOM 5604 C CA . GLY C 1 157 ? 35.272 -11.669 72.972 1.00 25.51 167 GLY C CA 1
ATOM 5605 C C . GLY C 1 157 ? 36.161 -12.724 73.604 1.00 23.97 167 GLY C C 1
ATOM 5606 O O . GLY C 1 157 ? 37.172 -12.415 74.223 1.00 22.42 167 GLY C O 1
ATOM 5607 N N . GLN C 1 158 ? 35.778 -13.980 73.421 1.00 26.34 168 GLN C N 1
ATOM 5608 C CA . GLN C 1 158 ? 36.402 -15.105 74.105 1.00 28.37 168 GLN C CA 1
ATOM 5609 C C . GLN C 1 158 ? 37.614 -15.667 73.360 1.00 32.71 168 GLN C C 1
ATOM 5610 O O . GLN C 1 158 ? 38.511 -16.257 73.963 1.00 28.81 168 GLN C O 1
ATOM 5616 N N . ASP C 1 159 ? 37.638 -15.485 72.043 1.00 31.27 169 ASP C N 1
ATOM 5617 C CA . ASP C 1 159 ? 38.595 -16.192 71.205 1.00 27.88 169 ASP C CA 1
ATOM 5618 C C . ASP C 1 159 ? 39.475 -15.244 70.406 1.00 27.01 169 ASP C C 1
ATOM 5619 O O . ASP C 1 159 ? 39.048 -14.147 70.057 1.00 26.61 169 ASP C O 1
ATOM 5624 N N . PRO C 1 160 ? 40.712 -15.669 70.096 1.00 28.45 170 PRO C N 1
ATOM 5625 C CA . PRO C 1 160 ? 41.628 -14.807 69.347 1.00 27.86 170 PRO C CA 1
ATOM 5626 C C . PRO C 1 160 ? 41.199 -14.696 67.897 1.00 29.76 170 PRO C C 1
ATOM 5627 O O . PRO C 1 160 ? 40.890 -15.712 67.273 1.00 28.57 170 PRO C O 1
ATOM 5631 N N . LEU C 1 161 ? 41.154 -13.472 67.382 1.00 23.74 171 LEU C N 1
ATOM 5632 C CA . LEU C 1 161 ? 40.731 -13.235 66.007 1.00 25.34 171 LEU C CA 1
ATOM 5633 C C . LEU C 1 161 ? 41.885 -12.736 65.158 1.00 24.94 171 LEU C C 1
ATOM 5634 O O . LEU C 1 161 ? 42.607 -11.830 65.566 1.00 23.87 171 LEU C O 1
ATOM 5639 N N . ASP C 1 162 ? 42.059 -13.331 63.979 1.00 23.60 172 ASP C N 1
ATOM 5640 C CA . ASP C 1 162 ? 43.009 -12.804 63.011 1.00 23.43 172 ASP C CA 1
ATOM 5641 C C . ASP C 1 162 ? 42.260 -11.947 62.005 1.00 23.57 172 ASP C C 1
ATOM 5642 O O . ASP C 1 162 ? 41.454 -12.453 61.219 1.00 24.57 172 ASP C O 1
ATOM 5647 N N . ILE C 1 163 ? 42.510 -10.642 62.041 1.00 15.83 173 ILE C N 1
ATOM 5648 C CA . ILE C 1 163 ? 41.705 -9.722 61.244 1.00 20.52 173 ILE C CA 1
ATOM 5649 C C . ILE C 1 163 ? 42.572 -8.784 60.435 1.00 23.57 173 ILE C C 1
ATOM 5650 O O . ILE C 1 163 ? 43.758 -8.602 60.725 1.00 23.49 173 ILE C O 1
ATOM 5655 N N . GLU C 1 164 ? 41.971 -8.172 59.426 1.00 21.74 174 GLU C N 1
ATOM 5656 C CA . GLU C 1 164 ? 42.700 -7.249 58.574 1.00 27.99 174 GLU C CA 1
ATOM 5657 C C . GLU C 1 164 ? 41.931 -5.940 58.478 1.00 23.54 174 GLU C C 1
ATOM 5658 O O . GLU C 1 164 ? 40.842 -5.895 57.914 1.00 23.36 174 GLU C O 1
ATOM 5664 N N . ILE C 1 165 ? 42.501 -4.883 59.051 1.00 20.95 175 ILE C N 1
ATOM 5665 C CA . ILE C 1 165 ? 41.887 -3.567 59.024 1.00 18.89 175 ILE C CA 1
ATOM 5666 C C . ILE C 1 165 ? 42.553 -2.668 57.989 1.00 24.73 175 ILE C C 1
ATOM 5667 O O . ILE C 1 165 ? 43.751 -2.417 58.073 1.00 27.47 175 ILE C O 1
ATOM 5672 N N . THR C 1 166 ? 41.774 -2.174 57.028 1.00 21.35 176 THR C N 1
ATOM 5673 C CA . THR C 1 166 ? 42.296 -1.274 55.999 1.00 26.00 176 THR C CA 1
ATOM 5674 C C . THR C 1 166 ? 41.570 0.067 56.059 1.00 28.16 176 THR C C 1
ATOM 5675 O O . THR C 1 166 ? 40.351 0.134 55.910 1.00 24.55 176 THR C O 1
ATOM 5679 N N . PHE C 1 167 ? 42.315 1.139 56.283 1.00 25.51 177 PHE C N 1
ATOM 5680 C CA . PHE C 1 167 ? 41.701 2.452 56.431 1.00 23.06 177 PHE C CA 1
ATOM 5681 C C . PHE C 1 167 ? 41.528 3.162 55.092 1.00 26.65 177 PHE C C 1
ATOM 5682 O O . PHE C 1 167 ? 42.357 3.016 54.197 1.00 26.99 177 PHE C O 1
ATOM 5690 N N . ILE C 1 168 ? 40.440 3.918 54.952 1.00 24.76 178 ILE C N 1
ATOM 5691 C CA . ILE C 1 168 ? 40.179 4.636 53.699 1.00 28.15 178 ILE C CA 1
ATOM 5692 C C . ILE C 1 168 ? 39.907 6.125 53.914 1.00 27.51 178 ILE C C 1
ATOM 5693 O O . ILE C 1 168 ? 39.730 6.579 55.042 1.00 28.68 178 ILE C O 1
ATOM 5698 N N . ASP C 1 169 ? 39.876 6.884 52.820 1.00 28.28 179 ASP C N 1
ATOM 5699 C CA . ASP C 1 169 ? 39.483 8.288 52.883 1.00 29.00 179 ASP C CA 1
ATOM 5700 C C . ASP C 1 169 ? 37.970 8.362 53.052 1.00 30.26 179 ASP C C 1
ATOM 5701 O O . ASP C 1 169 ? 37.235 7.832 52.219 1.00 27.70 179 ASP C O 1
ATOM 5706 N N . PRO C 1 170 ? 37.508 9.019 54.129 1.00 29.40 180 PRO C N 1
ATOM 5707 C CA . PRO C 1 170 ? 36.081 9.136 54.457 1.00 27.13 180 PRO C CA 1
ATOM 5708 C C . PRO C 1 170 ? 35.186 9.508 53.264 1.00 29.37 180 PRO C C 1
ATOM 5709 O O . PRO C 1 170 ? 34.056 9.021 53.188 1.00 24.40 180 PRO C O 1
ATOM 5713 N N . ALA C 1 171 ? 35.692 10.328 52.342 1.00 28.03 181 ALA C N 1
ATOM 5714 C CA . ALA C 1 171 ? 34.878 10.826 51.233 1.00 25.48 181 ALA C CA 1
ATOM 5715 C C . ALA C 1 171 ? 34.447 9.685 50.330 1.00 25.02 181 ALA C C 1
ATOM 5716 O O . ALA C 1 171 ? 33.417 9.755 49.664 1.00 22.04 181 ALA C O 1
ATOM 5718 N N . ARG C 1 172 ? 35.243 8.626 50.320 1.00 22.81 182 ARG C N 1
ATOM 5719 C CA . ARG C 1 172 ? 34.938 7.470 49.512 1.00 27.24 182 ARG C CA 1
ATOM 5720 C C . ARG C 1 172 ? 33.655 6.792 49.971 1.00 21.62 182 ARG C C 1
ATOM 5721 O O . ARG C 1 172 ? 33.012 6.097 49.192 1.00 22.55 182 ARG C O 1
ATOM 5729 N N . TRP C 1 173 ? 33.282 6.999 51.230 1.00 19.01 183 TRP C N 1
ATOM 5730 C CA . TRP C 1 173 ? 31.998 6.516 51.731 1.00 21.29 183 TRP C CA 1
ATOM 5731 C C . TRP C 1 173 ? 30.906 7.596 51.668 1.00 21.66 183 TRP C C 1
ATOM 5732 O O . TRP C 1 173 ? 29.749 7.344 52.030 1.00 21.74 183 TRP C O 1
ATOM 5743 N N . GLY C 1 174 ? 31.279 8.798 51.235 1.00 20.98 184 GLY C N 1
ATOM 5744 C CA . GLY C 1 174 ? 30.310 9.862 51.032 1.00 17.95 184 GLY C CA 1
ATOM 5745 C C . GLY C 1 174 ? 30.186 10.880 52.147 1.00 18.58 184 GLY C C 1
ATOM 5746 O O . GLY C 1 174 ? 29.294 11.716 52.123 1.00 17.35 184 GLY C O 1
ATOM 5747 N N . PHE C 1 175 ? 31.070 10.802 53.134 1.00 21.95 185 PHE C N 1
ATOM 5748 C CA . PHE C 1 175 ? 31.191 11.856 54.134 1.00 17.66 185 PHE C CA 1
ATOM 5749 C C . PHE C 1 175 ? 31.441 13.229 53.507 1.00 22.90 185 PHE C C 1
ATOM 5750 O O . PHE C 1 175 ? 32.193 13.329 52.544 1.00 21.95 185 PHE C O 1
ATOM 5758 N N . ASP C 1 176 ? 30.837 14.270 54.070 1.00 20.32 186 ASP C N 1
ATOM 5759 C CA . ASP C 1 176 ? 31.079 15.650 53.628 1.00 19.64 186 ASP C CA 1
ATOM 5760 C C . ASP C 1 176 ? 32.427 16.131 54.170 1.00 27.22 186 ASP C C 1
ATOM 5761 O O . ASP C 1 176 ? 32.483 16.929 55.099 1.00 22.36 186 ASP C O 1
ATOM 5766 N N . ALA C 1 177 ? 33.503 15.630 53.570 1.00 25.33 187 ALA C N 1
ATOM 5767 C CA . ALA C 1 177 ? 34.864 15.924 54.008 1.00 32.30 187 ALA C CA 1
ATOM 5768 C C . ALA C 1 177 ? 35.112 17.430 54.156 1.00 33.57 187 ALA C C 1
ATOM 5769 O O . ALA C 1 177 ? 35.776 17.866 55.098 1.00 31.47 187 ALA C O 1
ATOM 5771 N N . ASP C 1 178 ? 34.541 18.224 53.254 1.00 33.21 188 ASP C N 1
ATOM 5772 C CA . ASP C 1 178 ? 34.712 19.677 53.307 1.00 30.58 188 ASP C CA 1
ATOM 5773 C C . ASP C 1 178 ? 33.940 20.298 54.471 1.00 32.52 188 ASP C C 1
ATOM 5774 O O . ASP C 1 178 ? 34.093 21.481 54.771 1.00 31.53 188 ASP C O 1
ATOM 5779 N N . GLY C 1 179 ? 33.108 19.498 55.125 1.00 25.81 189 GLY C N 1
ATOM 5780 C CA . GLY C 1 179 ? 32.321 19.980 56.245 1.00 25.03 189 GLY C CA 1
ATOM 5781 C C . GLY C 1 179 ? 32.891 19.556 57.595 1.00 28.70 189 GLY C C 1
ATOM 5782 O O . GLY C 1 179 ? 32.380 19.966 58.637 1.00 29.37 189 GLY C O 1
ATOM 5783 N N . PHE C 1 180 ? 33.941 18.734 57.577 1.00 29.82 190 PHE C N 1
ATOM 5784 C CA . PHE C 1 180 ? 34.549 18.214 58.813 1.00 29.47 190 PHE C CA 1
ATOM 5785 C C . PHE C 1 180 ? 35.077 19.322 59.717 1.00 30.34 190 PHE C C 1
ATOM 5786 O O . PHE C 1 180 ? 34.872 19.298 60.929 1.00 30.38 190 PHE C O 1
ATOM 5794 N N . ALA C 1 181 ? 35.795 20.276 59.130 1.00 35.04 191 ALA C N 1
ATOM 5795 C CA . ALA C 1 181 ? 36.429 21.318 59.931 1.00 33.93 191 ALA C CA 1
ATOM 5796 C C . ALA C 1 181 ? 35.366 22.136 60.643 1.00 30.11 191 ALA C C 1
ATOM 5797 O O . ALA C 1 181 ? 35.460 22.373 61.845 1.00 34.81 191 ALA C O 1
ATOM 5799 N N . ALA C 1 182 ? 34.339 22.532 59.900 1.00 30.30 192 ALA C N 1
ATOM 5800 C CA . ALA C 1 182 ? 33.247 23.330 60.444 1.00 28.14 192 ALA C CA 1
ATOM 5801 C C . ALA C 1 182 ? 32.435 22.542 61.467 1.00 35.44 192 ALA C C 1
ATOM 5802 O O . ALA C 1 182 ? 31.697 23.123 62.261 1.00 34.62 192 ALA C O 1
ATOM 5804 N N . ALA C 1 183 ? 32.565 21.218 61.440 1.00 28.28 193 ALA C N 1
ATOM 5805 C CA . ALA C 1 183 ? 31.794 20.373 62.347 1.00 32.56 193 ALA C CA 1
ATOM 5806 C C . ALA C 1 183 ? 32.615 19.954 63.571 1.00 31.03 193 ALA C C 1
ATOM 5807 O O . ALA C 1 183 ? 32.107 19.272 64.460 1.00 30.91 193 ALA C O 1
ATOM 5809 N N . GLY C 1 184 ? 33.880 20.365 63.611 1.00 31.33 194 GLY C N 1
ATOM 5810 C CA . GLY C 1 184 ? 34.718 20.122 64.770 1.00 32.42 194 GLY C CA 1
ATOM 5811 C C . GLY C 1 184 ? 35.425 18.787 64.706 1.00 31.79 194 GLY C C 1
ATOM 5812 O O . GLY C 1 184 ? 36.073 18.368 65.666 1.00 30.02 194 GLY C O 1
ATOM 5813 N N . ILE C 1 185 ? 35.296 18.118 63.568 1.00 27.55 195 ILE C N 1
ATOM 5814 C CA . ILE C 1 185 ? 35.858 16.787 63.390 1.00 31.20 195 ILE C CA 1
ATOM 5815 C C . ILE C 1 185 ? 37.322 16.887 62.988 1.00 31.47 195 ILE C C 1
ATOM 5816 O O . ILE C 1 185 ? 37.632 17.123 61.821 1.00 30.04 195 ILE C O 1
ATOM 5821 N N . GLY C 1 186 ? 38.218 16.705 63.957 1.00 25.66 196 GLY C N 1
ATOM 5822 C CA . GLY C 1 186 ? 39.632 16.959 63.748 1.00 28.39 196 GLY C CA 1
ATOM 5823 C C . GLY C 1 186 ? 40.399 15.713 63.366 1.00 33.64 196 GLY C C 1
ATOM 5824 O O . GLY C 1 186 ? 41.553 15.770 62.926 1.00 32.14 196 GLY C O 1
ATOM 5825 N N . ALA C 1 187 ? 39.755 14.569 63.537 1.00 28.08 197 ALA C N 1
ATOM 5826 C CA . ALA C 1 187 ? 40.376 13.315 63.157 1.00 31.59 197 ALA C CA 1
ATOM 5827 C C . ALA C 1 187 ? 39.305 12.348 62.715 1.00 26.58 197 ALA C C 1
ATOM 5828 O O . ALA C 1 187 ? 38.138 12.505 63.044 1.00 26.92 197 ALA C O 1
ATOM 5830 N N . HIS C 1 188 ? 39.714 11.352 61.952 1.00 31.35 198 HIS C N 1
ATOM 5831 C CA . HIS C 1 188 ? 38.812 10.289 61.581 1.00 32.61 198 HIS C CA 1
ATOM 5832 C C . HIS C 1 188 ? 39.649 9.050 61.379 1.00 34.13 198 HIS C C 1
ATOM 5833 O O . HIS C 1 188 ? 40.857 9.143 61.136 1.00 36.66 198 HIS C O 1
ATOM 5840 N N . ALA C 1 189 ? 39.017 7.895 61.500 1.00 27.35 199 ALA C N 1
ATOM 5841 C CA . ALA C 1 189 ? 39.680 6.632 61.211 1.00 29.24 199 ALA C CA 1
ATOM 5842 C C . ALA C 1 189 ? 38.627 5.633 60.772 1.00 29.71 199 ALA C C 1
ATOM 5843 O O . ALA C 1 189 ? 38.024 4.938 61.597 1.00 29.19 199 ALA C O 1
ATOM 5845 N N . CYS C 1 190 ? 38.405 5.579 59.465 1.00 27.73 200 CYS C N 1
ATOM 5846 C CA . CYS C 1 190 ? 37.341 4.766 58.900 1.00 21.92 200 CYS C CA 1
ATOM 5847 C C . CYS C 1 190 ? 37.914 3.652 58.066 1.00 24.99 200 CYS C C 1
ATOM 5848 O O . CYS C 1 190 ? 38.808 3.869 57.241 1.00 26.90 200 CYS C O 1
ATOM 5851 N N . GLY C 1 191 ? 37.416 2.448 58.297 1.00 22.48 201 GLY C N 1
ATOM 5852 C CA . GLY C 1 191 ? 38.015 1.291 57.671 1.00 21.21 201 GLY C CA 1
ATOM 5853 C C . GLY C 1 191 ? 37.109 0.095 57.615 1.00 19.86 201 GLY C C 1
ATOM 5854 O O . GLY C 1 191 ? 36.029 0.068 58.221 1.00 22.85 201 GLY C O 1
ATOM 5855 N N . SER C 1 192 ? 37.548 -0.885 56.847 1.00 20.00 202 SER C N 1
ATOM 5856 C CA . SER C 1 192 ? 36.886 -2.166 56.773 1.00 21.59 202 SER C CA 1
ATOM 5857 C C . SER C 1 192 ? 37.690 -3.162 57.593 1.00 24.61 202 SER C C 1
ATOM 5858 O O . SER C 1 192 ? 38.922 -3.196 57.510 1.00 22.91 202 SER C O 1
ATOM 5861 N N . VAL C 1 193 ? 36.991 -3.948 58.402 1.00 20.76 203 VAL C N 1
ATOM 5862 C CA . VAL C 1 193 ? 37.622 -5.002 59.178 1.00 18.88 203 VAL C CA 1
ATOM 5863 C C . VAL C 1 193 ? 37.227 -6.350 58.576 1.00 23.47 203 VAL C C 1
ATOM 5864 O O . VAL C 1 193 ? 36.050 -6.707 58.553 1.00 22.85 203 VAL C O 1
ATOM 5868 N N . LEU C 1 194 ? 38.220 -7.077 58.074 1.00 17.17 204 LEU C N 1
ATOM 5869 C CA . LEU C 1 194 ? 38.011 -8.357 57.409 1.00 21.42 204 LEU C CA 1
ATOM 5870 C C . LEU C 1 194 ? 38.700 -9.497 58.157 1.00 21.41 204 LEU C C 1
ATOM 5871 O O . LEU C 1 194 ? 39.724 -9.289 58.789 1.00 21.20 204 LEU C O 1
ATOM 5876 N N . MET C 1 195 ? 38.135 -10.698 58.092 1.00 24.23 205 MET C N 1
ATOM 5877 C CA . MET C 1 195 ? 38.791 -11.866 58.670 1.00 18.80 205 MET C CA 1
ATOM 5878 C C . MET C 1 195 ? 39.947 -12.313 57.795 1.00 24.84 205 MET C C 1
ATOM 5879 O O . MET C 1 195 ? 39.855 -12.269 56.567 1.00 24.93 205 MET C O 1
ATOM 5884 N N . LYS C 1 196 ? 41.044 -12.713 58.430 1.00 24.79 206 LYS C N 1
ATOM 5885 C CA . LYS C 1 196 ? 42.172 -13.281 57.709 1.00 21.81 206 LYS C CA 1
ATOM 5886 C C . LYS C 1 196 ? 41.719 -14.562 57.020 1.00 24.68 206 LYS C C 1
ATOM 5887 O O . LYS C 1 196 ? 40.980 -15.349 57.605 1.00 25.84 206 LYS C O 1
ATOM 5893 N N . GLY C 1 197 ? 42.130 -14.754 55.769 1.00 25.80 207 GLY C N 1
ATOM 5894 C CA . GLY C 1 197 ? 41.874 -16.005 55.077 1.00 28.05 207 GLY C CA 1
ATOM 5895 C C . GLY C 1 197 ? 40.541 -16.075 54.351 1.00 31.84 207 GLY C C 1
ATOM 5896 O O . GLY C 1 197 ? 40.502 -16.221 53.130 1.00 31.27 207 GLY C O 1
ATOM 5897 N N . SER C 1 198 ? 39.442 -15.980 55.094 1.00 27.54 208 SER C N 1
ATOM 5898 C CA . SER C 1 198 ? 38.120 -16.089 54.484 1.00 26.10 208 SER C CA 1
ATOM 5899 C C . SER C 1 198 ? 37.691 -14.781 53.817 1.00 26.47 208 SER C C 1
ATOM 5900 O O . SER C 1 198 ? 36.856 -14.791 52.903 1.00 22.11 208 SER C O 1
ATOM 5903 N N . HIS C 1 199 ? 38.276 -13.672 54.277 1.00 21.28 209 HIS C N 1
ATOM 5904 C CA . HIS C 1 199 ? 37.954 -12.329 53.804 1.00 23.68 209 HIS C CA 1
ATOM 5905 C C . HIS C 1 199 ? 36.539 -11.900 54.194 1.00 24.24 209 HIS C C 1
ATOM 5906 O O . HIS C 1 199 ? 36.028 -10.894 53.697 1.00 23.74 209 HIS C O 1
ATOM 5913 N N . MET C 1 200 ? 35.904 -12.659 55.083 1.00 24.17 210 MET C N 1
ATOM 5914 C CA . MET C 1 200 ? 34.566 -12.296 55.531 1.00 20.43 210 MET C CA 1
ATOM 5915 C C . MET C 1 200 ? 34.593 -10.968 56.284 1.00 21.41 210 MET C C 1
ATOM 5916 O O . MET C 1 200 ? 35.562 -10.642 56.959 1.00 19.96 210 MET C O 1
ATOM 5921 N N . ARG C 1 201 ? 33.524 -10.190 56.128 1.00 22.62 211 ARG C N 1
ATOM 5922 C CA . ARG C 1 201 ? 33.471 -8.838 56.660 1.00 18.64 211 ARG C CA 1
ATOM 5923 C C . ARG C 1 201 ? 33.019 -8.832 58.123 1.00 20.68 211 ARG C C 1
ATOM 5924 O O . ARG C 1 201 ? 31.925 -9.299 58.439 1.00 24.40 211 ARG C O 1
ATOM 5932 N N . LEU C 1 202 ? 33.868 -8.330 59.008 1.00 17.28 212 LEU C N 1
ATOM 5933 C CA . LEU C 1 202 ? 33.540 -8.274 60.438 1.00 22.57 212 LEU C CA 1
ATOM 5934 C C . LEU C 1 202 ? 32.943 -6.936 60.812 1.00 21.89 212 LEU C C 1
ATOM 5935 O O . LEU C 1 202 ? 32.031 -6.857 61.639 1.00 20.36 212 LEU C O 1
ATOM 5940 N N . ALA C 1 203 ? 33.472 -5.875 60.222 1.00 22.08 213 ALA C N 1
ATOM 5941 C CA . ALA C 1 203 ? 32.937 -4.553 60.517 1.00 20.54 213 ALA C CA 1
ATOM 5942 C C . ALA C 1 203 ? 33.200 -3.514 59.438 1.00 22.01 213 ALA C C 1
ATOM 5943 O O . ALA C 1 203 ? 34.237 -3.528 58.766 1.00 22.90 213 ALA C O 1
ATOM 5945 N N . THR C 1 204 ? 32.217 -2.638 59.271 1.00 18.30 214 THR C N 1
ATOM 5946 C CA . THR C 1 204 ? 32.430 -1.301 58.748 1.00 20.99 214 THR C CA 1
ATOM 5947 C C . THR C 1 204 ? 32.607 -0.412 59.968 1.00 19.85 214 THR C C 1
ATOM 5948 O O . THR C 1 204 ? 31.780 -0.419 60.891 1.00 18.95 214 THR C O 1
ATOM 5952 N N . MET C 1 205 ? 33.695 0.334 60.000 1.00 19.04 215 MET C N 1
ATOM 5953 C CA . MET C 1 205 ? 34.071 1.028 61.217 1.00 22.43 215 MET C CA 1
ATOM 5954 C C . MET C 1 205 ? 34.331 2.488 60.973 1.00 20.88 215 MET C C 1
ATOM 5955 O O . MET C 1 205 ? 35.016 2.848 60.015 1.00 22.61 215 MET C O 1
ATOM 5960 N N . VAL C 1 206 ? 33.785 3.323 61.850 1.00 16.97 216 VAL C N 1
ATOM 5961 C CA . VAL C 1 206 ? 34.012 4.754 61.807 1.00 20.67 216 VAL C CA 1
ATOM 5962 C C . VAL C 1 206 ? 34.448 5.254 63.179 1.00 23.18 216 VAL C C 1
ATOM 5963 O O . VAL C 1 206 ? 33.784 4.983 64.177 1.00 17.34 216 VAL C O 1
ATOM 5967 N N . HIS C 1 207 ? 35.566 5.974 63.232 1.00 19.71 217 HIS C N 1
ATOM 5968 C CA . HIS C 1 207 ? 35.931 6.713 64.444 1.00 22.26 217 HIS C CA 1
ATOM 5969 C C . HIS C 1 207 ? 36.014 8.194 64.129 1.00 26.28 217 HIS C C 1
ATOM 5970 O O . HIS C 1 207 ? 36.862 8.589 63.334 1.00 24.62 217 HIS C O 1
ATOM 5977 N N . LEU C 1 208 ? 35.159 9.016 64.738 1.00 20.64 218 LEU C N 1
ATOM 5978 C CA . LEU C 1 208 ? 35.249 10.461 64.527 1.00 23.53 218 LEU C CA 1
ATOM 5979 C C . LEU C 1 208 ? 35.665 11.160 65.806 1.00 27.59 218 LEU C C 1
ATOM 5980 O O . LEU C 1 208 ? 35.021 11.006 66.845 1.00 25.64 218 LEU C O 1
ATOM 5985 N N . ALA C 1 209 ? 36.745 11.929 65.725 1.00 26.30 219 ALA C N 1
ATOM 5986 C CA . ALA C 1 209 ? 37.220 12.692 66.873 1.00 29.19 219 ALA C CA 1
ATOM 5987 C C . ALA C 1 209 ? 36.732 14.119 66.749 1.00 27.94 219 ALA C C 1
ATOM 5988 O O . ALA C 1 209 ? 37.180 14.854 65.865 1.00 27.35 219 ALA C O 1
ATOM 5990 N N . ARG C 1 210 ? 35.812 14.508 67.627 1.00 24.87 220 ARG C N 1
ATOM 5991 C CA . ARG C 1 210 ? 35.207 15.831 67.569 1.00 24.07 220 ARG C CA 1
ATOM 5992 C C . ARG C 1 210 ? 35.732 16.721 68.690 1.00 27.62 220 ARG C C 1
ATOM 5993 O O . ARG C 1 210 ? 35.730 16.334 69.858 1.00 26.49 220 ARG C O 1
ATOM 6001 N N . ILE C 1 211 ? 36.201 17.907 68.317 1.00 29.43 221 ILE C N 1
ATOM 6002 C CA . ILE C 1 211 ? 36.692 18.895 69.277 1.00 28.75 221 ILE C CA 1
ATOM 6003 C C . ILE C 1 211 ? 35.639 19.256 70.331 1.00 25.45 221 ILE C C 1
ATOM 6004 O O . ILE C 1 211 ? 34.485 19.529 70.008 1.00 28.04 221 ILE C O 1
ATOM 6009 N N . THR C 1 212 ? 36.044 19.210 71.600 1.00 30.78 222 THR C N 1
ATOM 6010 C CA . THR C 1 212 ? 35.209 19.664 72.712 1.00 30.13 222 THR C CA 1
ATOM 6011 C C . THR C 1 212 ? 35.968 20.640 73.601 1.00 32.72 222 THR C C 1
ATOM 6012 O O . THR C 1 212 ? 37.185 20.769 73.483 1.00 33.53 222 THR C O 1
ATOM 6016 N N . ASP C 1 213 ? 35.238 21.296 74.502 1.00 35.81 223 ASP C N 1
ATOM 6017 C CA . ASP C 1 213 ? 35.821 22.240 75.455 1.00 42.48 223 ASP C CA 1
ATOM 6018 C C . ASP C 1 213 ? 37.033 21.679 76.191 1.00 38.55 223 ASP C C 1
ATOM 6019 O O . ASP C 1 213 ? 38.047 22.360 76.348 1.00 40.01 223 ASP C O 1
ATOM 6024 N N . ASP C 1 214 ? 36.933 20.428 76.626 1.00 35.52 224 ASP C N 1
ATOM 6025 C CA . ASP C 1 214 ? 37.934 19.853 77.511 1.00 34.15 224 ASP C CA 1
ATOM 6026 C C . ASP C 1 214 ? 38.976 19.007 76.773 1.00 36.43 224 ASP C C 1
ATOM 6027 O O . ASP C 1 214 ? 39.912 18.485 77.390 1.00 34.32 224 ASP C O 1
ATOM 6032 N N . GLY C 1 215 ? 38.813 18.877 75.458 1.00 33.64 225 GLY C N 1
ATOM 6033 C CA . GLY C 1 215 ? 39.716 18.081 74.642 1.00 26.65 225 GLY C CA 1
ATOM 6034 C C . GLY C 1 215 ? 39.062 17.630 73.345 1.00 28.26 225 GLY C C 1
ATOM 6035 O O . GLY C 1 215 ? 38.836 18.434 72.444 1.00 27.84 225 GLY C O 1
ATOM 6036 N N . PHE C 1 216 ? 38.748 16.342 73.240 1.00 24.77 226 PHE C N 1
ATOM 6037 C CA . PHE C 1 216 ? 37.881 15.888 72.153 1.00 19.32 226 PHE C CA 1
ATOM 6038 C C . PHE C 1 216 ? 37.077 14.682 72.594 1.00 23.40 226 PHE C C 1
ATOM 6039 O O . PHE C 1 216 ? 37.363 14.079 73.630 1.00 24.67 226 PHE C O 1
ATOM 6047 N N . GLU C 1 217 ? 36.054 14.354 71.813 1.00 23.15 227 GLU C N 1
ATOM 6048 C CA . GLU C 1 217 ? 35.233 13.181 72.074 1.00 21.59 227 GLU C CA 1
ATOM 6049 C C . GLU C 1 217 ? 35.271 12.264 70.855 1.00 23.01 227 GLU C C 1
ATOM 6050 O O . GLU C 1 217 ? 35.279 12.735 69.711 1.00 24.44 227 GLU C O 1
ATOM 6056 N N . LEU C 1 218 ? 35.347 10.963 71.108 1.00 18.63 228 LEU C N 1
ATOM 6057 C CA . LEU C 1 218 ? 35.430 9.988 70.037 1.00 20.28 228 LEU C CA 1
ATOM 6058 C C . LEU C 1 218 ? 34.061 9.359 69.841 1.00 24.34 228 LEU C C 1
ATOM 6059 O O . LEU C 1 218 ? 33.528 8.729 70.748 1.00 21.69 228 LEU C O 1
ATOM 6064 N N . ARG C 1 219 ? 33.481 9.563 68.667 1.00 25.95 229 ARG C N 1
ATOM 6065 C CA . ARG C 1 219 ? 32.204 8.953 68.341 1.00 22.04 229 ARG C CA 1
ATOM 6066 C C . ARG C 1 219 ? 32.450 7.863 67.329 1.00 25.87 229 ARG C C 1
ATOM 6067 O O . ARG C 1 219 ? 32.949 8.114 66.222 1.00 20.71 229 ARG C O 1
ATOM 6075 N N . SER C 1 220 ? 32.126 6.643 67.729 1.00 18.38 230 SER C N 1
ATOM 6076 C CA . SER C 1 220 ? 32.455 5.478 66.939 1.00 20.59 230 SER C CA 1
ATOM 6077 C C . SER C 1 220 ? 31.163 4.822 66.517 1.00 16.89 230 SER C C 1
ATOM 6078 O O . SER C 1 220 ? 30.190 4.803 67.274 1.00 16.11 230 SER C O 1
ATOM 6081 N N . ARG C 1 221 ? 31.160 4.316 65.291 1.00 20.98 231 ARG C N 1
ATOM 6082 C CA . ARG C 1 221 ? 30.069 3.506 64.785 1.00 17.50 231 ARG C CA 1
ATOM 6083 C C . ARG C 1 221 ? 30.687 2.253 64.190 1.00 18.37 231 ARG C C 1
ATOM 6084 O O . ARG C 1 221 ? 31.712 2.313 63.506 1.00 16.46 231 ARG C O 1
ATOM 6092 N N . TYR C 1 222 ? 30.077 1.114 64.477 1.00 12.69 232 TYR C N 1
ATOM 6093 C CA . TYR C 1 222 ? 30.455 -0.135 63.832 1.00 15.59 232 TYR C CA 1
ATOM 6094 C C . TYR C 1 222 ? 29.209 -0.764 63.266 1.00 15.34 232 TYR C C 1
ATOM 6095 O O . TYR C 1 222 ? 28.207 -0.895 63.959 1.00 15.55 232 TYR C O 1
ATOM 6104 N N . TRP C 1 223 ? 29.273 -1.160 62.007 1.00 14.52 233 TRP C N 1
ATOM 6105 C CA . TRP C 1 223 ? 28.256 -2.022 61.457 1.00 15.80 233 TRP C CA 1
ATOM 6106 C C . TRP C 1 223 ? 28.911 -3.396 61.338 1.00 19.13 233 TRP C C 1
ATOM 6107 O O . TRP C 1 223 ? 29.811 -3.613 60.518 1.00 17.35 233 TRP C O 1
ATOM 6118 N N . ILE C 1 224 ? 28.484 -4.291 62.223 1.00 15.97 234 ILE C N 1
ATOM 6119 C CA . ILE C 1 224 ? 29.129 -5.582 62.448 1.00 14.58 234 ILE C CA 1
ATOM 6120 C C . ILE C 1 224 ? 28.585 -6.646 61.518 1.00 16.10 234 ILE C C 1
ATOM 6121 O O . ILE C 1 224 ? 27.381 -6.798 61.405 1.00 15.25 234 ILE C O 1
ATOM 6126 N N . ALA C 1 225 ? 29.481 -7.392 60.868 1.00 21.50 235 ALA C N 1
ATOM 6127 C CA . ALA C 1 225 ? 29.093 -8.470 59.959 1.00 19.61 235 ALA C CA 1
ATOM 6128 C C . ALA C 1 225 ? 28.084 -7.977 58.933 1.00 17.30 235 ALA C C 1
ATOM 6129 O O . ALA C 1 225 ? 27.091 -8.645 58.650 1.00 18.92 235 ALA C O 1
ATOM 6131 N N . ASP C 1 226 ? 28.335 -6.794 58.385 1.00 17.95 236 ASP C N 1
ATOM 6132 C CA . ASP C 1 226 ? 27.390 -6.190 57.458 1.00 18.87 236 ASP C CA 1
ATOM 6133 C C . ASP C 1 226 ? 27.577 -6.753 56.053 1.00 19.58 236 ASP C C 1
ATOM 6134 O O . ASP C 1 226 ? 28.546 -7.461 55.783 1.00 19.98 236 ASP C O 1
ATOM 6139 N N . ARG C 1 227 ? 26.618 -6.452 55.184 1.00 21.36 237 ARG C N 1
ATOM 6140 C CA . ARG C 1 227 ? 26.557 -7.034 53.849 1.00 24.46 237 ARG C CA 1
ATOM 6141 C C . ARG C 1 227 ? 27.564 -6.410 52.887 1.00 23.44 237 ARG C C 1
ATOM 6142 O O . ARG C 1 227 ? 28.066 -7.080 51.978 1.00 21.97 237 ARG C O 1
ATOM 6150 N N . ALA C 1 228 ? 27.864 -5.129 53.080 1.00 19.90 238 ALA C N 1
ATOM 6151 C CA . ALA C 1 228 ? 28.731 -4.432 52.139 1.00 19.35 238 ALA C CA 1
ATOM 6152 C C . ALA C 1 228 ? 29.387 -3.195 52.720 1.00 19.67 238 ALA C C 1
ATOM 6153 O O . ALA C 1 228 ? 28.829 -2.525 53.585 1.00 21.48 238 ALA C O 1
ATOM 6155 N N . GLU C 1 229 ? 30.571 -2.882 52.213 1.00 19.63 239 GLU C N 1
ATOM 6156 C CA . GLU C 1 229 ? 31.194 -1.596 52.466 1.00 16.73 239 GLU C CA 1
ATOM 6157 C C . GLU C 1 229 ? 30.237 -0.515 51.952 1.00 15.91 239 GLU C C 1
ATOM 6158 O O . GLU C 1 229 ? 29.541 -0.746 50.973 1.00 16.01 239 GLU C O 1
ATOM 6164 N N . PRO C 1 230 ? 30.159 0.637 52.641 1.00 14.52 240 PRO C N 1
ATOM 6165 C CA . PRO C 1 230 ? 29.397 1.769 52.092 1.00 17.12 240 PRO C CA 1
ATOM 6166 C C . PRO C 1 230 ? 29.833 2.127 50.678 1.00 16.05 240 PRO C C 1
ATOM 6167 O O . PRO C 1 230 ? 31.036 2.132 50.402 1.00 15.43 240 PRO C O 1
ATOM 6171 N N . ARG C 1 231 ? 28.862 2.419 49.811 1.00 15.17 241 ARG C N 1
ATOM 6172 C CA . ARG C 1 231 ? 29.109 2.806 48.425 1.00 15.52 241 ARG C CA 1
ATOM 6173 C C . ARG C 1 231 ? 29.829 1.692 47.650 1.00 19.60 241 ARG C C 1
ATOM 6174 O O . ARG C 1 231 ? 30.496 1.948 46.650 1.00 18.42 241 ARG C O 1
ATOM 6182 N N . HIS C 1 232 ? 29.654 0.453 48.109 1.00 17.90 242 HIS C N 1
ATOM 6183 C CA . HIS C 1 232 ? 30.149 -0.738 47.406 1.00 22.16 242 HIS C CA 1
ATOM 6184 C C . HIS C 1 232 ? 29.110 -1.843 47.367 1.00 18.65 242 HIS C C 1
ATOM 6185 O O . HIS C 1 232 ? 28.219 -1.910 48.223 1.00 19.38 242 HIS C O 1
ATOM 6192 N N . ASP C 1 233 ? 29.225 -2.706 46.361 1.00 17.57 243 ASP C N 1
ATOM 6193 C CA . ASP C 1 233 ? 28.466 -3.945 46.316 1.00 17.74 243 ASP C CA 1
ATOM 6194 C C . ASP C 1 233 ? 29.063 -4.901 47.346 1.00 14.86 243 ASP C C 1
ATOM 6195 O O . ASP C 1 233 ? 30.193 -4.707 47.778 1.00 17.70 243 ASP C O 1
ATOM 6200 N N . PRO C 1 234 ? 28.325 -5.950 47.722 1.00 19.39 244 PRO C N 1
ATOM 6201 C CA . PRO C 1 234 ? 29.033 -6.990 48.478 1.00 17.64 244 PRO C CA 1
ATOM 6202 C C . PRO C 1 234 ? 30.117 -7.596 47.599 1.00 21.59 244 PRO C C 1
ATOM 6203 O O . PRO C 1 234 ? 29.992 -7.540 46.367 1.00 18.49 244 PRO C O 1
ATOM 6207 N N . VAL C 1 235 ? 31.156 -8.158 48.203 1.00 19.93 245 VAL C N 1
ATOM 6208 C CA . VAL C 1 235 ? 32.203 -8.804 47.425 1.00 23.06 245 VAL C CA 1
ATOM 6209 C C . VAL C 1 235 ? 31.742 -10.162 46.913 1.00 25.54 245 VAL C C 1
ATOM 6210 O O . VAL C 1 235 ? 31.298 -11.024 47.682 1.00 20.70 245 VAL C O 1
ATOM 6214 N N . ALA C 1 236 ? 31.855 -10.351 45.606 1.00 23.40 246 ALA C N 1
ATOM 6215 C CA . ALA C 1 236 ? 31.411 -11.596 44.996 1.00 19.99 246 ALA C CA 1
ATOM 6216 C C . ALA C 1 236 ? 32.160 -12.806 45.576 1.00 17.66 246 ALA C C 1
ATOM 6217 O O . ALA C 1 236 ? 33.351 -12.728 45.860 1.00 19.11 246 ALA C O 1
ATOM 6219 N N . GLY C 1 237 ? 31.434 -13.899 45.794 1.00 21.16 247 GLY C N 1
ATOM 6220 C CA . GLY C 1 237 ? 32.043 -15.162 46.185 1.00 22.12 247 GLY C CA 1
ATOM 6221 C C . GLY C 1 237 ? 32.462 -15.273 47.642 1.00 22.69 247 GLY C C 1
ATOM 6222 O O . GLY C 1 237 ? 32.957 -16.314 48.060 1.00 22.23 247 GLY C O 1
ATOM 6223 N N . ILE C 1 238 ? 32.268 -14.200 48.409 1.00 22.05 248 ILE C N 1
ATOM 6224 C CA . ILE C 1 238 ? 32.526 -14.218 49.851 1.00 23.43 248 ILE C CA 1
ATOM 6225 C C . ILE C 1 238 ? 31.208 -14.058 50.594 1.00 25.51 248 ILE C C 1
ATOM 6226 O O . ILE C 1 238 ? 30.474 -13.091 50.379 1.00 22.20 248 ILE C O 1
ATOM 6231 N N . ALA C 1 239 ? 30.906 -15.010 51.466 1.00 25.80 249 ALA C N 1
ATOM 6232 C CA . ALA C 1 239 ? 29.642 -14.998 52.179 1.00 19.81 249 ALA C CA 1
ATOM 6233 C C . ALA C 1 239 ? 29.654 -13.929 53.266 1.00 23.42 249 ALA C C 1
ATOM 6234 O O . ALA C 1 239 ? 30.718 -13.536 53.762 1.00 16.85 249 ALA C O 1
ATOM 6236 N N . GLN C 1 240 ? 28.470 -13.447 53.618 1.00 24.32 250 GLN C N 1
ATOM 6237 C CA . GLN C 1 240 ? 28.342 -12.556 54.767 1.00 23.29 250 GLN C CA 1
ATOM 6238 C C . GLN C 1 240 ? 28.684 -13.355 56.018 1.00 25.80 250 GLN C C 1
ATOM 6239 O O . GLN C 1 240 ? 28.327 -14.523 56.106 1.00 26.01 250 GLN C O 1
ATOM 6245 N N . LEU C 1 241 ? 29.365 -12.732 56.977 1.00 22.70 251 LEU C N 1
ATOM 6246 C CA . LEU C 1 241 ? 29.764 -13.420 58.208 1.00 23.32 251 LEU C CA 1
ATOM 6247 C C . LEU C 1 241 ? 28.558 -13.989 58.967 1.00 28.72 251 LEU C C 1
ATOM 6248 O O . LEU C 1 241 ? 28.690 -14.946 59.733 1.00 28.90 251 LEU C O 1
ATOM 6253 N N . THR C 1 242 ? 27.383 -13.411 58.731 1.00 26.65 252 THR C N 1
ATOM 6254 C CA . THR C 1 242 ? 26.130 -13.922 59.293 1.00 28.86 252 THR C CA 1
ATOM 6255 C C . THR C 1 242 ? 25.788 -15.357 58.857 1.00 34.64 252 THR C C 1
ATOM 6256 O O . THR C 1 242 ? 24.818 -15.944 59.339 1.00 29.85 252 THR C O 1
ATOM 6260 N N . THR C 1 243 ? 26.572 -15.916 57.941 1.00 34.29 253 THR C N 1
ATOM 6261 C CA . THR C 1 243 ? 26.316 -17.267 57.454 1.00 29.10 253 THR C CA 1
ATOM 6262 C C . THR C 1 243 ? 27.114 -18.312 58.225 1.00 35.88 253 THR C C 1
ATOM 6263 O O . THR C 1 243 ? 26.861 -19.510 58.088 1.00 37.80 253 THR C O 1
ATOM 6267 N N . VAL C 1 244 ? 28.088 -17.859 59.010 1.00 30.32 254 VAL C N 1
ATOM 6268 C CA . VAL C 1 244 ? 28.887 -18.753 59.844 1.00 37.49 254 VAL C CA 1
ATOM 6269 C C . VAL C 1 244 ? 28.009 -19.331 60.949 1.00 39.58 254 VAL C C 1
ATOM 6270 O O . VAL C 1 244 ? 27.381 -18.579 61.689 1.00 33.90 254 VAL C O 1
ATOM 6274 N N . PRO C 1 245 ? 27.965 -20.671 61.059 1.00 41.76 255 PRO C N 1
ATOM 6275 C CA . PRO C 1 245 ? 27.002 -21.388 61.906 1.00 42.20 255 PRO C CA 1
ATOM 6276 C C . PRO C 1 245 ? 26.819 -20.807 63.308 1.00 40.35 255 PRO C C 1
ATOM 6277 O O . PRO C 1 245 ? 25.690 -20.480 63.678 1.00 42.94 255 PRO C O 1
ATOM 6281 N N . GLY C 1 246 ? 27.899 -20.668 64.070 1.00 33.89 256 GLY C N 1
ATOM 6282 C CA . GLY C 1 246 ? 27.764 -20.242 65.454 1.00 37.34 256 GLY C CA 1
ATOM 6283 C C . GLY C 1 246 ? 27.832 -18.742 65.698 1.00 38.65 256 GLY C C 1
ATOM 6284 O O . GLY C 1 246 ? 27.901 -18.292 66.843 1.00 34.47 256 GLY C O 1
ATOM 6285 N N . PHE C 1 247 ? 27.809 -17.954 64.629 1.00 34.43 257 PHE C N 1
ATOM 6286 C CA . PHE C 1 247 ? 28.067 -16.528 64.774 1.00 26.16 257 PHE C CA 1
ATOM 6287 C C . PHE C 1 247 ? 26.808 -15.713 65.051 1.00 22.94 257 PHE C C 1
ATOM 6288 O O . PHE C 1 247 ? 25.762 -15.946 64.444 1.00 22.68 257 PHE C O 1
ATOM 6296 N N . SER C 1 248 ? 26.924 -14.745 65.963 1.00 23.84 258 SER C N 1
ATOM 6297 C CA . SER C 1 248 ? 25.820 -13.833 66.280 1.00 19.23 258 SER C CA 1
ATOM 6298 C C . SER C 1 248 ? 26.274 -12.385 66.191 1.00 20.71 258 SER C C 1
ATOM 6299 O O . SER C 1 248 ? 27.127 -11.954 66.951 1.00 18.64 258 SER C O 1
ATOM 6302 N N . GLY C 1 249 ? 25.713 -11.644 65.243 1.00 18.50 259 GLY C N 1
ATOM 6303 C CA . GLY C 1 249 ? 26.036 -10.238 65.086 1.00 19.78 259 GLY C CA 1
ATOM 6304 C C . GLY C 1 249 ? 25.650 -9.446 66.325 1.00 13.52 259 GLY C C 1
ATOM 6305 O O . GLY C 1 249 ? 26.351 -8.525 66.724 1.00 15.19 259 GLY C O 1
ATOM 6306 N N . GLU C 1 250 ? 24.544 -9.837 66.948 1.00 16.53 260 GLU C N 1
ATOM 6307 C CA . GLU C 1 250 ? 24.095 -9.179 68.166 1.00 16.49 260 GLU C CA 1
ATOM 6308 C C . GLU C 1 250 ? 25.147 -9.313 69.271 1.00 17.04 260 GLU C C 1
ATOM 6309 O O . GLU C 1 250 ? 25.526 -8.325 69.906 1.00 15.77 260 GLU C O 1
ATOM 6315 N N . ARG C 1 251 ? 25.626 -10.529 69.503 1.00 15.08 261 ARG C N 1
ATOM 6316 C CA . ARG C 1 251 ? 26.641 -10.723 70.535 1.00 14.05 261 ARG C CA 1
ATOM 6317 C C . ARG C 1 251 ? 27.917 -9.999 70.204 1.00 15.31 261 ARG C C 1
ATOM 6318 O O . ARG C 1 251 ? 28.542 -9.410 71.074 1.00 12.12 261 ARG C O 1
ATOM 6326 N N . GLN C 1 252 ? 28.312 -10.060 68.940 1.00 15.44 262 GLN C N 1
ATOM 6327 C CA . GLN C 1 252 ? 29.560 -9.427 68.546 1.00 17.06 262 GLN C CA 1
ATOM 6328 C C . GLN C 1 252 ? 29.482 -7.918 68.744 1.00 14.73 262 GLN C C 1
ATOM 6329 O O . GLN C 1 252 ? 30.461 -7.289 69.127 1.00 16.12 262 GLN C O 1
ATOM 6335 N N . ALA C 1 253 ? 28.307 -7.338 68.513 1.00 14.72 263 ALA C N 1
ATOM 6336 C CA . ALA C 1 253 ? 28.143 -5.904 68.699 1.00 13.00 263 ALA C CA 1
ATOM 6337 C C . ALA C 1 253 ? 28.261 -5.537 70.180 1.00 13.11 263 ALA C C 1
ATOM 6338 O O . ALA C 1 253 ? 28.807 -4.494 70.530 1.00 13.57 263 ALA C O 1
ATOM 6340 N N . TYR C 1 254 ? 27.757 -6.406 71.049 1.00 11.63 264 TYR C N 1
ATOM 6341 C CA . TYR C 1 254 ? 27.927 -6.194 72.475 1.00 12.26 264 TYR C CA 1
ATOM 6342 C C . TYR C 1 254 ? 29.395 -6.323 72.865 1.00 14.03 264 TYR C C 1
ATOM 6343 O O . TYR C 1 254 ? 29.900 -5.508 73.619 1.00 15.28 264 TYR C O 1
ATOM 6352 N N . GLU C 1 255 ? 30.082 -7.338 72.342 1.00 15.52 265 GLU C N 1
ATOM 6353 C CA . GLU C 1 255 ? 31.511 -7.477 72.616 1.00 17.98 265 GLU C CA 1
ATOM 6354 C C . GLU C 1 255 ? 32.255 -6.234 72.126 1.00 19.68 265 GLU C C 1
ATOM 6355 O O . GLU C 1 255 ? 33.127 -5.707 72.815 1.00 18.86 265 GLU C O 1
ATOM 6361 N N . GLN C 1 256 ? 31.876 -5.742 70.951 1.00 15.09 266 GLN C N 1
ATOM 6362 C CA . GLN C 1 256 ? 32.518 -4.548 70.410 1.00 17.11 266 GLN C CA 1
ATOM 6363 C C . GLN C 1 256 ? 32.237 -3.293 71.235 1.00 14.97 266 GLN C C 1
ATOM 6364 O O . GLN C 1 256 ? 33.115 -2.448 71.402 1.00 17.30 266 GLN C O 1
ATOM 6370 N N . LEU C 1 257 ? 31.024 -3.147 71.755 1.00 14.93 267 LEU C N 1
ATOM 6371 C CA . LEU C 1 257 ? 30.731 -2.028 72.654 1.00 14.16 267 LEU C CA 1
ATOM 6372 C C . LEU C 1 257 ? 31.620 -2.035 73.914 1.00 16.43 267 LEU C C 1
ATOM 6373 O O . LEU C 1 257 ? 32.225 -1.011 74.309 1.00 15.38 267 LEU C O 1
ATOM 6378 N N . VAL C 1 258 ? 31.689 -3.193 74.546 1.00 14.75 268 VAL C N 1
ATOM 6379 C CA . VAL C 1 258 ? 32.521 -3.364 75.733 1.00 15.69 268 VAL C CA 1
ATOM 6380 C C . VAL C 1 258 ? 33.987 -3.109 75.373 1.00 17.09 268 VAL C C 1
ATOM 6381 O O . VAL C 1 258 ? 34.686 -2.371 76.059 1.00 19.09 268 VAL C O 1
ATOM 6385 N N . HIS C 1 259 ? 34.425 -3.718 74.276 1.00 20.88 269 HIS C N 1
ATOM 6386 C CA . HIS C 1 259 ? 35.783 -3.567 73.765 1.00 18.82 269 HIS C CA 1
ATOM 6387 C C . HIS C 1 259 ? 36.101 -2.089 73.483 1.00 17.89 269 HIS C C 1
ATOM 6388 O O . HIS C 1 259 ? 37.117 -1.575 73.939 1.00 20.64 269 HIS C O 1
ATOM 6395 N N . ASP C 1 260 ? 35.215 -1.407 72.758 1.00 17.02 270 ASP C N 1
ATOM 6396 C CA . ASP C 1 260 ? 35.414 -0.000 72.415 1.00 19.51 270 ASP C CA 1
ATOM 6397 C C . ASP C 1 260 ? 35.449 0.854 73.684 1.00 20.77 270 ASP C C 1
ATOM 6398 O O . ASP C 1 260 ? 36.382 1.643 73.877 1.00 20.33 270 ASP C O 1
ATOM 6403 N N . GLN C 1 261 ? 34.454 0.697 74.558 1.00 17.08 271 GLN C N 1
ATOM 6404 C CA . GLN C 1 261 ? 34.437 1.468 75.807 1.00 18.64 271 GLN C CA 1
ATOM 6405 C C . GLN C 1 261 ? 35.673 1.148 76.670 1.00 18.06 271 GLN C C 1
ATOM 6406 O O . GLN C 1 261 ? 36.240 2.029 77.297 1.00 22.54 271 GLN C O 1
ATOM 6412 N N . THR C 1 262 ? 36.104 -0.107 76.682 1.00 19.47 272 THR C N 1
ATOM 6413 C CA . THR C 1 262 ? 37.252 -0.466 77.515 1.00 18.09 272 THR C CA 1
ATOM 6414 C C . THR C 1 262 ? 38.559 0.103 76.944 1.00 19.37 272 THR C C 1
ATOM 6415 O O . THR C 1 262 ? 39.282 0.813 77.643 1.00 20.81 272 THR C O 1
ATOM 6419 N N . GLU C 1 263 ? 38.854 -0.169 75.677 1.00 17.51 273 GLU C N 1
ATOM 6420 C CA . GLU C 1 263 ? 40.158 0.224 75.149 1.00 18.29 273 GLU C CA 1
ATOM 6421 C C . GLU C 1 263 ? 40.254 1.718 74.874 1.00 19.40 273 GLU C C 1
ATOM 6422 O O . GLU C 1 263 ? 41.329 2.312 75.037 1.00 22.32 273 GLU C O 1
ATOM 6428 N N . PHE C 1 264 ? 39.158 2.360 74.479 1.00 22.06 274 PHE C N 1
ATOM 6429 C CA . PHE C 1 264 ? 39.275 3.785 74.198 1.00 22.02 274 PHE C CA 1
ATOM 6430 C C . PHE C 1 264 ? 39.227 4.627 75.467 1.00 23.85 274 PHE C C 1
ATOM 6431 O O . PHE C 1 264 ? 39.899 5.653 75.536 1.00 27.01 274 PHE C O 1
ATOM 6439 N N . ASN C 1 265 ? 38.478 4.208 76.487 1.00 23.52 275 ASN C N 1
ATOM 6440 C CA . ASN C 1 265 ? 38.589 4.908 77.774 1.00 21.62 275 ASN C CA 1
ATOM 6441 C C . ASN C 1 265 ? 39.973 4.719 78.370 1.00 21.02 275 ASN C C 1
ATOM 6442 O O . ASN C 1 265 ? 40.451 5.566 79.119 1.00 25.58 275 ASN C O 1
ATOM 6447 N N . HIS C 1 266 ? 40.621 3.606 78.033 1.00 19.94 276 HIS C N 1
ATOM 6448 C CA . HIS C 1 266 ? 41.947 3.322 78.557 1.00 19.73 276 HIS C CA 1
ATOM 6449 C C . HIS C 1 266 ? 43.009 4.187 77.867 1.00 22.77 276 HIS C C 1
ATOM 6450 O O . HIS C 1 266 ? 43.881 4.756 78.522 1.00 19.34 276 HIS C O 1
ATOM 6457 N N . LEU C 1 267 ? 42.923 4.277 76.542 1.00 20.73 277 LEU C N 1
ATOM 6458 C CA . LEU C 1 267 ? 43.825 5.137 75.776 1.00 22.82 277 LEU C CA 1
ATOM 6459 C C . LEU C 1 267 ? 43.714 6.587 76.257 1.00 22.83 277 LEU C C 1
ATOM 6460 O O . LEU C 1 267 ? 44.707 7.320 76.318 1.00 26.35 277 LEU C O 1
ATOM 6465 N N . ALA C 1 268 ? 42.501 6.992 76.602 1.00 20.72 278 ALA C N 1
ATOM 6466 C CA . ALA C 1 268 ? 42.247 8.340 77.089 1.00 19.38 278 ALA C CA 1
ATOM 6467 C C . ALA C 1 268 ? 43.075 8.678 78.329 1.00 30.09 278 ALA C C 1
ATOM 6468 O O . ALA C 1 268 ? 43.439 9.837 78.532 1.00 27.13 278 ALA C O 1
ATOM 6470 N N . THR C 1 269 ? 43.364 7.680 79.160 1.00 24.27 279 THR C N 1
ATOM 6471 C CA . THR C 1 269 ? 44.102 7.942 80.399 1.00 28.78 279 THR C CA 1
ATOM 6472 C C . THR C 1 269 ? 45.588 8.262 80.188 1.00 29.61 279 THR C C 1
ATOM 6473 O O . THR C 1 269 ? 46.239 8.756 81.110 1.00 27.04 279 THR C O 1
ATOM 6477 N N . PHE C 1 270 ? 46.137 7.987 79.003 1.00 30.41 280 PHE C N 1
ATOM 6478 C CA . PHE C 1 270 ? 47.561 8.265 78.783 1.00 28.41 280 PHE C CA 1
ATOM 6479 C C . PHE C 1 270 ? 47.936 8.843 77.411 1.00 30.11 280 PHE C C 1
ATOM 6480 O O . PHE C 1 270 ? 49.119 9.033 77.127 1.00 27.47 280 PHE C O 1
ATOM 6488 N N . LEU C 1 271 ? 46.957 9.130 76.561 1.00 26.93 281 LEU C N 1
ATOM 6489 C CA . LEU C 1 271 ? 47.289 9.620 75.219 1.00 26.34 281 LEU C CA 1
ATOM 6490 C C . LEU C 1 271 ? 48.049 10.969 75.235 1.00 27.62 281 LEU C C 1
ATOM 6491 O O . LEU C 1 271 ? 49.095 11.072 74.591 1.00 29.41 281 LEU C O 1
ATOM 6496 N N . PRO C 1 272 ? 47.546 11.993 75.963 1.00 29.12 282 PRO C N 1
ATOM 6497 C CA . PRO C 1 272 ? 48.301 13.257 75.968 1.00 27.84 282 PRO C CA 1
ATOM 6498 C C . PRO C 1 272 ? 49.761 13.088 76.426 1.00 30.53 282 PRO C C 1
ATOM 6499 O O . PRO C 1 272 ? 50.679 13.575 75.760 1.00 31.42 282 PRO C O 1
ATOM 6503 N N . ASP C 1 273 ? 49.952 12.382 77.536 1.00 25.81 283 ASP C N 1
ATOM 6504 C CA . ASP C 1 273 ? 51.273 12.059 78.058 1.00 29.83 283 ASP C CA 1
ATOM 6505 C C . ASP C 1 273 ? 52.176 11.381 77.032 1.00 34.25 283 ASP C C 1
ATOM 6506 O O . ASP C 1 273 ? 53.315 11.811 76.826 1.00 35.39 283 ASP C O 1
ATOM 6511 N N . ILE C 1 274 ? 51.679 10.319 76.396 1.00 26.68 284 ILE C N 1
ATOM 6512 C CA . ILE C 1 274 ? 52.519 9.512 75.520 1.00 26.12 284 ILE C CA 1
ATOM 6513 C C . ILE C 1 274 ? 52.780 10.235 74.197 1.00 29.16 284 ILE C C 1
ATOM 6514 O O . ILE C 1 274 ? 53.812 10.025 73.547 1.00 30.09 284 ILE C O 1
ATOM 6519 N N . TYR C 1 275 ? 51.850 11.101 73.812 1.00 26.29 285 TYR C N 1
ATOM 6520 C CA . TYR C 1 275 ? 52.021 11.933 72.632 1.00 28.95 285 TYR C CA 1
ATOM 6521 C C . TYR C 1 275 ? 53.132 12.976 72.862 1.00 32.71 285 TYR C C 1
ATOM 6522 O O . TYR C 1 275 ? 53.924 13.273 71.964 1.00 31.32 285 TYR C O 1
ATOM 6531 N N . GLN C 1 276 ? 53.177 13.525 74.072 1.00 33.63 286 GLN C N 1
ATOM 6532 C CA . GLN C 1 276 ? 54.266 14.413 74.479 1.00 35.09 286 GLN C CA 1
ATOM 6533 C C . GLN C 1 276 ? 55.615 13.711 74.382 1.00 34.91 286 GLN C C 1
ATOM 6534 O O . GLN C 1 276 ? 56.597 14.284 73.904 1.00 36.59 286 GLN C O 1
ATOM 6540 N N . GLU C 1 277 ? 55.649 12.463 74.834 1.00 32.26 287 GLU C N 1
ATOM 6541 C CA . GLU C 1 277 ? 56.881 11.690 74.906 1.00 35.17 287 GLU C CA 1
ATOM 6542 C C . GLU C 1 277 ? 57.167 10.900 73.629 1.00 36.57 287 GLU C C 1
ATOM 6543 O O . GLU C 1 277 ? 56.328 10.808 72.730 1.00 35.20 287 GLU C O 1
ATOM 6549 N N . HIS D 1 2 ? 31.499 62.071 93.609 1.00 24.25 12 HIS D N 1
ATOM 6550 C CA . HIS D 1 2 ? 31.554 62.522 92.214 1.00 21.58 12 HIS D CA 1
ATOM 6551 C C . HIS D 1 2 ? 30.504 61.851 91.325 1.00 23.08 12 HIS D C 1
ATOM 6552 O O . HIS D 1 2 ? 30.423 60.625 91.265 1.00 21.29 12 HIS D O 1
ATOM 6559 N N . PRO D 1 3 ? 29.727 62.660 90.597 1.00 22.06 13 PRO D N 1
ATOM 6560 C CA . PRO D 1 3 ? 28.668 62.112 89.746 1.00 19.89 13 PRO D CA 1
ATOM 6561 C C . PRO D 1 3 ? 29.225 61.299 88.586 1.00 18.62 13 PRO D C 1
ATOM 6562 O O . PRO D 1 3 ? 30.250 61.647 88.006 1.00 17.41 13 PRO D O 1
ATOM 6566 N N . ILE D 1 4 ? 28.554 60.189 88.298 1.00 17.12 14 ILE D N 1
ATOM 6567 C CA . ILE D 1 4 ? 28.853 59.334 87.160 1.00 13.62 14 ILE D CA 1
ATOM 6568 C C . ILE D 1 4 ? 28.890 60.146 85.868 1.00 16.00 14 ILE D C 1
ATOM 6569 O O . ILE D 1 4 ? 28.010 60.982 85.636 1.00 15.78 14 ILE D O 1
ATOM 6574 N N . THR D 1 5 ? 29.891 59.882 85.031 1.00 14.35 15 THR D N 1
ATOM 6575 C CA . THR D 1 5 ? 30.093 60.647 83.802 1.00 19.49 15 THR D CA 1
ATOM 6576 C C . THR D 1 5 ? 29.856 59.840 82.541 1.00 16.38 15 THR D C 1
ATOM 6577 O O . THR D 1 5 ? 30.144 60.317 81.434 1.00 15.18 15 THR D O 1
ATOM 6581 N N . TYR D 1 6 ? 29.347 58.622 82.704 1.00 15.94 16 TYR D N 1
ATOM 6582 C CA . TYR D 1 6 ? 29.155 57.719 81.584 1.00 15.35 16 TYR D CA 1
ATOM 6583 C C . TYR D 1 6 ? 27.888 56.896 81.781 1.00 14.25 16 TYR D C 1
ATOM 6584 O O . TYR D 1 6 ? 27.765 56.129 82.734 1.00 13.64 16 TYR D O 1
ATOM 6593 N N . TYR D 1 7 ? 26.954 57.061 80.857 1.00 13.80 17 TYR D N 1
ATOM 6594 C CA . TYR D 1 7 ? 25.674 56.382 80.913 1.00 10.91 17 TYR D CA 1
ATOM 6595 C C . TYR D 1 7 ? 25.450 55.727 79.573 1.00 14.33 17 TYR D C 1
ATOM 6596 O O . TYR D 1 7 ? 25.141 56.420 78.606 1.00 13.93 17 TYR D O 1
ATOM 6605 N N . PRO D 1 8 ? 25.622 54.404 79.502 1.00 13.78 18 PRO D N 1
ATOM 6606 C CA . PRO D 1 8 ? 25.425 53.720 78.221 1.00 16.94 18 PRO D CA 1
ATOM 6607 C C . PRO D 1 8 ? 24.072 54.074 77.618 1.00 12.38 18 PRO D C 1
ATOM 6608 O O . PRO D 1 8 ? 23.082 54.213 78.334 1.00 12.02 18 PRO D O 1
ATOM 6612 N N . VAL D 1 9 ? 24.045 54.226 76.304 1.00 11.69 19 VAL D N 1
ATOM 6613 C CA . VAL D 1 9 ? 22.875 54.752 75.613 1.00 13.69 19 VAL D CA 1
ATOM 6614 C C . VAL D 1 9 ? 21.581 53.994 75.921 1.00 12.87 19 VAL D C 1
ATOM 6615 O O . VAL D 1 9 ? 20.517 54.600 76.089 1.00 12.93 19 VAL D O 1
ATOM 6619 N N . ASP D 1 10 ? 21.669 52.674 76.030 1.00 12.60 20 ASP D N 1
ATOM 6620 C CA . ASP D 1 10 ? 20.475 51.897 76.308 1.00 15.90 20 ASP D CA 1
ATOM 6621 C C . ASP D 1 10 ? 19.956 52.144 77.728 1.00 13.52 20 ASP D C 1
ATOM 6622 O O . ASP D 1 10 ? 18.747 52.016 77.977 1.00 13.02 20 ASP D O 1
ATOM 6627 N N . THR D 1 11 ? 20.858 52.487 78.647 1.00 10.92 21 THR D N 1
ATOM 6628 C CA . THR D 1 11 ? 20.446 52.752 80.031 1.00 8.76 21 THR D CA 1
ATOM 6629 C C . THR D 1 11 ? 19.778 54.127 80.093 1.00 12.47 21 THR D C 1
ATOM 6630 O O . THR D 1 11 ? 18.916 54.373 80.944 1.00 10.28 21 THR D O 1
ATOM 6634 N N . GLN D 1 12 ? 20.164 55.029 79.189 1.00 10.93 22 GLN D N 1
ATOM 6635 C CA . GLN D 1 12 ? 19.481 56.321 79.100 1.00 12.88 22 GLN D CA 1
ATOM 6636 C C . GLN D 1 12 ? 18.011 56.154 78.715 1.00 12.01 22 GLN D C 1
ATOM 6637 O O . GLN D 1 12 ? 17.163 56.948 79.112 1.00 16.26 22 GLN D O 1
ATOM 6643 N N . ARG D 1 13 ? 17.704 55.132 77.930 1.00 10.65 23 ARG D N 1
ATOM 6644 C CA . ARG D 1 13 ? 16.311 54.834 77.634 1.00 13.23 23 ARG D CA 1
ATOM 6645 C C . ARG D 1 13 ? 15.631 54.185 78.836 1.00 15.43 23 ARG D C 1
ATOM 6646 O O . ARG D 1 13 ? 14.524 54.568 79.197 1.00 12.75 23 ARG D O 1
ATOM 6654 N N . LEU D 1 14 ? 16.299 53.206 79.440 1.00 12.16 24 LEU D N 1
ATOM 6655 C CA . LEU D 1 14 ? 15.728 52.456 80.553 1.00 10.14 24 LEU D CA 1
ATOM 6656 C C . LEU D 1 14 ? 15.386 53.349 81.760 1.00 10.00 24 LEU D C 1
ATOM 6657 O O . LEU D 1 14 ? 14.384 53.123 82.424 1.00 10.78 24 LEU D O 1
ATOM 6662 N N . VAL D 1 15 ? 16.211 54.352 82.056 1.00 10.99 25 VAL D N 1
ATOM 6663 C CA . VAL D 1 15 ? 15.944 55.161 83.235 1.00 9.86 25 VAL D CA 1
ATOM 6664 C C . VAL D 1 15 ? 14.623 55.918 83.049 1.00 10.29 25 VAL D C 1
ATOM 6665 O O . VAL D 1 15 ? 13.855 56.101 84.005 1.00 8.11 25 VAL D O 1
ATOM 6669 N N . ARG D 1 16 ? 14.342 56.311 81.811 1.00 9.42 26 ARG D N 1
ATOM 6670 C CA . ARG D 1 16 ? 13.121 57.036 81.495 1.00 14.11 26 ARG D CA 1
ATOM 6671 C C . ARG D 1 16 ? 11.908 56.120 81.566 1.00 13.41 26 ARG D C 1
ATOM 6672 O O . ARG D 1 16 ? 10.876 56.501 82.102 1.00 14.02 26 ARG D O 1
ATOM 6680 N N . SER D 1 17 ? 12.022 54.897 81.053 1.00 11.93 27 SER D N 1
ATOM 6681 C CA . SER D 1 17 ? 10.888 53.991 81.151 1.00 12.39 27 SER D CA 1
ATOM 6682 C C . SER D 1 17 ? 10.701 53.535 82.610 1.00 11.96 27 SER D C 1
ATOM 6683 O O . SER D 1 17 ? 9.567 53.321 83.040 1.00 11.40 27 SER D O 1
ATOM 6686 N N . ASN D 1 18 ? 11.789 53.428 83.377 1.00 8.95 28 ASN D N 1
ATOM 6687 C CA . ASN D 1 18 ? 11.667 53.097 84.793 1.00 8.75 28 ASN D CA 1
ATOM 6688 C C . ASN D 1 18 ? 10.944 54.209 85.549 1.00 12.26 28 ASN D C 1
ATOM 6689 O O . ASN D 1 18 ? 10.095 53.948 86.395 1.00 10.05 28 ASN D O 1
ATOM 6694 N N . ALA D 1 19 ? 11.307 55.449 85.242 1.00 10.15 29 ALA D N 1
ATOM 6695 C CA . ALA D 1 19 ? 10.720 56.609 85.905 1.00 11.21 29 ALA D CA 1
ATOM 6696 C C . ALA D 1 19 ? 9.219 56.664 85.640 1.00 12.18 29 ALA D C 1
ATOM 6697 O O . ALA D 1 19 ? 8.422 56.935 86.527 1.00 15.13 29 ALA D O 1
ATOM 6699 N N . GLU D 1 20 ? 8.840 56.408 84.399 1.00 13.88 30 GLU D N 1
ATOM 6700 C CA . GLU D 1 20 ? 7.441 56.494 84.005 1.00 15.70 30 GLU D CA 1
ATOM 6701 C C . GLU D 1 20 ? 6.583 55.430 84.693 1.00 18.49 30 GLU D C 1
ATOM 6702 O O . GLU D 1 20 ? 5.481 55.722 85.164 1.00 17.74 30 GLU D O 1
ATOM 6708 N N . ARG D 1 21 ? 7.069 54.198 84.787 1.00 15.23 31 ARG D N 1
ATOM 6709 C CA . ARG D 1 21 ? 6.196 53.159 85.304 1.00 15.77 31 ARG D CA 1
ATOM 6710 C C . ARG D 1 21 ? 6.126 53.170 86.831 1.00 15.33 31 ARG D C 1
ATOM 6711 O O . ARG D 1 21 ? 5.229 52.568 87.406 1.00 16.36 31 ARG D O 1
ATOM 6719 N N . ILE D 1 22 ? 7.052 53.851 87.500 1.00 12.68 32 ILE D N 1
ATOM 6720 C CA . ILE D 1 22 ? 7.024 53.809 88.962 1.00 11.82 32 ILE D CA 1
ATOM 6721 C C . ILE D 1 22 ? 6.157 54.926 89.540 1.00 15.21 32 ILE D C 1
ATOM 6722 O O . ILE D 1 22 ? 5.889 54.933 90.740 1.00 14.36 32 ILE D O 1
ATOM 6727 N N . ARG D 1 23 ? 5.686 55.816 88.661 1.00 12.46 33 ARG D N 1
ATOM 6728 C CA . ARG D 1 23 ? 5.074 57.113 89.015 1.00 18.35 33 ARG D CA 1
ATOM 6729 C C . ARG D 1 23 ? 4.133 57.130 90.217 1.00 18.20 33 ARG D C 1
ATOM 6730 O O . ARG D 1 23 ? 4.158 58.060 91.053 1.00 17.53 33 ARG D O 1
ATOM 6738 N N . HIS D 1 24 ? 3.268 56.129 90.269 1.00 16.53 34 HIS D N 1
ATOM 6739 C CA . HIS D 1 24 ? 2.184 56.115 91.250 1.00 17.20 34 HIS D CA 1
ATOM 6740 C C . HIS D 1 24 ? 2.372 55.029 92.299 1.00 20.99 34 HIS D C 1
ATOM 6741 O O . HIS D 1 24 ? 1.470 54.752 93.099 1.00 18.86 34 HIS D O 1
ATOM 6748 N N . LYS D 1 25 ? 3.549 54.413 92.306 1.00 15.51 35 LYS D N 1
ATOM 6749 C CA . LYS D 1 25 ? 3.875 53.484 93.383 1.00 18.49 35 LYS D CA 1
ATOM 6750 C C . LYS D 1 25 ? 4.058 54.275 94.675 1.00 16.00 35 LYS D C 1
ATOM 6751 O O . LYS D 1 25 ? 4.477 55.426 94.644 1.00 16.47 35 LYS D O 1
ATOM 6757 N N . PRO D 1 26 ? 3.755 53.660 95.825 1.00 17.97 36 PRO D N 1
ATOM 6758 C CA . PRO D 1 26 ? 3.907 54.436 97.067 1.00 21.44 36 PRO D CA 1
ATOM 6759 C C . PRO D 1 26 ? 5.361 54.728 97.414 1.00 18.61 36 PRO D C 1
ATOM 6760 O O . PRO D 1 26 ? 5.614 55.638 98.211 1.00 15.97 36 PRO D O 1
ATOM 6764 N N . TYR D 1 27 ? 6.294 53.980 96.815 1.00 17.84 37 TYR D N 1
ATOM 6765 C CA . TYR D 1 27 ? 7.727 54.186 97.047 1.00 14.61 37 TYR D CA 1
ATOM 6766 C C . TYR D 1 27 ? 8.349 55.003 95.909 1.00 14.73 37 TYR D C 1
ATOM 6767 O O . TYR D 1 27 ? 9.571 55.152 95.812 1.00 12.64 37 TYR D O 1
ATOM 6776 N N . ALA D 1 28 ? 7.502 55.533 95.036 1.00 16.00 38 ALA D N 1
ATOM 6777 C CA . ALA D 1 28 ? 7.984 56.355 93.931 1.00 13.95 38 ALA D CA 1
ATOM 6778 C C . ALA D 1 28 ? 8.928 57.484 94.367 1.00 15.97 38 ALA D C 1
ATOM 6779 O O . ALA D 1 28 ? 9.857 57.823 93.619 1.00 12.54 38 ALA D O 1
ATOM 6781 N N . HIS D 1 29 ? 8.719 58.074 95.554 1.00 15.42 39 HIS D N 1
ATOM 6782 C CA . HIS D 1 29 ? 9.539 59.228 95.928 1.00 14.50 39 HIS D CA 1
ATOM 6783 C C . HIS D 1 29 ? 10.982 58.847 96.248 1.00 13.54 39 HIS D C 1
ATOM 6784 O O . HIS D 1 29 ? 11.829 59.718 96.424 1.00 15.51 39 HIS D O 1
ATOM 6791 N N . TYR D 1 30 ? 11.273 57.552 96.288 1.00 13.60 40 TYR D N 1
ATOM 6792 C CA . TYR D 1 30 ? 12.649 57.099 96.428 1.00 10.07 40 TYR D CA 1
ATOM 6793 C C . TYR D 1 30 ? 13.335 56.952 95.085 1.00 11.68 40 TYR D C 1
ATOM 6794 O O . TYR D 1 30 ? 14.534 56.731 95.042 1.00 10.46 40 TYR D O 1
ATOM 6803 N N . PHE D 1 31 ? 12.572 57.021 93.998 1.00 11.70 41 PHE D N 1
ATOM 6804 C CA . PHE D 1 31 ? 13.191 56.949 92.676 1.00 14.31 41 PHE D CA 1
ATOM 6805 C C . PHE D 1 31 ? 13.955 58.235 92.376 1.00 14.70 41 PHE D C 1
ATOM 6806 O O . PHE D 1 31 ? 13.372 59.332 92.332 1.00 14.10 41 PHE D O 1
ATOM 6814 N N . ASN D 1 32 ? 15.254 58.088 92.176 1.00 10.49 42 ASN D N 1
ATOM 6815 C CA . ASN D 1 32 ? 16.153 59.211 91.885 1.00 13.16 42 ASN D CA 1
ATOM 6816 C C . ASN D 1 32 ? 17.289 58.747 90.991 1.00 12.45 42 ASN D C 1
ATOM 6817 O O . ASN D 1 32 ? 18.076 57.907 91.397 1.00 13.28 42 ASN D O 1
ATOM 6822 N N . PRO D 1 33 ? 17.376 59.274 89.759 1.00 12.65 43 PRO D N 1
ATOM 6823 C CA . PRO D 1 33 ? 18.432 58.876 88.819 1.00 13.45 43 PRO D CA 1
ATOM 6824 C C . PRO D 1 33 ? 19.838 59.347 89.207 1.00 13.66 43 PRO D C 1
ATOM 6825 O O . PRO D 1 33 ? 20.806 58.794 88.693 1.00 14.73 43 PRO D O 1
ATOM 6829 N N . ASP D 1 34 ? 19.959 60.315 90.112 1.00 15.48 44 ASP D N 1
ATOM 683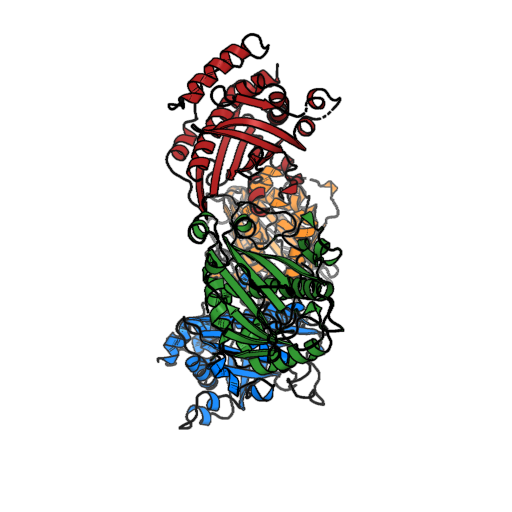0 C CA . ASP D 1 34 ? 21.280 60.859 90.447 1.00 14.79 44 ASP D CA 1
ATOM 6831 C C . ASP D 1 34 ? 22.172 59.790 91.053 1.00 16.02 44 ASP D C 1
ATOM 6832 O O . ASP D 1 34 ? 21.839 59.242 92.095 1.00 15.70 44 ASP D O 1
ATOM 6837 N N . VAL D 1 35 ? 23.294 59.502 90.398 1.00 13.61 45 VAL D N 1
ATOM 6838 C CA . VAL D 1 35 ? 24.233 58.485 90.871 1.00 14.96 45 VAL D CA 1
ATOM 6839 C C . VAL D 1 35 ? 25.643 59.063 90.930 1.00 17.76 45 VAL D C 1
ATOM 6840 O O . VAL D 1 35 ? 26.018 59.892 90.119 1.00 15.84 45 VAL D O 1
ATOM 6844 N N . ALA D 1 36 ? 26.431 58.608 91.891 1.00 17.22 46 ALA D N 1
ATOM 6845 C CA . ALA D 1 36 ? 27.749 59.196 92.132 1.00 19.03 46 ALA D CA 1
ATOM 6846 C C . ALA D 1 36 ? 28.615 58.157 92.815 1.00 23.25 46 ALA D C 1
ATOM 6847 O O . ALA D 1 36 ? 28.083 57.217 93.400 1.00 21.74 46 ALA D O 1
ATOM 6849 N N . VAL D 1 37 ? 29.935 58.305 92.733 1.00 20.11 47 VAL D N 1
ATOM 6850 C CA . VAL D 1 37 ? 30.828 57.382 93.425 1.00 21.28 47 VAL D CA 1
ATOM 6851 C C . VAL D 1 37 ? 31.758 58.171 94.342 1.00 24.43 47 VAL D C 1
ATOM 6852 O O . VAL D 1 37 ? 32.139 59.306 94.040 1.00 19.60 47 VAL D O 1
ATOM 6856 N N . PRO D 1 38 ? 32.078 57.591 95.503 1.00 24.70 48 PRO D N 1
ATOM 6857 C CA . PRO D 1 38 ? 32.901 58.306 96.483 1.00 25.02 48 PRO D CA 1
ATOM 6858 C C . PRO D 1 38 ? 34.345 58.455 96.015 1.00 26.59 48 PRO D C 1
ATOM 6859 O O . PRO D 1 38 ? 34.879 57.567 95.347 1.00 28.64 48 PRO D O 1
ATOM 6863 N N . GLU D 1 39 ? 34.957 59.578 96.374 1.00 30.91 49 GLU D N 1
ATOM 6864 C CA . GLU D 1 39 ? 36.336 59.912 95.991 1.00 35.88 49 GLU D CA 1
ATOM 6865 C C . GLU D 1 39 ? 37.334 58.813 96.353 1.00 32.38 49 GLU D C 1
ATOM 6866 O O . GLU D 1 39 ? 38.331 58.599 95.654 1.00 33.85 49 GLU D O 1
ATOM 6872 N N . GLU D 1 40 ? 37.037 58.103 97.434 1.00 33.31 50 GLU D N 1
ATOM 6873 C CA . GLU D 1 40 ? 37.880 57.031 97.940 1.00 31.85 50 GLU D CA 1
ATOM 6874 C C . GLU D 1 40 ? 38.106 55.877 96.956 1.00 36.73 50 GLU D C 1
ATOM 6875 O O . GLU D 1 40 ? 39.104 55.162 97.065 1.00 40.41 50 GLU D O 1
ATOM 6881 N N . VAL D 1 41 ? 37.191 55.680 96.008 1.00 32.72 51 VAL D N 1
ATOM 6882 C CA . VAL D 1 41 ? 37.287 54.534 95.096 1.00 30.05 51 VAL D CA 1
ATOM 6883 C C . VAL D 1 41 ? 37.823 54.904 93.718 1.00 24.99 51 VAL D C 1
ATOM 6884 O O . VAL D 1 41 ? 37.906 54.056 92.829 1.00 26.90 51 VAL D O 1
ATOM 6888 N N . PHE D 1 42 ? 38.176 56.165 93.532 1.00 26.21 52 PHE D N 1
ATOM 6889 C CA . PHE D 1 42 ? 38.532 56.618 92.203 1.00 26.83 52 PHE D CA 1
ATOM 6890 C C . PHE D 1 42 ? 39.762 55.916 91.667 1.00 26.01 52 PHE D C 1
ATOM 6891 O O . PHE D 1 42 ? 39.762 55.495 90.520 1.00 26.44 52 PHE D O 1
ATOM 6899 N N . ALA D 1 43 ? 40.792 55.749 92.494 1.00 25.77 53 ALA D N 1
ATOM 6900 C CA . ALA D 1 43 ? 41.987 55.049 92.042 1.00 23.65 53 ALA D CA 1
ATOM 6901 C C . ALA D 1 43 ? 41.653 53.647 91.525 1.00 24.26 53 ALA D C 1
ATOM 6902 O O . ALA D 1 43 ? 42.255 53.181 90.559 1.00 20.53 53 ALA D O 1
ATOM 6904 N N . ALA D 1 44 ? 40.677 52.987 92.152 1.00 26.20 54 ALA D N 1
ATOM 6905 C CA . ALA D 1 44 ? 40.274 51.642 91.736 1.00 23.94 54 ALA D CA 1
ATOM 6906 C C . ALA D 1 44 ? 39.633 51.647 90.355 1.00 18.35 54 ALA D C 1
ATOM 6907 O O . ALA D 1 44 ? 39.565 50.619 89.682 1.00 23.15 54 ALA D O 1
ATOM 6909 N N . LEU D 1 45 ? 39.158 52.810 89.938 1.00 20.68 55 LEU D N 1
ATOM 6910 C CA . LEU D 1 45 ? 38.515 52.945 88.628 1.00 20.85 55 LEU D CA 1
ATOM 6911 C C . LEU D 1 45 ? 39.521 53.095 87.496 1.00 22.62 55 LEU D C 1
ATOM 6912 O O . LEU D 1 45 ? 39.156 53.053 86.323 1.00 20.98 55 LEU D O 1
ATOM 6917 N N . LYS D 1 46 ? 40.787 53.280 87.852 1.00 24.79 56 LYS D N 1
ATOM 6918 C CA . LYS D 1 46 ? 41.812 53.644 86.876 1.00 21.35 56 LYS D CA 1
ATOM 6919 C C . LYS D 1 46 ? 42.894 52.590 86.661 1.00 24.72 56 LYS D C 1
ATOM 6920 O O . LYS D 1 46 ? 43.650 52.653 85.687 1.00 23.35 56 LYS D O 1
ATOM 6926 N N . ALA D 1 47 ? 42.971 51.637 87.579 1.00 22.36 57 ALA D N 1
ATOM 6927 C CA . ALA D 1 47 ? 44.050 50.657 87.587 1.00 28.07 57 ALA D CA 1
ATOM 6928 C C . ALA D 1 47 ? 43.567 49.334 88.150 1.00 24.19 57 ALA D C 1
ATOM 6929 O O . ALA D 1 47 ? 42.854 49.320 89.148 1.00 25.78 57 ALA D O 1
ATOM 6931 N N . PRO D 1 48 ? 43.938 48.216 87.510 1.00 25.57 58 PRO D N 1
ATOM 6932 C CA . PRO D 1 48 ? 43.503 46.936 88.060 1.00 23.94 58 PRO D CA 1
ATOM 6933 C C . PRO D 1 48 ? 44.258 46.583 89.326 1.00 31.51 58 PRO D C 1
ATOM 6934 O O . PRO D 1 48 ? 45.364 47.085 89.558 1.00 28.68 58 PRO D O 1
ATOM 6938 N N . LEU D 1 49 ? 43.646 45.728 90.139 1.00 28.70 59 LEU D N 1
ATOM 6939 C CA . LEU D 1 49 ? 44.318 45.148 91.289 1.00 31.96 59 LEU D CA 1
ATOM 6940 C C . LEU D 1 49 ? 45.499 44.287 90.849 1.00 31.52 59 LEU D C 1
ATOM 6941 O O . LEU D 1 49 ? 45.528 43.768 89.726 1.00 32.28 59 LEU D O 1
ATOM 6946 N N . GLU D 1 50 ? 46.465 44.140 91.747 1.00 35.36 60 GLU D N 1
ATOM 6947 C CA . GLU D 1 50 ? 47.568 43.208 91.557 1.00 35.30 60 GLU D CA 1
ATOM 6948 C C . GLU D 1 50 ? 47.146 41.817 92.028 1.00 36.00 60 GLU D C 1
ATOM 6949 O O . GLU D 1 50 ? 46.290 41.693 92.901 1.00 34.04 60 GLU D O 1
ATOM 6955 N N . PRO D 1 51 ? 47.743 40.759 91.458 1.00 38.32 61 PRO D N 1
ATOM 6956 C CA . PRO D 1 51 ? 47.297 39.407 91.822 1.00 41.18 61 PRO D CA 1
ATOM 6957 C C . PRO D 1 51 ? 47.489 39.099 93.308 1.00 37.71 61 PRO D C 1
ATOM 6958 O O . PRO D 1 51 ? 46.957 38.113 93.806 1.00 37.19 61 PRO D O 1
ATOM 6962 N N . GLU D 1 52 ? 48.227 39.958 94.003 1.00 37.37 62 GLU D N 1
ATOM 6963 C CA . GLU D 1 52 ? 48.465 39.811 95.432 1.00 41.40 62 GLU D CA 1
ATOM 6964 C C . GLU D 1 52 ? 47.429 40.598 96.236 1.00 43.39 62 GLU D C 1
ATOM 6965 O O . GLU D 1 52 ? 47.614 40.871 97.427 1.00 40.83 62 GLU D O 1
ATOM 6971 N N . GLN D 1 53 ? 46.339 40.972 95.574 1.00 35.65 63 GLN D N 1
ATOM 6972 C CA . GLN D 1 53 ? 45.242 41.655 96.243 1.00 32.43 63 GLN D CA 1
ATOM 6973 C C . GLN D 1 53 ? 43.929 40.923 96.001 1.00 30.58 63 GLN D C 1
ATOM 6974 O O . GLN D 1 53 ? 42.879 41.327 96.500 1.00 35.55 63 GLN D O 1
ATOM 6980 N N . VAL D 1 54 ? 44.001 39.846 95.227 1.00 31.83 64 VAL D N 1
ATOM 6981 C CA . VAL D 1 54 ? 42.851 38.993 94.934 1.00 28.26 64 VAL D CA 1
ATOM 6982 C C . VAL D 1 54 ? 42.631 38.000 96.070 1.00 35.14 64 VAL D C 1
ATOM 6983 O O . VAL D 1 54 ? 43.575 37.357 96.525 1.00 30.68 64 VAL D O 1
ATOM 6987 N N . LEU D 1 55 ? 41.387 37.876 96.525 1.00 27.72 65 LEU D N 1
ATOM 6988 C CA . LEU D 1 55 ? 41.056 36.903 97.543 1.00 26.86 65 LEU D CA 1
ATOM 6989 C C . LEU D 1 55 ? 40.680 35.593 96.874 1.00 32.54 65 LEU D C 1
ATOM 6990 O O . LEU D 1 55 ? 39.915 35.574 95.906 1.00 27.38 65 LEU D O 1
ATOM 6995 N N . GLY D 1 56 ? 41.219 34.496 97.390 1.00 26.85 66 GLY D N 1
ATOM 6996 C CA . GLY D 1 56 ? 40.889 33.188 96.865 1.00 28.87 66 GLY D CA 1
ATOM 6997 C C . GLY D 1 56 ? 39.514 32.752 97.315 1.00 30.90 66 GLY D C 1
ATOM 6998 O O . GLY D 1 56 ? 38.821 33.465 98.047 1.00 32.51 66 GLY D O 1
ATOM 6999 N N . THR D 1 57 ? 39.117 31.562 96.888 1.00 34.02 67 THR D N 1
ATOM 7000 C CA . THR D 1 57 ? 37.788 31.055 97.191 1.00 32.62 67 THR D CA 1
ATOM 7001 C C . THR D 1 57 ? 37.846 29.839 98.103 1.00 29.81 67 THR D C 1
ATOM 7002 O O . THR D 1 57 ? 36.829 29.191 98.350 1.00 34.67 67 THR D O 1
ATOM 7006 N N . SER D 1 58 ? 39.043 29.526 98.590 1.00 35.27 68 SER D N 1
ATOM 7007 C CA . SER D 1 58 ? 39.209 28.465 99.581 1.00 35.30 68 SER D CA 1
ATOM 7008 C C . SER D 1 58 ? 38.526 28.874 100.875 1.00 33.00 68 SER D C 1
ATOM 7009 O O . SER D 1 58 ? 38.342 30.063 101.129 1.00 32.60 68 SER D O 1
ATOM 7012 N N . SER D 1 59 ? 38.149 27.885 101.680 1.00 33.48 69 SER D N 1
ATOM 7013 C CA . SER D 1 59 ? 37.490 28.127 102.957 1.00 32.42 69 SER D CA 1
ATOM 7014 C C . SER D 1 59 ? 38.301 29.099 103.788 1.00 31.20 69 SER D C 1
ATOM 7015 O O . SER D 1 59 ? 37.752 30.003 104.417 1.00 33.30 69 SER D O 1
ATOM 7018 N N . THR D 1 60 ? 39.616 28.918 103.760 1.00 32.79 70 THR D N 1
ATOM 7019 C CA . THR D 1 60 ? 40.529 29.748 104.529 1.00 29.50 70 THR D CA 1
ATOM 7020 C C . THR D 1 60 ? 40.497 31.203 104.072 1.00 34.61 70 THR D C 1
ATOM 7021 O O . THR D 1 60 ? 40.415 32.120 104.893 1.00 32.07 70 THR D O 1
ATOM 7025 N N . GLU D 1 61 ? 40.541 31.425 102.765 1.00 32.73 71 GLU D N 1
ATOM 7026 C CA . GLU D 1 61 ? 40.595 32.795 102.276 1.00 32.32 71 GLU D CA 1
ATOM 7027 C C . GLU D 1 61 ? 39.263 33.537 102.460 1.00 28.22 71 GLU D C 1
ATOM 7028 O O . GLU D 1 61 ? 39.270 34.729 102.776 1.00 30.37 71 GLU D O 1
ATOM 7034 N N . LEU D 1 62 ? 38.136 32.847 102.295 1.00 28.63 72 LEU D N 1
ATOM 7035 C CA . LEU D 1 62 ? 36.833 33.499 102.476 1.00 28.44 72 LEU D CA 1
ATOM 7036 C C . LEU D 1 62 ? 36.684 33.994 103.913 1.00 31.04 72 LEU D C 1
ATOM 7037 O O . LEU D 1 62 ? 36.188 35.099 104.150 1.00 25.95 72 LEU D O 1
ATOM 7042 N N . ASN D 1 63 ? 37.147 33.190 104.870 1.00 26.52 73 ASN D N 1
ATOM 7043 C CA . ASN D 1 63 ? 37.026 33.547 106.281 1.00 24.87 73 ASN D CA 1
ATOM 7044 C C . ASN D 1 63 ? 37.951 34.665 106.726 1.00 22.91 73 ASN D C 1
ATOM 7045 O O . ASN D 1 63 ? 37.818 35.187 107.831 1.00 23.02 73 ASN D O 1
ATOM 7050 N N . ARG D 1 64 ? 38.885 35.057 105.873 1.00 21.31 74 ARG D N 1
ATOM 7051 C CA . ARG D 1 64 ? 39.669 36.237 106.187 1.00 23.18 74 ARG D CA 1
ATOM 7052 C C . ARG D 1 64 ? 38.770 37.489 106.247 1.00 21.92 74 ARG D C 1
ATOM 7053 O O . ARG D 1 64 ? 39.106 38.467 106.913 1.00 21.99 74 ARG D O 1
ATOM 7061 N N . LEU D 1 65 ? 37.611 37.438 105.585 1.00 20.96 75 LEU D N 1
ATOM 7062 C CA . LEU D 1 65 ? 36.680 38.574 105.586 1.00 23.48 75 LEU D CA 1
ATOM 7063 C C . LEU D 1 65 ? 36.069 38.785 106.975 1.00 21.04 75 LEU D C 1
ATOM 7064 O O . LEU D 1 65 ? 35.536 39.856 107.276 1.00 20.37 75 LEU D O 1
ATOM 7069 N N . LEU D 1 66 ? 36.154 37.757 107.816 1.00 18.54 76 LEU D N 1
ATOM 7070 C CA . LEU D 1 66 ? 35.653 37.836 109.181 1.00 20.05 76 LEU D CA 1
ATOM 7071 C C . LEU D 1 66 ? 36.592 38.640 110.063 1.00 20.34 76 LEU D C 1
ATOM 7072 O O . LEU D 1 66 ? 36.184 39.162 111.100 1.00 20.44 76 LEU D O 1
ATOM 7077 N N . GLU D 1 67 ? 37.855 38.746 109.659 1.00 20.08 77 GLU D N 1
ATOM 7078 C CA . GLU D 1 67 ? 38.806 39.547 110.425 1.00 19.13 77 GLU D CA 1
ATOM 7079 C C . GLU D 1 67 ? 38.394 41.006 110.525 1.00 21.65 77 GLU D C 1
ATOM 7080 O O . GLU D 1 67 ? 37.985 41.617 109.532 1.00 21.10 77 GLU D O 1
ATOM 7086 N N . PRO D 1 68 ? 38.521 41.579 111.724 1.00 20.09 78 PRO D N 1
ATOM 7087 C CA . PRO D 1 68 ? 38.368 43.019 111.916 1.00 22.19 78 PRO D CA 1
ATOM 7088 C C . PRO D 1 68 ? 39.305 43.782 110.986 1.00 24.50 78 PRO D C 1
ATOM 7089 O O . PRO D 1 68 ? 40.296 43.215 110.508 1.00 24.60 78 PRO D O 1
ATOM 7093 N N . GLY D 1 69 ? 38.998 45.047 110.734 1.00 23.78 79 GLY D N 1
ATOM 7094 C CA . GLY D 1 69 ? 39.813 45.849 109.843 1.00 28.51 79 GLY D CA 1
ATOM 7095 C C . GLY D 1 69 ? 39.690 45.432 108.391 1.00 28.65 79 GLY D C 1
ATOM 7096 O O . GLY D 1 69 ? 38.764 44.707 108.013 1.00 24.70 79 GLY D O 1
ATOM 7097 N N . TYR D 1 70 ? 40.641 45.874 107.575 1.00 25.49 80 TYR D N 1
ATOM 7098 C CA . TYR D 1 70 ? 40.549 45.670 106.136 1.00 23.69 80 TYR D CA 1
ATOM 7099 C C . TYR D 1 70 ? 41.663 44.829 105.549 1.00 29.51 80 TYR D C 1
ATOM 7100 O O . TYR D 1 70 ? 42.792 44.828 106.043 1.00 30.42 80 TYR D O 1
ATOM 7109 N N . LEU D 1 71 ? 41.312 44.102 104.493 1.00 27.08 81 LEU D N 1
ATOM 7110 C CA . LEU D 1 71 ? 42.258 43.358 103.681 1.00 25.74 81 LEU D CA 1
ATOM 7111 C C . LEU D 1 71 ? 42.823 44.278 102.612 1.00 30.14 81 LEU D C 1
ATOM 7112 O O . LEU D 1 71 ? 42.367 45.415 102.446 1.00 28.59 81 LEU D O 1
ATOM 7117 N N . GLU D 1 72 ? 43.828 43.795 101.895 1.00 29.02 82 GLU D N 1
ATOM 7118 C CA . GLU D 1 72 ? 44.371 44.558 100.784 1.00 34.10 82 GLU D CA 1
ATOM 7119 C C . GLU D 1 72 ? 43.403 44.473 99.607 1.00 29.99 82 GLU D C 1
ATOM 7120 O O . GLU D 1 72 ? 42.819 43.417 99.358 1.00 31.28 82 GLU D O 1
ATOM 7126 N N . GLY D 1 73 ? 43.218 45.585 98.905 1.00 31.76 83 GLY D N 1
ATOM 7127 C CA . GLY D 1 73 ? 42.356 45.604 97.735 1.00 24.24 83 GLY D CA 1
ATOM 7128 C C . GLY D 1 73 ? 40.892 45.391 98.075 1.00 24.25 83 GLY D C 1
ATOM 7129 O O . GLY D 1 73 ? 40.243 44.513 97.493 1.00 24.48 83 GLY D O 1
ATOM 7130 N N . GLU D 1 74 ? 40.384 46.177 99.024 1.00 21.60 84 GLU D N 1
ATOM 7131 C CA . GLU D 1 74 ? 38.963 46.125 99.393 1.00 24.41 84 GLU D CA 1
ATOM 7132 C C . GLU D 1 74 ? 38.090 46.528 98.216 1.00 19.27 84 GLU D C 1
ATOM 7133 O O . GLU D 1 74 ? 36.993 46.008 98.036 1.00 21.55 84 GLU D O 1
ATOM 7139 N N . THR D 1 75 ? 38.586 47.462 97.415 1.00 21.52 85 THR D N 1
ATOM 7140 C CA . THR D 1 75 ? 37.842 47.921 96.255 1.00 21.32 85 THR D CA 1
ATOM 7141 C C . THR D 1 75 ? 38.723 47.911 95.004 1.00 18.19 85 THR D C 1
ATOM 7142 O O . THR D 1 75 ? 39.731 48.595 94.951 1.00 23.87 85 THR D O 1
ATOM 7146 N N . GLY D 1 76 ? 38.351 47.106 94.014 1.00 20.68 86 GLY D N 1
ATOM 7147 C CA . GLY D 1 76 ? 39.062 47.084 92.740 1.00 21.94 86 GLY D CA 1
ATOM 7148 C C . GLY D 1 76 ? 38.620 45.947 91.843 1.00 19.70 86 GLY D C 1
ATOM 7149 O O . GLY D 1 76 ? 37.664 45.255 92.157 1.00 19.80 86 GLY D O 1
ATOM 7150 N N . TYR D 1 77 ? 39.304 45.759 90.711 1.00 18.43 87 TYR D N 1
ATOM 7151 C CA . TYR D 1 77 ? 38.995 44.672 89.781 1.00 23.32 87 TYR D CA 1
ATOM 7152 C C . TYR D 1 77 ? 40.287 44.167 89.154 1.00 19.97 87 TYR D C 1
ATOM 7153 O O . TYR D 1 77 ? 41.278 44.885 89.157 1.00 23.09 87 TYR D O 1
ATOM 7162 N N . CYS D 1 78 ? 40.245 42.976 88.559 1.00 24.00 88 CYS D N 1
ATOM 7163 C CA . CYS D 1 78 ? 41.319 42.547 87.662 1.00 24.06 88 CYS D CA 1
ATOM 7164 C C . CYS D 1 78 ? 40.951 41.293 86.885 1.00 26.40 88 CYS D C 1
ATOM 7165 O O . CYS D 1 78 ? 40.068 40.533 87.286 1.00 23.80 88 CYS D O 1
ATOM 7168 N N . GLY D 1 79 ? 41.635 41.087 85.763 1.00 27.41 89 GLY D N 1
ATOM 7169 C CA . GLY D 1 79 ? 41.535 39.828 85.049 1.00 31.96 89 GLY D CA 1
ATOM 7170 C C . GLY D 1 79 ? 42.317 38.760 85.790 1.00 27.69 89 GLY D C 1
ATOM 7171 O O . GLY D 1 79 ? 43.254 39.066 86.513 1.00 27.90 89 GLY D O 1
ATOM 7172 N N . LEU D 1 80 ? 41.931 37.501 85.618 1.00 32.10 90 LEU D N 1
ATOM 7173 C CA . LEU D 1 80 ? 42.634 36.398 86.267 1.00 36.42 90 LEU D CA 1
ATOM 7174 C C . LEU D 1 80 ? 43.097 35.385 85.218 1.00 38.03 90 LEU D C 1
ATOM 7175 O O . LEU D 1 80 ? 42.723 35.509 84.053 1.00 38.09 90 LEU D O 1
ATOM 7180 N N . PRO D 1 81 ? 43.946 34.414 85.620 1.00 39.66 91 PRO D N 1
ATOM 7181 C CA . PRO D 1 81 ? 44.256 33.203 84.847 1.00 44.11 91 PRO D CA 1
ATOM 7182 C C . PRO D 1 81 ? 43.045 32.667 84.095 1.00 46.16 91 PRO D C 1
ATOM 7183 O O . PRO D 1 81 ? 41.943 32.670 84.660 1.00 43.55 91 PRO D O 1
ATOM 7187 N N . ASP D 1 82 ? 43.259 32.202 82.864 1.00 43.91 92 ASP D N 1
ATOM 7188 C CA . ASP D 1 82 ? 42.179 31.899 81.927 1.00 47.05 92 ASP D CA 1
ATOM 7189 C C . ASP D 1 82 ? 41.609 33.289 81.611 1.00 49.05 92 ASP D C 1
ATOM 7190 O O . ASP D 1 82 ? 42.313 34.283 81.789 1.00 50.21 92 ASP D O 1
ATOM 7195 N N . GLY D 1 83 ? 40.384 33.388 81.117 1.00 48.58 93 GLY D N 1
ATOM 7196 C CA . GLY D 1 83 ? 39.784 34.684 80.889 1.00 44.87 93 GLY D CA 1
ATOM 7197 C C . GLY D 1 83 ? 38.868 35.061 82.037 1.00 42.73 93 GLY D C 1
ATOM 7198 O O . GLY D 1 83 ? 37.911 35.802 81.835 1.00 40.79 93 GLY D O 1
ATOM 7199 N N . ALA D 1 84 ? 39.158 34.549 83.234 1.00 39.26 94 ALA D N 1
ATOM 7200 C CA . ALA D 1 84 ? 38.317 34.805 84.411 1.00 40.00 94 ALA D CA 1
ATOM 7201 C C . ALA D 1 84 ? 38.488 36.236 84.921 1.00 32.03 94 ALA D C 1
ATOM 7202 O O . ALA D 1 84 ? 39.401 36.946 84.506 1.00 33.49 94 ALA D O 1
ATOM 7204 N N . GLY D 1 85 ? 37.609 36.662 85.826 1.00 26.66 95 GLY D N 1
ATOM 7205 C CA . GLY D 1 85 ? 37.685 38.014 86.340 1.00 21.24 95 GLY D CA 1
ATOM 7206 C C . GLY D 1 85 ? 37.391 38.063 87.826 1.00 20.00 95 GLY D C 1
ATOM 7207 O O . GLY D 1 85 ? 36.812 37.130 88.383 1.00 24.14 95 GLY D O 1
ATOM 7208 N N . TYR D 1 86 ? 37.794 39.154 88.456 1.00 16.94 96 TYR D N 1
ATOM 7209 C CA . TYR D 1 86 ? 37.582 39.335 89.889 1.00 22.80 96 TYR D CA 1
ATOM 7210 C C . TYR D 1 86 ? 37.245 40.781 90.199 1.00 20.79 96 TYR D C 1
ATOM 7211 O O . TYR D 1 86 ? 37.852 41.694 89.649 1.00 22.38 96 TYR D O 1
ATOM 7220 N N . THR D 1 87 ? 36.266 40.973 91.085 1.00 24.97 97 THR D N 1
ATOM 7221 C CA . THR D 1 87 ? 35.826 42.295 91.518 1.00 18.70 97 THR D CA 1
ATOM 7222 C C . THR D 1 87 ? 35.697 42.363 93.043 1.00 16.49 97 THR D C 1
ATOM 7223 O O . THR D 1 87 ? 35.133 41.470 93.658 1.00 17.73 97 THR D O 1
ATOM 7227 N N . SER D 1 88 ? 36.222 43.430 93.629 1.00 13.89 98 SER D N 1
ATOM 7228 C CA . SER D 1 88 ? 36.052 43.698 95.061 1.00 20.07 98 SER D CA 1
ATOM 7229 C C . SER D 1 88 ? 35.523 45.115 95.254 1.00 16.57 98 SER D C 1
ATOM 7230 O O . SER D 1 88 ? 35.918 46.022 94.530 1.00 20.70 98 SER D O 1
ATOM 7233 N N . SER D 1 89 ? 34.649 45.316 96.240 1.00 18.12 99 SER D N 1
ATOM 7234 C CA . SER D 1 89 ? 33.989 46.604 96.378 1.00 15.30 99 SER D CA 1
ATOM 7235 C C . SER D 1 89 ? 33.443 46.834 97.770 1.00 17.47 99 SER D C 1
ATOM 7236 O O . SER D 1 89 ? 32.598 46.065 98.253 1.00 14.75 99 SER D O 1
ATOM 7239 N N . LEU D 1 90 ? 33.923 47.901 98.394 1.00 15.64 100 LEU D N 1
ATOM 7240 C CA . LEU D 1 90 ? 33.455 48.323 99.708 1.00 20.23 100 LEU D CA 1
ATOM 7241 C C . LEU D 1 90 ? 32.527 49.515 99.566 1.00 17.19 100 LEU D C 1
ATOM 7242 O O . LEU D 1 90 ? 32.884 50.524 98.957 1.00 16.88 100 LEU D O 1
ATOM 7247 N N . VAL D 1 91 ? 31.357 49.424 100.179 1.00 13.97 101 VAL D N 1
ATOM 7248 C CA . VAL D 1 91 ? 30.410 50.529 100.141 1.00 13.03 101 VAL D CA 1
ATOM 7249 C C . VAL D 1 91 ? 29.855 50.783 101.530 1.00 14.91 101 VAL D C 1
ATOM 7250 O O . VAL D 1 91 ? 29.357 49.872 102.190 1.00 15.07 101 VAL D O 1
ATOM 7254 N N . ARG D 1 92 ? 29.912 52.028 101.961 1.00 15.47 102 ARG D N 1
ATOM 7255 C CA . ARG D 1 92 ? 29.459 52.377 103.295 1.00 13.10 102 ARG D CA 1
ATOM 7256 C C . ARG D 1 92 ? 27.971 52.709 103.340 1.00 14.97 102 ARG D C 1
ATOM 7257 O O . ARG D 1 92 ? 27.432 53.373 102.438 1.00 14.97 102 ARG D O 1
ATOM 7265 N N . PHE D 1 93 ? 27.315 52.215 104.387 1.00 13.17 103 PHE D N 1
ATOM 7266 C CA . PHE D 1 93 ? 25.888 52.452 104.602 1.00 16.10 103 PHE D CA 1
ATOM 7267 C C . PHE D 1 93 ? 25.676 53.157 105.937 1.00 13.91 103 PHE D C 1
ATOM 7268 O O . PHE D 1 93 ? 25.227 52.545 106.904 1.00 14.12 103 PHE D O 1
ATOM 7276 N N . PRO D 1 94 ? 25.990 54.452 105.992 1.00 18.00 104 PRO D N 1
ATOM 7277 C CA . PRO D 1 94 ? 25.778 55.186 107.246 1.00 16.46 104 PRO D CA 1
ATOM 7278 C C . PRO D 1 94 ? 24.302 55.271 107.622 1.00 16.87 104 PRO D C 1
ATOM 7279 O O . PRO D 1 94 ? 23.445 55.430 106.752 1.00 18.86 104 PRO D O 1
ATOM 7283 N N . GLY D 1 95 ? 24.012 55.130 108.910 1.00 15.47 105 GLY D N 1
ATOM 7284 C CA . GLY D 1 95 ? 22.660 55.231 109.408 1.00 16.89 105 GLY D CA 1
ATOM 7285 C C . GLY D 1 95 ? 21.826 53.993 109.179 1.00 17.23 105 GLY D C 1
ATOM 7286 O O . GLY D 1 95 ? 20.644 53.980 109.522 1.00 16.77 105 GLY D O 1
ATOM 7287 N N . ALA D 1 96 ? 22.426 52.952 108.599 1.00 18.51 106 ALA D N 1
ATOM 7288 C CA . ALA D 1 96 ? 21.707 51.702 108.374 1.00 15.66 106 ALA D CA 1
ATOM 7289 C C . ALA D 1 96 ? 22.178 50.596 109.322 1.00 15.66 106 ALA D C 1
ATOM 7290 O O . ALA D 1 96 ? 23.223 50.713 109.939 1.00 17.22 106 ALA D O 1
ATOM 7292 N N . THR D 1 97 ? 21.382 49.537 109.432 1.00 16.06 107 THR D N 1
ATOM 7293 C CA . THR D 1 97 ? 21.754 48.324 110.154 1.00 14.21 107 THR D CA 1
ATOM 7294 C C . THR D 1 97 ? 21.727 47.157 109.164 1.00 13.02 107 THR D C 1
ATOM 7295 O O . THR D 1 97 ? 21.058 47.225 108.136 1.00 14.50 107 THR D O 1
ATOM 7299 N N . PRO D 1 98 ? 22.456 46.077 109.468 1.00 15.22 108 PRO D N 1
ATOM 7300 C CA . PRO D 1 98 ? 22.470 44.934 108.543 1.00 12.66 108 PRO D CA 1
ATOM 7301 C C . PRO D 1 98 ? 21.097 44.301 108.337 1.00 15.16 108 PRO D C 1
ATOM 7302 O O . PRO D 1 98 ? 20.846 43.696 107.290 1.00 15.83 108 PRO D O 1
ATOM 7306 N N . GLU D 1 99 ? 20.217 44.444 109.321 1.00 13.65 109 GLU D N 1
ATOM 7307 C CA . GLU D 1 99 ? 18.876 43.887 109.214 1.00 14.77 109 GLU D CA 1
ATOM 7308 C C . GLU D 1 99 ? 18.177 44.503 108.010 1.00 15.34 109 GLU D C 1
ATOM 7309 O O . GLU D 1 99 ? 17.433 43.828 107.304 1.00 14.99 109 GLU D O 1
ATOM 7315 N N . MET D 1 100 ? 18.427 45.790 107.773 1.00 14.25 110 MET D N 1
ATOM 7316 C CA . MET D 1 100 ? 17.832 46.479 106.627 1.00 14.01 110 MET D CA 1
ATOM 7317 C C . MET D 1 100 ? 18.294 45.880 105.313 1.00 12.65 110 MET D C 1
ATOM 7318 O O . MET D 1 100 ? 17.542 45.844 104.339 1.00 11.64 110 MET D O 1
ATOM 7323 N N . PHE D 1 101 ? 19.537 45.423 105.281 1.00 10.62 111 PHE D N 1
ATOM 7324 C CA . PHE D 1 101 ? 20.081 44.792 104.085 1.00 14.12 111 PHE D CA 1
ATOM 7325 C C . PHE D 1 101 ? 19.400 43.436 103.852 1.00 15.72 111 PHE D C 1
ATOM 7326 O O . PHE D 1 101 ? 19.054 43.106 102.718 1.00 14.06 111 PHE D O 1
ATOM 7334 N N . ARG D 1 102 ? 19.189 42.658 104.916 1.00 13.73 112 ARG D N 1
ATOM 7335 C CA . ARG D 1 102 ? 18.447 41.394 104.786 1.00 13.70 112 ARG D CA 1
ATOM 7336 C C . ARG D 1 102 ? 17.036 41.638 104.267 1.00 14.56 112 ARG D C 1
ATOM 7337 O O . ARG D 1 102 ? 16.547 40.945 103.365 1.00 15.24 112 ARG D O 1
ATOM 7345 N N . TRP D 1 103 ? 16.363 42.606 104.863 1.00 15.32 113 TRP D N 1
ATOM 7346 C CA . TRP D 1 103 ? 15.010 42.937 104.440 1.00 12.61 113 TRP D CA 1
ATOM 7347 C C . TRP D 1 103 ? 15.003 43.361 102.972 1.00 11.89 113 TRP D C 1
ATOM 7348 O O . TRP D 1 103 ? 14.131 42.945 102.194 1.00 13.41 113 TRP D O 1
ATOM 7359 N N . TRP D 1 104 ? 15.996 44.155 102.586 1.00 10.84 114 TRP D N 1
ATOM 7360 C CA . TRP D 1 104 ? 16.034 44.677 101.225 1.00 12.46 114 TRP D CA 1
ATOM 7361 C C . TRP D 1 104 ? 16.130 43.524 100.231 1.00 12.14 114 TRP D C 1
ATOM 7362 O O . TRP D 1 104 ? 15.438 43.502 99.201 1.00 11.16 114 TRP D O 1
ATOM 7373 N N . PHE D 1 105 ? 16.960 42.540 100.556 1.00 11.72 115 PHE D N 1
ATOM 7374 C CA . PHE D 1 105 ? 17.250 41.520 99.557 1.00 13.19 115 PHE D CA 1
ATOM 7375 C C . PHE D 1 105 ? 16.054 40.615 99.282 1.00 13.78 115 PHE D C 1
ATOM 7376 O O . PHE D 1 105 ? 16.030 39.954 98.243 1.00 14.23 115 PHE D O 1
ATOM 7384 N N . TRP D 1 106 ? 15.043 40.603 100.159 1.00 13.92 116 TRP D N 1
ATOM 7385 C CA . TRP D 1 106 ? 13.780 39.976 99.752 1.00 13.47 116 TRP D CA 1
ATOM 7386 C C . TRP D 1 106 ? 12.755 40.983 99.237 1.00 12.64 116 TRP D C 1
ATOM 7387 O O . TRP D 1 106 ? 12.077 40.735 98.235 1.00 14.41 116 TRP D O 1
ATOM 7398 N N . TRP D 1 107 ? 12.640 42.123 99.901 1.00 12.87 117 TRP D N 1
ATOM 7399 C CA . TRP D 1 107 ? 11.583 43.074 99.572 1.00 14.79 117 TRP D CA 1
ATOM 7400 C C . TRP D 1 107 ? 11.642 43.558 98.125 1.00 15.52 117 TRP D C 1
ATOM 7401 O O . TRP D 1 107 ? 10.613 43.650 97.460 1.00 13.08 117 TRP D O 1
ATOM 7412 N N . HIS D 1 108 ? 12.845 43.842 97.626 1.00 12.97 118 HIS D N 1
ATOM 7413 C CA . HIS D 1 108 ? 12.978 44.391 96.275 1.00 13.13 118 HIS D CA 1
ATOM 7414 C C . HIS D 1 108 ? 12.567 43.393 95.197 1.00 13.82 118 HIS D C 1
ATOM 7415 O O . HIS D 1 108 ? 12.263 43.783 94.074 1.00 12.79 118 HIS D O 1
ATOM 7422 N N . SER D 1 109 ? 12.584 42.110 95.548 1.00 14.20 119 SER D N 1
ATOM 7423 C CA . SER D 1 109 ? 12.534 41.043 94.555 1.00 13.32 119 SER D CA 1
ATOM 7424 C C . SER D 1 109 ? 11.114 40.717 94.118 1.00 16.85 119 SER D C 1
ATOM 7425 O O . SER D 1 109 ? 10.919 39.894 93.233 1.00 18.27 119 SER D O 1
ATOM 7428 N N . PHE D 1 110 ? 10.116 41.360 94.715 1.00 17.44 120 PHE D N 1
ATOM 7429 C CA . PHE D 1 110 ? 8.735 40.993 94.398 1.00 18.73 120 PHE D CA 1
ATOM 7430 C C . PHE D 1 110 ? 8.058 41.954 93.420 1.00 17.52 120 PHE D C 1
ATOM 7431 O O . PHE D 1 110 ? 6.932 41.713 92.982 1.00 17.84 120 PHE D O 1
ATOM 7439 N N . GLU D 1 111 ? 8.756 43.025 93.056 1.00 15.44 121 GLU D N 1
ATOM 7440 C CA . GLU D 1 111 ? 8.247 43.981 92.062 1.00 15.85 121 GLU D CA 1
ATOM 7441 C C . GLU D 1 111 ? 9.402 44.603 91.299 1.00 14.25 121 GLU D C 1
ATOM 7442 O O . GLU D 1 111 ? 10.326 45.136 91.917 1.00 13.94 121 GLU D O 1
ATOM 7448 N N . PRO D 1 112 ? 9.344 44.566 89.963 1.00 13.40 122 PRO D N 1
ATOM 7449 C CA . PRO D 1 112 ? 10.401 45.168 89.145 1.00 13.45 122 PRO D CA 1
ATOM 7450 C C . PRO D 1 112 ? 10.604 46.642 89.502 1.00 12.36 122 PRO D C 1
ATOM 7451 O O . PRO D 1 112 ? 11.738 47.137 89.519 1.00 10.93 122 PRO D O 1
ATOM 7455 N N . GLU D 1 113 ? 9.513 47.340 89.803 1.00 13.76 123 GLU D N 1
ATOM 7456 C CA . GLU D 1 113 ? 9.638 48.753 90.179 1.00 12.93 123 GLU D CA 1
ATOM 7457 C C . GLU D 1 113 ? 10.482 48.933 91.449 1.00 11.20 123 GLU D C 1
ATOM 7458 O O . GLU D 1 113 ? 11.247 49.883 91.550 1.00 10.89 123 GLU D O 1
ATOM 7464 N N . ARG D 1 114 ? 10.363 48.029 92.412 1.00 10.88 124 ARG D N 1
ATOM 7465 C CA . ARG D 1 114 ? 11.208 48.124 93.616 1.00 12.60 124 ARG D CA 1
ATOM 7466 C C . ARG D 1 114 ? 12.670 47.920 93.278 1.00 10.88 124 ARG D C 1
ATOM 7467 O O . ARG D 1 114 ? 13.558 48.634 93.765 1.00 9.74 124 ARG D O 1
ATOM 7475 N N . TYR D 1 115 ? 12.911 46.923 92.435 1.00 10.33 125 TYR D N 1
ATOM 7476 C CA . TYR D 1 115 ? 14.238 46.643 91.908 1.00 11.44 125 TYR D CA 1
ATOM 7477 C C . TYR D 1 115 ? 14.821 47.871 91.188 1.00 11.24 125 TYR D C 1
ATOM 7478 O O . TYR D 1 115 ? 16.007 48.157 91.295 1.00 10.91 125 TYR D O 1
ATOM 7487 N N . SER D 1 116 ? 13.983 48.608 90.467 1.00 12.09 126 SER D N 1
ATOM 7488 C CA . SER D 1 116 ? 14.491 49.736 89.702 1.00 11.68 126 SER D CA 1
ATOM 7489 C C . SER D 1 116 ? 15.000 50.865 90.617 1.00 9.85 126 SER D C 1
ATOM 7490 O O . SER D 1 116 ? 15.875 51.638 90.218 1.00 11.23 126 SER D O 1
ATOM 7493 N N . LEU D 1 117 ? 14.499 50.939 91.850 1.00 7.18 127 LEU D N 1
ATOM 7494 C CA . LEU D 1 117 ? 14.962 51.986 92.788 1.00 9.98 127 LEU D CA 1
ATOM 7495 C C . LEU D 1 117 ? 16.462 51.931 93.022 1.00 11.38 127 LEU D C 1
ATOM 7496 O O . LEU D 1 117 ? 17.142 52.953 93.225 1.00 11.10 127 LEU D O 1
ATOM 7501 N N . TRP D 1 118 ? 16.955 50.700 93.010 1.00 10.00 128 TRP D N 1
ATOM 7502 C CA . TRP D 1 118 ? 18.323 50.340 93.377 1.00 10.35 128 TRP D CA 1
ATOM 7503 C C . TRP D 1 118 ? 19.342 50.767 92.313 1.00 11.24 128 TRP D C 1
ATOM 7504 O O . TRP D 1 118 ? 20.434 51.286 92.621 1.00 10.98 128 TRP D O 1
ATOM 7515 N N . HIS D 1 119 ? 18.986 50.566 91.051 1.00 8.48 129 HIS D N 1
ATOM 7516 C CA . HIS D 1 119 ? 19.791 51.121 89.970 1.00 10.72 129 HIS D CA 1
ATOM 7517 C C . HIS D 1 119 ? 18.842 51.575 88.884 1.00 9.95 129 HIS D C 1
ATOM 7518 O O . HIS D 1 119 ? 18.478 50.786 88.006 1.00 9.06 129 HIS D O 1
ATOM 7525 N N . PRO D 1 120 ? 18.408 52.835 88.968 1.00 8.43 130 PRO D N 1
ATOM 7526 C CA . PRO D 1 120 ? 17.425 53.380 88.032 1.00 9.25 130 PRO D CA 1
ATOM 7527 C C . PRO D 1 120 ? 17.826 53.207 86.573 1.00 11.42 130 PRO D C 1
ATOM 7528 O O . PRO D 1 120 ? 16.943 53.079 85.731 1.00 10.05 130 PRO D O 1
ATOM 7532 N N . TRP D 1 121 ? 19.127 53.185 86.282 1.00 10.13 131 TRP D N 1
ATOM 7533 C CA . TRP D 1 121 ? 19.579 53.147 84.886 1.00 8.97 131 TRP D CA 1
ATOM 7534 C C . TRP D 1 121 ? 19.687 51.741 84.308 1.00 9.73 131 TRP D C 1
ATOM 7535 O O . TRP D 1 121 ? 19.511 51.540 83.097 1.00 10.62 131 TRP D O 1
ATOM 7546 N N . CYS D 1 122 ? 19.992 50.772 85.164 1.00 10.99 132 CYS D N 1
ATOM 7547 C CA . CYS D 1 122 ? 20.384 49.431 84.682 1.00 8.87 132 CYS D CA 1
ATOM 7548 C C . CYS D 1 122 ? 19.381 48.325 84.995 1.00 11.21 132 CYS D C 1
ATOM 7549 O O . CYS D 1 122 ? 19.374 47.300 84.340 1.00 11.15 132 CYS D O 1
ATOM 7552 N N . HIS D 1 123 ? 18.537 48.521 86.003 1.00 8.91 133 HIS D N 1
ATOM 7553 C CA . HIS D 1 123 ? 17.638 47.448 86.428 1.00 9.45 133 HIS D CA 1
ATOM 7554 C C . HIS D 1 123 ? 16.334 47.395 85.639 1.00 11.52 133 HIS D C 1
ATOM 7555 O O . HIS D 1 123 ? 15.468 48.252 85.780 1.00 12.69 133 HIS D O 1
ATOM 7562 N N . ALA D 1 124 ? 16.192 46.374 84.807 1.00 9.35 134 ALA D N 1
ATOM 7563 C CA . ALA D 1 124 ? 15.050 46.320 83.896 1.00 12.95 134 ALA D CA 1
ATOM 7564 C C . ALA D 1 124 ? 13.913 45.442 84.424 1.00 15.04 134 ALA D C 1
ATOM 7565 O O . ALA D 1 124 ? 12.733 45.792 84.302 1.00 12.54 134 ALA D O 1
ATOM 7567 N N . ASP D 1 125 ? 14.257 44.296 85.003 1.00 11.29 135 ASP D N 1
ATOM 7568 C CA . ASP D 1 125 ? 13.230 43.352 85.424 1.00 11.27 135 ASP D CA 1
ATOM 7569 C C . ASP D 1 125 ? 13.763 42.400 86.472 1.00 10.74 135 ASP D C 1
ATOM 7570 O O . ASP D 1 125 ? 14.932 42.060 86.477 1.00 10.55 135 ASP D O 1
ATOM 7575 N N . ILE D 1 126 ? 12.893 42.017 87.396 1.00 11.68 136 ILE D N 1
ATOM 7576 C CA . ILE D 1 126 ? 13.201 40.929 88.315 1.00 14.07 136 ILE D CA 1
ATOM 7577 C C . ILE D 1 126 ? 11.935 40.105 88.468 1.00 11.28 136 ILE D C 1
ATOM 7578 O O . ILE D 1 126 ? 10.827 40.644 88.452 1.00 11.63 136 ILE D O 1
ATOM 7583 N N . TRP D 1 127 ? 12.080 38.791 88.572 1.00 16.46 137 TRP D N 1
ATOM 7584 C CA . TRP D 1 127 ? 10.924 37.992 88.963 1.00 15.13 137 TRP D CA 1
ATOM 7585 C C . TRP D 1 127 ? 11.332 36.788 89.792 1.00 16.58 137 TRP D C 1
ATOM 7586 O O . TRP D 1 127 ? 12.460 36.303 89.695 1.00 18.67 137 TRP D O 1
ATOM 7597 N N . ARG D 1 128 ? 10.393 36.357 90.628 1.00 19.64 138 ARG D N 1
ATOM 7598 C CA . ARG D 1 128 ? 10.490 35.156 91.450 1.00 25.44 138 ARG D CA 1
ATOM 7599 C C . ARG D 1 128 ? 9.234 34.345 91.261 1.00 24.81 138 ARG D C 1
ATOM 7600 O O . ARG D 1 128 ? 8.147 34.908 91.085 1.00 28.38 138 ARG D O 1
ATOM 7608 N N . THR D 1 129 ? 9.365 33.031 91.353 1.00 23.92 139 THR D N 1
ATOM 7609 C CA . THR D 1 129 ? 8.212 32.172 91.162 1.00 30.36 139 THR D CA 1
ATOM 7610 C C . THR D 1 129 ? 7.656 31.682 92.493 1.00 32.14 139 THR D C 1
ATOM 7611 O O . THR D 1 129 ? 6.763 30.834 92.516 1.00 28.00 139 THR D O 1
ATOM 7615 N N . PRO D 1 131 ? 5.880 33.812 94.721 1.00 32.30 141 PRO D N 1
ATOM 7616 C CA . PRO D 1 131 ? 5.411 35.072 95.307 1.00 32.42 141 PRO D CA 1
ATOM 7617 C C . PRO D 1 131 ? 4.795 34.896 96.689 1.00 31.53 141 PRO D C 1
ATOM 7618 O O . PRO D 1 131 ? 4.659 35.879 97.420 1.00 30.08 141 PRO D O 1
ATOM 7622 N N . GLU D 1 132 ? 4.422 33.664 97.033 1.00 30.97 142 GLU D N 1
ATOM 7623 C CA . GLU D 1 132 ? 3.817 33.375 98.332 1.00 35.29 142 GLU D CA 1
ATOM 7624 C C . GLU D 1 132 ? 4.755 33.739 99.479 1.00 32.48 142 GLU D C 1
ATOM 7625 O O . GLU D 1 132 ? 4.311 34.072 100.577 1.00 36.68 142 GLU D O 1
ATOM 7631 N N . THR D 1 133 ? 6.052 33.682 99.203 1.00 32.06 143 THR D N 1
ATOM 7632 C CA . THR D 1 133 ? 7.083 33.921 100.201 1.00 31.87 143 THR D CA 1
ATOM 7633 C C . THR D 1 133 ? 7.067 35.355 100.751 1.00 32.44 143 THR D C 1
ATOM 7634 O O . THR D 1 133 ? 7.554 35.606 101.859 1.00 31.65 143 THR D O 1
ATOM 7638 N N . GLU D 1 134 ? 6.488 36.291 99.998 1.00 31.65 144 GLU D N 1
ATOM 7639 C CA . GLU D 1 134 ? 6.485 37.688 100.430 1.00 30.32 144 GLU D CA 1
ATOM 7640 C C . GLU D 1 134 ? 5.601 37.904 101.656 1.00 31.85 144 GLU D C 1
ATOM 7641 O O . GLU D 1 134 ? 5.870 38.770 102.484 1.00 31.91 144 GLU D O 1
ATOM 7647 N N . THR D 1 135 ? 4.547 37.109 101.772 1.00 30.69 145 THR D N 1
ATOM 7648 C CA . THR D 1 135 ? 3.561 37.341 102.815 1.00 37.00 145 THR D CA 1
ATOM 7649 C C . THR D 1 135 ? 3.357 36.132 103.718 1.00 36.43 145 THR D C 1
ATOM 7650 O O . THR D 1 135 ? 2.562 36.197 104.654 1.00 41.91 145 THR D O 1
ATOM 7654 N N . ALA D 1 136 ? 4.053 35.033 103.431 1.00 30.48 146 ALA D N 1
ATOM 7655 C CA . ALA D 1 136 ? 3.956 33.841 104.273 1.00 36.02 146 ALA D CA 1
ATOM 7656 C C . ALA D 1 136 ? 4.243 34.216 105.723 1.00 39.59 146 ALA D C 1
ATOM 7657 O O . ALA D 1 136 ? 5.182 34.967 105.999 1.00 35.44 146 ALA D O 1
ATOM 7659 N N . PRO D 1 137 ? 3.403 33.731 106.636 1.00 41.34 147 PRO D N 1
ATOM 7660 C CA . PRO D 1 137 ? 3.532 34.047 108.055 1.00 35.76 147 PRO D CA 1
ATOM 7661 C C . PRO D 1 137 ? 4.908 33.636 108.561 1.00 42.10 147 PRO D C 1
ATOM 7662 O O . PRO D 1 137 ? 5.354 32.520 108.294 1.00 34.71 147 PRO D O 1
ATOM 7664 N N . ASN D 1 138 ? 5.563 34.533 109.297 1.00 39.74 148 ASN D N 1
ATOM 7665 C CA . ASN D 1 138 ? 6.965 34.353 109.684 1.00 45.26 148 ASN D CA 1
ATOM 7666 C C . ASN D 1 138 ? 7.847 34.063 108.465 1.00 36.50 148 ASN D C 1
ATOM 7667 O O . ASN D 1 138 ? 9.055 33.851 108.580 1.00 43.93 148 ASN D O 1
ATOM 7672 N N . THR D 1 140 ? 10.963 35.299 108.722 1.00 30.52 150 THR D N 1
ATOM 7673 C CA . THR D 1 140 ? 12.341 35.777 108.899 1.00 28.78 150 THR D CA 1
ATOM 7674 C C . THR D 1 140 ? 12.889 36.376 107.605 1.00 26.95 150 THR D C 1
ATOM 7675 O O . THR D 1 140 ? 12.700 35.805 106.526 1.00 28.01 150 THR D O 1
ATOM 7679 N N . ASP D 1 141 ? 13.552 37.529 107.714 1.00 27.33 151 ASP D N 1
ATOM 7680 C CA . ASP D 1 141 ? 14.042 38.244 106.532 1.00 23.85 151 ASP D CA 1
ATOM 7681 C C . ASP D 1 141 ? 14.896 37.339 105.647 1.00 22.46 151 ASP D C 1
ATOM 7682 O O . ASP D 1 141 ? 14.664 37.239 104.435 1.00 24.10 151 ASP D O 1
ATOM 7687 N N . GLU D 1 142 ? 15.871 36.668 106.252 1.00 20.86 152 GLU D N 1
ATOM 7688 C CA . GLU D 1 142 ? 16.725 35.740 105.504 1.00 24.54 152 GLU D CA 1
ATOM 7689 C C . GLU D 1 142 ? 15.944 34.627 104.829 1.00 22.81 152 GLU D C 1
ATOM 7690 O O . GLU D 1 142 ? 16.248 34.242 103.702 1.00 26.39 152 GLU D O 1
ATOM 7696 N N . GLN D 1 143 ? 14.933 34.114 105.515 1.00 24.01 153 GLN D N 1
ATOM 7697 C CA . GLN D 1 143 ? 14.137 33.030 104.961 1.00 28.95 153 GLN D CA 1
ATOM 7698 C C . GLN D 1 143 ? 13.287 33.505 103.793 1.00 27.10 153 GLN D C 1
ATOM 7699 O O . GLN D 1 143 ? 12.651 32.697 103.112 1.00 25.26 153 GLN D O 1
ATOM 7705 N N . ARG D 1 144 ? 13.260 34.811 103.559 1.00 22.11 154 ARG D N 1
ATOM 7706 C CA . ARG D 1 144 ? 12.494 35.301 102.422 1.00 24.18 154 ARG D CA 1
ATOM 7707 C C . ARG D 1 144 ? 13.353 35.511 101.175 1.00 24.65 154 ARG D C 1
ATOM 7708 O O . ARG D 1 144 ? 12.828 35.935 100.141 1.00 24.85 154 ARG D O 1
ATOM 7716 N N . TYR D 1 145 ? 14.652 35.214 101.250 1.00 23.41 155 TYR D N 1
ATOM 7717 C CA . TYR D 1 145 ? 15.460 35.164 100.021 1.00 22.83 155 TYR D CA 1
ATOM 7718 C C . TYR D 1 145 ? 16.513 34.041 99.966 1.00 24.94 155 TYR D C 1
ATOM 7719 O O . TYR D 1 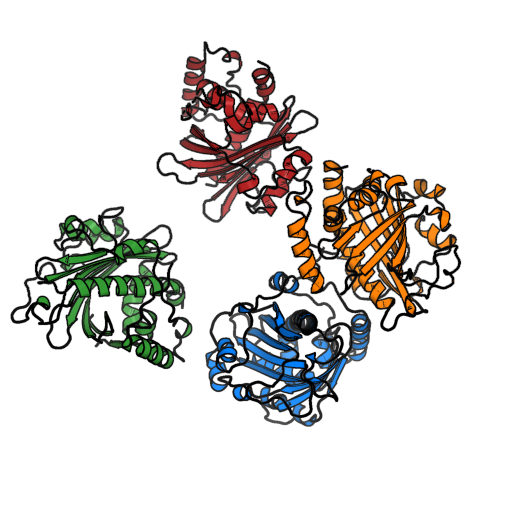145 ? 16.816 33.545 98.883 1.00 24.95 155 TYR D O 1
ATOM 7728 N N . VAL D 1 146 ? 17.075 33.633 101.098 1.00 25.32 156 VAL D N 1
ATOM 7729 C CA . VAL D 1 146 ? 18.014 32.512 101.061 1.00 25.35 156 VAL D CA 1
ATOM 7730 C C . VAL D 1 146 ? 17.270 31.257 100.608 1.00 25.55 156 VAL D C 1
ATOM 7731 O O . VAL D 1 146 ? 16.181 30.963 101.094 1.00 24.82 156 VAL D O 1
ATOM 7735 N N . GLY D 1 147 ? 17.847 30.554 99.640 1.00 28.46 157 GLY D N 1
ATOM 7736 C CA . GLY D 1 147 ? 17.214 29.383 99.061 1.00 33.16 157 GLY D CA 1
ATOM 7737 C C . GLY D 1 147 ? 16.234 29.726 97.950 1.00 33.14 157 GLY D C 1
ATOM 7738 O O . GLY D 1 147 ? 15.533 28.848 97.436 1.00 29.76 157 GLY D O 1
ATOM 7739 N N . SER D 1 148 ? 16.165 31.001 97.579 1.00 28.93 158 SER D N 1
ATOM 7740 C CA . SER D 1 148 ? 15.312 31.391 96.460 1.00 22.65 158 SER D CA 1
ATOM 7741 C C . SER D 1 148 ? 16.170 31.783 95.267 1.00 21.80 158 SER D C 1
ATOM 7742 O O . SER D 1 148 ? 17.371 32.040 95.403 1.00 25.89 158 SER D O 1
ATOM 7745 N N . THR D 1 149 ? 15.546 31.814 94.096 1.00 23.83 159 THR D N 1
ATOM 7746 C CA . THR D 1 149 ? 16.226 32.160 92.859 1.00 19.49 159 THR D CA 1
ATOM 7747 C C . THR D 1 149 ? 15.632 33.447 92.293 1.00 17.31 159 THR D C 1
ATOM 7748 O O . THR D 1 149 ? 14.432 33.536 92.059 1.00 19.10 159 THR D O 1
ATOM 7752 N N . HIS D 1 150 ? 16.478 34.446 92.102 1.00 18.78 160 HIS D N 1
ATOM 7753 C CA . HIS D 1 150 ? 16.040 35.706 91.530 1.00 17.35 160 HIS D CA 1
ATOM 7754 C C . HIS D 1 150 ? 16.375 35.748 90.056 1.00 14.56 160 HIS D C 1
ATOM 7755 O O . HIS D 1 150 ? 17.535 35.639 89.670 1.00 18.22 160 HIS D O 1
ATOM 7762 N N . HIS D 1 151 ? 15.348 35.893 89.227 1.00 14.39 161 HIS D N 1
ATOM 7763 C CA . HIS D 1 151 ? 15.542 35.998 87.795 1.00 15.16 161 HIS D CA 1
ATOM 7764 C C . HIS D 1 151 ? 15.644 37.464 87.432 1.00 13.88 161 HIS D C 1
ATOM 7765 O O . HIS D 1 151 ? 14.688 38.211 87.598 1.00 12.62 161 HIS D O 1
ATOM 7772 N N . ILE D 1 152 ? 16.813 37.860 86.953 1.00 14.90 162 ILE D N 1
ATOM 7773 C CA . ILE D 1 152 ? 17.140 39.268 86.802 1.00 15.59 162 ILE D CA 1
ATOM 7774 C C . ILE D 1 152 ? 17.466 39.625 85.355 1.00 15.17 162 ILE D C 1
ATOM 7775 O O . ILE D 1 152 ? 18.183 38.903 84.667 1.00 15.58 162 ILE D O 1
ATOM 7780 N N . ASN D 1 153 ? 16.928 40.756 84.911 1.00 11.65 163 ASN D N 1
ATOM 7781 C CA . ASN D 1 153 ? 17.253 41.303 83.602 1.00 11.85 163 ASN D CA 1
ATOM 7782 C C . ASN D 1 153 ? 17.808 42.700 83.847 1.00 14.38 163 ASN D C 1
ATOM 7783 O O . ASN D 1 153 ? 17.081 43.563 84.322 1.00 13.06 163 ASN D O 1
ATOM 7788 N N . GLU D 1 154 ? 19.100 42.909 83.597 1.00 11.54 164 GLU D N 1
ATOM 7789 C CA . GLU D 1 154 ? 19.704 44.216 83.852 1.00 13.09 164 GLU D CA 1
ATOM 7790 C C . GLU D 1 154 ? 20.848 44.490 82.903 1.00 13.10 164 GLU D C 1
ATOM 7791 O O . GLU D 1 154 ? 21.345 43.576 82.250 1.00 16.46 164 GLU D O 1
ATOM 7797 N N . TYR D 1 155 ? 21.261 45.751 82.845 1.00 12.29 165 TYR D N 1
ATOM 7798 C CA . TYR D 1 155 ? 22.461 46.138 82.146 1.00 12.60 165 TYR D CA 1
ATOM 7799 C C . TYR D 1 155 ? 23.663 46.108 83.073 1.00 17.05 165 TYR D C 1
ATOM 7800 O O . TYR D 1 155 ? 23.615 46.610 84.193 1.00 16.39 165 TYR D O 1
ATOM 7809 N N . ILE D 1 156 ? 24.738 45.494 82.596 1.00 11.57 166 ILE D N 1
ATOM 7810 C CA . ILE D 1 156 ? 26.035 45.635 83.228 1.00 14.88 166 ILE D CA 1
ATOM 7811 C C . ILE D 1 156 ? 26.940 46.127 82.109 1.00 20.22 166 ILE D C 1
ATOM 7812 O O . ILE D 1 156 ? 27.221 45.398 81.154 1.00 21.35 166 ILE D O 1
ATOM 7817 N N . GLY D 1 157 ? 27.333 47.391 82.184 1.00 21.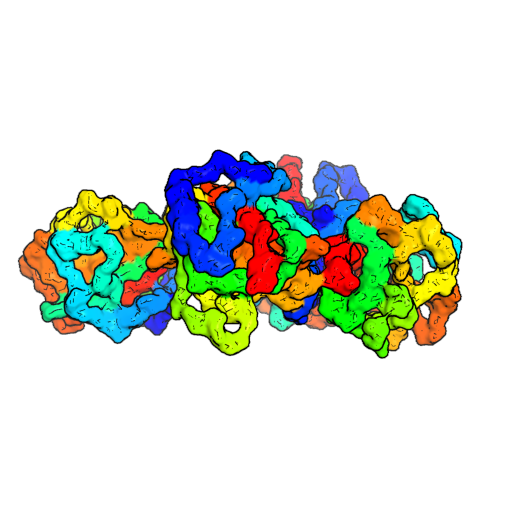28 167 GLY D N 1
ATOM 7818 C CA . GLY D 1 157 ? 27.967 48.035 81.049 1.00 21.36 167 GLY D CA 1
ATOM 7819 C C . GLY D 1 157 ? 26.905 48.343 80.009 1.00 21.40 167 GLY D C 1
ATOM 7820 O O . GLY D 1 157 ? 25.825 48.819 80.344 1.00 21.77 167 GLY D O 1
ATOM 7821 N N . GLN D 1 158 ? 27.194 48.057 78.746 1.00 22.37 168 GLN D N 1
ATOM 7822 C CA . GLN D 1 158 ? 26.231 48.312 77.679 1.00 23.83 168 GLN D CA 1
ATOM 7823 C C . GLN D 1 158 ? 25.369 47.087 77.424 1.00 23.78 168 GLN D C 1
ATOM 7824 O O . GLN D 1 158 ? 24.359 47.146 76.734 1.00 30.11 168 GLN D O 1
ATOM 7830 N N . ASP D 1 159 ? 25.780 45.972 77.999 1.00 26.07 169 ASP D N 1
ATOM 7831 C CA . ASP D 1 159 ? 25.177 44.689 77.680 1.00 29.80 169 ASP D CA 1
ATOM 7832 C C . ASP D 1 159 ? 24.015 44.361 78.601 1.00 19.98 169 ASP D C 1
ATOM 7833 O O . ASP D 1 159 ? 24.191 44.309 79.801 1.00 22.44 169 ASP D O 1
ATOM 7838 N N . PRO D 1 160 ? 22.816 44.135 78.042 1.00 20.69 170 PRO D N 1
ATOM 7839 C CA . PRO D 1 160 ? 21.787 43.601 78.937 1.00 19.18 170 PRO D CA 1
ATOM 7840 C C . PRO D 1 160 ? 21.983 42.102 79.131 1.00 21.25 170 PRO D C 1
ATOM 7841 O O . PRO D 1 160 ? 22.381 41.400 78.197 1.00 25.72 170 PRO D O 1
ATOM 7845 N N . LEU D 1 161 ? 21.738 41.619 80.344 1.00 18.75 171 LEU D N 1
ATOM 7846 C CA . LEU D 1 161 ? 21.884 40.205 80.653 1.00 19.36 171 LEU D CA 1
ATOM 7847 C C . LEU D 1 161 ? 20.578 39.656 81.211 1.00 21.30 171 LEU D C 1
ATOM 7848 O O . LEU D 1 161 ? 19.769 40.399 81.767 1.00 17.31 171 LEU D O 1
ATOM 7853 N N . ASP D 1 162 ? 20.380 38.352 81.048 1.00 15.66 172 ASP D N 1
ATOM 7854 C CA . ASP D 1 162 ? 19.215 37.648 81.562 1.00 16.15 172 ASP D CA 1
ATOM 7855 C C . ASP D 1 162 ? 19.788 36.553 82.439 1.00 22.83 172 ASP D C 1
ATOM 7856 O O . ASP D 1 162 ? 20.248 35.537 81.932 1.00 22.82 172 ASP D O 1
ATOM 7861 N N . ILE D 1 163 ? 19.811 36.778 83.748 1.00 18.98 173 ILE D N 1
ATOM 7862 C CA . ILE D 1 163 ? 20.555 35.901 84.642 1.00 18.97 173 ILE D CA 1
ATOM 7863 C C . ILE D 1 163 ? 19.706 35.409 85.797 1.00 20.91 173 ILE D C 1
ATOM 7864 O O . ILE D 1 163 ? 18.600 35.910 86.042 1.00 16.22 173 ILE D O 1
ATOM 7869 N N . GLU D 1 164 ? 20.230 34.414 86.505 1.00 19.15 174 GLU D N 1
ATOM 7870 C CA . GLU D 1 164 ? 19.533 33.819 87.632 1.00 18.51 174 GLU D CA 1
ATOM 7871 C C . GLU D 1 164 ? 20.470 33.726 88.820 1.00 19.62 174 GLU D C 1
ATOM 7872 O O . GLU D 1 164 ? 21.575 33.201 88.718 1.00 21.84 174 GLU D O 1
ATOM 7878 N N . ILE D 1 165 ? 20.034 34.248 89.953 1.00 19.73 175 ILE D N 1
ATOM 7879 C CA . ILE D 1 165 ? 20.864 34.178 91.142 1.00 21.30 175 ILE D CA 1
ATOM 7880 C C . ILE D 1 165 ? 20.154 33.389 92.221 1.00 19.61 175 ILE D C 1
ATOM 7881 O O . ILE D 1 165 ? 19.052 33.736 92.630 1.00 21.40 175 ILE D O 1
ATOM 7886 N N . THR D 1 166 ? 20.778 32.303 92.665 1.00 22.66 176 THR D N 1
ATOM 7887 C CA . THR D 1 166 ? 20.236 31.550 93.782 1.00 19.80 176 THR D CA 1
ATOM 7888 C C . THR D 1 166 ? 21.091 31.852 95.008 1.00 23.36 176 THR D C 1
ATOM 7889 O O . THR D 1 166 ? 22.323 31.747 94.976 1.00 23.03 176 THR D O 1
ATOM 7893 N N . PHE D 1 167 ? 20.441 32.306 96.070 1.00 22.39 177 PHE D N 1
ATOM 7894 C CA . PHE D 1 167 ? 21.172 32.639 97.278 1.00 20.41 177 PHE D CA 1
ATOM 7895 C C . PHE D 1 167 ? 21.309 31.416 98.151 1.00 20.13 177 PHE D C 1
ATOM 7896 O O . PHE D 1 167 ? 20.369 30.638 98.296 1.00 23.12 177 PHE D O 1
ATOM 7904 N N . ILE D 1 168 ? 22.496 31.253 98.720 1.00 23.90 178 ILE D N 1
ATOM 7905 C CA . ILE D 1 168 ? 22.815 30.046 99.471 1.00 24.58 178 ILE D CA 1
ATOM 7906 C C . ILE D 1 168 ? 23.307 30.356 100.885 1.00 27.57 178 ILE D C 1
ATOM 7907 O O . ILE D 1 168 ? 23.731 31.466 101.179 1.00 22.23 178 ILE D O 1
ATOM 7912 N N . ASP D 1 169 ? 23.209 29.368 101.767 1.00 29.20 179 ASP D N 1
ATOM 7913 C CA . ASP D 1 169 ? 23.797 29.465 103.090 1.00 30.88 179 ASP D CA 1
ATOM 7914 C C . ASP D 1 169 ? 25.307 29.541 102.905 1.00 28.32 179 ASP D C 1
ATOM 7915 O O . ASP D 1 169 ? 25.907 28.648 102.305 1.00 27.31 179 ASP D O 1
ATOM 7920 N N . PRO D 1 170 ? 25.926 30.619 103.404 1.00 27.04 180 PRO D N 1
ATOM 7921 C CA . PRO D 1 170 ? 27.370 30.820 103.275 1.00 30.72 180 PRO D CA 1
ATOM 7922 C C . PRO D 1 170 ? 28.184 29.635 103.790 1.00 25.51 180 PRO D C 1
ATOM 7923 O O . PRO D 1 170 ? 29.301 29.430 103.336 1.00 24.61 180 PRO D O 1
ATOM 7927 N N . ALA D 1 171 ? 27.617 28.861 104.709 1.00 27.08 181 ALA D N 1
ATOM 7928 C CA . ALA D 1 171 ? 28.320 27.700 105.249 1.00 32.43 181 ALA D CA 1
ATOM 7929 C C . ALA D 1 171 ? 28.664 26.692 104.148 1.00 32.14 181 ALA D C 1
ATOM 7930 O O . ALA D 1 171 ? 29.665 25.989 104.233 1.00 31.14 181 ALA D O 1
ATOM 7932 N N . ARG D 1 172 ? 27.842 26.645 103.104 1.00 32.11 182 ARG D N 1
ATOM 7933 C CA . ARG D 1 172 ? 28.058 25.710 102.005 1.00 29.64 182 ARG D CA 1
ATOM 7934 C C . ARG D 1 172 ? 29.354 26.002 101.257 1.00 30.49 182 ARG D C 1
ATOM 7935 O O . ARG D 1 172 ? 29.932 25.115 100.625 1.00 31.54 182 ARG D O 1
ATOM 7943 N N . TRP D 1 173 ? 29.830 27.238 101.354 1.00 28.23 183 TRP D N 1
ATOM 7944 C CA . TRP D 1 173 ? 31.086 27.619 100.729 1.00 25.10 183 TRP D CA 1
ATOM 7945 C C . TRP D 1 173 ? 32.250 27.570 101.717 1.00 25.96 183 TRP D C 1
ATOM 7946 O O . TRP D 1 173 ? 33.386 27.918 101.381 1.00 30.33 183 TRP D O 1
ATOM 7957 N N . GLY D 1 174 ? 31.966 27.138 102.941 1.00 28.68 184 GLY D N 1
ATOM 7958 C CA . GLY D 1 174 ? 33.015 26.967 103.928 1.00 27.26 184 GLY D CA 1
ATOM 7959 C C . GLY D 1 174 ? 33.235 28.183 104.799 1.00 29.10 184 GLY D C 1
ATOM 7960 O O . GLY D 1 174 ? 34.197 28.235 105.565 1.00 26.55 184 GLY D O 1
ATOM 7961 N N . PHE D 1 175 ? 32.365 29.181 104.668 1.00 28.73 185 PHE D N 1
ATOM 7962 C CA . PHE D 1 175 ? 32.341 30.280 105.631 1.00 25.53 185 PHE D CA 1
ATOM 7963 C C . PHE D 1 175 ? 32.098 29.745 107.031 1.00 26.22 185 PHE D C 1
ATOM 7964 O O . PHE D 1 175 ? 31.274 28.842 107.223 1.00 23.45 185 PHE D O 1
ATOM 7972 N N . ASP D 1 176 ? 32.780 30.335 108.007 1.00 29.76 186 ASP D N 1
ATOM 7973 C CA . ASP D 1 176 ? 32.516 30.027 109.402 1.00 28.49 186 ASP D CA 1
ATOM 7974 C C . ASP D 1 176 ? 31.306 30.821 109.859 1.00 27.37 186 ASP D C 1
ATOM 7975 O O . ASP D 1 176 ? 31.454 31.879 110.475 1.00 23.64 186 ASP D O 1
ATOM 7980 N N . ALA D 1 177 ? 30.116 30.302 109.564 1.00 26.92 187 ALA D N 1
ATOM 7981 C CA . ALA D 1 177 ? 28.867 31.008 109.830 1.00 29.62 187 ALA D CA 1
ATOM 7982 C C . ALA D 1 177 ? 28.670 31.304 111.313 1.00 28.06 187 ALA D C 1
ATOM 7983 O O . ALA D 1 177 ? 28.067 32.317 111.676 1.00 26.06 187 ALA D O 1
ATOM 7985 N N . ASP D 1 178 ? 29.195 30.427 112.167 1.00 27.23 188 ASP D N 1
ATOM 7986 C CA . ASP D 1 178 ? 29.083 30.594 113.615 1.00 23.60 188 ASP D CA 1
ATOM 7987 C C . ASP D 1 178 ? 29.934 31.745 114.115 1.00 23.93 188 ASP D C 1
ATOM 7988 O O . ASP D 1 178 ? 29.794 32.193 115.247 1.00 22.05 188 ASP D O 1
ATOM 7993 N N . GLY D 1 179 ? 30.814 32.228 113.252 1.00 20.66 189 GLY D N 1
ATOM 7994 C CA . GLY D 1 179 ? 31.697 33.319 113.599 1.00 20.22 189 GLY D CA 1
ATOM 7995 C C . GLY D 1 179 ? 31.209 34.660 113.071 1.00 22.10 189 GLY D C 1
ATOM 7996 O O . GLY D 1 179 ? 31.846 35.685 113.325 1.00 16.51 189 GLY D O 1
ATOM 7997 N N . PHE D 1 180 ? 30.086 34.652 112.344 1.00 19.41 190 PHE D N 1
ATOM 7998 C CA . PHE D 1 180 ? 29.578 35.869 111.705 1.00 21.05 190 PHE D CA 1
ATOM 7999 C C . PHE D 1 180 ? 29.198 36.925 112.741 1.00 17.86 190 PHE D C 1
ATOM 8000 O O . PHE D 1 180 ? 29.624 38.067 112.647 1.00 17.19 190 PHE D O 1
ATOM 8008 N N . ALA D 1 181 ? 28.399 36.537 113.731 1.00 18.73 191 ALA D N 1
ATOM 8009 C CA . ALA D 1 181 ? 27.899 37.493 114.710 1.00 18.88 191 ALA D CA 1
ATOM 8010 C C . ALA D 1 181 ? 29.030 38.185 115.469 1.00 19.18 191 ALA D C 1
ATOM 8011 O O . ALA D 1 181 ? 28.998 39.394 115.665 1.00 18.08 191 ALA D O 1
ATOM 8013 N N . ALA D 1 182 ? 30.036 37.420 115.892 1.00 19.76 192 ALA D N 1
ATOM 8014 C CA . ALA D 1 182 ? 31.149 37.989 116.650 1.00 17.71 192 ALA D CA 1
ATOM 8015 C C . ALA D 1 182 ? 31.972 38.954 115.801 1.00 18.67 192 ALA D C 1
ATOM 8016 O O . ALA D 1 182 ? 32.563 39.904 116.314 1.00 18.56 192 ALA D O 1
ATOM 8018 N N . ALA D 1 183 ? 32.006 38.688 114.502 1.00 19.92 193 ALA D N 1
ATOM 8019 C CA . ALA D 1 183 ? 32.745 39.502 113.551 1.00 19.83 193 ALA D CA 1
ATOM 8020 C C . ALA D 1 183 ? 31.939 40.704 113.048 1.00 17.87 193 ALA D C 1
ATOM 8021 O O . ALA D 1 183 ? 32.391 41.442 112.179 1.00 20.17 193 ALA D O 1
ATOM 8023 N N . GLY D 1 184 ? 30.742 40.892 113.590 1.00 18.72 194 GLY D N 1
ATOM 8024 C CA . GLY D 1 184 ? 29.912 42.015 113.189 1.00 18.26 194 GLY D CA 1
ATOM 8025 C C . GLY D 1 184 ? 29.222 41.865 111.842 1.00 20.96 194 GLY D C 1
ATOM 8026 O O . GLY D 1 184 ? 28.664 42.836 111.322 1.00 17.10 194 GLY D O 1
ATOM 8027 N N . ILE D 1 185 ? 29.253 40.658 111.279 1.00 16.34 195 ILE D N 1
ATOM 8028 C CA . ILE D 1 185 ? 28.579 40.368 110.009 1.00 16.73 195 ILE D CA 1
ATOM 8029 C C . ILE D 1 185 ? 27.118 40.046 110.258 1.00 20.02 195 ILE D C 1
ATOM 8030 O O . ILE D 1 185 ? 26.777 38.924 110.648 1.00 19.50 195 ILE D O 1
ATOM 8035 N N . GLY D 1 186 ? 26.252 41.030 110.039 1.00 17.26 196 GLY D N 1
ATOM 8036 C CA . GLY D 1 186 ? 24.848 40.864 110.348 1.00 16.75 196 GLY D CA 1
ATOM 8037 C C . GLY D 1 186 ? 24.011 40.572 109.127 1.00 16.86 196 GLY D C 1
ATOM 8038 O O . GLY D 1 186 ? 22.821 40.286 109.227 1.00 18.67 196 GLY D O 1
ATOM 8039 N N . ALA D 1 187 ? 24.622 40.645 107.955 1.00 15.05 197 ALA D N 1
ATOM 8040 C CA . ALA D 1 187 ? 23.905 40.221 106.777 1.00 18.60 197 ALA D CA 1
ATOM 8041 C C . ALA D 1 187 ? 24.871 39.640 105.779 1.00 18.26 197 ALA D C 1
ATOM 8042 O O . ALA D 1 187 ? 26.065 39.936 105.780 1.00 19.90 197 ALA D O 1
ATOM 8044 N N . HIS D 1 188 ? 24.333 38.795 104.928 1.00 20.18 198 HIS D N 1
ATOM 8045 C CA . HIS D 1 188 ? 25.089 38.295 103.815 1.00 22.29 198 HIS D CA 1
ATOM 8046 C C . HIS D 1 188 ? 24.138 38.092 102.650 1.00 26.84 198 HIS D C 1
ATOM 8047 O O . HIS D 1 188 ? 22.910 37.966 102.810 1.00 23.51 198 HIS D O 1
ATOM 8054 N N . ALA D 1 189 ? 24.707 38.069 101.464 1.00 21.96 199 ALA D N 1
ATOM 8055 C CA . ALA D 1 189 ? 23.949 37.652 100.308 1.00 21.32 199 ALA D CA 1
ATOM 8056 C C . ALA D 1 189 ? 24.950 37.025 99.370 1.00 25.86 199 ALA D C 1
ATOM 8057 O O . ALA D 1 189 ? 25.697 37.723 98.693 1.00 28.87 199 ALA D O 1
ATOM 8059 N N . CYS D 1 190 ? 24.997 35.699 99.379 1.00 24.61 200 CYS D N 1
ATOM 8060 C CA . CYS D 1 190 ? 25.966 34.984 98.575 1.00 26.54 200 CYS D CA 1
ATOM 8061 C C . CYS D 1 190 ? 25.247 34.103 97.578 1.00 22.96 200 CYS D C 1
ATOM 8062 O O . CYS D 1 190 ? 24.224 33.480 97.883 1.00 20.96 200 CYS D O 1
ATOM 8065 N N . GLY D 1 191 ? 25.760 34.068 96.362 1.00 27.16 201 GLY D N 1
ATOM 8066 C CA . GLY D 1 191 ? 25.103 33.242 95.383 1.00 24.79 201 GLY D CA 1
ATOM 8067 C C . GLY D 1 191 ? 25.881 32.986 94.126 1.00 22.77 201 GLY D C 1
ATOM 8068 O O . GLY D 1 191 ? 26.890 33.627 93.847 1.00 24.35 201 GLY D O 1
ATOM 8069 N N . SER D 1 192 ? 25.383 32.010 93.379 1.00 27.22 202 SER D N 1
ATOM 8070 C CA . SER D 1 192 ? 25.866 31.706 92.049 1.00 28.14 202 SER D CA 1
ATOM 8071 C C . SER D 1 192 ? 25.064 32.502 91.052 1.00 21.49 202 SER D C 1
ATOM 8072 O O . SER D 1 192 ? 23.839 32.512 91.111 1.00 24.77 202 SER D O 1
ATOM 8075 N N . VAL D 1 193 ? 25.758 33.179 90.153 1.00 22.09 203 VAL D N 1
ATOM 8076 C CA . VAL D 1 193 ? 25.104 33.889 89.071 1.00 24.01 203 VAL D CA 1
ATOM 8077 C C . VAL D 1 193 ? 25.155 33.028 87.822 1.00 22.57 203 VAL D C 1
ATOM 8078 O O . VAL D 1 193 ? 26.238 32.754 87.316 1.00 27.81 203 VAL D O 1
ATOM 8082 N N . LEU D 1 194 ? 23.994 32.598 87.335 1.00 24.52 204 LEU D N 1
ATOM 8083 C CA . LEU D 1 194 ? 23.924 31.735 86.156 1.00 23.78 204 LEU D CA 1
ATOM 8084 C C . LEU D 1 194 ? 23.171 32.405 84.995 1.00 26.40 204 LEU D C 1
ATOM 8085 O O . LEU D 1 194 ? 22.217 33.153 85.214 1.00 23.47 204 LEU D O 1
ATOM 8090 N N . MET D 1 195 ? 23.609 32.144 83.764 1.00 29.32 205 MET D N 1
ATOM 8091 C CA . MET D 1 195 ? 22.899 32.610 82.573 1.00 25.87 205 MET D CA 1
ATOM 8092 C C . MET D 1 195 ? 21.541 31.935 82.444 1.00 27.53 205 MET D C 1
ATOM 8093 O O . MET D 1 195 ? 21.418 30.736 82.703 1.00 29.38 205 MET D O 1
ATOM 8098 N N . LYS D 1 196 ? 20.521 32.703 82.061 1.00 26.15 206 LYS D N 1
ATOM 8099 C CA . LYS D 1 196 ? 19.212 32.127 81.748 1.00 26.74 206 LYS D CA 1
ATOM 8100 C C . LYS D 1 196 ? 19.379 31.063 80.677 1.00 30.71 206 LYS D C 1
ATOM 8101 O O . LYS D 1 196 ? 20.173 31.236 79.753 1.00 32.22 206 LYS D O 1
ATOM 8107 N N . GLY D 1 197 ? 18.634 29.968 80.804 1.00 33.17 207 GLY D N 1
ATOM 8108 C CA . GLY D 1 197 ? 18.610 28.941 79.774 1.00 36.37 207 GLY D CA 1
ATOM 8109 C C . GLY D 1 197 ? 19.820 28.026 79.778 1.00 35.26 207 GLY D C 1
ATOM 8110 O O . GLY D 1 197 ? 19.711 26.847 80.110 1.00 37.91 207 GLY D O 1
ATOM 8111 N N . SER D 1 198 ? 20.972 28.577 79.412 1.00 35.18 208 SER D N 1
ATOM 8112 C CA . SER D 1 198 ? 22.211 27.811 79.336 1.00 36.34 208 SER D CA 1
ATOM 8113 C C . SER D 1 198 ? 22.712 27.360 80.704 1.00 39.74 208 SER D C 1
ATOM 8114 O O . SER D 1 198 ? 23.378 26.326 80.817 1.00 36.11 208 SER D O 1
ATOM 8117 N N . HIS D 1 199 ? 22.395 28.147 81.730 1.00 34.08 209 HIS D N 1
ATOM 8118 C CA . HIS D 1 199 ? 22.842 27.902 83.105 1.00 36.58 209 HIS D CA 1
ATOM 8119 C C . HIS D 1 199 ? 24.358 27.983 83.232 1.00 34.07 209 HIS D C 1
ATOM 8120 O O . HIS D 1 199 ? 24.937 27.483 84.196 1.00 35.90 209 HIS D O 1
ATOM 8127 N N . MET D 1 200 ? 24.993 28.635 82.265 1.00 30.86 210 MET D N 1
ATOM 8128 C CA . MET D 1 200 ? 26.414 28.933 82.341 1.00 31.44 210 MET D CA 1
ATOM 8129 C C . MET D 1 200 ? 26.695 29.772 83.582 1.00 36.92 210 MET D C 1
ATOM 8130 O O . MET D 1 200 ? 26.003 30.767 83.831 1.00 31.80 210 MET D O 1
ATOM 8135 N N . ARG D 1 201 ? 27.679 29.357 84.378 1.00 35.19 211 ARG D N 1
ATOM 8136 C CA . ARG D 1 201 ? 28.062 30.123 85.561 1.00 34.95 211 ARG D CA 1
ATOM 8137 C C . ARG D 1 201 ? 28.783 31.392 85.131 1.00 35.43 211 ARG D C 1
ATOM 8138 O O . ARG D 1 201 ? 29.711 31.343 84.329 1.00 37.97 211 ARG D O 1
ATOM 8146 N N . LEU D 1 202 ? 28.338 32.523 85.662 1.00 31.96 212 LEU D N 1
ATOM 8147 C CA . LEU D 1 202 ? 28.902 33.821 85.320 1.00 34.44 212 LEU D CA 1
ATOM 8148 C C . LEU D 1 202 ? 29.762 34.377 86.428 1.00 29.71 212 LEU D C 1
ATOM 8149 O O . LEU D 1 202 ? 30.758 35.054 86.183 1.00 32.62 212 LEU D O 1
ATOM 8154 N N . ALA D 1 203 ? 29.343 34.114 87.656 1.00 30.24 213 ALA D N 1
ATOM 8155 C CA . ALA D 1 203 ? 30.060 34.611 88.806 1.00 29.05 213 ALA D CA 1
ATOM 8156 C C . ALA D 1 203 ? 29.639 33.879 90.067 1.00 24.23 213 ALA D C 1
ATOM 8157 O O . ALA D 1 203 ? 28.530 33.367 90.161 1.00 25.04 213 ALA D O 1
ATOM 8159 N N . THR D 1 204 ? 30.565 33.802 91.013 1.00 22.98 214 THR D N 1
ATOM 8160 C CA . THR D 1 204 ? 30.229 33.510 92.394 1.00 22.80 214 THR D CA 1
ATOM 8161 C C . THR D 1 204 ? 30.291 34.853 93.083 1.00 21.05 214 THR D C 1
ATOM 8162 O O . THR D 1 204 ? 31.209 35.619 92.846 1.00 19.65 214 THR D O 1
ATOM 8166 N N . MET D 1 205 ? 29.309 35.146 93.917 1.00 19.63 215 MET D N 1
ATOM 8167 C CA . MET D 1 205 ? 29.165 36.491 94.443 1.00 21.45 215 MET D CA 1
ATOM 8168 C C . MET D 1 205 ? 28.989 36.440 95.948 1.00 20.63 215 MET D C 1
ATOM 8169 O O . MET D 1 205 ? 28.232 35.616 96.449 1.00 21.32 215 MET D O 1
ATOM 8174 N N . VAL D 1 206 ? 29.713 37.304 96.653 1.00 18.87 216 VAL D N 1
ATOM 8175 C CA . VAL D 1 206 ? 29.553 37.469 98.096 1.00 21.43 216 VAL D CA 1
ATOM 8176 C C . VAL D 1 206 ? 29.252 38.924 98.460 1.00 15.84 216 VAL D C 1
ATOM 8177 O O . VAL D 1 206 ? 29.948 39.826 98.007 1.00 18.71 216 VAL D O 1
ATOM 8181 N N . HIS D 1 207 ? 28.227 39.156 99.281 1.00 17.93 217 HIS D N 1
ATOM 8182 C CA . HIS D 1 207 ? 27.987 40.468 99.873 1.00 17.75 217 HIS D CA 1
ATOM 8183 C C . HIS D 1 207 ? 27.959 40.346 101.401 1.00 17.28 217 HIS D C 1
ATOM 8184 O O . HIS D 1 207 ? 27.095 39.665 101.928 1.00 21.91 217 HIS D O 1
ATOM 8191 N N . LEU D 1 208 ? 28.891 40.976 102.111 1.00 16.24 218 LEU D N 1
ATOM 8192 C CA . LEU D 1 208 ? 28.858 40.898 103.568 1.00 18.18 218 LEU D CA 1
ATOM 8193 C C . LEU D 1 208 ? 28.610 42.262 104.187 1.00 17.53 218 LEU D C 1
ATOM 8194 O O . LEU D 1 208 ? 29.351 43.207 103.934 1.00 17.30 218 LEU D O 1
ATOM 8199 N N . ALA D 1 209 ? 27.573 42.350 105.017 1.00 16.63 219 ALA D N 1
ATOM 8200 C CA . ALA D 1 209 ? 27.268 43.592 105.702 1.00 16.23 219 ALA D CA 1
ATOM 8201 C C . ALA D 1 209 ? 27.848 43.565 107.110 1.00 15.74 219 ALA D C 1
ATOM 8202 O O . ALA D 1 209 ? 27.408 42.802 107.950 1.00 16.67 219 ALA D O 1
ATOM 8204 N N . ARG D 1 210 ? 28.851 44.395 107.352 1.00 18.29 220 ARG D N 1
ATOM 8205 C CA . ARG D 1 210 ? 29.534 44.395 108.637 1.00 17.29 220 ARG D CA 1
ATOM 8206 C C . ARG D 1 210 ? 29.245 45.681 109.408 1.00 18.94 220 ARG D C 1
ATOM 8207 O O . ARG D 1 210 ? 29.413 46.788 108.892 1.00 15.98 220 ARG D O 1
ATOM 8215 N N . ILE D 1 211 ? 28.784 45.515 110.646 1.00 19.46 221 ILE D N 1
ATOM 8216 C CA . ILE D 1 211 ? 28.502 46.632 111.532 1.00 18.51 221 ILE D CA 1
ATOM 8217 C C . ILE D 1 211 ? 29.697 47.566 111.670 1.00 19.41 221 ILE D C 1
ATOM 8218 O O . ILE D 1 211 ? 30.835 47.129 111.823 1.00 18.89 221 ILE D O 1
ATOM 8223 N N . THR D 1 212 ? 29.427 48.859 111.602 1.00 18.39 222 THR D N 1
ATOM 8224 C CA . THR D 1 212 ? 30.447 49.874 111.815 1.00 20.78 222 THR D CA 1
ATOM 8225 C C . THR D 1 212 ? 29.927 50.888 112.806 1.00 20.65 222 THR D C 1
ATOM 8226 O O . THR D 1 212 ? 28.763 50.832 113.192 1.00 18.31 222 THR D O 1
ATOM 8230 N N . ASP D 1 213 ? 30.781 51.829 113.201 1.00 21.67 223 ASP D N 1
ATOM 8231 C CA . ASP D 1 213 ? 30.363 52.873 114.134 1.00 27.74 223 ASP D CA 1
ATOM 8232 C C . ASP D 1 213 ? 29.217 53.707 113.565 1.00 28.61 223 ASP D C 1
ATOM 8233 O O . ASP D 1 213 ? 28.304 54.085 114.295 1.00 28.69 223 ASP D O 1
ATOM 8238 N N . ASP D 1 214 ? 29.266 53.966 112.260 1.00 27.18 224 ASP D N 1
ATOM 8239 C CA . ASP D 1 214 ? 28.307 54.851 111.598 1.00 26.30 224 ASP D CA 1
ATOM 8240 C C . ASP D 1 214 ? 27.055 54.149 111.060 1.00 25.80 224 ASP D C 1
ATOM 8241 O O . ASP D 1 214 ? 26.080 54.807 110.693 1.00 21.15 224 ASP D O 1
ATOM 8246 N N . GLY D 1 215 ? 27.079 52.824 111.003 1.00 19.51 225 GLY D N 1
ATOM 8247 C CA . GLY D 1 215 ? 25.985 52.086 110.387 1.00 19.53 225 GLY D CA 1
ATOM 8248 C C . GLY D 1 215 ? 26.441 50.680 110.052 1.00 18.20 225 GLY D C 1
ATOM 8249 O O . GLY D 1 215 ? 26.692 49.884 110.947 1.00 16.71 225 GLY D O 1
ATOM 8250 N N . PHE D 1 216 ? 26.552 50.366 108.765 1.00 15.11 226 PHE D N 1
ATOM 8251 C CA . PHE D 1 216 ? 27.332 49.193 108.378 1.00 18.61 226 PHE D CA 1
ATOM 8252 C C . PHE D 1 216 ? 28.101 49.457 107.096 1.00 16.34 226 PHE D C 1
ATOM 8253 O O . PHE D 1 216 ? 27.869 50.455 106.410 1.00 18.52 226 PHE D O 1
ATOM 8261 N N . GLU D 1 217 ? 29.031 48.563 106.778 1.00 15.07 227 GLU D N 1
ATOM 8262 C CA . GLU D 1 217 ? 29.732 48.647 105.510 1.00 16.16 227 GLU D CA 1
ATOM 8263 C C . GLU D 1 217 ? 29.523 47.351 104.751 1.00 16.47 227 GLU D C 1
ATOM 8264 O O . GLU D 1 217 ? 29.506 46.263 105.336 1.00 18.33 227 GLU D O 1
ATOM 8270 N N . LEU D 1 218 ? 29.328 47.484 103.448 1.00 13.16 228 LEU D N 1
ATOM 8271 C CA . LEU D 1 218 ? 29.141 46.342 102.580 1.00 14.12 228 LEU D CA 1
ATOM 8272 C C . LEU D 1 218 ? 30.445 45.964 101.890 1.00 14.01 228 LEU D C 1
ATOM 8273 O O . LEU D 1 218 ? 31.074 46.785 101.238 1.00 16.35 228 LEU D O 1
ATOM 8278 N N . ARG D 1 219 ? 30.859 44.718 102.058 1.00 16.73 229 ARG D N 1
ATOM 8279 C CA . ARG D 1 219 ? 32.071 44.223 101.425 1.00 13.52 229 ARG D CA 1
ATOM 8280 C C . ARG D 1 219 ? 31.683 43.137 100.444 1.00 16.51 229 ARG D C 1
ATOM 8281 O O . ARG D 1 219 ? 31.139 42.104 100.825 1.00 14.12 229 ARG D O 1
ATOM 8289 N N . SER D 1 220 ? 31.925 43.401 99.166 1.00 14.31 230 SER D N 1
ATOM 8290 C CA . SER D 1 220 ? 31.490 42.506 98.116 1.00 13.42 230 SER D CA 1
ATOM 8291 C C . SER D 1 220 ? 32.685 41.957 97.337 1.00 14.40 230 SER D C 1
ATOM 8292 O O . SER D 1 220 ? 33.669 42.669 97.104 1.00 17.16 230 SER D O 1
ATOM 8295 N N . ARG D 1 221 ? 32.576 40.692 96.965 1.00 15.77 231 ARG D N 1
ATOM 8296 C CA . ARG D 1 221 ? 33.533 40.017 96.093 1.00 16.54 231 ARG D CA 1
ATOM 8297 C C . ARG D 1 221 ? 32.793 39.287 94.975 1.00 15.17 231 ARG D C 1
ATOM 8298 O O . ARG D 1 221 ? 31.764 38.646 95.207 1.00 19.01 231 ARG D O 1
ATOM 8306 N N . TYR D 1 222 ? 33.326 39.378 93.757 1.00 15.99 232 TYR D N 1
ATOM 8307 C CA . TYR D 1 222 ? 32.798 38.628 92.629 1.00 16.82 232 TYR D CA 1
ATOM 8308 C C . TYR D 1 222 ? 33.919 37.831 91.981 1.00 13.69 232 TYR D C 1
ATOM 8309 O O . TYR D 1 222 ? 34.948 38.386 91.662 1.00 19.88 232 TYR D O 1
ATOM 8318 N N . TRP D 1 223 ? 33.712 36.538 91.797 1.00 22.12 233 TRP D N 1
ATOM 8319 C CA . TRP D 1 223 ? 34.646 35.743 91.019 1.00 23.25 233 TRP D CA 1
ATOM 8320 C C . TRP D 1 223 ? 33.962 35.406 89.709 1.00 17.61 233 TRP D C 1
ATOM 8321 O O . TRP D 1 223 ? 33.040 34.595 89.677 1.00 22.58 233 TRP D O 1
ATOM 8332 N N . ILE D 1 224 ? 34.420 36.048 88.639 1.00 23.37 234 ILE D N 1
ATOM 8333 C CA . ILE D 1 224 ? 33.690 36.088 87.371 1.00 25.09 234 ILE D CA 1
ATOM 8334 C C . ILE D 1 224 ? 33.943 34.876 86.482 1.00 28.26 234 ILE D C 1
ATOM 8335 O O . ILE D 1 224 ? 35.034 34.722 85.955 1.00 27.66 234 ILE D O 1
ATOM 8340 N N . GLY D 1 249 ? 35.734 39.598 80.426 1.00 24.42 259 GLY D N 1
ATOM 8341 C CA . GLY D 1 249 ? 36.315 38.830 81.521 1.00 36.78 259 GLY D CA 1
ATOM 8342 C C . GLY D 1 249 ? 36.998 39.759 82.510 1.00 25.46 259 GLY D C 1
ATOM 8343 O O . GLY D 1 249 ? 36.486 40.051 83.598 1.00 26.13 259 GLY D O 1
ATOM 8344 N N . GLU D 1 250 ? 38.163 40.241 82.109 1.00 27.63 260 GLU D N 1
ATOM 8345 C CA . GLU D 1 250 ? 38.777 41.411 82.722 1.00 23.70 260 GLU D CA 1
ATOM 8346 C C . GLU D 1 250 ? 37.844 42.618 82.555 1.00 29.23 260 GLU D C 1
ATOM 8347 O O . GLU D 1 250 ? 37.642 43.417 83.483 1.00 23.36 260 GLU D O 1
ATOM 8353 N N . ARG D 1 251 ? 37.276 42.742 81.358 1.00 26.25 261 ARG D N 1
ATOM 8354 C CA . ARG D 1 251 ? 36.264 43.761 81.098 1.00 29.01 261 ARG D CA 1
ATOM 8355 C C . ARG D 1 251 ? 35.058 43.578 82.016 1.00 23.95 261 ARG D C 1
ATOM 8356 O O . ARG D 1 251 ? 34.563 44.540 82.591 1.00 23.38 261 ARG D O 1
ATOM 8364 N N . GLN D 1 252 ? 34.582 42.341 82.141 1.00 22.60 262 GLN D N 1
ATOM 8365 C CA . GLN D 1 252 ? 33.389 42.081 82.938 1.00 21.70 262 GLN D CA 1
ATOM 8366 C C . GLN D 1 252 ? 33.604 42.496 84.391 1.00 23.31 262 GLN D C 1
ATOM 8367 O O . GLN D 1 252 ? 32.702 43.044 85.024 1.00 18.87 262 GLN D O 1
ATOM 8373 N N . ALA D 1 253 ? 34.801 42.235 84.916 1.00 20.53 263 ALA D N 1
ATOM 8374 C CA . ALA D 1 253 ? 35.112 42.602 86.292 1.00 22.47 263 ALA D CA 1
ATOM 8375 C C . ALA D 1 253 ? 35.160 44.119 86.453 1.00 19.93 263 ALA D C 1
ATOM 8376 O O . ALA D 1 253 ? 34.846 44.650 87.518 1.00 19.77 263 ALA D O 1
ATOM 8378 N N . TYR D 1 254 ? 35.560 44.838 85.409 1.00 18.85 264 TYR D N 1
ATOM 8379 C CA . TYR D 1 254 ? 35.581 46.292 85.525 1.00 17.63 264 TYR D CA 1
ATOM 8380 C C . TYR D 1 254 ? 34.161 46.856 85.506 1.00 20.13 264 TYR D C 1
ATOM 8381 O O . TYR D 1 254 ? 33.833 47.748 86.302 1.00 18.53 264 TYR D O 1
ATOM 8390 N N . GLU D 1 255 ? 33.319 46.325 84.617 1.00 16.65 265 GLU D N 1
ATOM 8391 C CA . GLU D 1 255 ? 31.917 46.755 84.569 1.00 17.89 265 GLU D CA 1
ATOM 8392 C C . GLU D 1 255 ? 31.232 46.440 85.887 1.00 14.84 265 GLU D C 1
ATOM 8393 O O . GLU D 1 255 ? 30.379 47.195 86.351 1.00 15.38 265 GLU D O 1
ATOM 8399 N N . GLN D 1 256 ? 31.602 45.319 86.489 1.00 17.22 266 GLN D N 1
ATOM 8400 C CA . GLN D 1 256 ? 30.975 44.923 87.743 1.00 14.63 266 GLN D CA 1
ATOM 8401 C C . GLN D 1 256 ? 31.388 45.850 88.875 1.00 17.56 266 GLN D C 1
ATOM 8402 O O . GLN D 1 256 ? 30.589 46.163 89.763 1.00 17.01 266 GLN D O 1
ATOM 8408 N N . LEU D 1 257 ? 32.641 46.289 88.847 1.00 15.99 267 LEU D N 1
ATOM 8409 C CA . LEU D 1 257 ? 33.118 47.242 89.842 1.00 16.47 267 LEU D CA 1
ATOM 8410 C C . LEU D 1 257 ? 32.322 48.546 89.757 1.00 17.23 267 LEU D C 1
ATOM 8411 O O . LEU D 1 257 ? 31.835 49.072 90.766 1.00 13.49 267 LEU D O 1
ATOM 8416 N N . VAL D 1 258 ? 32.183 49.068 88.548 1.00 12.79 268 VAL D N 1
ATOM 8417 C CA . VAL D 1 258 ? 31.428 50.308 88.356 1.00 14.32 268 VAL D CA 1
ATOM 8418 C C . VAL D 1 258 ? 29.970 50.117 88.782 1.00 14.51 268 VAL D C 1
ATOM 8419 O O . VAL D 1 258 ? 29.389 50.973 89.442 1.00 15.79 268 VAL D O 1
ATOM 8423 N N . HIS D 1 259 ? 29.403 48.978 88.410 1.00 14.86 269 HIS D N 1
ATOM 8424 C CA . HIS D 1 259 ? 28.011 48.640 88.690 1.00 14.36 269 HIS D CA 1
ATOM 8425 C C . HIS D 1 259 ? 27.759 48.603 90.197 1.00 16.85 269 HIS D C 1
ATOM 8426 O O . HIS D 1 259 ? 26.828 49.217 90.715 1.00 13.76 269 HIS D O 1
ATOM 8433 N N . ASP D 1 260 ? 28.630 47.892 90.899 1.00 15.06 270 ASP D N 1
ATOM 8434 C CA . ASP D 1 260 ? 28.501 47.706 92.344 1.00 15.77 270 ASP D CA 1
ATOM 8435 C C . ASP D 1 260 ? 28.602 49.044 93.085 1.00 15.21 270 ASP D C 1
ATOM 8436 O O . ASP D 1 260 ? 27.728 49.397 93.889 1.00 14.04 270 ASP D O 1
ATOM 8441 N N . GLN D 1 261 ? 29.661 49.799 92.817 1.00 14.47 271 GLN D N 1
ATOM 8442 C CA . GLN D 1 261 ? 29.832 51.100 93.452 1.00 14.53 271 GLN D CA 1
ATOM 8443 C C . GLN D 1 261 ? 28.641 52.005 93.150 1.00 14.20 271 GLN D C 1
ATOM 8444 O O . GLN D 1 261 ? 28.127 52.695 94.025 1.00 13.88 271 GLN D O 1
ATOM 8450 N N . THR D 1 262 ? 28.197 51.995 91.906 1.00 12.77 272 THR D N 1
ATOM 8451 C CA . THR D 1 262 ? 27.067 52.862 91.553 1.00 13.18 272 THR D CA 1
ATOM 8452 C C . THR D 1 262 ? 25.799 52.467 92.314 1.00 13.65 272 THR D C 1
ATOM 8453 O O . THR D 1 262 ? 25.232 53.287 93.056 1.00 11.40 272 THR D O 1
ATOM 8457 N N . GLU D 1 263 ? 25.365 51.217 92.174 1.00 10.98 273 GLU D N 1
ATOM 8458 C CA . GLU D 1 263 ? 24.064 50.860 92.734 1.00 12.85 273 GLU D CA 1
ATOM 8459 C C . GLU D 1 263 ? 24.083 50.727 94.250 1.00 12.18 273 GLU D C 1
ATOM 8460 O O . GLU D 1 263 ? 23.088 51.048 94.903 1.00 12.04 273 GLU D O 1
ATOM 8466 N N . PHE D 1 264 ? 25.188 50.290 94.850 1.00 10.83 274 PHE D N 1
ATOM 8467 C CA . PHE D 1 264 ? 25.135 50.141 96.305 1.00 13.36 274 PHE D CA 1
ATOM 8468 C C . PHE D 1 264 ? 25.332 51.472 97.012 1.00 12.75 274 PHE D C 1
ATOM 8469 O O . PHE D 1 264 ? 24.758 51.696 98.078 1.00 12.36 274 PHE D O 1
ATOM 8477 N N . ASN D 1 265 ? 26.107 52.384 96.429 1.00 12.31 275 ASN D N 1
ATOM 8478 C CA . ASN D 1 265 ? 26.112 53.723 96.993 1.00 10.98 275 ASN D CA 1
ATOM 8479 C C . ASN D 1 265 ? 24.736 54.348 96.841 1.00 11.37 275 ASN D C 1
ATOM 8480 O O . ASN D 1 265 ? 24.274 55.058 97.729 1.00 11.13 275 ASN D O 1
ATOM 8485 N N . HIS D 1 266 ? 24.068 54.053 95.730 1.00 11.61 276 HIS D N 1
ATOM 8486 C CA . HIS D 1 266 ? 22.745 54.611 95.515 1.00 10.75 276 HIS D CA 1
ATOM 8487 C C . HIS D 1 266 ? 21.788 54.050 96.560 1.00 11.72 276 HIS D C 1
ATOM 8488 O O . HIS D 1 266 ? 21.016 54.788 97.171 1.00 11.87 276 HIS D O 1
ATOM 8495 N N . LEU D 1 267 ? 21.845 52.742 96.773 1.00 11.14 277 LEU D N 1
ATOM 8496 C CA . LEU D 1 267 ? 20.994 52.128 97.793 1.00 11.11 277 LEU D CA 1
ATOM 8497 C C . LEU D 1 267 ? 21.244 52.746 99.176 1.00 12.28 277 LEU D C 1
ATOM 8498 O O . LEU D 1 267 ? 20.306 52.900 99.952 1.00 10.77 277 LEU D O 1
ATOM 8503 N N . ALA D 1 268 ? 22.499 53.096 99.473 1.00 9.86 278 ALA D N 1
ATOM 8504 C CA . ALA D 1 268 ? 22.842 53.646 100.794 1.00 10.92 278 ALA D CA 1
ATOM 8505 C C . ALA D 1 268 ? 22.209 55.011 101.045 1.00 15.66 278 ALA D C 1
ATOM 8506 O O . ALA D 1 268 ? 22.038 55.411 102.207 1.00 15.34 278 ALA D O 1
ATOM 8508 N N . THR D 1 269 ? 21.852 55.716 99.974 1.00 13.88 279 THR D N 1
ATOM 8509 C CA . THR D 1 269 ? 21.218 57.030 100.108 1.00 15.18 279 THR D CA 1
ATOM 8510 C C . THR D 1 269 ? 19.759 56.989 100.575 1.00 14.14 279 THR D C 1
ATOM 8511 O O . THR D 1 269 ? 19.239 58.014 101.018 1.00 16.39 279 THR D O 1
ATOM 8515 N N . PHE D 1 270 ? 19.091 55.833 100.493 1.00 13.11 280 PHE D N 1
ATOM 8516 C CA . PHE D 1 270 ? 17.694 55.762 100.930 1.00 13.31 280 PHE D CA 1
ATOM 8517 C C . PHE D 1 270 ? 17.304 54.505 101.713 1.00 11.24 280 PHE D C 1
ATOM 8518 O O . PHE D 1 270 ? 16.155 54.380 102.114 1.00 12.59 280 PHE D O 1
ATOM 8526 N N . LEU D 1 271 ? 18.234 53.576 101.929 1.00 12.53 281 LEU D N 1
ATOM 8527 C CA . LEU D 1 271 ? 17.850 52.307 102.576 1.00 11.28 281 LEU D CA 1
ATOM 8528 C C . LEU D 1 271 ? 17.208 52.511 103.961 1.00 11.65 281 LEU D C 1
ATOM 8529 O O . LEU D 1 271 ? 16.168 51.919 104.231 1.00 9.89 281 LEU D O 1
ATOM 8534 N N . PRO D 1 272 ? 17.817 53.336 104.836 1.00 11.55 282 PRO D N 1
ATOM 8535 C CA . PRO D 1 272 ? 17.192 53.497 106.156 1.00 12.63 282 PRO D CA 1
ATOM 8536 C C . PRO D 1 272 ? 15.787 54.080 106.073 1.00 14.21 282 PRO D C 1
ATOM 8537 O O . PRO D 1 272 ? 14.881 53.583 106.742 1.00 14.24 282 PRO D O 1
ATOM 8541 N N . ASP D 1 273 ? 15.619 55.119 105.257 1.00 14.57 283 ASP D N 1
ATOM 8542 C CA . ASP D 1 273 ? 14.300 55.743 105.070 1.00 14.16 283 ASP D CA 1
ATOM 8543 C C . ASP D 1 273 ? 13.274 54.763 104.502 1.00 14.75 283 ASP D C 1
ATOM 8544 O O . ASP D 1 273 ? 12.144 54.705 104.979 1.00 13.08 283 ASP D O 1
ATOM 8549 N N . ILE D 1 274 ? 13.645 53.978 103.488 1.00 13.31 284 ILE D N 1
ATOM 8550 C CA . ILE D 1 274 ? 12.647 53.099 102.868 1.00 10.19 284 ILE D CA 1
ATOM 8551 C C . ILE D 1 274 ? 12.332 51.923 103.789 1.00 12.23 284 ILE D C 1
ATOM 8552 O O . ILE D 1 274 ? 11.208 51.421 103.791 1.00 11.53 284 ILE D O 1
ATOM 8557 N N . TYR D 1 275 ? 13.308 51.524 104.606 1.00 11.47 285 TYR D N 1
ATOM 8558 C CA . TYR D 1 275 ? 13.095 50.468 105.608 1.00 11.80 285 TYR D CA 1
ATOM 8559 C C . TYR D 1 275 ? 12.125 50.950 106.676 1.00 13.09 285 TYR D C 1
ATOM 8560 O O . TYR D 1 275 ? 11.221 50.230 107.111 1.00 13.26 285 TYR D O 1
ATOM 8569 N N . GLN D 1 276 ? 12.334 52.188 107.097 1.00 12.63 286 GLN D N 1
ATOM 8570 C CA . GLN D 1 276 ? 11.468 52.826 108.081 1.00 12.61 286 GLN D CA 1
ATOM 8571 C C . GLN D 1 276 ? 10.038 52.874 107.549 1.00 19.25 286 GLN D C 1
ATOM 8572 O O . GLN D 1 276 ? 9.087 52.575 108.267 1.00 17.17 286 GLN D O 1
ATOM 8578 N N . GLU D 1 277 ? 9.895 53.214 106.269 1.00 16.59 287 GLU D N 1
ATOM 8579 C CA . GLU D 1 277 ? 8.571 53.368 105.691 1.00 17.48 287 GLU D CA 1
ATOM 8580 C C . GLU D 1 277 ? 7.979 52.039 105.251 1.00 21.30 287 GLU D C 1
ATOM 8581 O O . GLU D 1 277 ? 6.796 51.788 105.508 1.00 23.22 287 GLU D O 1
#